Protein AF-0000000067285169 (afdb_homodimer)

pLDDT: mean 89.26, std 9.99, range [49.5, 98.75]

Radius of gyration: 39.2 Å; Cα contacts (8 Å, |Δi|>4): 1289; chains: 2; bounding box: 131×85×59 Å

Nearest PDB structures (foldseek):
  4qtt-assembly1_B  TM=6.756E-01  e=5.348E-06  Saccharomyces cerevisiae S288C
  3ua3-assembly1_A  TM=4.617E-01  e=7.403E-04  Caenorhabditis elegans
  1z7g-assembly1_B-2  TM=3.880E-01  e=8.342E-01  Homo sapiens
  3o8i-assembly1_A-2  TM=2.407E-01  e=2.902E+00  Homo sapiens
  1v4t-assembly1_A  TM=4.978E-01  e=6.416E+00  Homo sapiens

Organism: NCBI:txid741277

Sequence (870 aa):
MNKFIANWWRSQQFKLAISRGNTRQAMQLLQEIQKSGARLSWLEKLFRDKLQLEIYSQQYKQEVKSLKNKLNDALQELENINTQEQNSQVLVPEQEFIESVYKNFNLKYHDQTKLQCTGINQDIFNDLEENLIAYLQDELSKIPQKQLKLKLEDALEDINNLKIGRDPSYAFSLTPHVYFMKYFLENVYCLYLAWFLIYEAGLLPKNVNILDIAAGPGTVVYGLALFLQSSIGFLQIPQMHISYYSLEKQDAFQYRGLQFWRRYIESRKTLINAYFRFVTDDIFNFNSQLSNLPEDFFDFIIISHCFFLESQKKQRANSIYQKIINTSIRKNGYVILIIQDKKLFKSYDMPRTEDISQEQYIVNQFVSDLDLELVWYRYLTSRDSRRPCSAIEFAKFADEKLPKQLYMTSLIQKYFDQRHNSNYKLDDYTIIAKKMNKFIANWWRSQQFKLAISRGNTRQAMQLLQEIQKSGARLSWLEKLFRDKLQLEIYSQQYKQEVKSLKNKLNDALQELENINTQEQNSQVLVPEQEFIESVYKNFNLKYHDQTKLQCTGINQDIFNDLEENLIAYLQDELSKIPQKQLKLKLEDALEDINNLKIGRDPSYAFSLTPHVYFMKYFLENVYCLYLAWFLIYEAGLLPKNVNILDIAAGPGTVVYGLALFLQSSIGFLQIPQMHISYYSLEKQDAFQYRGLQFWRRYIESRKTLINAYFRFVTDDIFNFNSQLSNLPEDFFDFIIISHCFFLESQKKQRANSIYQKIINTSIRKNGYVILIIQDKKLFKSYDMPRTEDISQEQYIVNQFVSDLDLELVWYRYLTSRDSRRPCSAIEFAKFADEKLPKQLYMTSLIQKYFDQRHNSNYKLDDYTIIAKK

Solvent-accessible surface area (backbone atoms only — not comparable to full-atom values): 45648 Å² total; per-residue (Å²): 122,64,67,60,52,51,49,50,51,48,50,52,52,32,52,50,23,52,66,69,65,37,62,66,59,28,51,54,42,50,50,52,42,57,70,69,69,55,82,71,51,59,66,54,47,52,52,50,50,32,52,52,30,49,51,48,29,51,51,33,50,51,47,35,54,51,43,50,50,51,32,50,50,45,48,45,47,47,43,41,49,50,43,41,56,56,57,66,35,37,46,76,66,50,67,70,51,54,51,48,51,36,58,38,23,44,54,42,70,81,53,95,39,38,34,25,40,44,42,53,51,57,73,62,52,50,51,51,44,53,52,48,49,53,52,49,51,57,60,53,65,75,41,60,67,79,56,42,58,54,46,48,50,54,20,46,58,36,54,50,28,46,79,71,75,35,80,47,77,72,81,42,92,43,29,53,57,50,40,53,72,73,44,42,64,41,49,22,49,51,33,23,50,50,47,47,52,38,29,69,68,51,67,34,48,46,57,41,30,36,37,31,44,60,26,52,50,38,39,63,59,50,6,45,52,52,45,53,58,69,36,58,90,70,51,93,66,69,66,28,41,31,43,40,34,36,35,17,62,51,56,62,25,43,50,52,26,49,56,51,40,47,63,60,53,65,70,40,81,55,56,66,44,65,22,42,29,81,46,69,43,51,73,90,68,66,41,81,90,67,50,64,72,58,64,53,57,20,44,32,40,33,39,57,65,79,74,59,70,54,64,71,59,27,52,52,48,34,52,46,49,34,53,50,48,70,46,20,40,24,94,89,22,38,34,39,40,34,40,42,49,69,58,57,33,55,63,68,74,43,84,64,53,84,50,60,69,59,50,51,50,52,52,51,49,57,35,44,68,45,66,34,42,79,73,52,61,35,39,36,20,47,50,97,62,61,49,84,71,56,70,67,59,45,50,52,46,40,73,72,58,29,44,64,38,79,65,55,28,60,56,44,33,72,74,64,74,46,88,66,80,43,55,59,62,49,52,31,32,43,34,37,27,31,120,122,66,66,62,52,50,49,51,51,47,52,50,52,32,53,50,22,55,66,70,66,37,62,65,58,28,53,52,42,50,52,50,42,57,70,70,68,56,82,72,50,59,67,54,47,51,52,50,50,31,53,52,30,48,51,49,29,51,50,32,50,50,47,36,52,52,43,50,51,50,33,49,49,46,49,45,48,47,44,41,49,50,43,40,55,55,57,66,36,36,45,76,66,49,67,70,52,52,50,48,50,36,58,40,21,44,54,43,70,80,53,95,39,38,35,25,39,43,41,54,51,58,73,61,51,49,50,50,44,53,52,50,49,52,51,48,51,58,61,53,63,76,42,59,68,80,55,40,58,54,45,47,51,53,21,46,58,36,52,50,28,47,78,73,74,36,80,50,78,72,80,42,92,43,29,53,58,50,39,53,73,74,43,42,64,40,49,22,49,51,34,22,50,50,48,48,52,38,28,68,69,52,67,34,50,46,59,42,32,37,36,29,44,60,28,52,48,37,38,63,60,50,7,45,50,52,44,53,59,69,36,60,89,72,51,91,67,69,69,29,42,31,43,39,35,36,34,18,63,51,55,63,25,44,52,52,26,48,55,50,40,48,64,62,53,66,69,39,83,55,56,65,45,65,21,43,32,82,45,68,45,52,73,89,67,65,42,81,89,66,49,63,74,60,62,53,56,22,43,32,41,34,40,58,64,80,75,60,72,53,63,70,59,26,54,52,50,35,51,46,50,32,54,51,49,72,46,21,40,22,97,88,22,39,33,38,40,33,39,42,50,69,60,58,32,56,62,68,75,43,82,65,53,85,49,60,69,59,51,51,50,52,53,51,48,58,36,43,67,43,66,34,42,77,73,52,58,34,38,37,22,46,53,97,62,61,49,84,72,55,69,68,61,46,52,54,45,41,70,72,58,29,43,66,36,77,65,55,28,58,57,44,33,70,74,66,73,47,88,66,81,43,58,59,61,50,52,30,32,43,34,38,26,30,119

Secondary structure (DSSP, 8-state):
-HHHHHHHHHHHHHHHHHHTT-HHHHHHHHHHHHHHTPPPPHHHHHHHHHHHHHHHHHHHHHHHHHHHHHHHHHHHHHHHHHHHHHHTTBPPPPHHHHHHHHHHTTEEESSSSEEEE----HHHHHHHHHHHHHHHHHHHHTS-HHHHHHHHHHHHHHHGGGGGTPPP---STTHHHHHIIIIIHHHHHHHHHHHHHHHHTT--BSEEEEEEET-TTTHHHHHHHHHHHHHBTTB----EEEEEEEEES-HHHHHHHHHHHIIIIITS--SEEEEEEEEE--GGG--TTT--PPSS-EEEEEEES----SHHHHHHHHHHHHHHHHHHEEEEEEEEEEEEHHHHHHHTT----S-HHHHHHHHHHHHHHTT-EEEEEEEEESSS-SS---HHHHHHHHHHHSPB-TTHHHHHHHHH---S--B---EEEEEEEE-/-HHHHHHHHHHHHHHHHHHTT-HHHHHHHHHHHHHHTPPPPHHHHHHHHHHHHHHHHHHHHHHHHHHHHHHHHHHHHHHHHHHHHHHTTBPPPPHHHHHHHHHHHTEEESSSSEEEE----HHHHHHHHHHHHHHHHHHHHTS-HHHHHHHHHHHHHHHGGGGGTPPP---STTHHHHHIIIIIHHHHHHHHHHHHHHHHTT--BSEEEEEEET-TTTHHHHHHHHHHHHTBTTB----EEEEEEEEES-HHHHHHHHHHHIIIIITS--SEEEEEEEEE--GGG--TTT--PPSS-EEEEEEES----SHHHHHHHHHHHHHHHHHHEEEEEEEEEEEEHHHHHHHTT----S-HHHHHHHHHHHHHHTT-EEEEEEEEESSS-SS---HHHHHHHHHHHSPB-TTHHHHHHHHH---S--B---EEEEEEEE-

InterPro domains:
  IPR029063 S-adenosyl-L-methionine-dependent methyltransferase superfamily [G3DSA:3.40.50.150] (192-424)
  IPR029063 S-adenosyl-L-methionine-dependent methyltransferase superfamily [SSF53335] (177-370)

Foldseek 3Di:
DPLVVVLVVLVVVLVVCVVVVNLVSNVVSLVVNVVSVDDDDPVSVVSVVVVVVVVVVVVVVVVVVVVVVVVVVVVVVVVCCVCCVVLVFFFADDPVLLVVVCVQQVWDDPDPFEIAGFHHNCVLLVLVLVLLVVLLCVVLVVDDPVVSLVLLVVLVVQVCVVVVQDHGPNPGLCVLVNCSLPPLSQLLVVLLVLVSVCVVVGNGTLEFEEEEAQQFLNSNVSSVQSNQVSCPPPDPHAQRHYEYEYEHQDVSRPVSSVVSCCVRPVVDDGSYNYDYDYDHDDLLPDDPVPDPQAFQAGQEYEDAAPAHQDDVVRLSSLVSLLVSCNGRHHQNHKYKYKHFLVSLCSSVVHAFAPDVVVVVVSVQVVQVSSVWAFPGKHFYWNDPGRHDDDPVVVLVVQLPRHAFSVNSQVVCCVRPVDPGTHGNTGRMMITMIGD/DPLVVVLVVLVVVLVVCVVVVNLVSNVVSLVVNVVSVDDDDPVSVVSVVVVVVVVVVVVVVVVVVVVVVVVVVVVVVVVCCVCCVVLVFFFADDPVLLVVVCVQQVWDDPDDFEIAGFHHNCVLLVLVLVLLVVVLCVVLVVDDPVVSLVLLVVLVVQVCVVVVQDHGPNPGLCVLVNCSLPPLSLLLVVLLVLVSVCVVVGNGTLEFEEEEAQQFLNSNVSSVQSNQVSCPPPDPHAQREYEYEYEHQDVSRPVSSVVSCCVRPVVDDGSYNYDYDYDHDDLLPDDPVPDPQAFQAGQEYEDAAPAHQDDVVRLSSLVSLLVSCNGRHHQNHKYKYKHFLVSLCSSVVHAFAPDVVVVVVSVQVVQVSSVWAFPGKHFYWNDPGRHDDDPVVVLVVQVPRHAFSVNSQVVCCVRPVDPGTHGNTGRMMITMIGD

Structure (mmCIF, N/CA/C/O backbone):
data_AF-0000000067285169-model_v1
#
loop_
_entity.id
_entity.type
_entity.pdbx_description
1 polymer 'Photosystem II assembly protein'
#
loop_
_atom_site.group_PDB
_atom_site.id
_atom_site.type_symbol
_atom_site.label_atom_id
_atom_site.label_alt_id
_atom_site.label_comp_id
_atom_site.label_asym_id
_atom_site.label_entity_id
_atom_site.label_seq_id
_atom_site.pdbx_PDB_ins_code
_atom_site.Cartn_x
_atom_site.Cartn_y
_atom_site.Cartn_z
_atom_site.occupancy
_atom_site.B_iso_or_equiv
_atom_site.auth_seq_id
_atom_site.auth_comp_id
_atom_site.auth_asym_id
_atom_site.auth_atom_id
_atom_site.pdbx_PDB_model_num
ATOM 1 N N . MET A 1 1 ? -93 12.672 22.094 1 49.59 1 MET A N 1
ATOM 2 C CA . MET A 1 1 ? -93.562 11.367 21.891 1 49.59 1 MET A CA 1
ATOM 3 C C . MET A 1 1 ? -93.125 10.719 20.609 1 49.59 1 MET A C 1
ATOM 5 O O . MET A 1 1 ? -92.938 9.5 20.516 1 49.59 1 MET A O 1
ATOM 9 N N . ASN A 1 2 ? -92.688 11.617 19.578 1 62.16 2 ASN A N 1
ATOM 10 C CA . ASN A 1 2 ? -92.5 11.266 18.188 1 62.16 2 ASN A CA 1
ATOM 11 C C . ASN A 1 2 ? -91.062 10.727 17.969 1 62.16 2 ASN A C 1
ATOM 13 O O . ASN A 1 2 ? -90.812 9.93 17.062 1 62.16 2 ASN A O 1
ATOM 17 N N . LYS A 1 3 ? -90.25 11.195 18.781 1 70.94 3 LYS A N 1
ATOM 18 C CA . LYS A 1 3 ? -88.875 10.742 18.594 1 70.94 3 LYS A CA 1
ATOM 19 C C . LYS A 1 3 ? -88.688 9.289 19.016 1 70.94 3 LYS A C 1
ATOM 21 O O . LYS A 1 3 ? -87.938 8.531 18.359 1 70.94 3 LYS A O 1
ATOM 26 N N . PHE A 1 4 ? -89.375 8.844 19.969 1 73.44 4 PHE A N 1
ATOM 27 C CA . PHE A 1 4 ? -89.312 7.488 20.516 1 73.44 4 PHE A CA 1
ATOM 28 C C . PHE A 1 4 ? -89.875 6.488 19.531 1 73.44 4 PHE A C 1
ATOM 30 O O . PHE A 1 4 ? -89.375 5.395 19.344 1 73.44 4 PHE A O 1
ATOM 37 N N . ILE A 1 5 ? -91 6.824 18.875 1 74.75 5 ILE A N 1
ATOM 38 C CA . ILE A 1 5 ? -91.625 5.957 17.891 1 74.75 5 ILE A CA 1
ATOM 39 C C . ILE A 1 5 ? -90.75 5.852 16.641 1 74.75 5 ILE A C 1
ATOM 41 O O . ILE A 1 5 ? -90.625 4.773 16.062 1 74.75 5 ILE A O 1
ATOM 45 N N . ALA A 1 6 ? -90.25 6.957 16.328 1 75.62 6 ALA A N 1
ATOM 46 C CA . ALA A 1 6 ? -89.375 6.98 15.164 1 75.62 6 ALA A CA 1
ATOM 47 C C . ALA A 1 6 ? -88.125 6.09 15.391 1 75.62 6 ALA A C 1
ATOM 49 O O . ALA A 1 6 ? -87.75 5.359 14.484 1 75.62 6 ALA A O 1
ATOM 50 N N . ASN A 1 7 ? -87.625 6.152 16.594 1 76.69 7 ASN A N 1
ATOM 51 C CA . ASN A 1 7 ? -86.5 5.336 16.922 1 76.69 7 ASN A CA 1
ATOM 52 C C . ASN A 1 7 ? -86.875 3.854 16.984 1 76.69 7 ASN A C 1
ATOM 54 O O . ASN A 1 7 ? -86.062 3 16.578 1 76.69 7 ASN A O 1
ATOM 58 N N . TRP A 1 8 ? -88 3.627 17.469 1 81.06 8 TRP A N 1
ATOM 59 C CA . TRP A 1 8 ? -88.5 2.266 17.516 1 81.06 8 TRP A CA 1
ATOM 60 C C . TRP A 1 8 ? -88.688 1.714 16.094 1 81.06 8 TRP A C 1
ATOM 62 O O . TRP A 1 8 ? -88.312 0.574 15.82 1 81.06 8 TRP A O 1
ATOM 72 N N . TRP A 1 9 ? -89.25 2.574 15.203 1 83.12 9 TRP A N 1
ATOM 73 C CA . TRP A 1 9 ? -89.438 2.182 13.812 1 83.12 9 TRP A CA 1
ATOM 74 C C . TRP A 1 9 ? -88.125 1.959 13.117 1 83.12 9 TRP A C 1
ATOM 76 O O . TRP A 1 9 ? -87.938 0.989 12.375 1 83.12 9 TRP A O 1
ATOM 86 N N . ARG A 1 10 ? -87.125 2.719 13.406 1 80.88 10 ARG A N 1
ATOM 87 C CA . ARG A 1 10 ? -85.812 2.578 12.82 1 80.88 10 ARG A CA 1
ATOM 88 C C . ARG A 1 10 ? -85.125 1.296 13.297 1 80.88 10 ARG A C 1
ATOM 90 O O . ARG A 1 10 ? -84.5 0.603 12.508 1 80.88 10 ARG A O 1
ATOM 97 N N . SER A 1 11 ? -85.375 1.006 14.523 1 82.12 11 SER A N 1
ATOM 98 C CA . SER A 1 11 ? -84.812 -0.208 15.094 1 82.12 11 SER A CA 1
ATOM 99 C C . SER A 1 11 ? -85.438 -1.456 14.492 1 82.12 11 SER A C 1
ATOM 101 O O . SER A 1 11 ? -84.75 -2.453 14.25 1 82.12 11 SER A O 1
ATOM 103 N N . GLN A 1 12 ? -86.688 -1.379 14.18 1 85.12 12 GLN A N 1
ATOM 104 C CA . GLN A 1 12 ? -87.375 -2.494 13.531 1 85.12 12 GLN A CA 1
ATOM 105 C C . GLN A 1 12 ? -86.938 -2.652 12.086 1 85.12 12 GLN A C 1
ATOM 107 O O . GLN A 1 12 ? -86.688 -3.77 11.617 1 85.12 12 GLN A O 1
ATOM 112 N N . GLN A 1 13 ? -86.75 -1.559 11.414 1 85.44 13 GLN A N 1
ATOM 113 C CA . GLN A 1 13 ? -86.25 -1.582 10.047 1 85.44 13 GLN A CA 1
ATOM 114 C C . GLN A 1 13 ? -84.812 -2.115 10.016 1 85.44 13 GLN A C 1
ATOM 116 O O . GLN A 1 13 ? -84.438 -2.832 9.086 1 85.44 13 GLN A O 1
ATOM 121 N N . PHE A 1 14 ? -84.062 -1.813 11.086 1 87.06 14 PHE A N 1
ATOM 122 C CA . PHE A 1 14 ? -82.688 -2.277 11.234 1 87.06 14 PHE A CA 1
ATOM 123 C C . PHE A 1 14 ? -82.688 -3.793 11.375 1 87.06 14 PHE A C 1
ATOM 125 O O . PHE A 1 14 ? -81.875 -4.461 10.695 1 87.06 14 PHE A O 1
ATOM 132 N N . LYS A 1 15 ? -83.562 -4.281 12.156 1 83.31 15 LYS A N 1
ATOM 133 C CA . LYS A 1 15 ? -83.688 -5.723 12.367 1 83.31 15 LYS A CA 1
ATOM 134 C C . LYS A 1 15 ? -84.062 -6.441 11.078 1 83.31 15 LYS A C 1
ATOM 136 O O . LYS A 1 15 ? -83.5 -7.492 10.758 1 83.31 15 LYS A O 1
ATOM 141 N N . LEU A 1 16 ? -84.875 -5.809 10.312 1 85.62 16 LEU A N 1
ATOM 142 C CA . LEU A 1 16 ? -85.312 -6.391 9.047 1 85.62 16 LEU A CA 1
ATOM 143 C C . LEU A 1 16 ? -84.188 -6.34 8.008 1 85.62 16 LEU A C 1
ATOM 145 O O . LEU A 1 16 ? -84 -7.293 7.25 1 85.62 16 LEU A O 1
ATOM 149 N N . ALA A 1 17 ? -83.438 -5.309 8.117 1 83.94 17 ALA A N 1
ATOM 150 C CA . ALA A 1 17 ? -82.312 -5.145 7.172 1 83.94 17 ALA A CA 1
ATOM 151 C C . ALA A 1 17 ? -81.25 -6.18 7.414 1 83.94 17 ALA A C 1
ATOM 153 O O . ALA A 1 17 ? -80.688 -6.758 6.465 1 83.94 17 ALA A O 1
ATOM 154 N N . ILE A 1 18 ? -80.938 -6.535 8.672 1 82.25 18 ILE A N 1
ATOM 155 C CA . ILE A 1 18 ? -79.938 -7.488 9.039 1 82.25 18 ILE A CA 1
ATOM 156 C C . ILE A 1 18 ? -80.375 -8.906 8.703 1 82.25 18 ILE A C 1
ATOM 158 O O . ILE A 1 18 ? -79.625 -9.703 8.18 1 82.25 18 ILE A O 1
ATOM 162 N N . SER A 1 19 ? -81.688 -9.102 8.898 1 81.25 19 SER A N 1
ATOM 163 C CA . SER A 1 19 ? -82.25 -10.43 8.648 1 81.25 19 SER A CA 1
ATOM 164 C C . SER A 1 19 ? -82.312 -10.75 7.16 1 81.25 19 SER A C 1
ATOM 166 O O . SER A 1 19 ? -82.125 -11.906 6.766 1 81.25 19 SER A O 1
ATOM 168 N N . ARG A 1 20 ? -82.375 -9.68 6.309 1 81.25 20 ARG A N 1
ATOM 169 C CA . ARG A 1 20 ? -82.438 -9.859 4.863 1 81.25 20 ARG A CA 1
ATOM 170 C C . ARG A 1 20 ? -81 -9.805 4.238 1 81.25 20 ARG A C 1
ATOM 172 O O . ARG A 1 20 ? -80.875 -10 3.031 1 81.25 20 ARG A O 1
ATOM 179 N N . GLY A 1 21 ? -80 -9.547 5.078 1 79 21 GLY A N 1
ATOM 180 C CA . GLY A 1 21 ? -78.625 -9.547 4.605 1 79 21 GLY A CA 1
ATOM 181 C C . GLY A 1 21 ? -78.25 -8.273 3.881 1 79 21 GLY A C 1
ATOM 182 O O . GLY A 1 21 ? -77.25 -8.242 3.143 1 79 21 GLY A O 1
ATOM 183 N N . ASN A 1 22 ? -79.062 -7.316 4.004 1 80.81 22 ASN A N 1
ATOM 184 C CA . ASN A 1 22 ? -78.812 -6.035 3.355 1 80.81 22 ASN A CA 1
ATOM 185 C C . ASN A 1 22 ? -77.875 -5.164 4.203 1 80.81 22 ASN A C 1
ATOM 187 O O . ASN A 1 22 ? -78.375 -4.324 4.977 1 80.81 22 ASN A O 1
ATOM 191 N N . THR A 1 23 ? -76.688 -5.266 4.137 1 80.06 23 THR A N 1
ATOM 192 C CA . THR A 1 23 ? -75.688 -4.641 4.98 1 80.06 23 THR A CA 1
ATOM 193 C C . THR A 1 23 ? -75.625 -3.135 4.742 1 80.06 23 THR A C 1
ATOM 195 O O . THR A 1 23 ? -75.438 -2.359 5.676 1 80.06 23 THR A O 1
ATOM 198 N N . ARG A 1 24 ? -76.062 -2.713 3.619 1 82.5 24 ARG A N 1
ATOM 199 C CA . ARG A 1 24 ? -75.938 -1.298 3.27 1 82.5 24 ARG A CA 1
ATOM 200 C C . ARG A 1 24 ? -77.062 -0.51 3.951 1 82.5 24 ARG A C 1
ATOM 202 O O . ARG A 1 24 ? -76.812 0.555 4.52 1 82.5 24 ARG A O 1
ATOM 209 N N . GLN A 1 25 ? -78.062 -1.097 3.84 1 83.88 25 GLN A N 1
ATOM 210 C CA . GLN A 1 25 ? -79.188 -0.454 4.488 1 83.88 25 GLN A CA 1
ATOM 211 C C . GLN A 1 25 ? -79.062 -0.463 6.008 1 83.88 25 GLN A C 1
ATOM 213 O O . GLN A 1 25 ? -79.375 0.524 6.672 1 83.88 25 GLN A O 1
ATOM 218 N N . ALA A 1 26 ? -78.5 -1.555 6.488 1 84.69 26 ALA A N 1
ATOM 219 C CA . ALA A 1 26 ? -78.312 -1.657 7.93 1 84.69 26 ALA A CA 1
ATOM 220 C C . ALA A 1 26 ? -77.312 -0.61 8.414 1 84.69 26 ALA A C 1
ATOM 222 O O . ALA A 1 26 ? -77.5 0.001 9.469 1 84.69 26 ALA A O 1
ATOM 223 N N . MET A 1 27 ? -76.375 -0.32 7.629 1 84 27 MET A N 1
ATOM 224 C CA . MET A 1 27 ? -75.312 0.656 7.969 1 84 27 MET A CA 1
ATOM 225 C C . MET A 1 27 ? -75.875 2.07 7.98 1 84 27 MET A C 1
ATOM 227 O O . MET A 1 27 ? -75.625 2.855 8.883 1 84 27 MET A O 1
ATOM 231 N N . GLN A 1 28 ? -76.75 2.354 7.055 1 83.5 28 GLN A N 1
ATOM 232 C CA . GLN A 1 28 ? -77.438 3.662 6.965 1 83.5 28 GLN A CA 1
ATOM 233 C C . GLN A 1 28 ? -78.375 3.893 8.141 1 83.5 28 GLN A C 1
ATOM 235 O O . GLN A 1 28 ? -78.375 4.973 8.734 1 83.5 28 GLN A O 1
ATOM 240 N N . LEU A 1 29 ? -79 2.826 8.469 1 85.88 29 LEU A N 1
ATOM 241 C CA . LEU A 1 29 ? -79.938 2.916 9.586 1 85.88 29 LEU A CA 1
ATOM 242 C C . LEU A 1 29 ? -79.188 3.076 10.906 1 85.88 29 LEU A C 1
ATOM 244 O O . LEU A 1 29 ? -79.625 3.852 11.766 1 85.88 29 LEU A O 1
ATOM 248 N N . LEU A 1 30 ? -78.125 2.389 10.969 1 85.75 30 LEU A N 1
ATOM 249 C CA . LEU A 1 30 ? -77.312 2.51 12.164 1 85.75 30 LEU A CA 1
ATOM 250 C C . LEU A 1 30 ? -76.75 3.93 12.32 1 85.75 30 LEU A C 1
ATOM 252 O O . LEU A 1 30 ? -76.75 4.484 13.422 1 85.75 30 LEU A O 1
ATOM 256 N N . GLN A 1 31 ? -76.438 4.531 11.273 1 84.12 31 GLN A N 1
ATOM 257 C CA . GLN A 1 31 ? -75.938 5.895 11.281 1 84.12 31 GLN A CA 1
ATOM 258 C C . GLN A 1 31 ? -77 6.891 11.68 1 84.12 31 GLN A C 1
ATOM 260 O O . GLN A 1 31 ? -76.75 7.82 12.445 1 84.12 31 GLN A O 1
ATOM 265 N N . GLU A 1 32 ? -78.125 6.637 11.227 1 82.31 32 GLU A N 1
ATOM 266 C CA . GLU A 1 32 ? -79.25 7.492 11.555 1 82.31 32 GLU A CA 1
ATOM 267 C C . GLU A 1 32 ? -79.625 7.367 13.031 1 82.31 32 GLU A C 1
ATOM 269 O O . GLU A 1 32 ? -79.938 8.367 13.68 1 82.31 32 GLU A O 1
ATOM 274 N N . ILE A 1 33 ? -79.5 6.16 13.508 1 84.62 33 ILE A N 1
ATOM 275 C CA . ILE A 1 33 ? -79.812 5.922 14.914 1 84.62 33 ILE A CA 1
ATOM 276 C C . ILE A 1 33 ? -78.812 6.598 15.797 1 84.62 33 ILE A C 1
ATOM 278 O O . ILE A 1 33 ? -79.125 7.238 16.797 1 84.62 33 ILE A O 1
ATOM 282 N N . GLN A 1 34 ? -77.562 6.555 15.383 1 81.12 34 GLN A N 1
ATOM 283 C CA . GLN A 1 34 ? -76.5 7.168 16.141 1 81.12 34 GLN A CA 1
ATOM 284 C C . GLN A 1 34 ? -76.625 8.688 16.109 1 81.12 34 GLN A C 1
ATOM 286 O O . GLN A 1 34 ? -76.375 9.352 17.125 1 81.12 34 GLN A O 1
ATOM 291 N N . LYS A 1 35 ? -77.188 9.18 15.086 1 78.5 35 LYS A N 1
ATOM 292 C CA . LYS A 1 35 ? -77.312 10.625 14.922 1 78.5 35 LYS A CA 1
ATOM 293 C C . LYS A 1 35 ? -78.5 11.148 15.734 1 78.5 35 LYS A C 1
ATOM 295 O O . LYS A 1 35 ? -78.5 12.305 16.172 1 78.5 35 LYS A O 1
ATOM 300 N N . SER A 1 36 ? -79.438 10.266 15.953 1 80.31 36 SER A N 1
ATOM 301 C CA . SER A 1 36 ? -80.625 10.68 16.672 1 80.31 36 SER A CA 1
ATOM 302 C C . SER A 1 36 ? -80.375 10.742 18.172 1 80.31 36 SER A C 1
ATOM 304 O O . SER A 1 36 ? -81.188 11.273 18.922 1 80.31 36 SER A O 1
ATOM 306 N N . GLY A 1 37 ? -79.125 10.227 18.656 1 76.19 37 GLY A N 1
ATOM 307 C CA . GLY A 1 37 ? -78.75 10.297 20.062 1 76.19 37 GLY A CA 1
ATOM 308 C C . GLY A 1 37 ? -79.312 9.188 20.906 1 76.19 37 GLY A C 1
ATOM 309 O O . GLY A 1 37 ? -79.25 9.203 22.125 1 76.19 37 GLY A O 1
ATOM 310 N N . ALA A 1 38 ? -80.125 8.289 20.188 1 77.31 38 ALA A N 1
ATOM 311 C CA . ALA A 1 38 ? -80.812 7.207 20.906 1 77.31 38 ALA A CA 1
ATOM 312 C C . ALA A 1 38 ? -79.75 6.168 21.375 1 77.31 38 ALA A C 1
ATOM 314 O O . ALA A 1 38 ? -78.688 6.008 20.781 1 77.31 38 ALA A O 1
ATOM 315 N N . ARG A 1 39 ? -80.062 5.578 22.453 1 79.25 39 ARG A N 1
ATOM 316 C CA . ARG A 1 39 ? -79.25 4.492 22.953 1 79.25 39 ARG A CA 1
ATOM 317 C C . ARG A 1 39 ? -79.375 3.258 22.062 1 79.25 39 ARG A C 1
ATOM 319 O O . ARG A 1 39 ? -80.438 2.863 21.672 1 79.25 39 ARG A O 1
ATOM 326 N N . LEU A 1 40 ? -78.312 2.625 21.656 1 82.94 40 LEU A N 1
ATOM 327 C CA . LEU A 1 40 ? -78.312 1.49 20.734 1 82.94 40 LEU A CA 1
ATOM 328 C C . LEU A 1 40 ? -78.75 0.22 21.422 1 82.94 40 LEU A C 1
ATOM 330 O O . LEU A 1 40 ? -78.438 -0.02 22.594 1 82.94 40 LEU A O 1
ATOM 334 N N . SER A 1 41 ? -79.688 -0.41 20.766 1 82.25 41 SER A N 1
ATOM 335 C CA . SER A 1 41 ? -80.062 -1.734 21.234 1 82.25 41 SER A CA 1
ATOM 336 C C . SER A 1 41 ? -78.875 -2.705 21.188 1 82.25 41 SER A C 1
ATOM 338 O O . SER A 1 41 ? -77.875 -2.41 20.578 1 82.25 41 SER A O 1
ATOM 340 N N . TRP A 1 42 ? -79 -3.773 21.828 1 82.38 42 TRP A N 1
ATOM 341 C CA . TRP A 1 42 ? -77.938 -4.758 21.859 1 82.38 42 TRP A CA 1
ATOM 342 C C . TRP A 1 42 ? -77.562 -5.254 20.469 1 82.38 42 TRP A C 1
ATOM 344 O O . TRP A 1 42 ? -76.375 -5.469 20.141 1 82.38 42 TRP A O 1
ATOM 354 N N . LEU A 1 43 ? -78.562 -5.352 19.594 1 83.56 43 LEU A N 1
ATOM 355 C CA . LEU A 1 43 ? -78.312 -5.801 18.219 1 83.56 43 LEU A CA 1
ATOM 356 C C . LEU A 1 43 ? -77.625 -4.738 17.422 1 83.56 43 LEU A C 1
ATOM 358 O O . LEU A 1 43 ? -76.688 -5.066 16.641 1 83.56 43 LEU A O 1
ATOM 362 N N . GLU A 1 44 ? -77.938 -3.584 17.609 1 84.06 44 GLU A N 1
ATOM 363 C CA . GLU A 1 44 ? -77.312 -2.467 16.938 1 84.06 44 GLU A CA 1
ATOM 364 C C . GLU A 1 44 ? -75.875 -2.338 17.391 1 84.06 44 GLU A C 1
ATOM 366 O O . GLU A 1 44 ? -74.938 -2.076 16.562 1 84.06 44 GLU A O 1
ATOM 371 N N . LYS A 1 45 ? -75.625 -2.553 18.594 1 83.06 45 LYS A N 1
ATOM 372 C CA . LYS A 1 45 ? -74.25 -2.521 19.125 1 83.06 45 LYS A CA 1
ATOM 373 C C . LYS A 1 45 ? -73.375 -3.643 18.531 1 83.06 45 LYS A C 1
ATOM 375 O O . LYS A 1 45 ? -72.25 -3.426 18.156 1 83.06 45 LYS A O 1
ATOM 380 N N . LEU A 1 46 ? -74 -4.766 18.438 1 85.56 46 LEU A N 1
ATOM 381 C CA . LEU A 1 46 ? -73.312 -5.918 17.875 1 85.56 46 LEU A CA 1
ATOM 382 C C . LEU A 1 46 ? -72.938 -5.66 16.422 1 85.56 46 LEU A C 1
ATOM 384 O O . LEU A 1 46 ? -71.812 -5.973 16 1 85.56 46 LEU A O 1
ATOM 388 N N . PHE A 1 47 ? -73.812 -5.141 15.734 1 87.25 47 PHE A N 1
ATOM 389 C CA . PHE A 1 47 ? -73.562 -4.84 14.328 1 87.25 47 PHE A CA 1
ATOM 390 C C . PHE A 1 47 ? -72.5 -3.738 14.18 1 87.25 47 PHE A C 1
ATOM 392 O O . PHE A 1 47 ? -71.625 -3.828 13.328 1 87.25 47 PHE A O 1
ATOM 399 N N . ARG A 1 48 ? -72.625 -2.725 14.961 1 83.62 48 ARG A N 1
ATOM 400 C CA . ARG A 1 48 ? -71.625 -1.646 14.969 1 83.62 48 ARG A CA 1
ATOM 401 C C . ARG A 1 48 ? -70.25 -2.18 15.266 1 83.62 48 ARG A C 1
ATOM 403 O O . ARG A 1 48 ? -69.25 -1.831 14.57 1 83.62 48 ARG A O 1
ATOM 410 N N . ASP A 1 49 ? -70.062 -2.971 16.203 1 84.62 49 ASP A N 1
ATOM 411 C CA . ASP A 1 49 ? -68.812 -3.551 16.594 1 84.62 49 ASP A CA 1
ATOM 412 C C . ASP A 1 49 ? -68.25 -4.406 15.461 1 84.62 49 ASP A C 1
ATOM 414 O O . ASP A 1 49 ? -67 -4.375 15.203 1 84.62 49 ASP A O 1
ATOM 418 N N . LYS A 1 50 ? -69.125 -5.145 14.875 1 84.44 50 LYS A N 1
ATOM 419 C CA . LYS A 1 50 ? -68.688 -5.953 13.734 1 84.44 50 LYS A CA 1
ATOM 420 C C . LYS A 1 50 ? -68.125 -5.07 12.625 1 84.44 50 LYS A C 1
ATOM 422 O O . LYS A 1 50 ? -67.062 -5.375 12.055 1 84.44 50 LYS A O 1
ATOM 427 N N . LEU A 1 51 ? -68.812 -4.008 12.367 1 83.56 51 LEU A N 1
ATOM 428 C CA . LEU A 1 51 ? -68.375 -3.094 11.312 1 83.56 51 LEU A CA 1
ATOM 429 C C . LEU A 1 51 ? -67.062 -2.463 11.656 1 83.56 51 LEU A C 1
ATOM 431 O O . LEU A 1 51 ? -66.188 -2.354 10.789 1 83.56 51 LEU A O 1
ATOM 435 N N . GLN A 1 52 ? -66.875 -2.068 12.859 1 83.75 52 GLN A N 1
ATOM 436 C CA . GLN A 1 52 ? -65.625 -1.476 13.312 1 83.75 52 GLN A CA 1
ATOM 437 C C . GLN A 1 52 ? -64.438 -2.48 13.219 1 83.75 52 GLN A C 1
ATOM 439 O O . GLN A 1 52 ? -63.344 -2.135 12.789 1 83.75 52 GLN A O 1
ATOM 444 N N . LEU A 1 53 ? -64.688 -3.641 13.508 1 83.81 53 LEU A N 1
ATOM 445 C CA . LEU A 1 53 ? -63.688 -4.691 13.469 1 83.81 53 LEU A CA 1
ATOM 446 C C . LEU A 1 53 ? -63.312 -5.023 12.031 1 83.81 53 LEU A C 1
ATOM 448 O O . LEU A 1 53 ? -62.156 -5.316 11.75 1 83.81 53 LEU A O 1
ATOM 452 N N . GLU A 1 54 ? -64.375 -5.004 11.203 1 84.56 54 GLU A N 1
ATOM 453 C CA . GLU A 1 54 ? -64.125 -5.215 9.789 1 84.56 54 GLU A CA 1
ATOM 454 C C . GLU A 1 54 ? -63.188 -4.141 9.242 1 84.56 54 GLU A C 1
ATOM 456 O O . GLU A 1 54 ? -62.219 -4.445 8.516 1 84.56 54 GLU A O 1
ATOM 461 N N . ILE A 1 55 ? -63.375 -2.938 9.648 1 80.62 55 ILE A N 1
ATOM 462 C CA . ILE A 1 55 ? -62.531 -1.819 9.219 1 80.62 55 ILE A CA 1
ATOM 463 C C . ILE A 1 55 ? -61.125 -1.978 9.773 1 80.62 55 ILE A C 1
ATOM 465 O O . ILE A 1 55 ? -60.156 -1.847 9.039 1 80.62 55 ILE A O 1
ATOM 469 N N . TYR A 1 56 ? -61 -2.291 11 1 83.06 56 TYR A N 1
ATOM 470 C CA . TYR A 1 56 ? -59.719 -2.469 11.625 1 83.06 56 TYR A CA 1
ATOM 471 C C . TYR A 1 56 ? -58.938 -3.635 11 1 83.06 56 TYR A C 1
ATOM 473 O O . TYR A 1 56 ? -57.75 -3.535 10.734 1 83.06 56 TYR A O 1
ATOM 481 N N . SER A 1 57 ? -59.719 -4.719 10.766 1 84.12 57 SER A N 1
ATOM 482 C CA . SER A 1 57 ? -59.094 -5.898 10.172 1 84.12 57 SER A CA 1
ATOM 483 C C . SER A 1 57 ? -58.531 -5.586 8.789 1 84.12 57 SER A C 1
ATOM 485 O O . SER A 1 57 ? -57.406 -5.988 8.469 1 84.12 57 SER A O 1
ATOM 487 N N . GLN A 1 58 ? -59.281 -4.863 8.07 1 83.88 58 GLN A N 1
ATOM 488 C CA . GLN A 1 58 ? -58.844 -4.488 6.738 1 83.88 58 GLN A CA 1
ATOM 489 C C . GLN A 1 58 ? -57.625 -3.547 6.812 1 83.88 58 GLN A C 1
ATOM 491 O O . GLN A 1 58 ? -56.688 -3.689 6.051 1 83.88 58 GLN A O 1
ATOM 496 N N . GLN A 1 59 ? -57.656 -2.594 7.68 1 83.88 59 GLN A N 1
ATOM 497 C CA . GLN A 1 59 ? -56.562 -1.658 7.875 1 83.88 59 GLN A CA 1
ATOM 498 C C . GLN A 1 59 ? -55.281 -2.387 8.297 1 83.88 59 GLN A C 1
ATOM 500 O O . GLN A 1 59 ? -54.219 -2.139 7.754 1 83.88 59 GLN A O 1
ATOM 505 N N . TYR A 1 60 ? -55.438 -3.248 9.164 1 85.12 60 TYR A N 1
ATOM 506 C CA . TYR A 1 60 ? -54.25 -3.986 9.648 1 85.12 60 TYR A CA 1
ATOM 507 C C . TYR A 1 60 ? -53.719 -4.902 8.562 1 85.12 60 TYR A C 1
ATOM 509 O O . TYR A 1 60 ? -52.5 -5.062 8.438 1 85.12 60 TYR A O 1
ATOM 517 N N . LYS A 1 61 ? -54.688 -5.516 7.871 1 84.06 61 LYS A N 1
ATOM 518 C CA . LYS A 1 61 ? -54.25 -6.359 6.758 1 84.06 61 LYS A CA 1
ATOM 519 C C . LYS A 1 61 ? -53.438 -5.562 5.754 1 84.06 61 LYS A C 1
ATOM 521 O O . LYS A 1 61 ? -52.406 -6.031 5.289 1 84.06 61 LYS A O 1
ATOM 526 N N . GLN A 1 62 ? -53.844 -4.438 5.477 1 85.31 62 GLN A N 1
ATOM 527 C CA . GLN A 1 62 ? -53.125 -3.57 4.562 1 85.31 62 GLN A CA 1
ATOM 528 C C . GLN A 1 62 ? -51.781 -3.137 5.164 1 85.31 62 GLN A C 1
ATOM 530 O O . GLN A 1 62 ? -50.781 -3.1 4.473 1 85.31 62 GLN A O 1
ATOM 535 N N . GLU A 1 63 ? -51.75 -2.836 6.379 1 84.88 63 GLU A N 1
ATOM 536 C CA . GLU A 1 63 ? -50.531 -2.443 7.062 1 84.88 63 GLU A CA 1
ATOM 537 C C . GLU A 1 63 ? -49.531 -3.594 7.098 1 84.88 63 GLU A C 1
ATOM 539 O O . GLU A 1 63 ? -48.344 -3.385 6.898 1 84.88 63 GLU A O 1
ATOM 544 N N . VAL A 1 64 ? -50 -4.699 7.352 1 85.06 64 VAL A N 1
ATOM 545 C CA . VAL A 1 64 ? -49.156 -5.883 7.348 1 85.06 64 VAL A CA 1
ATOM 546 C C . VAL A 1 64 ? -48.531 -6.055 5.969 1 85.06 64 VAL A C 1
ATOM 548 O O . VAL A 1 64 ? -47.312 -6.293 5.859 1 85.06 64 VAL A O 1
ATOM 551 N N . LYS A 1 65 ? -49.344 -5.977 5.004 1 83.75 65 LYS A N 1
ATOM 552 C CA . LYS A 1 65 ? -48.812 -6.102 3.645 1 83.75 65 LYS A CA 1
ATOM 553 C C . LYS A 1 65 ? -47.75 -5.051 3.363 1 83.75 65 LYS A C 1
ATOM 555 O O . LYS A 1 65 ? -46.688 -5.363 2.818 1 83.75 65 LYS A O 1
ATOM 560 N N . SER A 1 66 ? -48 -3.877 3.703 1 84.12 66 SER A N 1
ATOM 561 C CA . SER A 1 66 ? -47.031 -2.785 3.504 1 84.12 66 SER A CA 1
ATOM 562 C C . SER A 1 66 ? -45.75 -3.023 4.285 1 84.12 66 SER A C 1
ATOM 564 O O . SER A 1 66 ? -44.656 -2.844 3.752 1 84.12 66 SER A O 1
ATOM 566 N N . LEU A 1 67 ? -45.844 -3.436 5.453 1 82.75 67 LEU A N 1
ATOM 567 C CA . LEU A 1 67 ? -44.688 -3.662 6.305 1 82.75 67 LEU A CA 1
ATOM 568 C C . LEU A 1 67 ? -43.875 -4.852 5.805 1 82.75 67 LEU A C 1
ATOM 570 O O . LEU A 1 67 ? -42.656 -4.824 5.84 1 82.75 67 LEU A O 1
ATOM 574 N N . LYS A 1 68 ? -44.594 -5.801 5.41 1 80.62 68 LYS A N 1
ATOM 575 C CA . LYS A 1 68 ? -43.906 -6.941 4.828 1 80.62 68 LYS A CA 1
ATOM 576 C C . LYS A 1 68 ? -43.094 -6.52 3.604 1 80.62 68 LYS A C 1
ATOM 578 O O . LYS A 1 68 ? -41.938 -6.949 3.428 1 80.62 68 LYS A O 1
ATOM 583 N N . ASN A 1 69 ? -43.656 -5.773 2.842 1 80.25 69 ASN A N 1
ATOM 584 C CA . ASN A 1 69 ? -42.938 -5.266 1.677 1 80.25 69 ASN A CA 1
ATOM 585 C C . ASN A 1 69 ? -41.719 -4.43 2.082 1 80.25 69 ASN A C 1
ATOM 587 O O . ASN A 1 69 ? -40.656 -4.594 1.53 1 80.25 69 ASN A O 1
ATOM 591 N N . LYS A 1 70 ? -41.938 -3.602 2.955 1 75.94 70 LYS A N 1
ATOM 592 C CA . LYS A 1 70 ? -40.844 -2.768 3.443 1 75.94 70 LYS A CA 1
ATOM 593 C C . LYS A 1 70 ? -39.75 -3.619 4.082 1 75.94 70 LYS A C 1
ATOM 595 O O . LYS A 1 70 ? -38.562 -3.348 3.902 1 75.94 70 LYS A O 1
ATOM 600 N N . LEU A 1 71 ? -40.125 -4.488 4.77 1 75.81 71 LEU A N 1
ATOM 601 C CA . LEU A 1 71 ? -39.156 -5.391 5.391 1 75.81 71 LEU A CA 1
ATOM 602 C C . LEU A 1 71 ? -38.406 -6.176 4.336 1 75.81 71 LEU A C 1
ATOM 604 O O . LEU A 1 71 ? -37.188 -6.316 4.43 1 75.81 71 LEU A O 1
ATOM 608 N N . ASN A 1 72 ? -39.125 -6.723 3.506 1 75.12 72 ASN A N 1
ATOM 609 C CA . ASN A 1 72 ? -38.469 -7.434 2.418 1 75.12 72 ASN A CA 1
ATOM 610 C C . ASN A 1 72 ? -37.469 -6.531 1.672 1 75.12 72 ASN A C 1
ATOM 612 O O . ASN A 1 72 ? -36.375 -6.957 1.333 1 75.12 72 ASN A O 1
ATOM 616 N N . ASP A 1 73 ? -37.875 -5.43 1.433 1 73.81 73 ASP A N 1
ATOM 617 C CA . ASP A 1 73 ? -36.969 -4.469 0.796 1 73.81 73 ASP A CA 1
ATOM 618 C C . ASP A 1 73 ? -35.75 -4.219 1.656 1 73.81 73 ASP A C 1
ATOM 620 O O . ASP A 1 73 ? -34.625 -4.18 1.144 1 73.81 73 ASP A O 1
ATOM 624 N N . ALA A 1 74 ? -35.969 -4.02 2.812 1 67.94 74 ALA A N 1
ATOM 625 C CA . ALA A 1 74 ? -34.875 -3.787 3.736 1 67.94 74 ALA A CA 1
ATOM 626 C C . ALA A 1 74 ? -33.938 -5 3.805 1 67.94 74 ALA A C 1
ATOM 628 O O . ALA A 1 74 ? -32.719 -4.855 3.801 1 67.94 74 ALA A O 1
ATOM 629 N N . LEU A 1 75 ? -34.531 -6.051 3.881 1 68 75 LEU A N 1
ATOM 630 C CA . LEU A 1 75 ? -33.75 -7.281 3.93 1 68 75 LEU A CA 1
ATOM 631 C C . LEU A 1 75 ? -33.031 -7.508 2.615 1 68 75 LEU A C 1
ATOM 633 O O . LEU A 1 75 ? -31.875 -7.953 2.613 1 68 75 LEU A O 1
ATOM 637 N N . GLN A 1 76 ? -33.656 -7.273 1.672 1 66.5 76 GLN A N 1
ATOM 638 C CA . GLN A 1 76 ? -33 -7.344 0.379 1 66.5 76 GLN A CA 1
ATOM 639 C C . GLN A 1 76 ? -31.844 -6.328 0.296 1 66.5 76 GLN A C 1
ATOM 641 O O . GLN A 1 76 ? -30.766 -6.637 -0.226 1 66.5 76 GLN A O 1
ATOM 646 N N . GLU A 1 77 ? -32.188 -5.246 0.695 1 65.06 77 GLU A N 1
ATOM 647 C CA . GLU A 1 77 ? -31.109 -4.246 0.75 1 65.06 77 GLU A CA 1
ATOM 648 C C . GLU A 1 77 ? -29.969 -4.707 1.646 1 65.06 77 GLU A C 1
ATOM 650 O O . GLU A 1 77 ? -28.797 -4.527 1.309 1 65.06 77 GLU A O 1
ATOM 655 N N . LEU A 1 78 ? -30.328 -5.18 2.658 1 62.53 78 LEU A N 1
ATOM 656 C CA . LEU A 1 78 ? -29.328 -5.746 3.557 1 62.53 78 LEU A CA 1
ATOM 657 C C . LEU A 1 78 ? -28.578 -6.879 2.877 1 62.53 78 LEU A C 1
ATOM 659 O O . LEU A 1 78 ? -27.344 -6.957 2.98 1 62.53 78 LEU A O 1
ATOM 663 N N . GLU A 1 79 ? -29.328 -7.684 2.334 1 59.78 79 GLU A N 1
ATOM 664 C CA . GLU A 1 79 ? -28.703 -8.766 1.576 1 59.78 79 GLU A CA 1
ATOM 665 C C . GLU A 1 79 ? -27.875 -8.227 0.416 1 59.78 79 GLU A C 1
ATOM 667 O O . GLU A 1 79 ? -26.781 -8.727 0.138 1 59.78 79 GLU A O 1
ATOM 672 N N . ASN A 1 80 ? -28.453 -7.391 -0.209 1 57.69 80 ASN A N 1
ATOM 673 C CA . ASN A 1 80 ? -27.703 -6.75 -1.29 1 57.69 80 ASN A CA 1
ATOM 674 C C . ASN A 1 80 ? -26.453 -6.055 -0.771 1 57.69 80 ASN A C 1
ATOM 676 O O . ASN A 1 80 ? -25.391 -6.129 -1.399 1 57.69 80 ASN A O 1
ATOM 680 N N . ILE A 1 81 ? -26.656 -5.383 0.218 1 55.72 81 ILE A N 1
ATOM 681 C CA . ILE A 1 81 ? -25.484 -4.75 0.822 1 55.72 81 ILE A CA 1
ATOM 682 C C . ILE A 1 81 ? -24.484 -5.816 1.23 1 55.72 81 ILE A C 1
ATOM 684 O O . ILE A 1 81 ? -23.281 -5.672 0.978 1 55.72 81 ILE A O 1
ATOM 688 N N . ASN A 1 82 ? -25 -6.773 1.807 1 52.12 82 ASN A N 1
ATOM 689 C CA . ASN A 1 82 ? -24.125 -7.871 2.197 1 52.12 82 ASN A CA 1
ATOM 690 C C . ASN A 1 82 ? -23.562 -8.594 0.979 1 52.12 82 ASN A C 1
ATOM 692 O O . ASN A 1 82 ? -22.375 -8.93 0.944 1 52.12 82 ASN A O 1
ATOM 696 N N . THR A 1 83 ? -24.406 -9.047 0.166 1 52.25 83 THR A N 1
ATOM 697 C CA . THR A 1 83 ? -23.984 -9.711 -1.063 1 52.25 83 THR A CA 1
ATOM 698 C C . THR A 1 83 ? -23.203 -8.75 -1.954 1 52.25 83 THR A C 1
ATOM 700 O O . THR A 1 83 ? -22.219 -9.133 -2.574 1 52.25 83 THR A O 1
ATOM 703 N N . GLN A 1 84 ? -23.797 -7.707 -2.242 1 51.03 84 GLN A N 1
ATOM 704 C CA . GLN A 1 84 ? -23.078 -6.699 -3.023 1 51.03 84 GLN A CA 1
ATOM 705 C C . GLN A 1 84 ? -21.75 -6.336 -2.371 1 51.03 84 GLN A C 1
ATOM 707 O O . GLN A 1 84 ? -20.75 -6.145 -3.059 1 51.03 84 GLN A O 1
ATOM 712 N N . GLU A 1 85 ? -21.844 -6.102 -1.138 1 51.91 85 GLU A N 1
ATOM 713 C CA . GLU A 1 85 ? -20.562 -5.867 -0.47 1 51.91 85 GLU A CA 1
ATOM 714 C C . GLU A 1 85 ? -19.594 -7.027 -0.702 1 51.91 85 GLU A C 1
ATOM 716 O O . GLU A 1 85 ? -18.406 -6.812 -0.945 1 51.91 85 GLU A O 1
ATOM 721 N N . GLN A 1 86 ? -20.125 -8.242 -0.468 1 49.88 86 GLN A N 1
ATOM 722 C CA . GLN A 1 86 ? -19.328 -9.438 -0.726 1 49.88 86 GLN A CA 1
ATOM 723 C C . GLN A 1 86 ? -19.016 -9.57 -2.213 1 49.88 86 GLN A C 1
ATOM 725 O O . GLN A 1 86 ? -17.875 -9.852 -2.588 1 49.88 86 GLN A O 1
ATOM 730 N N . ASN A 1 87 ? -20.031 -9.75 -3.039 1 52.44 87 ASN A N 1
ATOM 731 C CA . ASN A 1 87 ? -19.906 -9.906 -4.484 1 52.44 87 ASN A CA 1
ATOM 732 C C . ASN A 1 87 ? -19.172 -8.719 -5.113 1 52.44 87 ASN A C 1
ATOM 734 O O . ASN A 1 87 ? -18.484 -8.867 -6.113 1 52.44 87 ASN A O 1
ATOM 738 N N . SER A 1 88 ? -19.422 -7.582 -4.57 1 59.19 88 SER A N 1
ATOM 739 C CA . SER A 1 88 ? -18.875 -6.352 -5.133 1 59.19 88 SER A CA 1
ATOM 740 C C . SER A 1 88 ? -17.375 -6.23 -4.867 1 59.19 88 SER A C 1
ATOM 742 O O . SER A 1 88 ? -16.688 -5.438 -5.508 1 59.19 88 SER A O 1
ATOM 744 N N . GLN A 1 89 ? -16.938 -7.312 -4.223 1 73.19 89 GLN A N 1
ATOM 745 C CA . GLN A 1 89 ? -15.539 -7.113 -3.828 1 73.19 89 GLN A CA 1
ATOM 746 C C . GLN A 1 89 ? -14.609 -8.023 -4.617 1 73.19 89 GLN A C 1
ATOM 748 O O . GLN A 1 89 ? -13.391 -7.855 -4.582 1 73.19 89 GLN A O 1
ATOM 753 N N . VAL A 1 90 ? -15.312 -8.984 -5.461 1 82.69 90 VAL A N 1
ATOM 754 C CA . VAL A 1 90 ? -14.453 -9.898 -6.207 1 82.69 90 VAL A CA 1
ATOM 755 C C . VAL A 1 90 ? -14.633 -9.664 -7.707 1 82.69 90 VAL A C 1
ATOM 757 O O . VAL A 1 90 ? -15.695 -9.227 -8.148 1 82.69 90 VAL A O 1
ATOM 760 N N . LEU A 1 91 ? -13.688 -10.047 -8.492 1 88.5 91 LEU A N 1
ATOM 761 C CA . LEU A 1 91 ? -13.758 -9.977 -9.945 1 88.5 91 LEU A CA 1
ATOM 762 C C . LEU A 1 91 ? -14.586 -11.125 -10.508 1 88.5 91 LEU A C 1
ATOM 764 O O . LEU A 1 91 ? -14.344 -12.289 -10.172 1 88.5 91 LEU A O 1
ATOM 768 N N . VAL A 1 92 ? -15.523 -10.805 -11.305 1 86.5 92 VAL A N 1
ATOM 769 C CA . VAL A 1 92 ? -16.375 -11.828 -11.906 1 86.5 92 VAL A CA 1
ATOM 770 C C . VAL A 1 92 ? -15.688 -12.414 -13.133 1 86.5 92 VAL A C 1
ATOM 772 O O . VAL A 1 92 ? -15.281 -11.688 -14.039 1 86.5 92 VAL A O 1
ATOM 775 N N . PRO A 1 93 ? -15.641 -13.703 -13.156 1 90.38 93 PRO A N 1
ATOM 776 C CA . PRO A 1 93 ? -14.984 -14.344 -14.305 1 90.38 93 PRO A CA 1
ATOM 777 C C . PRO A 1 93 ? -15.742 -14.125 -15.609 1 90.38 93 PRO A C 1
ATOM 779 O O . PRO A 1 93 ? -16.969 -14.297 -15.656 1 90.38 93 PRO A O 1
ATOM 782 N N . GLU A 1 94 ? -15.078 -13.719 -16.594 1 92.56 94 GLU A N 1
ATOM 783 C CA . GLU A 1 94 ? -15.617 -13.531 -17.938 1 92.56 94 GLU A CA 1
ATOM 784 C C . GLU A 1 94 ? -15.258 -14.703 -18.844 1 92.56 94 GLU A C 1
ATOM 786 O O . GLU A 1 94 ? -14.078 -14.961 -19.094 1 92.56 94 GLU A O 1
ATOM 791 N N . GLN A 1 95 ? -16.203 -15.32 -19.453 1 92.88 95 GLN A N 1
ATOM 792 C CA . GLN A 1 95 ? -16.016 -16.562 -20.188 1 92.88 95 GLN A CA 1
ATOM 793 C C . GLN A 1 95 ? -15.117 -16.328 -21.406 1 92.88 95 GLN A C 1
ATOM 795 O O . GLN A 1 95 ? -14.258 -17.156 -21.719 1 92.88 95 GLN A O 1
ATOM 800 N N . GLU A 1 96 ? -15.289 -15.273 -22.062 1 94.5 96 GLU A N 1
ATOM 801 C CA . GLU A 1 96 ? -14.477 -14.992 -23.234 1 94.5 96 GLU A CA 1
ATOM 802 C C . GLU A 1 96 ? -13 -14.875 -22.875 1 94.5 96 GLU A C 1
ATOM 804 O O . GLU A 1 96 ? -12.125 -15.344 -23.609 1 94.5 96 GLU A O 1
ATOM 809 N N . PHE A 1 97 ? -12.797 -14.219 -21.812 1 96.31 97 PHE A N 1
ATOM 810 C CA . PHE A 1 97 ? -11.422 -14.07 -21.344 1 96.31 97 PHE A CA 1
ATOM 811 C C . PHE A 1 97 ? -10.836 -15.422 -20.953 1 96.31 97 PHE A C 1
ATOM 813 O O . PHE A 1 97 ? -9.703 -15.742 -21.312 1 96.31 97 PHE A O 1
ATOM 820 N N . ILE A 1 98 ? -11.57 -16.172 -20.25 1 95.81 98 ILE A N 1
ATOM 821 C CA . ILE A 1 98 ? -11.125 -17.484 -19.812 1 95.81 98 ILE A CA 1
ATOM 822 C C . ILE A 1 98 ? -10.766 -18.328 -21.016 1 95.81 98 ILE A C 1
ATOM 824 O O . ILE A 1 98 ? -9.695 -18.953 -21.062 1 95.81 98 ILE A O 1
ATOM 828 N N . GLU A 1 99 ? -11.578 -18.281 -21.984 1 95.62 99 GLU A N 1
ATOM 829 C CA . GLU A 1 99 ? -11.32 -19.047 -23.203 1 95.62 99 GLU A CA 1
ATOM 830 C C . GLU A 1 99 ? -10.055 -18.562 -23.906 1 95.62 99 GLU A C 1
ATOM 832 O O . GLU A 1 99 ? -9.289 -19.375 -24.438 1 95.62 99 GLU A O 1
ATOM 837 N N . SER A 1 100 ? -9.914 -17.328 -23.875 1 96.75 100 SER A N 1
ATOM 838 C CA . SER A 1 100 ? -8.719 -16.781 -24.516 1 96.75 100 SER A CA 1
ATOM 839 C C . SER A 1 100 ? -7.449 -17.25 -23.828 1 96.75 100 SER A C 1
ATOM 841 O O . SER A 1 100 ? -6.449 -17.547 -24.484 1 96.75 100 SER A O 1
ATOM 843 N N . VAL A 1 101 ? -7.453 -17.328 -22.547 1 97.69 101 VAL A N 1
ATOM 844 C CA . VAL A 1 101 ? -6.285 -17.781 -21.797 1 97.69 101 VAL A CA 1
ATOM 845 C C . VAL A 1 101 ? -6.035 -19.266 -22.078 1 97.69 101 VAL A C 1
ATOM 847 O O . VAL A 1 101 ? -4.895 -19.672 -22.312 1 97.69 101 VAL A O 1
ATOM 850 N N . TYR A 1 102 ? -7.043 -20.031 -22.109 1 97.12 102 TYR A N 1
ATOM 851 C CA . TYR A 1 102 ? -6.902 -21.453 -22.422 1 97.12 102 TYR A CA 1
ATOM 852 C C . TYR A 1 102 ? -6.281 -21.641 -23.797 1 97.12 102 TYR A C 1
ATOM 854 O O . TYR A 1 102 ? -5.426 -22.516 -23.984 1 97.12 102 TYR A O 1
ATOM 862 N N . LYS A 1 103 ? -6.676 -20.812 -24.656 1 97.06 103 LYS A N 1
ATOM 863 C CA . LYS A 1 103 ? -6.172 -20.922 -26.016 1 97.06 103 LYS A CA 1
ATOM 864 C C . LYS A 1 103 ? -4.719 -20.469 -26.094 1 97.06 103 LYS A C 1
ATOM 866 O O . LYS A 1 103 ? -3.871 -21.172 -26.656 1 97.06 103 LYS A O 1
ATOM 871 N N . ASN A 1 104 ? -4.441 -19.328 -25.562 1 97.31 104 ASN A N 1
ATOM 872 C CA . ASN A 1 104 ? -3.1 -18.766 -25.656 1 97.31 104 ASN A CA 1
ATOM 873 C C . ASN A 1 104 ? -2.062 -19.656 -24.984 1 97.31 104 ASN A C 1
ATOM 875 O O . ASN A 1 104 ? -0.946 -19.797 -25.484 1 97.31 104 ASN A O 1
ATOM 879 N N . PHE A 1 105 ? -2.455 -20.266 -23.906 1 98.25 105 PHE A N 1
ATOM 880 C CA . PHE A 1 105 ? -1.499 -21.062 -23.156 1 98.25 105 PHE A CA 1
ATOM 881 C C . PHE A 1 105 ? -1.649 -22.547 -23.484 1 98.25 105 PHE A C 1
ATOM 883 O O . PHE A 1 105 ? -0.928 -23.375 -22.938 1 98.25 105 PHE A O 1
ATOM 890 N N . ASN A 1 106 ? -2.527 -22.844 -24.359 1 97.88 106 ASN A N 1
ATOM 891 C CA . ASN A 1 106 ? -2.799 -24.219 -24.75 1 97.88 106 ASN A CA 1
ATOM 892 C C . ASN A 1 106 ? -3.004 -25.125 -23.531 1 97.88 106 ASN A C 1
ATOM 894 O O . ASN A 1 106 ? -2.309 -26.125 -23.375 1 97.88 106 ASN A O 1
ATOM 898 N N . LEU A 1 107 ? -3.916 -24.719 -22.75 1 97.5 107 LEU A N 1
ATOM 899 C CA . LEU A 1 107 ? -4.215 -25.438 -21.516 1 97.5 107 LEU A CA 1
ATOM 900 C C . LEU A 1 107 ? -5.109 -26.641 -21.797 1 97.5 107 LEU A C 1
ATOM 902 O O . LEU A 1 107 ? -6.121 -26.516 -22.5 1 97.5 107 LEU A O 1
ATOM 906 N N . LYS A 1 108 ? -4.715 -27.797 -21.266 1 96.25 108 LYS A N 1
ATOM 907 C CA . LYS A 1 108 ? -5.496 -29.031 -21.438 1 96.25 108 LYS A CA 1
ATOM 908 C C . LYS A 1 108 ? -5.535 -29.844 -20.156 1 96.25 108 LYS A C 1
ATOM 910 O O . LYS A 1 108 ? -4.492 -30.25 -19.641 1 96.25 108 LYS A O 1
ATOM 915 N N . TYR A 1 109 ? -6.715 -30.109 -19.719 1 94.19 109 TYR A N 1
ATOM 916 C CA . TYR A 1 109 ? -6.871 -31.016 -18.594 1 94.19 109 TYR A CA 1
ATOM 917 C C . TYR A 1 109 ? -6.75 -32.469 -19.031 1 94.19 109 TYR A C 1
ATOM 919 O O . TYR A 1 109 ? -7.395 -32.875 -19.984 1 94.19 109 TYR A O 1
ATOM 927 N N . HIS A 1 110 ? -5.875 -33.188 -18.328 1 93.38 110 HIS A N 1
ATOM 928 C CA . HIS A 1 110 ? -5.777 -34.625 -18.562 1 93.38 110 HIS A CA 1
ATOM 929 C C . HIS A 1 110 ? -6.602 -35.406 -17.562 1 93.38 110 HIS A C 1
ATOM 931 O O . HIS A 1 110 ? -6.984 -36.531 -17.812 1 93.38 110 HIS A O 1
ATOM 937 N N . ASP A 1 111 ? -6.773 -34.844 -16.438 1 90.31 111 ASP A N 1
ATOM 938 C CA . ASP A 1 111 ? -7.672 -35.312 -15.391 1 90.31 111 ASP A CA 1
ATOM 939 C C . ASP A 1 111 ? -8.188 -34.156 -14.531 1 90.31 111 ASP A C 1
ATOM 941 O O . ASP A 1 111 ? -8.188 -33 -14.977 1 90.31 111 ASP A O 1
ATOM 945 N N . GLN A 1 112 ? -8.695 -34.469 -13.398 1 86.75 112 GLN A N 1
ATOM 946 C CA . GLN A 1 112 ? -9.359 -33.438 -12.594 1 86.75 112 GLN A CA 1
ATOM 947 C C . GLN A 1 112 ? -8.352 -32.438 -12.039 1 86.75 112 GLN A C 1
ATOM 949 O O . GLN A 1 112 ? -8.711 -31.312 -11.703 1 86.75 112 GLN A O 1
ATOM 954 N N . THR A 1 113 ? -7.113 -32.875 -11.977 1 92.38 113 THR A N 1
ATOM 955 C CA . THR A 1 113 ? -6.168 -32.031 -11.273 1 92.38 113 THR A CA 1
ATOM 956 C C . THR A 1 113 ? -4.996 -31.656 -12.172 1 92.38 113 THR A C 1
ATOM 958 O O . THR A 1 113 ? -4.344 -30.625 -11.961 1 92.38 113 THR A O 1
ATOM 961 N N . LYS A 1 114 ? -4.703 -32.406 -13.18 1 96.31 114 LYS A N 1
ATOM 962 C CA . LYS A 1 114 ? -3.527 -32.219 -14.016 1 96.31 114 LYS A CA 1
ATOM 963 C C . LYS A 1 114 ? -3.854 -31.297 -15.203 1 96.31 114 LYS A C 1
ATOM 965 O O . LYS A 1 114 ? -4.664 -31.656 -16.062 1 96.31 114 LYS A O 1
ATOM 970 N N . LEU A 1 115 ? -3.246 -30.172 -15.211 1 97.06 115 LEU A N 1
ATOM 971 C CA . LEU A 1 115 ? -3.404 -29.188 -16.266 1 97.06 115 LEU A CA 1
ATOM 972 C C . LEU A 1 115 ? -2.107 -29.016 -17.047 1 97.06 115 LEU A C 1
ATOM 974 O O . LEU A 1 115 ? -1.123 -28.484 -16.531 1 97.06 115 LEU A O 1
ATOM 978 N N . GLN A 1 116 ? -2.105 -29.469 -18.266 1 98 116 GLN A N 1
ATOM 979 C CA . GLN A 1 116 ? -0.939 -29.344 -19.141 1 98 116 GLN A CA 1
ATOM 980 C C . GLN A 1 116 ? -0.909 -27.969 -19.812 1 98 116 GLN A C 1
ATOM 982 O O . GLN A 1 116 ? -1.925 -27.5 -20.344 1 98 116 GLN A O 1
ATOM 987 N N . CYS A 1 117 ? 0.21 -27.344 -19.75 1 97.69 117 CYS A N 1
ATOM 988 C CA . CYS A 1 117 ? 0.432 -26.031 -20.359 1 97.69 117 CYS A CA 1
ATOM 989 C C . CYS A 1 117 ? 1.593 -26.078 -21.344 1 97.69 117 CYS A C 1
ATOM 991 O O . CYS A 1 117 ? 2.744 -26.266 -20.953 1 97.69 117 CYS A O 1
ATOM 993 N N . THR A 1 118 ? 1.329 -25.859 -22.594 1 97.69 118 THR A N 1
ATOM 994 C CA . THR A 1 118 ? 2.389 -25.953 -23.594 1 97.69 118 THR A CA 1
ATOM 995 C C . THR A 1 118 ? 2.445 -24.672 -24.453 1 97.69 118 THR A C 1
ATOM 997 O O . THR A 1 118 ? 3.117 -24.641 -25.484 1 97.69 118 THR A O 1
ATOM 1000 N N . GLY A 1 119 ? 1.693 -23.719 -24.062 1 97 119 GLY A N 1
ATOM 1001 C CA . GLY A 1 119 ? 1.689 -22.453 -24.766 1 97 119 GLY A CA 1
ATOM 1002 C C . GLY A 1 119 ? 2.018 -21.266 -23.875 1 97 119 GLY A C 1
ATOM 1003 O O . GLY A 1 119 ? 2.318 -21.438 -22.688 1 97 119 GLY A O 1
ATOM 1004 N N . ILE A 1 120 ? 1.995 -20.156 -24.531 1 96.06 120 ILE A N 1
ATOM 1005 C CA . ILE A 1 120 ? 2.273 -18.922 -23.812 1 96.06 120 ILE A CA 1
ATOM 1006 C C . ILE A 1 120 ? 1.562 -17.75 -24.484 1 96.06 120 ILE A C 1
ATOM 1008 O O . ILE A 1 120 ? 1.26 -17.812 -25.688 1 96.06 120 ILE A O 1
ATOM 1012 N N . ASN A 1 121 ? 1.16 -16.812 -23.75 1 96.38 121 ASN A N 1
ATOM 1013 C CA . ASN A 1 121 ? 0.723 -15.555 -24.344 1 96.38 121 ASN A CA 1
ATOM 1014 C C . ASN A 1 121 ? 1.902 -14.75 -24.875 1 96.38 121 ASN A C 1
ATOM 1016 O O . ASN A 1 121 ? 2.527 -13.992 -24.141 1 96.38 121 ASN A O 1
ATOM 1020 N N . GLN A 1 122 ? 2.07 -14.797 -26.062 1 93.62 122 GLN A N 1
ATOM 1021 C CA . GLN A 1 122 ? 3.277 -14.258 -26.688 1 93.62 122 GLN A CA 1
ATOM 1022 C C . GLN A 1 122 ? 3.35 -12.742 -26.516 1 93.62 122 GLN A C 1
ATOM 1024 O O . GLN A 1 122 ? 4.422 -12.195 -26.266 1 93.62 122 GLN A O 1
ATOM 1029 N N . ASP A 1 123 ? 2.305 -12.125 -26.656 1 93.38 123 ASP A N 1
ATOM 1030 C CA . ASP A 1 123 ? 2.303 -10.664 -26.562 1 93.38 123 ASP A CA 1
ATOM 1031 C C . ASP A 1 123 ? 2.736 -10.211 -25.156 1 93.38 123 ASP A C 1
ATOM 1033 O O . ASP A 1 123 ? 3.559 -9.305 -25.031 1 93.38 123 ASP A O 1
ATOM 1037 N N . ILE A 1 124 ? 2.229 -10.922 -24.219 1 95.25 124 ILE A N 1
ATOM 1038 C CA . ILE A 1 124 ? 2.482 -10.539 -22.828 1 95.25 124 ILE A CA 1
ATOM 1039 C C . ILE A 1 124 ? 3.9 -10.945 -22.438 1 95.25 124 ILE A C 1
ATOM 1041 O O . ILE A 1 124 ? 4.652 -10.141 -21.891 1 95.25 124 ILE A O 1
ATOM 1045 N N . PHE A 1 125 ? 4.324 -12.062 -22.734 1 97.12 125 PHE A N 1
ATOM 1046 C CA . PHE A 1 125 ? 5.578 -12.578 -22.203 1 97.12 125 PHE A CA 1
ATOM 1047 C C . PHE A 1 125 ? 6.75 -12.156 -23.078 1 97.12 125 PHE A C 1
ATOM 1049 O O . PHE A 1 125 ? 7.875 -12.016 -22.594 1 97.12 125 PHE A O 1
ATOM 1056 N N . ASN A 1 126 ? 6.52 -11.953 -24.375 1 95.69 126 ASN A N 1
ATOM 1057 C CA . ASN A 1 126 ? 7.574 -11.367 -25.188 1 95.69 126 ASN A CA 1
ATOM 1058 C C . ASN A 1 126 ? 7.91 -9.945 -24.734 1 95.69 126 ASN A C 1
ATOM 1060 O O . ASN A 1 126 ? 9.078 -9.57 -24.688 1 95.69 126 ASN A O 1
ATOM 1064 N N . ASP A 1 127 ? 6.836 -9.281 -24.484 1 96.38 127 ASP A N 1
ATOM 1065 C CA . ASP A 1 127 ? 7.023 -7.922 -23.984 1 96.38 127 ASP A CA 1
ATOM 1066 C C . ASP A 1 127 ? 7.785 -7.922 -22.672 1 96.38 127 ASP A C 1
ATOM 1068 O O . ASP A 1 127 ? 8.695 -7.113 -22.469 1 96.38 127 ASP A O 1
ATOM 1072 N N . LEU A 1 128 ? 7.469 -8.789 -21.781 1 97.44 128 LEU A N 1
ATOM 1073 C CA . LEU A 1 128 ? 8.172 -8.93 -20.5 1 97.44 128 LEU A CA 1
ATOM 1074 C C . LEU A 1 128 ? 9.641 -9.273 -20.734 1 97.44 128 LEU A C 1
ATOM 1076 O O . LEU A 1 128 ? 10.523 -8.656 -20.125 1 97.44 128 LEU A O 1
ATOM 1080 N N . GLU A 1 129 ? 9.883 -10.188 -21.578 1 97.12 129 GLU A N 1
ATOM 1081 C CA . GLU A 1 129 ? 11.242 -10.656 -21.844 1 97.12 129 GLU A CA 1
ATOM 1082 C C . GLU A 1 129 ? 12.102 -9.547 -22.422 1 97.12 129 GLU A C 1
ATOM 1084 O O . GLU A 1 129 ? 13.242 -9.344 -22 1 97.12 129 GLU A O 1
ATOM 1089 N N . GLU A 1 130 ? 11.555 -8.867 -23.344 1 96.19 130 GLU A N 1
ATOM 1090 C CA . GLU A 1 130 ? 12.281 -7.785 -24 1 96.19 130 GLU A CA 1
ATOM 1091 C C . GLU A 1 130 ? 12.688 -6.707 -23 1 96.19 130 GLU A C 1
ATOM 1093 O O . GLU A 1 130 ? 13.828 -6.227 -23.016 1 96.19 130 GLU A O 1
ATOM 1098 N N . ASN A 1 131 ? 11.781 -6.379 -22.188 1 97.38 131 ASN A N 1
ATOM 1099 C CA . ASN A 1 131 ? 12.07 -5.34 -21.203 1 97.38 131 ASN A CA 1
ATOM 1100 C C . ASN A 1 131 ? 13.023 -5.832 -20.125 1 97.38 131 ASN A C 1
ATOM 1102 O O . ASN A 1 131 ? 13.844 -5.062 -19.625 1 97.38 131 ASN A O 1
ATOM 1106 N N . LEU A 1 132 ? 12.875 -7.055 -19.781 1 98.06 132 LEU A N 1
ATOM 1107 C CA . LEU A 1 132 ? 13.781 -7.621 -18.781 1 98.06 132 LEU A CA 1
ATOM 1108 C C . LEU A 1 132 ? 15.211 -7.641 -19.297 1 98.06 132 LEU A C 1
ATOM 1110 O O . LEU A 1 132 ? 16.141 -7.305 -18.578 1 98.06 132 LEU A O 1
ATOM 1114 N N . ILE A 1 133 ? 15.383 -7.965 -20.516 1 97.19 133 ILE A N 1
ATOM 1115 C CA . ILE A 1 133 ? 16.703 -8.031 -21.109 1 97.19 133 ILE A CA 1
ATOM 1116 C C . ILE A 1 133 ? 17.312 -6.633 -21.172 1 97.19 133 ILE A C 1
ATOM 1118 O O . ILE A 1 133 ? 18.5 -6.449 -20.875 1 97.19 133 ILE A O 1
ATOM 1122 N N . ALA A 1 134 ? 16.516 -5.734 -21.625 1 96.75 134 ALA A N 1
ATOM 1123 C CA . ALA A 1 134 ? 16.984 -4.355 -21.656 1 96.75 134 ALA A CA 1
ATOM 1124 C C . ALA A 1 134 ? 17.453 -3.896 -20.281 1 96.75 134 ALA A C 1
ATOM 1126 O O . ALA A 1 134 ? 18.5 -3.252 -20.156 1 96.75 134 ALA A O 1
ATOM 1127 N N . TYR A 1 135 ? 16.734 -4.215 -19.328 1 97.06 135 TYR A N 1
ATOM 1128 C CA . TYR A 1 135 ? 17.078 -3.871 -17.953 1 97.06 135 TYR A CA 1
ATOM 1129 C C . TYR A 1 135 ? 18.391 -4.535 -17.531 1 97.06 135 TYR A C 1
ATOM 1131 O O . TYR A 1 135 ? 19.266 -3.883 -16.969 1 97.06 135 TYR A O 1
ATOM 1139 N N . LEU A 1 136 ? 18.469 -5.793 -17.781 1 96.94 136 LEU A N 1
ATOM 1140 C CA . LEU A 1 136 ? 19.656 -6.551 -17.406 1 96.94 136 LEU A CA 1
ATOM 1141 C C . LEU A 1 136 ? 20.891 -6.035 -18.125 1 96.94 136 LEU A C 1
ATOM 1143 O O . LEU A 1 136 ? 21.953 -5.895 -17.531 1 96.94 136 LEU A O 1
ATOM 1147 N N . GLN A 1 137 ? 20.703 -5.754 -19.391 1 95.31 137 GLN A N 1
ATOM 1148 C CA . GLN A 1 137 ? 21.828 -5.238 -20.172 1 95.31 137 GLN A CA 1
ATOM 1149 C C . GLN A 1 137 ? 22.312 -3.9 -19.625 1 95.31 137 GLN A C 1
ATOM 1151 O O . GLN A 1 137 ? 23.516 -3.658 -19.531 1 95.31 137 GLN A O 1
ATOM 1156 N N . ASP A 1 138 ? 21.406 -3.086 -19.25 1 95.62 138 ASP A N 1
ATOM 1157 C CA . ASP A 1 138 ? 21.75 -1.799 -18.656 1 95.62 138 ASP A CA 1
ATOM 1158 C C . ASP A 1 138 ? 22.516 -1.986 -17.344 1 95.62 138 ASP A C 1
ATOM 1160 O O . ASP A 1 138 ? 23.516 -1.306 -17.094 1 95.62 138 ASP A O 1
ATOM 1164 N N . GLU A 1 139 ? 22.094 -2.855 -16.547 1 94.75 139 GLU A N 1
ATOM 1165 C CA . GLU A 1 139 ? 22.719 -3.102 -15.25 1 94.75 139 GLU A CA 1
ATOM 1166 C C . GLU A 1 139 ? 24.094 -3.725 -15.414 1 94.75 139 GLU A C 1
ATOM 1168 O O . GLU A 1 139 ? 25.031 -3.363 -14.695 1 94.75 139 GLU A O 1
ATOM 1173 N N . LEU A 1 140 ? 24.234 -4.637 -16.297 1 94.19 140 LEU A N 1
ATOM 1174 C CA . LEU A 1 140 ? 25.484 -5.367 -16.469 1 94.19 140 LEU A CA 1
ATOM 1175 C C . LEU A 1 140 ? 26.531 -4.496 -17.156 1 94.19 140 LEU A C 1
ATOM 1177 O O . LEU A 1 140 ? 27.734 -4.699 -16.969 1 94.19 140 LEU A O 1
ATOM 1181 N N . SER A 1 141 ? 26.031 -3.568 -17.922 1 93.62 141 SER A N 1
ATOM 1182 C CA . SER A 1 141 ? 26.938 -2.682 -18.625 1 93.62 141 SER A CA 1
ATOM 1183 C C . SER A 1 141 ? 27.703 -1.784 -17.656 1 93.62 141 SER A C 1
ATOM 1185 O O . SER A 1 141 ? 28.766 -1.252 -18 1 93.62 141 SER A O 1
ATOM 1187 N N . LYS A 1 142 ? 27.203 -1.61 -16.5 1 91.44 142 LYS A N 1
ATOM 1188 C CA . LYS A 1 142 ? 27.828 -0.761 -15.5 1 91.44 142 LYS A CA 1
ATOM 1189 C C . LYS A 1 142 ? 29.031 -1.46 -14.859 1 91.44 142 LYS A C 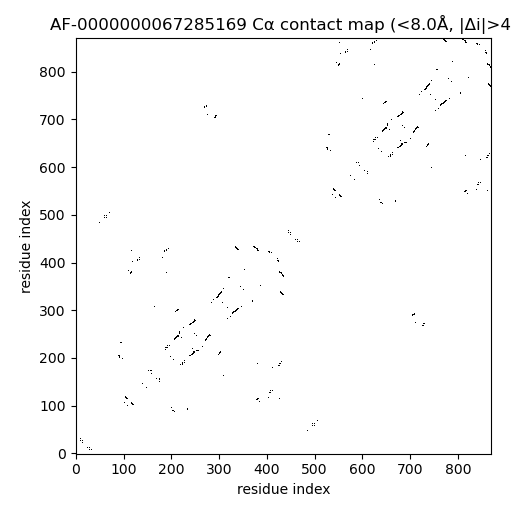1
ATOM 1191 O O . LYS A 1 142 ? 29.844 -0.823 -14.188 1 91.44 142 LYS A O 1
ATOM 1196 N N . ILE A 1 143 ? 29.172 -2.752 -15.086 1 92.62 143 ILE A N 1
ATOM 1197 C CA . ILE A 1 143 ? 30.25 -3.549 -14.516 1 92.62 143 ILE A CA 1
ATOM 1198 C C . ILE A 1 143 ? 31.297 -3.838 -15.586 1 92.62 143 ILE A C 1
ATOM 1200 O O . ILE A 1 143 ? 30.969 -4.281 -16.688 1 92.62 143 ILE A O 1
ATOM 1204 N N . PRO A 1 144 ? 32.594 -3.582 -15.234 1 92.06 144 PRO A N 1
ATOM 1205 C CA . PRO A 1 144 ? 33.656 -3.91 -16.203 1 92.06 144 PRO A CA 1
ATOM 1206 C C . PRO A 1 144 ? 33.625 -5.375 -16.641 1 92.06 144 PRO A C 1
ATOM 1208 O O . PRO A 1 144 ? 33.375 -6.262 -15.812 1 92.06 144 PRO A O 1
ATOM 1211 N N . GLN A 1 145 ? 33.906 -5.609 -17.891 1 87.25 145 GLN A N 1
ATOM 1212 C CA . GLN A 1 145 ? 33.719 -6.898 -18.547 1 87.25 145 GLN A CA 1
ATOM 1213 C C . GLN A 1 145 ? 34.5 -8 -17.859 1 87.25 145 GLN A C 1
ATOM 1215 O O . GLN A 1 145 ? 34 -9.117 -17.672 1 87.25 145 GLN A O 1
ATOM 1220 N N . LYS A 1 146 ? 35.719 -7.762 -17.562 1 86.62 146 LYS A N 1
ATOM 1221 C CA . LYS A 1 146 ? 36.531 -8.781 -16.938 1 86.62 146 LYS A CA 1
ATOM 1222 C C . LYS A 1 146 ? 35.969 -9.203 -15.586 1 86.62 146 LYS A C 1
ATOM 1224 O O . LYS A 1 146 ? 36 -10.383 -15.242 1 86.62 146 LYS A O 1
ATOM 1229 N N . GLN A 1 147 ? 35.438 -8.328 -14.93 1 92.12 147 GLN A N 1
ATOM 1230 C CA . GLN A 1 147 ? 34.844 -8.609 -13.617 1 92.12 147 GLN A CA 1
ATOM 1231 C C . GLN A 1 147 ? 33.469 -9.227 -13.734 1 92.12 147 GLN A C 1
ATOM 1233 O O . GLN A 1 147 ? 33.031 -10 -12.875 1 92.12 147 GLN A O 1
ATOM 1238 N N . LEU A 1 148 ? 32.844 -8.875 -14.758 1 93.19 148 LEU A N 1
ATOM 1239 C CA . LEU A 1 148 ? 31.453 -9.289 -14.961 1 93.19 148 LEU A CA 1
ATOM 1240 C C . LEU A 1 148 ? 31.359 -10.812 -15.07 1 93.19 148 LEU A C 1
ATOM 1242 O O . LEU A 1 148 ? 30.531 -11.438 -14.398 1 93.19 148 LEU A O 1
ATOM 1246 N N . LYS A 1 149 ? 32.188 -11.375 -15.875 1 88.19 149 LYS A N 1
ATOM 1247 C CA . LYS A 1 149 ? 32.156 -12.82 -16.094 1 88.19 149 LYS A CA 1
ATOM 1248 C C . LYS A 1 149 ? 32.406 -13.578 -14.789 1 88.19 149 LYS A C 1
ATOM 1250 O O . LYS A 1 149 ? 31.719 -14.547 -14.477 1 88.19 149 LYS A O 1
ATOM 1255 N N . LEU A 1 150 ? 33.312 -13.164 -14.062 1 90.12 150 LEU A N 1
ATOM 1256 C CA . LEU A 1 150 ? 33.656 -13.812 -12.805 1 90.12 150 LEU A CA 1
ATOM 1257 C C . LEU A 1 150 ? 32.531 -13.695 -11.797 1 90.12 150 LEU A C 1
ATOM 1259 O O . LEU A 1 150 ? 32.188 -14.664 -11.109 1 90.12 150 LEU A O 1
ATOM 1263 N N . LYS A 1 151 ? 32 -12.555 -11.727 1 92.19 151 LYS A N 1
ATOM 1264 C CA . LYS A 1 151 ? 30.922 -12.297 -10.773 1 92.19 151 LYS A CA 1
ATOM 1265 C C . LYS A 1 151 ? 29.672 -13.117 -11.117 1 92.19 151 LYS A C 1
ATOM 1267 O O . LYS A 1 151 ? 28.984 -13.617 -10.227 1 92.19 151 LYS A O 1
ATOM 1272 N N . LEU A 1 152 ? 29.438 -13.234 -12.352 1 92.56 152 LEU A N 1
ATOM 1273 C CA . LEU A 1 152 ? 28.281 -14.016 -12.805 1 92.56 152 LEU A CA 1
ATOM 1274 C C . LEU A 1 152 ? 28.5 -15.5 -12.523 1 92.56 152 LEU A C 1
ATOM 1276 O O . LEU A 1 152 ? 27.562 -16.203 -12.109 1 92.56 152 LEU A O 1
ATOM 1280 N N . GLU A 1 153 ? 29.672 -15.945 -12.727 1 88.31 153 GLU A N 1
ATOM 1281 C CA . GLU A 1 153 ? 29.969 -17.344 -12.469 1 88.31 153 GLU A CA 1
ATOM 1282 C C . GLU A 1 153 ? 29.859 -17.672 -10.984 1 88.31 153 GLU A C 1
ATOM 1284 O O . GLU A 1 153 ? 29.328 -18.734 -10.617 1 88.31 153 GLU A O 1
ATOM 1289 N N . ASP A 1 154 ? 30.297 -16.828 -10.203 1 88 154 ASP A N 1
ATOM 1290 C CA . ASP A 1 154 ? 30.203 -17.016 -8.758 1 88 154 ASP A CA 1
ATOM 1291 C C . ASP A 1 154 ? 28.734 -17.078 -8.312 1 88 154 ASP A C 1
ATOM 1293 O O . ASP A 1 154 ? 28.359 -17.938 -7.516 1 88 154 ASP A O 1
ATOM 1297 N N . ALA A 1 155 ? 28 -16.141 -8.805 1 90.38 155 ALA A N 1
ATOM 1298 C CA . ALA A 1 155 ? 26.594 -16.094 -8.469 1 90.38 155 ALA A CA 1
ATOM 1299 C C . ALA A 1 155 ? 25.859 -17.344 -8.953 1 90.38 155 ALA A C 1
ATOM 1301 O O . ALA A 1 155 ? 24.984 -17.875 -8.266 1 90.38 155 ALA A O 1
ATOM 1302 N N . LEU A 1 156 ? 26.25 -17.797 -10.062 1 88.31 156 LEU A N 1
ATOM 1303 C CA . LEU A 1 156 ? 25.625 -18.969 -10.648 1 88.31 156 LEU A CA 1
ATOM 1304 C C . LEU A 1 156 ? 25.922 -20.219 -9.812 1 88.31 156 LEU A C 1
ATOM 1306 O O . LEU A 1 156 ? 25.031 -21.047 -9.586 1 88.31 156 LEU A O 1
ATOM 1310 N N . GLU A 1 157 ? 27.078 -20.328 -9.398 1 84.19 157 GLU A N 1
ATOM 1311 C CA . GLU A 1 157 ? 27.469 -21.469 -8.578 1 84.19 157 GLU A CA 1
ATOM 1312 C C . GLU A 1 157 ? 26.688 -21.5 -7.266 1 84.19 157 GLU A C 1
ATOM 1314 O O . GLU A 1 157 ? 26.281 -22.562 -6.805 1 84.19 157 GLU A O 1
ATOM 1319 N N . ASP A 1 158 ? 26.469 -20.391 -6.828 1 84.19 158 ASP A N 1
ATOM 1320 C CA . ASP A 1 158 ? 25.75 -20.297 -5.566 1 84.19 158 ASP A CA 1
ATOM 1321 C C . ASP A 1 158 ? 24.281 -20.703 -5.746 1 84.19 158 ASP A C 1
ATOM 1323 O O . ASP A 1 158 ? 23.75 -21.484 -4.961 1 84.19 158 ASP A O 1
ATOM 1327 N N . ILE A 1 159 ? 23.703 -20.203 -6.742 1 81.12 159 ILE A N 1
ATOM 1328 C CA . ILE A 1 159 ? 22.266 -20.422 -6.941 1 81.12 159 ILE A CA 1
ATOM 1329 C C . ILE A 1 159 ? 22.016 -21.875 -7.332 1 81.12 159 ILE A C 1
ATOM 1331 O O . ILE A 1 159 ? 20.953 -22.438 -7.039 1 81.12 159 ILE A O 1
ATO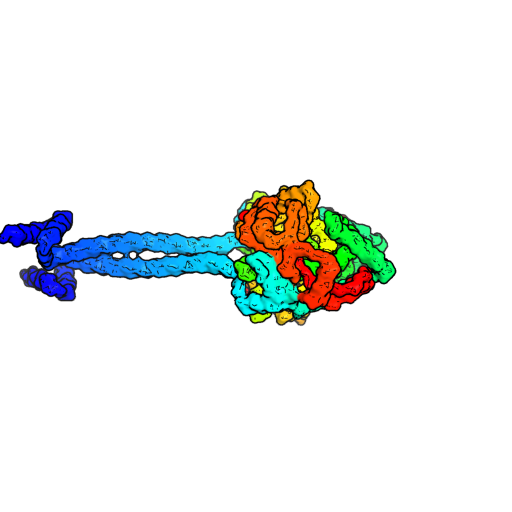M 1335 N N . ASN A 1 160 ? 23 -22.469 -7.945 1 78.19 160 ASN A N 1
ATOM 1336 C CA . ASN A 1 160 ? 22.859 -23.859 -8.359 1 78.19 160 ASN A CA 1
ATOM 1337 C C . ASN A 1 160 ? 22.812 -24.797 -7.156 1 78.19 160 ASN A C 1
ATOM 1339 O O . ASN A 1 160 ? 22.406 -25.953 -7.285 1 78.19 160 ASN A O 1
ATOM 1343 N N . ASN A 1 161 ? 23.172 -24.172 -6.062 1 68.75 161 ASN A N 1
ATOM 1344 C CA . ASN A 1 161 ? 23 -24.969 -4.852 1 68.75 161 ASN A CA 1
ATOM 1345 C C . ASN A 1 161 ? 21.531 -25.297 -4.598 1 68.75 161 ASN A C 1
ATOM 1347 O O . ASN A 1 161 ? 21.219 -26.328 -3.979 1 68.75 161 ASN A O 1
ATOM 1351 N N . LEU A 1 162 ? 20.719 -24.484 -5.082 1 62.53 162 LEU A N 1
ATOM 1352 C CA . LEU A 1 162 ? 19.281 -24.734 -4.973 1 62.53 162 LEU A CA 1
ATOM 1353 C C . LEU A 1 162 ? 18.922 -26.062 -5.625 1 62.53 162 LEU A C 1
ATOM 1355 O O . LEU A 1 162 ? 18.078 -26.797 -5.102 1 62.53 162 LEU A O 1
ATOM 1359 N N . LYS A 1 163 ? 19.578 -26.359 -6.707 1 57.12 163 LYS A N 1
ATOM 1360 C CA . LYS A 1 163 ? 19.281 -27.562 -7.48 1 57.12 163 LYS A CA 1
ATOM 1361 C C . LYS A 1 163 ? 19.672 -28.828 -6.715 1 57.12 163 LYS A C 1
ATOM 1363 O O . LYS A 1 163 ? 19.094 -29.891 -6.941 1 57.12 163 LYS A O 1
ATOM 1368 N N . ILE A 1 164 ? 20.594 -28.547 -5.867 1 58 164 ILE A N 1
ATOM 1369 C CA . ILE A 1 164 ? 21.047 -29.734 -5.145 1 58 164 ILE A CA 1
ATOM 1370 C C . ILE A 1 164 ? 20.422 -29.75 -3.748 1 58 164 ILE A C 1
ATOM 1372 O O . ILE A 1 164 ? 20.922 -30.438 -2.85 1 58 164 ILE A O 1
ATOM 1376 N N . GLY A 1 165 ? 19.469 -29.016 -3.627 1 56.59 165 GLY A N 1
ATOM 1377 C CA . GLY A 1 165 ? 18.688 -29.047 -2.4 1 56.59 165 GLY A CA 1
ATOM 1378 C C . GLY A 1 165 ? 19.281 -28.188 -1.293 1 56.59 165 GLY A C 1
ATOM 1379 O O . GLY A 1 165 ? 18.938 -28.359 -0.121 1 56.59 165 GLY A O 1
ATOM 1380 N N . ARG A 1 166 ? 20.297 -27.406 -1.654 1 58.38 166 ARG A N 1
ATOM 1381 C CA . ARG A 1 166 ? 20.922 -26.547 -0.657 1 58.38 166 ARG A CA 1
ATOM 1382 C C . ARG A 1 166 ? 20.484 -25.094 -0.825 1 58.38 166 ARG A C 1
ATOM 1384 O O . ARG A 1 166 ? 20.188 -24.656 -1.938 1 58.38 166 ARG A O 1
ATOM 1391 N N . ASP A 1 167 ? 20.312 -24.484 0.282 1 64.5 167 ASP A N 1
ATOM 1392 C CA . ASP A 1 167 ? 19.953 -23.078 0.235 1 64.5 167 ASP A CA 1
ATOM 1393 C C . ASP A 1 167 ? 21.141 -22.219 -0.189 1 64.5 167 ASP A C 1
ATOM 1395 O O . ASP A 1 167 ? 22.234 -22.312 0.392 1 64.5 167 ASP A O 1
ATOM 1399 N N . PRO A 1 168 ? 20.891 -21.516 -1.196 1 69.06 168 PRO A N 1
ATOM 1400 C CA . PRO A 1 168 ? 21.969 -20.609 -1.588 1 69.06 168 PRO A CA 1
ATOM 1401 C C . PRO A 1 168 ? 22.297 -19.594 -0.501 1 69.06 168 PRO A C 1
ATOM 1403 O O . PRO A 1 168 ? 21.469 -19.312 0.364 1 69.06 168 PRO A O 1
ATOM 1406 N N . SER A 1 169 ? 23.578 -19.172 -0.449 1 70.12 169 SER A N 1
ATOM 1407 C CA . SER A 1 169 ? 23.984 -18.125 0.482 1 70.12 169 SER A CA 1
ATOM 1408 C C . SER A 1 169 ? 23.484 -16.766 0.028 1 70.12 169 SER A C 1
ATOM 1410 O O . SER A 1 169 ? 23.25 -15.875 0.851 1 70.12 169 SER A O 1
ATOM 1412 N N . TYR A 1 170 ? 23.25 -16.688 -1.15 1 67.06 170 TYR A N 1
ATOM 1413 C CA . TYR A 1 170 ? 22.812 -15.461 -1.805 1 67.06 170 TYR A CA 1
ATOM 1414 C C . TYR A 1 170 ? 23.75 -14.305 -1.472 1 67.06 170 TYR A C 1
ATOM 1416 O O . TYR A 1 170 ? 23.312 -13.156 -1.331 1 67.06 170 TYR A O 1
ATOM 1424 N N . ALA A 1 171 ? 24.953 -14.461 -1.378 1 72.56 171 ALA A N 1
ATOM 1425 C CA . ALA A 1 171 ? 25.906 -13.484 -0.86 1 72.56 171 ALA A CA 1
ATOM 1426 C C . ALA A 1 171 ? 26.547 -12.688 -1.994 1 72.56 171 ALA A C 1
ATOM 1428 O O . ALA A 1 171 ? 27.234 -11.703 -1.752 1 72.56 171 ALA A O 1
ATOM 1429 N N . PHE A 1 172 ? 26.094 -13.047 -3.174 1 83.94 172 PHE A N 1
ATOM 1430 C CA . PHE A 1 172 ? 26.812 -12.398 -4.273 1 83.94 172 PHE A CA 1
ATOM 1431 C C . PHE A 1 172 ? 25.984 -11.25 -4.848 1 83.94 172 PHE A C 1
ATOM 1433 O O . PHE A 1 172 ? 24.75 -11.336 -4.918 1 83.94 172 PHE A O 1
ATOM 1440 N N . SER A 1 173 ? 26.703 -10.242 -5.305 1 86.25 173 SER A N 1
ATOM 1441 C CA . SER A 1 173 ? 26.078 -8.992 -5.734 1 86.25 173 SER A CA 1
ATOM 1442 C C . SER A 1 173 ? 25.219 -9.211 -6.973 1 86.25 173 SER A C 1
ATOM 1444 O O . SER A 1 173 ? 24.25 -8.484 -7.188 1 86.25 173 SER A O 1
ATOM 1446 N N . LEU A 1 174 ? 25.562 -10.281 -7.773 1 92.81 174 LEU A N 1
ATOM 1447 C CA . LEU A 1 174 ? 24.844 -10.445 -9.023 1 92.81 174 LEU A CA 1
ATOM 1448 C C . LEU A 1 174 ? 23.859 -11.609 -8.93 1 92.81 174 LEU A C 1
ATOM 1450 O O . LEU A 1 174 ? 23.266 -12.016 -9.938 1 92.81 174 LEU A O 1
ATOM 1454 N N . THR A 1 175 ? 23.594 -12.086 -7.789 1 91.88 175 THR A N 1
ATOM 1455 C CA . THR A 1 175 ? 22.688 -13.203 -7.582 1 91.88 175 THR A CA 1
ATOM 1456 C C . THR A 1 175 ? 21.297 -12.859 -8.102 1 91.88 175 THR A C 1
ATOM 1458 O O . THR A 1 175 ? 20.672 -13.664 -8.805 1 91.88 175 THR A O 1
ATOM 1461 N N . PRO A 1 176 ? 20.812 -11.641 -7.793 1 93.19 176 PRO A N 1
ATOM 1462 C CA . PRO A 1 176 ? 19.484 -11.312 -8.328 1 93.19 176 PRO A CA 1
ATOM 1463 C C . PRO A 1 176 ? 19.453 -11.289 -9.852 1 93.19 176 PRO A C 1
ATOM 1465 O O . PRO A 1 176 ? 18.453 -11.672 -10.461 1 93.19 176 PRO A O 1
ATOM 1468 N N . HIS A 1 177 ? 20.547 -10.906 -10.438 1 95.06 177 HIS A N 1
ATOM 1469 C CA . HIS A 1 177 ? 20.625 -10.852 -11.891 1 95.06 177 HIS A CA 1
ATOM 1470 C C . HIS A 1 177 ? 20.594 -12.25 -12.5 1 95.06 177 HIS A C 1
ATOM 1472 O O . HIS A 1 177 ? 19.922 -12.492 -13.492 1 95.06 177 HIS A O 1
ATOM 1478 N N . VAL A 1 178 ? 21.297 -13.07 -11.883 1 93.75 178 VAL A N 1
ATOM 1479 C CA . VAL A 1 178 ? 21.312 -14.461 -12.336 1 93.75 178 VAL A CA 1
ATOM 1480 C C . VAL A 1 178 ? 19.922 -15.062 -12.164 1 93.75 178 VAL A C 1
ATOM 1482 O O . VAL A 1 178 ? 19.438 -15.805 -13.023 1 93.75 178 VAL A O 1
ATOM 1485 N N . TYR A 1 179 ? 19.297 -14.758 -11.094 1 93.69 179 TYR A N 1
ATOM 1486 C CA . TYR A 1 179 ? 17.938 -15.219 -10.875 1 93.69 179 TYR A CA 1
ATOM 1487 C C . TYR A 1 179 ? 17 -14.727 -11.969 1 93.69 179 TYR A C 1
ATOM 1489 O O . TYR A 1 179 ? 16.156 -15.484 -12.469 1 93.69 179 TYR A O 1
ATOM 1497 N N . PHE A 1 180 ? 17.156 -13.477 -12.359 1 96.38 180 PHE A N 1
ATOM 1498 C CA . PHE A 1 180 ? 16.344 -12.898 -13.43 1 96.38 180 PHE A CA 1
ATOM 1499 C C . PHE A 1 180 ? 16.531 -13.68 -14.727 1 96.38 180 PHE A C 1
ATOM 1501 O O . PHE A 1 180 ? 15.578 -13.906 -15.469 1 96.38 180 PHE A O 1
ATOM 1508 N N . MET A 1 181 ? 17.703 -14.141 -14.914 1 94.56 181 MET A N 1
ATOM 1509 C CA . MET A 1 181 ? 18.031 -14.797 -16.172 1 94.56 181 MET A CA 1
ATOM 1510 C C . MET A 1 181 ? 17.531 -16.234 -16.188 1 94.56 181 MET A C 1
ATOM 1512 O O . MET A 1 181 ? 17.047 -16.734 -17.203 1 94.56 181 MET A O 1
ATOM 1516 N N . LYS A 1 182 ? 17.516 -16.828 -15.047 1 92 182 LYS A N 1
ATOM 1517 C CA . LYS A 1 182 ? 17.375 -18.266 -15.055 1 92 182 LYS A CA 1
ATOM 1518 C C . LYS A 1 182 ? 15.984 -18.688 -14.555 1 92 182 LYS A C 1
ATOM 1520 O O . LYS A 1 182 ? 15.445 -19.703 -14.992 1 92 182 LYS A O 1
ATOM 1525 N N . TYR A 1 183 ? 15.383 -17.922 -13.656 1 92.44 183 TYR A N 1
ATOM 1526 C CA . TYR A 1 183 ? 14.227 -18.469 -12.961 1 92.44 183 TYR A CA 1
ATOM 1527 C C . TYR A 1 183 ? 13.039 -17.516 -13.023 1 92.44 183 TYR A C 1
ATOM 1529 O O . TYR A 1 183 ? 11.891 -17.922 -12.922 1 92.44 183 TYR A O 1
ATOM 1537 N N . PHE A 1 184 ? 13.305 -16.266 -13.211 1 96.94 184 PHE A N 1
ATOM 1538 C CA . PHE A 1 184 ? 12.289 -15.227 -13.055 1 96.94 184 PHE A CA 1
ATOM 1539 C C . PHE A 1 184 ? 11.133 -15.445 -14.023 1 96.94 184 PHE A C 1
ATOM 1541 O O . PHE A 1 184 ? 9.969 -15.453 -13.625 1 96.94 184 PHE A O 1
ATOM 1548 N N . LEU A 1 185 ? 11.414 -15.703 -15.227 1 97.69 185 LEU A N 1
ATOM 1549 C CA . LEU A 1 185 ? 10.391 -15.797 -16.266 1 97.69 185 LEU A CA 1
ATOM 1550 C C . LEU A 1 185 ? 9.492 -17.016 -16.031 1 97.69 185 LEU A C 1
ATOM 1552 O O . LEU A 1 185 ? 8.266 -16.906 -16.109 1 97.69 185 LEU A O 1
ATOM 1556 N N . GLU A 1 186 ? 10.039 -18.062 -15.68 1 96.12 186 GLU A N 1
ATOM 1557 C CA . GLU A 1 186 ? 9.258 -19.281 -15.438 1 96.12 186 GLU A CA 1
ATOM 1558 C C . GLU A 1 186 ? 8.391 -19.141 -14.188 1 96.12 186 GLU A C 1
ATOM 1560 O O . GLU A 1 186 ? 7.254 -19.609 -14.164 1 96.12 186 GLU A O 1
ATOM 1565 N N . ASN A 1 187 ? 8.992 -18.562 -13.211 1 96.88 187 ASN A N 1
ATOM 1566 C CA . ASN A 1 187 ? 8.227 -18.375 -11.977 1 96.88 187 ASN A CA 1
ATOM 1567 C C . ASN A 1 187 ? 7.062 -17.406 -12.188 1 96.88 187 ASN A C 1
ATOM 1569 O O . ASN A 1 187 ? 5.977 -17.609 -11.641 1 96.88 187 ASN A O 1
ATOM 1573 N N . VAL A 1 188 ? 7.336 -16.375 -12.938 1 98.38 188 VAL A N 1
ATOM 1574 C CA . VAL A 1 188 ? 6.262 -15.438 -13.258 1 98.38 188 VAL A CA 1
ATOM 1575 C C . VAL A 1 188 ? 5.191 -16.141 -14.086 1 98.38 188 VAL A C 1
ATOM 1577 O O . VAL A 1 188 ? 3.992 -15.93 -13.875 1 98.38 188 VAL A O 1
ATOM 1580 N N . TYR A 1 189 ? 5.641 -17.031 -14.977 1 98.19 189 TYR A N 1
ATOM 1581 C CA . TYR A 1 189 ? 4.746 -17.844 -15.805 1 98.19 189 TYR A CA 1
ATOM 1582 C C . TYR A 1 189 ? 3.836 -18.703 -14.938 1 98.19 189 TYR A C 1
ATOM 1584 O O . TYR A 1 189 ? 2.613 -18.688 -15.102 1 98.19 189 TYR A O 1
ATOM 1592 N N . CYS A 1 190 ? 4.395 -19.297 -14.055 1 98.31 190 CYS A N 1
ATOM 1593 C CA . CYS A 1 190 ? 3.643 -20.156 -13.133 1 98.31 190 CYS A CA 1
ATOM 1594 C C . CYS A 1 190 ? 2.645 -19.328 -12.328 1 98.31 190 CYS A C 1
ATOM 1596 O O . CYS A 1 190 ? 1.477 -19.703 -12.203 1 98.31 190 CYS A O 1
ATOM 1598 N N . LEU A 1 191 ? 3.09 -18.25 -11.844 1 98.69 191 LEU A N 1
ATOM 1599 C CA . LEU A 1 191 ? 2.248 -17.422 -10.977 1 98.69 191 LEU A CA 1
ATOM 1600 C C . LEU A 1 191 ? 1.149 -16.734 -11.789 1 98.69 191 LEU A C 1
ATOM 1602 O O . LEU A 1 191 ? 0.046 -16.516 -11.281 1 98.69 191 LEU A O 1
ATOM 1606 N N . TYR A 1 192 ? 1.437 -16.391 -13.023 1 98.56 192 TYR A N 1
ATOM 1607 C CA . TYR A 1 192 ? 0.379 -15.914 -13.914 1 98.56 192 TYR A CA 1
ATOM 1608 C C . TYR A 1 192 ? -0.768 -16.922 -13.977 1 98.56 192 TYR A C 1
ATOM 1610 O O . TYR A 1 192 ? -1.931 -16.547 -13.797 1 98.56 192 TYR A O 1
ATOM 1618 N N . LEU A 1 193 ? -0.42 -18.094 -14.195 1 98.69 193 LEU A N 1
ATOM 1619 C CA . LEU A 1 193 ? -1.438 -19.125 -14.336 1 98.69 193 LEU A CA 1
ATOM 1620 C C . LEU A 1 193 ? -2.143 -19.391 -13.008 1 98.69 193 LEU A C 1
ATOM 1622 O O . LEU A 1 193 ? -3.342 -19.672 -12.984 1 98.69 193 LEU A O 1
ATOM 1626 N N . ALA A 1 194 ? -1.409 -19.328 -11.953 1 98.56 194 ALA A N 1
ATOM 1627 C CA . ALA A 1 194 ? -2.031 -19.469 -10.641 1 98.56 194 ALA A CA 1
ATOM 1628 C C . ALA A 1 194 ? -3.102 -18.406 -10.422 1 98.56 194 ALA A C 1
ATOM 1630 O O . ALA A 1 194 ? -4.219 -18.719 -9.992 1 98.56 194 ALA A O 1
ATOM 1631 N N . TRP A 1 195 ? -2.756 -17.172 -10.734 1 98.38 195 TRP A N 1
ATOM 1632 C CA . TRP A 1 195 ? -3.717 -16.078 -10.586 1 98.38 195 TRP A CA 1
ATOM 1633 C C . TRP A 1 195 ? -4.918 -16.281 -11.508 1 98.38 195 TRP A C 1
ATOM 1635 O O . TRP A 1 195 ? -6.055 -16 -11.125 1 98.38 195 TRP A O 1
ATOM 1645 N N . PHE A 1 196 ? -4.691 -16.797 -12.688 1 98.06 196 PHE A N 1
ATOM 1646 C CA . PHE A 1 196 ? -5.77 -17.094 -13.633 1 98.06 196 PHE A CA 1
ATOM 1647 C C . PHE A 1 196 ? -6.738 -18.109 -13.047 1 98.06 196 PHE A C 1
ATOM 1649 O O . PHE A 1 196 ? -7.957 -17.922 -13.102 1 98.06 196 PHE A O 1
ATOM 1656 N N . LEU A 1 197 ? -6.148 -19.109 -12.5 1 97.62 197 LEU A N 1
ATOM 1657 C CA . LEU A 1 197 ? -6.988 -20.156 -11.93 1 97.62 197 LEU A CA 1
ATOM 1658 C C . LEU A 1 197 ? -7.801 -19.625 -10.75 1 97.62 197 LEU A C 1
ATOM 1660 O O . LEU A 1 197 ? -8.961 -20 -10.562 1 97.62 197 LEU A O 1
ATOM 1664 N N . ILE A 1 198 ? -7.211 -18.797 -9.961 1 96.94 198 ILE A N 1
ATOM 1665 C CA . ILE A 1 198 ? -7.898 -18.172 -8.836 1 96.94 198 ILE A CA 1
ATOM 1666 C C . ILE A 1 198 ? -9.047 -17.312 -9.352 1 96.94 198 ILE A C 1
ATOM 1668 O O . ILE A 1 198 ? -10.156 -17.359 -8.812 1 96.94 198 ILE A O 1
ATOM 1672 N N . TYR A 1 199 ? -8.742 -16.547 -10.375 1 95.56 199 TYR A N 1
ATOM 1673 C CA . TYR A 1 199 ? -9.758 -15.734 -11.023 1 95.56 199 TYR A CA 1
ATOM 1674 C C . TYR A 1 199 ? -10.875 -16.609 -11.586 1 95.56 199 TYR A C 1
ATOM 1676 O O . TYR A 1 199 ? -12.055 -16.312 -11.391 1 95.56 199 TYR A O 1
ATOM 1684 N N . GLU A 1 200 ? -10.5 -17.609 -12.289 1 94.75 200 GLU A N 1
ATOM 1685 C CA . GLU A 1 200 ? -11.477 -18.516 -12.891 1 94.75 200 GLU A CA 1
ATOM 1686 C C . GLU A 1 200 ? -12.398 -19.125 -11.836 1 94.75 200 GLU A C 1
ATOM 1688 O O . GLU A 1 200 ? -13.586 -19.344 -12.094 1 94.75 200 GLU A O 1
ATOM 1693 N N . ALA A 1 201 ? -11.852 -19.297 -10.672 1 91.75 201 ALA A N 1
ATOM 1694 C CA . ALA A 1 201 ? -12.617 -19.859 -9.562 1 91.75 201 ALA A CA 1
ATOM 1695 C C . ALA A 1 201 ? -13.469 -18.797 -8.883 1 91.75 201 ALA A C 1
ATOM 1697 O O . ALA A 1 201 ? -14.234 -19.109 -7.965 1 91.75 201 ALA A O 1
ATOM 1698 N N . GLY A 1 202 ? -13.305 -17.625 -9.281 1 90.31 202 GLY A N 1
ATOM 1699 C CA . GLY A 1 202 ? -14.078 -16.547 -8.688 1 90.31 202 GLY A CA 1
ATOM 1700 C C . GLY A 1 202 ? -13.602 -16.156 -7.305 1 90.31 202 GLY A C 1
ATOM 1701 O O . GLY A 1 202 ? -14.406 -15.766 -6.449 1 90.31 202 GLY A O 1
ATOM 1702 N N . LEU A 1 203 ? -12.344 -16.188 -7.086 1 91.25 203 LEU A N 1
ATOM 1703 C CA . LEU A 1 203 ? -11.82 -15.969 -5.742 1 91.25 203 LEU A CA 1
ATOM 1704 C C . LEU A 1 203 ? -10.992 -14.695 -5.684 1 91.25 203 LEU A C 1
ATOM 1706 O O . LEU A 1 203 ? -10.562 -14.273 -4.605 1 91.25 203 LEU A O 1
ATOM 1710 N N . LEU A 1 204 ? -10.727 -14.031 -6.754 1 93.75 204 LEU A N 1
ATOM 1711 C CA . LEU A 1 204 ? -9.852 -12.867 -6.793 1 93.75 204 LEU A CA 1
ATOM 1712 C C . LEU A 1 204 ? -10.625 -11.594 -6.461 1 93.75 204 LEU A C 1
ATOM 1714 O O . LEU A 1 204 ? -11.516 -11.195 -7.211 1 93.75 204 LEU A O 1
ATOM 1718 N N . PRO A 1 205 ? -10.234 -10.953 -5.402 1 91.88 205 PRO A N 1
ATOM 1719 C CA . PRO A 1 205 ? -10.93 -9.711 -5.047 1 91.88 205 PRO A CA 1
ATOM 1720 C C . PRO A 1 205 ? -10.5 -8.531 -5.91 1 91.88 205 PRO A C 1
ATOM 1722 O O . PRO A 1 205 ? -9.445 -8.578 -6.551 1 91.88 205 PRO A O 1
ATOM 1725 N N . LYS A 1 206 ? -11.25 -7.457 -5.871 1 87.25 206 LYS A N 1
ATOM 1726 C CA . LYS A 1 206 ? -10.945 -6.23 -6.605 1 87.25 206 LYS A CA 1
ATOM 1727 C C . LYS A 1 206 ? -9.82 -5.453 -5.934 1 87.25 206 LYS A C 1
ATOM 1729 O O . LYS A 1 206 ? -9.078 -4.727 -6.598 1 87.25 206 LYS A O 1
ATOM 1734 N N . ASN A 1 207 ? -9.758 -5.504 -4.672 1 89.88 207 ASN A N 1
ATOM 1735 C CA . ASN A 1 207 ? -8.648 -5.012 -3.867 1 89.88 207 ASN A CA 1
ATOM 1736 C C . ASN A 1 207 ? -8 -6.137 -3.064 1 89.88 207 ASN A C 1
ATOM 1738 O O . ASN A 1 207 ? -8.695 -6.957 -2.463 1 89.88 207 ASN A O 1
ATOM 1742 N N . VAL A 1 208 ? -6.715 -6.156 -3.145 1 94.81 208 VAL A N 1
ATOM 1743 C CA . VAL A 1 208 ? -6.117 -7.375 -2.611 1 94.81 208 VAL A CA 1
ATOM 1744 C C . VAL A 1 208 ? -4.934 -7.023 -1.715 1 94.81 208 VAL A C 1
ATOM 1746 O O . VAL A 1 208 ? -4.109 -6.176 -2.068 1 94.81 208 VAL A O 1
ATOM 1749 N N . ASN A 1 209 ? -4.879 -7.547 -0.506 1 97.31 209 ASN A N 1
ATOM 1750 C CA . ASN A 1 209 ? -3.73 -7.527 0.395 1 97.31 209 ASN A CA 1
ATOM 1751 C C . ASN A 1 209 ? -2.965 -8.844 0.355 1 97.31 209 ASN A C 1
ATOM 1753 O O . ASN A 1 209 ? -3.508 -9.898 0.7 1 97.31 209 ASN A O 1
ATOM 1757 N N . ILE A 1 210 ? -1.691 -8.773 -0.044 1 98.56 210 ILE A N 1
ATOM 1758 C CA . ILE A 1 210 ? -0.929 -9.984 -0.298 1 98.56 210 ILE A CA 1
ATOM 1759 C C . ILE A 1 210 ? 0.296 -10.031 0.613 1 98.56 210 ILE A C 1
ATOM 1761 O O . ILE A 1 210 ? 1.04 -9.055 0.709 1 98.56 210 ILE A O 1
ATOM 1765 N N . LEU A 1 211 ? 0.467 -11.094 1.291 1 98.62 211 LEU A N 1
ATOM 1766 C CA . LEU A 1 211 ? 1.735 -11.414 1.938 1 98.62 211 LEU A CA 1
ATOM 1767 C C . LEU A 1 211 ? 2.521 -12.438 1.124 1 98.62 211 LEU A C 1
ATOM 1769 O O . LEU A 1 211 ? 2.064 -13.562 0.933 1 98.62 211 LEU A O 1
ATOM 1773 N N . ASP A 1 212 ? 3.598 -12.039 0.617 1 98.62 212 ASP A N 1
ATOM 1774 C CA . ASP A 1 212 ? 4.5 -12.891 -0.153 1 98.62 212 ASP A CA 1
ATOM 1775 C C . ASP A 1 212 ? 5.695 -13.336 0.692 1 98.62 212 ASP A C 1
ATOM 1777 O O . ASP A 1 212 ? 6.617 -12.547 0.928 1 98.62 212 ASP A O 1
ATOM 1781 N N . ILE A 1 213 ? 5.695 -14.578 1.117 1 97.75 213 ILE A N 1
ATOM 1782 C CA . ILE A 1 213 ? 6.766 -15.102 1.956 1 97.75 213 ILE A CA 1
ATOM 1783 C C . ILE A 1 213 ? 7.883 -15.664 1.078 1 97.75 213 ILE A C 1
ATOM 1785 O O . ILE A 1 213 ? 7.629 -16.469 0.175 1 97.75 213 ILE A O 1
ATOM 1789 N N . ALA A 1 214 ? 9.062 -15.289 1.394 1 94.88 214 ALA A N 1
ATOM 1790 C CA . ALA A 1 214 ? 10.195 -15.609 0.523 1 94.88 214 ALA A CA 1
ATOM 1791 C C . ALA A 1 214 ? 9.961 -15.086 -0.893 1 94.88 214 ALA A C 1
ATOM 1793 O O . ALA A 1 214 ? 10.055 -15.844 -1.861 1 94.88 214 ALA A O 1
ATOM 1794 N N . ALA A 1 215 ? 9.781 -13.859 -0.972 1 95.62 215 ALA A N 1
ATOM 1795 C CA . ALA A 1 215 ? 9.18 -13.195 -2.127 1 95.62 215 ALA A CA 1
ATOM 1796 C C . ALA A 1 215 ? 10.156 -13.141 -3.299 1 95.62 215 ALA A C 1
ATOM 1798 O O . ALA A 1 215 ? 9.742 -13 -4.453 1 95.62 215 ALA A O 1
ATOM 1799 N N . GLY A 1 216 ? 11.422 -13.227 -2.998 1 94.75 216 GLY A N 1
ATOM 1800 C CA . GLY A 1 216 ? 12.383 -12.969 -4.059 1 94.75 216 GLY A CA 1
ATOM 1801 C C . GLY A 1 216 ? 12.195 -11.609 -4.707 1 94.75 216 GLY A C 1
ATOM 1802 O O . GLY A 1 216 ? 12.031 -10.602 -4.012 1 94.75 216 GLY A O 1
ATOM 1803 N N . PRO A 1 217 ? 12.344 -11.523 -5.973 1 96.88 217 PRO A N 1
ATOM 1804 C CA . PRO A 1 217 ? 12.156 -10.242 -6.645 1 96.88 217 PRO A CA 1
ATOM 1805 C C . PRO A 1 217 ? 10.68 -9.883 -6.836 1 96.88 217 PRO A C 1
ATOM 1807 O O . PRO A 1 217 ? 10.359 -8.922 -7.535 1 96.88 217 PRO A O 1
ATOM 1810 N N . GLY A 1 218 ? 9.789 -10.672 -6.273 1 98.19 218 GLY A N 1
ATOM 1811 C CA . GLY A 1 218 ? 8.383 -10.328 -6.324 1 98.19 218 GLY A CA 1
ATOM 1812 C C . GLY A 1 218 ? 7.652 -10.961 -7.496 1 98.19 218 GLY A C 1
ATOM 1813 O O . GLY A 1 218 ? 6.859 -10.297 -8.172 1 98.19 218 GLY A O 1
ATOM 1814 N N . THR A 1 219 ? 7.922 -12.227 -7.789 1 98.44 219 THR A N 1
ATOM 1815 C CA . THR A 1 219 ? 7.305 -12.906 -8.922 1 98.44 219 THR A CA 1
ATOM 1816 C C . THR A 1 219 ? 5.793 -12.984 -8.75 1 98.44 219 THR A C 1
ATOM 1818 O O . THR A 1 219 ? 5.047 -12.969 -9.734 1 98.44 219 THR A O 1
ATOM 1821 N N . VAL A 1 220 ? 5.371 -12.984 -7.543 1 98.69 220 VAL A N 1
ATOM 1822 C CA . VAL A 1 220 ? 3.945 -13.07 -7.238 1 98.69 220 VAL A CA 1
ATOM 1823 C C . VAL A 1 220 ? 3.217 -11.859 -7.805 1 98.69 220 VAL A C 1
ATOM 1825 O O . VAL A 1 220 ? 2.205 -12 -8.492 1 98.69 220 VAL A O 1
ATOM 1828 N N . VAL A 1 221 ? 3.744 -10.719 -7.496 1 98.38 221 VAL A N 1
ATOM 1829 C CA . VAL A 1 221 ? 3.064 -9.5 -7.914 1 98.38 221 VAL A CA 1
ATOM 1830 C C . VAL A 1 221 ? 3.238 -9.305 -9.422 1 98.38 221 VAL A C 1
ATOM 1832 O O . VAL A 1 221 ? 2.34 -8.789 -10.094 1 98.38 221 VAL A O 1
ATOM 1835 N N . TYR A 1 222 ? 4.352 -9.711 -10.039 1 98.31 222 TYR A N 1
ATOM 1836 C CA . TYR A 1 222 ? 4.523 -9.656 -11.492 1 98.31 222 TYR A CA 1
ATOM 1837 C C . TYR A 1 222 ? 3.506 -10.547 -12.195 1 98.31 222 TYR A C 1
ATOM 1839 O O . TYR A 1 222 ? 2.916 -10.148 -13.203 1 98.31 222 TYR A O 1
ATOM 1847 N N . GLY A 1 223 ? 3.352 -11.766 -11.641 1 98.19 223 GLY A N 1
ATOM 1848 C CA . GLY A 1 223 ? 2.338 -12.641 -12.211 1 98.19 223 GLY A CA 1
ATOM 1849 C C . GLY A 1 223 ? 0.953 -12.016 -12.219 1 98.19 223 GLY A C 1
ATOM 1850 O O . GLY A 1 223 ? 0.237 -12.102 -13.219 1 98.19 223 GLY A O 1
ATOM 1851 N N . LEU A 1 224 ? 0.639 -11.414 -11.141 1 97.5 224 LEU A N 1
ATOM 1852 C CA . LEU A 1 224 ? -0.663 -10.766 -11.039 1 97.5 224 LEU A CA 1
ATOM 1853 C C . LEU A 1 224 ? -0.775 -9.617 -12.031 1 97.5 224 LEU A C 1
ATOM 1855 O O . LEU A 1 224 ? -1.808 -9.445 -12.688 1 97.5 224 LEU A O 1
ATOM 1859 N N . ALA A 1 225 ? 0.253 -8.82 -12.125 1 96.5 225 ALA A N 1
ATOM 1860 C CA . ALA A 1 225 ? 0.251 -7.668 -13.023 1 96.5 225 ALA A CA 1
ATOM 1861 C C . ALA A 1 225 ? 0.052 -8.102 -14.469 1 96.5 225 ALA A C 1
ATOM 1863 O O . ALA A 1 225 ? -0.742 -7.508 -15.203 1 96.5 225 ALA A O 1
ATOM 1864 N N . LEU A 1 226 ? 0.757 -9.102 -14.844 1 96.88 226 LEU A N 1
ATOM 1865 C CA . LEU A 1 226 ? 0.663 -9.578 -16.219 1 96.88 226 LEU A CA 1
ATOM 1866 C C . LEU A 1 226 ? -0.707 -10.195 -16.484 1 96.88 226 LEU A C 1
ATOM 1868 O O . LEU A 1 226 ? -1.259 -10.039 -17.578 1 96.88 226 LEU A O 1
ATOM 1872 N N . PHE A 1 227 ? -1.208 -10.875 -15.523 1 96.44 227 PHE A N 1
ATOM 1873 C CA . PHE A 1 227 ? -2.549 -11.43 -15.648 1 96.44 227 PHE A CA 1
ATOM 1874 C C . PHE A 1 227 ? -3.576 -10.328 -15.883 1 96.44 227 PHE A C 1
ATOM 1876 O O . PHE A 1 227 ? -4.379 -10.414 -16.812 1 96.44 227 PHE A O 1
ATOM 1883 N N . LEU A 1 228 ? -3.449 -9.32 -15.078 1 94.12 228 LEU A N 1
ATOM 1884 C CA . LEU A 1 228 ? -4.395 -8.219 -15.195 1 94.12 228 LEU A CA 1
ATOM 1885 C C . LEU A 1 228 ? -4.219 -7.492 -16.531 1 94.12 228 LEU A C 1
ATOM 1887 O O . LEU A 1 228 ? -5.199 -7.066 -17.141 1 94.12 228 LEU A O 1
ATOM 1891 N N . GLN A 1 229 ? -3.045 -7.371 -16.906 1 92.69 229 GLN A N 1
ATOM 1892 C CA . GLN A 1 229 ? -2.773 -6.75 -18.188 1 92.69 229 GLN A CA 1
ATOM 1893 C C . GLN A 1 229 ? -3.43 -7.531 -19.328 1 92.69 229 GLN A C 1
ATOM 1895 O O . GLN A 1 229 ? -3.951 -6.941 -20.281 1 92.69 229 GLN A O 1
ATOM 1900 N N . SER A 1 230 ? -3.385 -8.805 -19.203 1 93.56 230 SER A N 1
ATOM 1901 C CA . SER A 1 230 ? -3.953 -9.664 -20.25 1 93.56 230 SER A CA 1
ATOM 1902 C C . SER A 1 230 ? -5.477 -9.578 -20.25 1 93.56 230 SER A C 1
ATOM 1904 O O . SER A 1 230 ? -6.117 -9.977 -21.234 1 93.56 230 SER A O 1
ATOM 1906 N N . SER A 1 231 ? -5.988 -9.07 -19.219 1 91.88 231 SER A N 1
ATOM 1907 C CA . SER A 1 231 ? -7.445 -9.031 -19.109 1 91.88 231 SER A CA 1
ATOM 1908 C C . SER A 1 231 ? -8 -7.738 -19.703 1 91.88 231 SER A C 1
ATOM 1910 O O . SER A 1 231 ? -9.219 -7.594 -19.859 1 91.88 231 SER A O 1
ATOM 1912 N N . ILE A 1 232 ? -7.086 -6.848 -19.984 1 87.94 232 ILE A N 1
ATOM 1913 C CA . ILE A 1 232 ? -7.523 -5.566 -20.531 1 87.94 232 ILE A CA 1
ATOM 1914 C C . ILE A 1 232 ? -8.32 -5.797 -21.812 1 87.94 232 ILE A C 1
ATOM 1916 O O . ILE A 1 232 ? -7.895 -6.562 -22.688 1 87.94 232 ILE A O 1
ATOM 1920 N N . GLY A 1 233 ? -9.406 -5.164 -22 1 83.94 233 GLY A N 1
ATOM 1921 C CA . GLY A 1 233 ? -10.266 -5.352 -23.156 1 83.94 233 GLY A CA 1
ATOM 1922 C C . GLY A 1 233 ? -11.398 -6.332 -22.906 1 83.94 233 GLY A C 1
ATOM 1923 O O . GLY A 1 233 ? -12.406 -6.312 -23.625 1 83.94 233 GLY A O 1
ATOM 1924 N N . PHE A 1 234 ? -11.125 -7.234 -21.938 1 85.81 234 PHE A N 1
ATOM 1925 C CA . PHE A 1 234 ? -12.148 -8.219 -21.609 1 85.81 234 PHE A CA 1
ATOM 1926 C C . PHE A 1 234 ? -12.953 -7.777 -20.391 1 85.81 234 PHE A C 1
ATOM 1928 O O . PHE A 1 234 ? -14.172 -7.973 -20.344 1 85.81 234 PHE A O 1
ATOM 1935 N N . LEU A 1 235 ? -12.125 -7.25 -19.484 1 80 235 LEU A N 1
ATOM 1936 C CA . LEU A 1 235 ? -12.719 -6.895 -18.203 1 80 235 LEU A CA 1
ATOM 1937 C C . LEU A 1 235 ? -12.75 -5.379 -18.016 1 80 235 LEU A C 1
ATOM 1939 O O . LEU A 1 235 ? -11.812 -4.684 -18.406 1 80 235 LEU A O 1
ATOM 1943 N N . GLN A 1 236 ? -13.859 -4.949 -17.656 1 74.75 236 GLN A N 1
ATOM 1944 C CA . GLN A 1 236 ? -13.914 -3.564 -17.188 1 74.75 236 GLN A CA 1
ATOM 1945 C C . GLN A 1 236 ? -13.516 -3.457 -15.719 1 74.75 236 GLN A C 1
ATOM 1947 O O . GLN A 1 236 ? -14.359 -3.555 -14.828 1 74.75 236 GLN A O 1
ATOM 1952 N N . ILE A 1 237 ? -12.289 -3.488 -15.602 1 66.81 237 ILE A N 1
ATOM 1953 C CA . ILE A 1 237 ? -11.82 -3.504 -14.219 1 66.81 237 ILE A CA 1
ATOM 1954 C C . ILE A 1 237 ? -11.328 -2.113 -13.828 1 66.81 237 ILE A C 1
ATOM 1956 O O . ILE A 1 237 ? -10.633 -1.453 -14.602 1 66.81 237 ILE A O 1
ATOM 1960 N N . PRO A 1 238 ? -11.836 -1.746 -12.656 1 71.25 238 PRO A N 1
ATOM 1961 C CA . PRO A 1 238 ? -11.211 -0.552 -12.086 1 71.25 238 PRO A CA 1
ATOM 1962 C C . PRO A 1 238 ? -9.75 -0.782 -11.703 1 71.25 238 PRO A C 1
ATOM 1964 O O . PRO A 1 238 ? -9.266 -1.915 -11.758 1 71.25 238 PRO A O 1
ATOM 1967 N N . GLN A 1 239 ? -9 0.275 -11.492 1 81.44 239 GLN A N 1
ATOM 1968 C CA . GLN A 1 239 ? -7.645 0.131 -10.969 1 81.44 239 GLN A CA 1
ATOM 1969 C C . GLN A 1 239 ? -7.641 -0.646 -9.656 1 81.44 239 GLN A C 1
ATOM 1971 O O . GLN A 1 239 ? -8.234 -0.212 -8.672 1 81.44 239 GLN A O 1
ATOM 1976 N N . MET A 1 240 ? -7.07 -1.866 -9.766 1 86.94 240 MET A N 1
ATOM 1977 C CA . MET A 1 240 ? -7.008 -2.764 -8.617 1 86.94 240 MET A CA 1
ATOM 1978 C C . MET A 1 240 ? -6.027 -2.244 -7.574 1 86.94 240 MET A C 1
ATOM 1980 O O . MET A 1 240 ? -4.852 -2.027 -7.875 1 86.94 240 MET A O 1
ATOM 1984 N N . HIS A 1 241 ? -6.535 -2.029 -6.398 1 93.38 241 HIS A N 1
ATOM 1985 C CA . HIS A 1 241 ? -5.656 -1.664 -5.293 1 93.38 241 HIS A CA 1
ATOM 1986 C C . HIS A 1 241 ? -4.961 -2.891 -4.711 1 93.38 241 HIS A C 1
ATOM 1988 O O . HIS A 1 241 ? -5.621 -3.846 -4.297 1 93.38 241 HIS A O 1
ATOM 1994 N N . ILE A 1 242 ? -3.627 -2.826 -4.727 1 96.31 242 ILE A N 1
ATOM 1995 C CA . ILE A 1 242 ? -2.844 -3.953 -4.23 1 96.31 242 ILE A CA 1
ATOM 1996 C C . ILE A 1 242 ? -1.904 -3.482 -3.123 1 96.31 242 ILE A C 1
ATOM 1998 O O . ILE A 1 242 ? -1.092 -2.578 -3.33 1 96.31 242 ILE A O 1
ATOM 2002 N N . SER A 1 243 ? -2.059 -4.004 -1.949 1 97.88 243 SER A N 1
ATOM 2003 C CA . SER A 1 243 ? -1.06 -3.881 -0.892 1 97.88 243 SER A CA 1
ATOM 2004 C C . SER A 1 243 ? -0.171 -5.117 -0.825 1 97.88 243 SER A C 1
ATOM 2006 O O . SER A 1 243 ? -0.614 -6.188 -0.396 1 97.88 243 SER A O 1
ATOM 2008 N N . TYR A 1 244 ? 1.024 -4.953 -1.223 1 98.44 244 TYR A N 1
ATOM 2009 C CA . TYR A 1 244 ? 1.935 -6.086 -1.375 1 98.44 244 TYR A CA 1
ATOM 2010 C C . TYR A 1 244 ? 3.01 -6.066 -0.294 1 98.44 244 TYR A C 1
ATOM 2012 O O . TYR A 1 244 ? 3.854 -5.168 -0.264 1 98.44 244 TYR A O 1
ATOM 2020 N N . TYR A 1 245 ? 2.939 -7.035 0.562 1 98.12 245 TYR A N 1
ATOM 2021 C CA . TYR A 1 245 ? 3.926 -7.242 1.616 1 98.12 245 TYR A CA 1
ATOM 2022 C C . TYR A 1 245 ? 4.961 -8.281 1.197 1 98.12 245 TYR A C 1
ATOM 2024 O O . TYR A 1 245 ? 4.645 -9.469 1.069 1 98.12 245 TYR A O 1
ATOM 2032 N N . SER A 1 246 ? 6.148 -7.812 0.995 1 97.94 246 SER A N 1
ATOM 2033 C CA . SER A 1 246 ? 7.242 -8.695 0.599 1 97.94 246 SER A CA 1
ATOM 2034 C C . SER A 1 246 ? 8.109 -9.07 1.794 1 97.94 246 SER A C 1
ATOM 2036 O O . SER A 1 246 ? 8.789 -8.211 2.369 1 97.94 246 SER A O 1
ATOM 2038 N N . LEU A 1 247 ? 8.086 -10.266 2.178 1 96.44 247 LEU A N 1
ATOM 2039 C CA . LEU A 1 247 ? 8.977 -10.797 3.205 1 96.44 247 LEU A CA 1
ATOM 2040 C C . LEU A 1 247 ? 10.086 -11.633 2.582 1 96.44 247 LEU A C 1
ATOM 2042 O O . LEU A 1 247 ? 9.82 -12.688 1.999 1 96.44 247 LEU A O 1
ATOM 2046 N N . GLU A 1 248 ? 11.242 -11.141 2.686 1 95 248 GLU A N 1
ATOM 2047 C CA . GLU A 1 248 ? 12.367 -11.766 2.002 1 95 248 GLU A CA 1
ATOM 2048 C C . GLU A 1 248 ? 13.664 -11.586 2.793 1 95 248 GLU A C 1
ATOM 2050 O O . GLU A 1 248 ? 13.867 -10.547 3.43 1 95 248 GLU A O 1
ATOM 2055 N N . LYS A 1 249 ? 14.438 -12.617 2.754 1 91.69 249 LYS A N 1
ATOM 2056 C CA . LYS A 1 249 ? 15.688 -12.617 3.514 1 91.69 249 LYS A CA 1
ATOM 2057 C C . LYS A 1 249 ? 16.719 -11.695 2.875 1 91.69 249 LYS A C 1
ATOM 2059 O O . LYS A 1 249 ? 17.547 -11.102 3.572 1 91.69 249 LYS A O 1
ATOM 2064 N N . GLN A 1 250 ? 16.656 -11.617 1.583 1 91.06 250 GLN A N 1
ATOM 2065 C CA . GLN A 1 250 ? 17.672 -10.859 0.857 1 91.06 250 GLN A CA 1
ATOM 2066 C C . GLN A 1 250 ? 17.094 -9.547 0.322 1 91.06 250 GLN A C 1
ATOM 2068 O O . GLN A 1 250 ? 16.25 -9.555 -0.575 1 91.06 250 GLN A O 1
ATOM 2073 N N . ASP A 1 251 ? 17.672 -8.484 0.75 1 92.31 251 ASP A N 1
ATOM 2074 C CA . ASP A 1 251 ? 17.188 -7.172 0.333 1 92.31 251 ASP A CA 1
ATOM 2075 C C . ASP A 1 251 ? 17.531 -6.906 -1.134 1 92.31 251 ASP A C 1
ATOM 2077 O O . ASP A 1 251 ? 16.812 -6.172 -1.816 1 92.31 251 ASP A O 1
ATOM 2081 N N . ALA A 1 252 ? 18.578 -7.535 -1.646 1 93.25 252 ALA A N 1
ATOM 2082 C CA . ALA A 1 252 ? 18.984 -7.32 -3.031 1 93.25 252 ALA A CA 1
ATOM 2083 C C . ALA A 1 252 ? 17.906 -7.785 -4.004 1 93.25 252 ALA A C 1
ATOM 2085 O O . ALA A 1 252 ? 17.688 -7.168 -5.047 1 93.25 252 ALA A O 1
ATOM 2086 N N . PHE A 1 253 ? 17.234 -8.852 -3.672 1 95.12 253 PHE A N 1
ATOM 2087 C CA . PHE A 1 253 ? 16.125 -9.344 -4.5 1 95.12 253 PHE A CA 1
ATOM 2088 C C . PHE A 1 253 ? 14.984 -8.336 -4.531 1 95.12 253 PHE A C 1
ATOM 2090 O O . PHE A 1 253 ? 14.453 -8.023 -5.598 1 95.12 253 PHE A O 1
ATOM 2097 N N . GLN A 1 254 ? 14.688 -7.867 -3.373 1 96.25 254 GLN A N 1
ATOM 2098 C CA . GLN A 1 254 ? 13.594 -6.91 -3.256 1 96.25 254 GLN A CA 1
ATOM 2099 C C . GLN A 1 254 ? 13.906 -5.625 -4.016 1 96.25 254 GLN A C 1
ATOM 2101 O O . GLN A 1 254 ? 13.055 -5.105 -4.742 1 96.25 254 GLN A O 1
ATOM 2106 N N . TYR A 1 255 ? 15.125 -5.207 -3.861 1 94.75 255 TYR A N 1
ATOM 2107 C CA . TYR A 1 255 ? 15.555 -3.965 -4.5 1 94.75 255 TYR A CA 1
ATOM 2108 C C . TYR A 1 255 ? 15.516 -4.094 -6.016 1 94.75 255 TYR A C 1
ATOM 2110 O O . TYR A 1 255 ? 14.961 -3.236 -6.707 1 94.75 255 TYR A O 1
ATOM 2118 N N . ARG A 1 256 ? 16.078 -5.117 -6.555 1 96.19 256 ARG A N 1
ATOM 2119 C CA . ARG A 1 256 ? 16.141 -5.301 -8 1 96.19 256 ARG A CA 1
ATOM 2120 C C . ARG A 1 256 ? 14.75 -5.555 -8.578 1 96.19 256 ARG A C 1
ATOM 2122 O O . ARG A 1 256 ? 14.43 -5.086 -9.672 1 96.19 256 ARG A O 1
ATOM 2129 N N . GLY A 1 257 ? 14.008 -6.34 -7.848 1 97.81 257 GLY A N 1
ATOM 2130 C CA . GLY A 1 257 ? 12.633 -6.539 -8.273 1 97.81 257 GLY A CA 1
ATOM 2131 C C . GLY A 1 257 ? 11.852 -5.246 -8.398 1 97.81 257 GLY A C 1
ATOM 2132 O O . GLY A 1 257 ? 11.141 -5.035 -9.383 1 97.81 257 GLY A O 1
ATOM 2133 N N . LEU A 1 258 ? 12.031 -4.398 -7.445 1 96.94 258 LEU A N 1
ATOM 2134 C CA . LEU A 1 258 ? 11.32 -3.123 -7.445 1 96.94 258 LEU A CA 1
ATOM 2135 C C . LEU A 1 258 ? 11.82 -2.221 -8.562 1 96.94 258 LEU A C 1
ATOM 2137 O O . LEU A 1 258 ? 11.031 -1.532 -9.211 1 96.94 258 LEU A O 1
ATOM 2141 N N . GLN A 1 259 ? 13.117 -2.189 -8.766 1 95.75 259 GLN A N 1
ATOM 2142 C CA . GLN A 1 259 ? 13.672 -1.364 -9.836 1 95.75 259 GLN A CA 1
ATOM 2143 C C . GLN A 1 259 ? 13.133 -1.792 -11.195 1 95.75 259 GLN A C 1
ATOM 2145 O O . GLN A 1 259 ? 12.789 -0.948 -12.031 1 95.75 259 GLN A O 1
ATOM 2150 N N . PHE A 1 260 ? 13.07 -3.088 -11.453 1 97.75 260 PHE A N 1
ATOM 2151 C CA . PHE A 1 260 ? 12.516 -3.564 -12.719 1 97.75 260 PHE A CA 1
ATOM 2152 C C . PHE A 1 260 ? 11.031 -3.262 -12.805 1 97.75 260 PHE A C 1
ATOM 2154 O O . PHE A 1 260 ? 10.516 -2.93 -13.875 1 97.75 260 PHE A O 1
ATOM 2161 N N . TRP A 1 261 ? 10.336 -3.385 -11.688 1 97.44 261 TRP A N 1
ATOM 2162 C CA . TRP A 1 261 ? 8.922 -3.053 -11.633 1 97.44 261 TRP A CA 1
ATOM 2163 C C . TRP A 1 261 ? 8.68 -1.614 -12.078 1 97.44 261 TRP A C 1
ATOM 2165 O O . TRP A 1 261 ? 7.809 -1.351 -12.906 1 97.44 261 TRP A O 1
ATOM 2175 N N . ARG A 1 262 ? 9.422 -0.707 -11.531 1 93.62 262 ARG A N 1
ATOM 2176 C CA . ARG A 1 262 ? 9.281 0.712 -11.844 1 93.62 262 ARG A CA 1
ATOM 2177 C C . ARG A 1 262 ? 9.531 0.972 -13.328 1 93.62 262 ARG A C 1
ATOM 2179 O O . ARG A 1 262 ? 8.805 1.747 -13.953 1 93.62 262 ARG A O 1
ATOM 2186 N N . ARG A 1 263 ? 10.453 0.291 -13.852 1 94 263 ARG A N 1
ATOM 2187 C CA . ARG A 1 263 ? 10.836 0.495 -15.242 1 94 263 ARG A CA 1
ATOM 2188 C C . ARG A 1 263 ? 9.805 -0.128 -16.188 1 94 263 ARG A C 1
ATOM 2190 O O . ARG A 1 263 ? 9.531 0.415 -17.25 1 94 263 ARG A O 1
ATOM 2197 N N . TYR A 1 264 ? 9.273 -1.233 -15.789 1 95.75 264 TYR A N 1
ATOM 2198 C CA . TYR A 1 264 ? 8.469 -2.033 -16.703 1 95.75 264 TYR A CA 1
ATOM 2199 C C . TYR A 1 264 ? 6.984 -1.77 -16.5 1 95.75 264 TYR A C 1
ATOM 2201 O O . TYR A 1 264 ? 6.273 -1.412 -17.453 1 95.75 264 TYR A O 1
ATOM 2209 N N . ILE A 1 265 ? 6.562 -1.871 -15.273 1 93.81 265 ILE A N 1
ATOM 2210 C CA . ILE A 1 265 ? 5.129 -1.807 -15.008 1 93.81 265 ILE A CA 1
ATOM 2211 C C . ILE A 1 265 ? 4.711 -0.355 -14.789 1 93.81 265 ILE A C 1
ATOM 2213 O O . ILE A 1 265 ? 3.787 0.137 -15.445 1 93.81 265 ILE A O 1
ATOM 2217 N N . GLU A 1 266 ? 5.391 0.35 -13.961 1 89.5 266 GLU A N 1
ATOM 2218 C CA . GLU A 1 266 ? 4.98 1.683 -13.531 1 89.5 266 GLU A CA 1
ATOM 2219 C C . GLU A 1 266 ? 5.16 2.705 -14.648 1 89.5 266 GLU A C 1
ATOM 2221 O O . GLU A 1 266 ? 4.508 3.752 -14.656 1 89.5 266 GLU A O 1
ATOM 2226 N N . SER A 1 267 ? 5.984 2.424 -15.523 1 85.12 267 SER A N 1
ATOM 2227 C CA . SER A 1 267 ? 6.301 3.381 -16.578 1 85.12 267 SER A CA 1
ATOM 2228 C C . SER A 1 267 ? 5.234 3.369 -17.672 1 85.12 267 SER A C 1
ATOM 2230 O O . SER A 1 267 ? 5.211 4.254 -18.531 1 85.12 267 SER A O 1
ATOM 2232 N N . ARG A 1 268 ? 4.324 2.449 -17.531 1 83.81 268 ARG A N 1
ATOM 2233 C CA . ARG A 1 268 ? 3.27 2.33 -18.531 1 83.81 268 ARG A CA 1
ATOM 2234 C C . ARG A 1 268 ? 1.893 2.494 -17.891 1 83.81 268 ARG A C 1
ATOM 2236 O O . ARG A 1 268 ? 1.765 2.496 -16.672 1 83.81 268 ARG A O 1
ATOM 2243 N N . LYS A 1 269 ? 0.998 2.805 -18.797 1 80.88 269 LYS A N 1
ATOM 2244 C CA . LYS A 1 269 ? -0.373 2.838 -18.297 1 80.88 269 LYS A CA 1
ATOM 2245 C C . LYS A 1 269 ? -0.823 1.453 -17.828 1 80.88 269 LYS A C 1
ATOM 2247 O O . LYS A 1 269 ? -0.66 0.469 -18.562 1 80.88 269 LYS A O 1
ATOM 2252 N N . THR A 1 270 ? -1.247 1.444 -16.609 1 80.94 270 THR A N 1
ATOM 2253 C CA . THR A 1 270 ? -1.572 0.144 -16.031 1 80.94 270 THR A CA 1
ATOM 2254 C C . THR A 1 270 ? -2.846 0.226 -15.195 1 80.94 270 THR A C 1
ATOM 2256 O O . THR A 1 270 ? -3.236 1.309 -14.75 1 80.94 270 THR A O 1
ATOM 2259 N N . LEU A 1 271 ? -3.459 -0.88 -15.039 1 78.94 271 LEU A N 1
ATOM 2260 C CA . LEU A 1 271 ? -4.641 -1.032 -14.195 1 78.94 271 LEU A CA 1
ATOM 2261 C C . LEU A 1 271 ? -4.246 -1.386 -12.766 1 78.94 271 LEU A C 1
ATOM 2263 O O . LEU A 1 271 ? -5.109 -1.649 -11.93 1 78.94 271 LEU A O 1
ATOM 2267 N N . ILE A 1 272 ? -3.025 -1.261 -12.562 1 87.44 272 ILE A N 1
ATOM 2268 C CA . ILE A 1 272 ? -2.545 -1.732 -11.266 1 87.44 272 ILE A CA 1
ATOM 2269 C C . ILE A 1 272 ? -2.215 -0.539 -10.375 1 87.44 272 ILE A C 1
ATOM 2271 O O . ILE A 1 272 ? -1.476 0.362 -10.781 1 87.44 272 ILE A O 1
ATOM 2275 N N . ASN A 1 273 ? -2.84 -0.504 -9.281 1 93.69 273 ASN A N 1
ATOM 2276 C CA . ASN A 1 273 ? -2.529 0.433 -8.211 1 93.69 273 ASN A CA 1
ATOM 2277 C C . ASN A 1 273 ? -1.878 -0.272 -7.02 1 93.69 273 ASN A C 1
ATOM 2279 O O . ASN A 1 273 ? -2.529 -0.517 -6.004 1 93.69 273 ASN A O 1
ATOM 2283 N N . ALA A 1 274 ? -0.547 -0.509 -7.234 1 96.12 274 ALA A N 1
ATOM 2284 C CA . ALA A 1 274 ? 0.157 -1.363 -6.277 1 96.12 274 ALA A CA 1
ATOM 2285 C C . ALA A 1 274 ? 0.978 -0.53 -5.297 1 96.12 274 ALA A C 1
ATOM 2287 O O . ALA A 1 274 ? 1.634 0.437 -5.695 1 96.12 274 ALA A O 1
ATOM 2288 N N . TYR A 1 275 ? 0.882 -0.853 -4.059 1 97.75 275 TYR A N 1
ATOM 2289 C CA . TYR A 1 275 ? 1.68 -0.302 -2.967 1 97.75 275 TYR A CA 1
ATOM 2290 C C . TYR A 1 275 ? 2.529 -1.386 -2.312 1 97.75 275 TYR A C 1
ATOM 2292 O O . TYR A 1 275 ? 2.074 -2.518 -2.135 1 97.75 275 TYR A O 1
ATOM 2300 N N . PHE A 1 276 ? 3.752 -1.007 -1.936 1 98 276 PHE A N 1
ATOM 2301 C CA . PHE A 1 276 ? 4.695 -2.033 -1.512 1 98 276 PHE A CA 1
ATOM 2302 C C . PHE A 1 276 ? 5.16 -1.785 -0.081 1 98 276 PHE A C 1
ATOM 2304 O O . PHE A 1 276 ? 5.371 -0.638 0.319 1 98 276 PHE A O 1
ATOM 2311 N N . ARG A 1 277 ? 5.273 -2.781 0.668 1 97.06 277 ARG A N 1
ATOM 2312 C CA . ARG A 1 277 ? 5.988 -2.84 1.938 1 97.06 277 ARG A CA 1
ATOM 2313 C C . ARG A 1 277 ? 7.023 -3.959 1.933 1 97.06 277 ARG A C 1
ATOM 2315 O O . ARG A 1 277 ? 6.676 -5.137 1.813 1 97.06 277 ARG A O 1
ATOM 2322 N N . PHE A 1 278 ? 8.273 -3.539 1.986 1 96 278 PHE A N 1
ATOM 2323 C CA . PHE A 1 278 ? 9.367 -4.504 1.947 1 96 278 PHE A CA 1
ATOM 2324 C C . PHE A 1 278 ? 9.945 -4.727 3.342 1 96 278 PHE A C 1
ATOM 2326 O O . PHE A 1 278 ? 10.406 -3.785 3.986 1 96 278 PHE A O 1
ATOM 2333 N N . VAL A 1 279 ? 9.93 -5.93 3.799 1 93.69 279 VAL A N 1
ATOM 2334 C CA . VAL A 1 279 ? 10.539 -6.324 5.066 1 93.69 279 VAL A CA 1
ATOM 2335 C C . VAL A 1 279 ? 11.609 -7.379 4.82 1 93.69 279 VAL A C 1
ATOM 2337 O O . VAL A 1 279 ? 11.32 -8.477 4.34 1 93.69 279 VAL A O 1
ATOM 2340 N N . THR A 1 280 ? 12.836 -7.023 5.105 1 92.38 280 THR A N 1
ATOM 2341 C CA . THR A 1 280 ? 13.961 -7.934 4.949 1 92.38 280 THR A CA 1
ATOM 2342 C C . THR A 1 280 ? 14.258 -8.664 6.258 1 92.38 280 THR A C 1
ATOM 2344 O O . THR A 1 280 ? 14.797 -8.07 7.195 1 92.38 280 THR A O 1
ATOM 2347 N N . ASP A 1 281 ? 13.93 -9.898 6.234 1 90.94 281 ASP A N 1
ATOM 2348 C CA . ASP A 1 281 ? 14.133 -10.695 7.441 1 90.94 281 ASP A CA 1
ATOM 2349 C C . ASP A 1 281 ? 14.164 -12.188 7.113 1 90.94 281 ASP A C 1
ATOM 2351 O O . ASP A 1 281 ? 13.562 -12.625 6.133 1 90.94 281 ASP A O 1
ATOM 2355 N N . ASP A 1 282 ? 14.859 -12.859 7.922 1 90.75 282 ASP A N 1
ATOM 2356 C CA . ASP A 1 282 ? 14.883 -14.312 7.832 1 90.75 282 ASP A CA 1
ATOM 2357 C C . ASP A 1 282 ? 13.672 -14.93 8.523 1 90.75 282 ASP A C 1
ATOM 2359 O O . ASP A 1 282 ? 13.383 -14.609 9.68 1 90.75 282 ASP A O 1
ATOM 2363 N N . ILE A 1 283 ? 13.023 -15.805 7.84 1 90.25 283 ILE A N 1
ATOM 2364 C CA . ILE A 1 283 ? 11.812 -16.391 8.406 1 90.25 283 ILE A CA 1
ATOM 2365 C C . ILE A 1 283 ? 12.156 -17.172 9.672 1 90.25 283 ILE A C 1
ATOM 2367 O O . ILE A 1 283 ? 11.336 -17.297 10.578 1 90.25 283 ILE A O 1
ATOM 2371 N N . PHE A 1 284 ? 13.305 -17.688 9.781 1 90.81 284 PHE A N 1
ATOM 2372 C CA . PHE A 1 284 ? 13.695 -18.5 10.93 1 90.81 284 PHE A CA 1
ATOM 2373 C C . PHE A 1 284 ? 13.938 -17.641 12.156 1 90.81 284 PHE A C 1
ATOM 2375 O O . PHE A 1 284 ? 14.016 -18.141 13.273 1 90.81 284 PHE A O 1
ATOM 2382 N N . ASN A 1 285 ? 14.008 -16.344 11.914 1 87.19 285 ASN A N 1
ATOM 2383 C CA . ASN A 1 285 ? 14.133 -15.406 13.023 1 87.19 285 ASN A CA 1
ATOM 2384 C C . ASN A 1 285 ? 12.773 -14.859 13.453 1 87.19 285 ASN A C 1
ATOM 2386 O O . ASN A 1 285 ? 12.695 -13.953 14.273 1 87.19 285 ASN A O 1
ATOM 2390 N N . PHE A 1 286 ? 11.875 -15.445 12.914 1 85.5 286 PHE A N 1
ATOM 2391 C CA . PHE A 1 286 ? 10.539 -14.906 13.156 1 85.5 286 PHE A CA 1
ATOM 2392 C C . PHE A 1 286 ? 10.172 -15.031 14.625 1 85.5 286 PHE A C 1
ATOM 2394 O O . PHE A 1 286 ? 10.32 -16.094 15.227 1 85.5 286 PHE A O 1
ATOM 2401 N N . ASN A 1 287 ? 9.828 -13.898 15.148 1 80.5 287 ASN A N 1
ATOM 2402 C CA . ASN A 1 287 ? 9.289 -13.773 16.5 1 80.5 287 ASN A CA 1
ATOM 2403 C C . ASN A 1 287 ? 7.949 -13.047 16.5 1 80.5 287 ASN A C 1
ATOM 2405 O O . ASN A 1 287 ? 7.887 -11.852 16.219 1 80.5 287 ASN A O 1
ATOM 2409 N N . SER A 1 288 ? 7.004 -13.797 16.891 1 75.62 288 SER A N 1
ATOM 2410 C CA . SER A 1 288 ? 5.641 -13.281 16.812 1 75.62 288 SER A CA 1
ATOM 2411 C C . SER A 1 288 ? 5.473 -12.031 17.688 1 75.62 288 SER A C 1
ATOM 2413 O O . SER A 1 288 ? 4.727 -11.125 17.328 1 75.62 288 SER A O 1
ATOM 2415 N N . GLN A 1 289 ? 6.117 -11.953 18.719 1 73.06 289 GLN A N 1
ATOM 2416 C CA . GLN A 1 289 ? 5.977 -10.836 19.656 1 73.06 289 GLN A CA 1
ATOM 2417 C C . GLN A 1 289 ? 6.637 -9.578 19.094 1 73.06 289 GLN A C 1
ATOM 2419 O O . GLN A 1 289 ? 6.211 -8.461 19.406 1 73.06 289 GLN A O 1
ATOM 2424 N N . LEU A 1 290 ? 7.516 -9.805 18.281 1 75.25 290 LEU A N 1
ATOM 2425 C CA . LEU A 1 290 ? 8.297 -8.672 17.812 1 75.25 290 LEU A CA 1
ATOM 2426 C C . LEU A 1 290 ? 7.926 -8.328 16.375 1 75.25 290 LEU A C 1
ATOM 2428 O O . LEU A 1 290 ? 8.305 -7.27 15.859 1 75.25 290 LEU A O 1
ATOM 2432 N N . SER A 1 291 ? 7.129 -9.141 15.852 1 83.12 291 SER A N 1
ATOM 2433 C CA . SER A 1 291 ? 6.816 -8.953 14.438 1 83.12 291 SER A CA 1
ATOM 2434 C C . SER A 1 291 ? 5.785 -7.848 14.242 1 83.12 291 SER A C 1
ATOM 2436 O O . SER A 1 291 ? 4.875 -7.688 15.062 1 83.12 291 SER A O 1
ATOM 2438 N N . ASN A 1 292 ? 5.945 -7.09 13.211 1 86.94 292 ASN A N 1
ATOM 2439 C CA . ASN A 1 292 ? 4.992 -6.055 12.828 1 86.94 292 ASN A CA 1
ATOM 2440 C C . ASN A 1 292 ? 4.023 -6.547 11.758 1 86.94 292 ASN A C 1
ATOM 2442 O O . ASN A 1 292 ? 3.334 -5.75 11.117 1 86.94 292 ASN A O 1
ATOM 2446 N N . LEU A 1 293 ? 4.055 -7.855 11.562 1 91.19 293 LEU A N 1
ATOM 2447 C CA . LEU A 1 293 ? 3.105 -8.398 10.594 1 91.19 293 LEU A CA 1
ATOM 2448 C C . LEU A 1 293 ? 1.672 -8.086 11.008 1 91.19 293 LEU A C 1
ATOM 2450 O O . LEU A 1 293 ? 1.271 -8.352 12.141 1 91.19 293 LEU A O 1
ATOM 2454 N N . PRO A 1 294 ? 0.978 -7.504 10.141 1 92.25 294 PRO A N 1
ATOM 2455 C CA . PRO A 1 294 ? -0.4 -7.16 10.5 1 92.25 294 PRO A CA 1
ATOM 2456 C C . PRO A 1 294 ? -1.26 -8.391 10.797 1 92.25 294 PRO A C 1
ATOM 2458 O O . PRO A 1 294 ? -1.118 -9.414 10.133 1 92.25 294 PRO A O 1
ATOM 2461 N N . GLU A 1 295 ? -2.213 -8.203 11.672 1 90.75 295 GLU A N 1
ATOM 2462 C CA . GLU A 1 295 ? -3.107 -9.289 12.055 1 90.75 295 GLU A CA 1
ATOM 2463 C C . GLU A 1 295 ? -4.398 -9.258 11.242 1 90.75 295 GLU A C 1
ATOM 2465 O O . GLU A 1 295 ? -4.93 -8.18 10.953 1 90.75 295 GLU A O 1
ATOM 2470 N N . ASP A 1 296 ? -4.855 -10.438 10.852 1 91.62 296 ASP A N 1
ATOM 2471 C CA . ASP A 1 296 ? -6.129 -10.602 10.164 1 91.62 296 ASP A CA 1
ATOM 2472 C C . ASP A 1 296 ? -6.27 -9.594 9.023 1 91.62 296 ASP A C 1
ATOM 2474 O O . ASP A 1 296 ? -7.27 -8.883 8.938 1 91.62 296 ASP A O 1
ATOM 2478 N N . PHE A 1 297 ? -5.289 -9.578 8.211 1 94.88 297 PHE A N 1
ATOM 2479 C CA . PHE A 1 297 ? -5.23 -8.484 7.254 1 94.88 297 PHE A CA 1
ATOM 2480 C C . PHE A 1 297 ? -5.18 -9.016 5.828 1 94.88 297 PHE A C 1
ATOM 2482 O O . PHE A 1 297 ? -5.828 -8.477 4.93 1 94.88 297 PHE A O 1
ATOM 2489 N N . PHE A 1 298 ? -4.465 -10.07 5.578 1 97.38 298 PHE A N 1
ATOM 2490 C CA . PHE A 1 298 ? -4.125 -10.469 4.219 1 97.38 298 PHE A CA 1
ATOM 2491 C C . PHE A 1 298 ? -5.234 -11.328 3.613 1 97.38 298 PHE A C 1
ATOM 2493 O O . PHE A 1 298 ? -5.734 -12.25 4.258 1 97.38 298 PHE A O 1
ATOM 2500 N N . ASP A 1 299 ? -5.555 -10.977 2.354 1 97 299 ASP A N 1
ATOM 2501 C CA . ASP A 1 299 ? -6.465 -11.812 1.573 1 97 299 ASP A CA 1
ATOM 2502 C C . ASP A 1 299 ? -5.773 -13.094 1.112 1 97 299 ASP A C 1
ATOM 2504 O O . ASP A 1 299 ? -6.41 -14.148 1.018 1 97 299 ASP A O 1
ATOM 2508 N N . PHE A 1 300 ? -4.496 -12.945 0.786 1 98.44 300 PHE A N 1
ATOM 2509 C CA . PHE A 1 300 ? -3.699 -14.078 0.32 1 98.44 300 PHE A CA 1
ATOM 2510 C C . PHE A 1 300 ? -2.344 -14.109 1.016 1 98.44 300 PHE A C 1
ATOM 2512 O O . PHE A 1 300 ? -1.672 -13.078 1.122 1 98.44 300 PHE A O 1
ATOM 2519 N N . ILE A 1 301 ? -1.988 -15.211 1.463 1 98.75 301 ILE A N 1
ATOM 2520 C CA . ILE A 1 301 ? -0.618 -15.508 1.866 1 98.75 301 ILE A CA 1
ATOM 2521 C C . ILE A 1 301 ? -0.011 -16.531 0.917 1 98.75 301 ILE A C 1
ATOM 2523 O O . ILE A 1 301 ? -0.574 -17.609 0.72 1 98.75 301 ILE A O 1
ATOM 2527 N N . ILE A 1 302 ? 1.098 -16.188 0.351 1 98.75 302 ILE A N 1
ATOM 2528 C CA . ILE A 1 302 ? 1.645 -17.016 -0.709 1 98.75 302 ILE A CA 1
ATOM 2529 C C . ILE A 1 302 ? 3.039 -17.5 -0.317 1 98.75 302 ILE A C 1
ATOM 2531 O O . ILE A 1 302 ? 3.879 -16.703 0.114 1 98.75 302 ILE A O 1
ATOM 2535 N N . ILE A 1 303 ? 3.25 -18.734 -0.428 1 98.25 303 ILE A N 1
ATOM 2536 C CA . ILE A 1 303 ? 4.562 -19.359 -0.311 1 98.25 303 ILE A CA 1
ATOM 2537 C C . ILE A 1 303 ? 4.91 -20.078 -1.609 1 98.25 303 ILE A C 1
ATOM 2539 O O . ILE A 1 303 ? 4.371 -21.156 -1.891 1 98.25 303 ILE A O 1
ATOM 2543 N N . SER A 1 304 ? 5.781 -19.469 -2.297 1 96.5 304 SER A N 1
ATOM 2544 C CA . SER A 1 304 ? 6.145 -20.016 -3.598 1 96.5 304 SER A CA 1
ATOM 2545 C C . SER A 1 304 ? 7.559 -20.594 -3.58 1 96.5 304 SER A C 1
ATOM 2547 O O . SER A 1 304 ? 8.539 -19.844 -3.494 1 96.5 304 SER A O 1
ATOM 2549 N N . HIS A 1 305 ? 7.699 -21.922 -3.559 1 92.38 305 HIS A N 1
ATOM 2550 C CA . HIS A 1 305 ? 8.93 -22.672 -3.777 1 92.38 305 HIS A CA 1
ATOM 2551 C C . HIS A 1 305 ? 9.836 -22.609 -2.551 1 92.38 305 HIS A C 1
ATOM 2553 O O . HIS A 1 305 ? 10.977 -23.078 -2.6 1 92.38 305 HIS A O 1
ATOM 2559 N N . CYS A 1 306 ? 9.383 -22.062 -1.497 1 92.94 306 CYS A N 1
ATOM 2560 C CA . CYS A 1 306 ? 10.211 -22 -0.301 1 92.94 306 CYS A CA 1
ATOM 2561 C C . CYS A 1 306 ? 9.82 -23.078 0.702 1 92.94 306 CYS A C 1
ATOM 2563 O O . CYS A 1 306 ? 9.328 -22.766 1.789 1 92.94 306 CYS A O 1
ATOM 2565 N N . PHE A 1 307 ? 10.125 -24.266 0.336 1 93.56 307 PHE A N 1
ATOM 2566 C CA . PHE A 1 307 ? 9.891 -25.438 1.185 1 93.56 307 PHE A CA 1
ATOM 2567 C C . PHE A 1 307 ? 11.172 -26.25 1.345 1 93.56 307 PHE A C 1
ATOM 2569 O O . PHE A 1 307 ? 11.984 -26.328 0.424 1 93.56 307 PHE A O 1
ATOM 2576 N N . PHE A 1 308 ? 11.305 -26.891 2.436 1 90.38 308 PHE A N 1
ATOM 2577 C CA . PHE A 1 308 ? 12.57 -27.531 2.764 1 90.38 308 PHE A CA 1
ATOM 2578 C C . PHE A 1 308 ? 12.406 -29.047 2.832 1 90.38 308 PHE A C 1
ATOM 2580 O O . PHE A 1 308 ? 11.352 -29.547 3.23 1 90.38 308 PHE A O 1
ATOM 2587 N N . LEU A 1 309 ? 13.508 -29.719 2.49 1 88.19 309 LEU A N 1
ATOM 2588 C CA . LEU A 1 309 ? 13.477 -31.188 2.479 1 88.19 309 LEU A CA 1
ATOM 2589 C C . LEU A 1 309 ? 14.016 -31.75 3.787 1 88.19 309 LEU A C 1
ATOM 2591 O O . LEU A 1 309 ? 13.547 -32.781 4.262 1 88.19 309 LEU A O 1
ATOM 2595 N N . GLU A 1 310 ? 15.031 -31.047 4.309 1 87.38 310 GLU A N 1
ATOM 2596 C CA . GLU A 1 310 ? 15.609 -31.516 5.566 1 87.38 310 GLU A CA 1
ATOM 2597 C C . GLU A 1 310 ? 14.586 -31.469 6.695 1 87.38 310 GLU A C 1
ATOM 2599 O O . GLU A 1 310 ? 13.953 -30.438 6.93 1 87.38 310 GLU A O 1
ATOM 2604 N N . SER A 1 311 ? 14.5 -32.5 7.387 1 88.19 311 SER A N 1
ATOM 2605 C CA . SER A 1 311 ? 13.398 -32.719 8.32 1 88.19 311 SER A CA 1
ATOM 2606 C C . SER A 1 311 ? 13.336 -31.625 9.383 1 88.19 311 SER A C 1
ATOM 2608 O O . SER A 1 311 ? 12.273 -31.062 9.633 1 88.19 311 SER A O 1
ATOM 2610 N N . GLN A 1 312 ? 14.43 -31.297 9.984 1 90.62 312 GLN A N 1
ATOM 2611 C CA . GLN A 1 312 ? 14.422 -30.312 11.055 1 90.62 312 GLN A CA 1
ATOM 2612 C C . GLN A 1 312 ? 14.031 -28.938 10.523 1 90.62 312 GLN A C 1
ATOM 2614 O O . GLN A 1 312 ? 13.227 -28.234 11.133 1 90.62 312 GLN A O 1
ATOM 2619 N N . LYS A 1 313 ? 14.594 -28.609 9.414 1 90.56 313 LYS A N 1
ATOM 2620 C CA . LYS A 1 313 ? 14.289 -27.312 8.805 1 90.56 313 LYS A CA 1
ATOM 2621 C C . LYS A 1 313 ? 12.844 -27.25 8.328 1 90.56 313 LYS A C 1
ATOM 2623 O O . LYS A 1 313 ? 12.188 -26.219 8.43 1 90.56 313 LYS A O 1
ATOM 2628 N N . LYS A 1 314 ? 12.453 -28.344 7.789 1 92.94 314 LYS A N 1
ATOM 2629 C CA . LYS A 1 314 ? 11.078 -28.438 7.32 1 92.94 314 LYS A CA 1
ATOM 2630 C C . LYS A 1 314 ? 10.094 -28.234 8.461 1 92.94 314 LYS A C 1
ATOM 2632 O O . LYS A 1 314 ? 9.148 -27.438 8.336 1 92.94 314 LYS A O 1
ATOM 2637 N N . GLN A 1 315 ? 10.312 -28.859 9.508 1 93.56 315 GLN A N 1
ATOM 2638 C CA . GLN A 1 315 ? 9.422 -28.75 10.656 1 93.56 315 GLN A CA 1
ATOM 2639 C C . GLN A 1 315 ? 9.43 -27.328 11.227 1 93.56 315 GLN A C 1
ATOM 2641 O O . GLN A 1 315 ? 8.375 -26.797 11.57 1 93.56 315 GLN A O 1
ATOM 2646 N N . ARG A 1 316 ? 10.594 -26.828 11.328 1 93.75 316 ARG A N 1
ATOM 2647 C CA . ARG A 1 316 ? 10.711 -25.469 11.852 1 93.75 316 ARG A CA 1
ATOM 2648 C C . ARG A 1 316 ? 10.008 -24.469 10.945 1 93.75 316 ARG A C 1
ATOM 2650 O O . ARG A 1 316 ? 9.273 -23.594 11.422 1 93.75 316 ARG A O 1
ATOM 2657 N N . ALA A 1 317 ? 10.289 -24.594 9.695 1 94.81 317 ALA A N 1
ATOM 2658 C CA . ALA A 1 317 ? 9.641 -23.703 8.734 1 94.81 317 ALA A CA 1
ATOM 2659 C C . ALA A 1 317 ? 8.125 -23.828 8.797 1 94.81 317 ALA A C 1
ATOM 2661 O O . ALA A 1 317 ? 7.406 -22.828 8.82 1 94.81 317 ALA A O 1
ATOM 2662 N N . ASN A 1 318 ? 7.688 -25.016 8.812 1 96.19 318 ASN A N 1
ATOM 2663 C CA . ASN A 1 318 ? 6.25 -25.25 8.859 1 96.19 318 ASN A CA 1
ATOM 2664 C C . ASN A 1 318 ? 5.613 -24.625 10.086 1 96.19 318 ASN A C 1
ATOM 2666 O O . ASN A 1 318 ? 4.535 -24.031 10 1 96.19 318 ASN A O 1
ATOM 2670 N N . SER A 1 319 ? 6.289 -24.734 11.156 1 95.62 319 SER A N 1
ATOM 2671 C CA . SER A 1 319 ? 5.789 -24.125 12.391 1 95.62 319 SER A CA 1
ATOM 2672 C C . SER A 1 319 ? 5.684 -22.609 12.266 1 95.62 319 SER A C 1
ATOM 2674 O O . SER A 1 319 ? 4.715 -22.016 12.734 1 95.62 319 SER A O 1
ATOM 2676 N N . ILE A 1 320 ? 6.645 -22.078 11.664 1 96.19 320 ILE A N 1
ATOM 2677 C CA . ILE A 1 320 ? 6.668 -20.641 11.484 1 96.19 320 ILE A CA 1
ATOM 2678 C C . ILE A 1 320 ? 5.555 -20.219 10.523 1 96.19 320 ILE A C 1
ATOM 2680 O O . ILE A 1 320 ? 4.824 -19.266 10.789 1 96.19 320 ILE A O 1
ATOM 2684 N N . TYR A 1 321 ? 5.457 -20.953 9.438 1 97.38 321 TYR A N 1
ATOM 2685 C CA . TYR A 1 321 ? 4.387 -20.672 8.492 1 97.38 321 TYR A CA 1
ATOM 2686 C C . TYR A 1 321 ? 3.023 -20.734 9.164 1 97.38 321 TYR A C 1
ATOM 2688 O O . TYR A 1 321 ? 2.178 -19.859 8.961 1 97.38 321 TYR A O 1
ATOM 2696 N N . GLN A 1 322 ? 2.844 -21.734 9.953 1 96.44 322 GLN A N 1
ATOM 2697 C CA . GLN A 1 322 ? 1.589 -21.891 10.68 1 96.44 322 GLN A CA 1
ATOM 2698 C C . GLN A 1 322 ? 1.294 -20.672 11.547 1 96.44 322 GLN A C 1
ATOM 2700 O O . GLN A 1 322 ? 0.172 -20.156 11.547 1 96.44 322 GLN A O 1
ATOM 2705 N N . LYS A 1 323 ? 2.256 -20.25 12.219 1 94.94 323 LYS A N 1
ATOM 2706 C CA . LYS A 1 323 ? 2.09 -19.094 13.102 1 94.94 323 LYS A CA 1
ATOM 2707 C C . LYS A 1 323 ? 1.739 -17.844 12.312 1 94.94 323 LYS A C 1
ATOM 2709 O O . LYS A 1 323 ? 0.82 -17.109 12.672 1 94.94 323 LYS A O 1
ATOM 2714 N N . ILE A 1 324 ? 2.498 -17.609 11.242 1 96.44 324 ILE A N 1
ATOM 2715 C CA . ILE A 1 324 ? 2.271 -16.438 10.422 1 96.44 324 ILE A CA 1
ATOM 2716 C C . ILE A 1 324 ? 0.863 -16.469 9.836 1 96.44 324 ILE A C 1
ATOM 2718 O O . ILE A 1 324 ? 0.119 -15.492 9.914 1 96.44 324 ILE A O 1
ATOM 2722 N N . ILE A 1 325 ? 0.5 -17.609 9.289 1 96.75 325 ILE A N 1
ATOM 2723 C CA . ILE A 1 325 ? -0.789 -17.766 8.617 1 96.75 325 ILE A CA 1
ATOM 2724 C C . ILE A 1 325 ? -1.918 -17.594 9.633 1 96.75 325 ILE A C 1
ATOM 2726 O O . ILE A 1 325 ? -2.869 -16.844 9.398 1 96.75 325 ILE A O 1
ATOM 2730 N N . ASN A 1 326 ? -1.836 -18.188 10.703 1 93.31 326 ASN A N 1
ATOM 2731 C CA . ASN A 1 326 ? -2.885 -18.141 11.719 1 93.31 326 ASN A CA 1
ATOM 2732 C C . ASN A 1 326 ? -3.113 -16.734 12.242 1 93.31 326 ASN A C 1
ATOM 2734 O O . ASN A 1 326 ? -4.238 -16.375 12.586 1 93.31 326 ASN A O 1
ATOM 2738 N N . THR A 1 327 ? -2.092 -15.992 12.227 1 91.94 327 THR A N 1
ATOM 2739 C CA . THR A 1 327 ? -2.184 -14.664 12.828 1 91.94 327 THR A CA 1
ATOM 2740 C C . THR A 1 327 ? -2.551 -13.625 11.781 1 91.94 327 THR A C 1
ATOM 2742 O O . THR A 1 327 ? -3.281 -12.672 12.07 1 91.94 327 THR A O 1
ATOM 2745 N N . SER A 1 328 ? -2.107 -13.82 10.586 1 95.31 328 SER A N 1
ATOM 2746 C CA . SER A 1 328 ? -2.088 -12.68 9.664 1 95.31 328 SER A CA 1
ATOM 2747 C C . SER A 1 328 ? -3.15 -12.836 8.586 1 95.31 328 SER A C 1
ATOM 2749 O O . SER A 1 328 ? -3.504 -11.859 7.914 1 95.31 328 SER A O 1
ATOM 2751 N N . ILE A 1 329 ? -3.605 -14.031 8.344 1 96.19 329 ILE A N 1
ATOM 2752 C CA . ILE A 1 329 ? -4.582 -14.234 7.277 1 96.19 329 ILE A CA 1
ATOM 2753 C C . ILE A 1 329 ? -5.957 -13.75 7.738 1 96.19 329 ILE A C 1
ATOM 2755 O O . ILE A 1 329 ? -6.324 -13.93 8.906 1 96.19 329 ILE A O 1
ATOM 2759 N N . ARG A 1 330 ? -6.656 -13.164 6.867 1 93.25 330 ARG A N 1
ATOM 2760 C CA . ARG A 1 330 ? -8.016 -12.742 7.18 1 93.25 330 ARG A CA 1
ATOM 2761 C C . ARG A 1 330 ? -8.969 -13.93 7.199 1 93.25 330 ARG A C 1
ATOM 2763 O O . ARG A 1 330 ? -8.664 -14.984 6.641 1 93.25 330 ARG A O 1
ATOM 2770 N N . LYS A 1 331 ? -10.156 -13.859 7.848 1 86.56 331 LYS A N 1
ATOM 2771 C CA . LYS A 1 331 ? -11.109 -14.945 8.016 1 86.56 331 LYS A CA 1
ATOM 2772 C C . LYS A 1 331 ? -11.5 -15.555 6.672 1 86.56 331 LYS A C 1
ATOM 2774 O O . LYS A 1 331 ? -11.586 -16.781 6.535 1 86.56 331 LYS A O 1
ATOM 2779 N N . ASN A 1 332 ? -11.625 -14.789 5.605 1 86.94 332 ASN A N 1
ATOM 2780 C CA . ASN A 1 332 ? -11.992 -15.297 4.285 1 86.94 332 ASN A CA 1
ATOM 2781 C C . ASN A 1 332 ? -10.812 -15.234 3.314 1 86.94 332 ASN A C 1
ATOM 2783 O O . ASN A 1 332 ? -11.008 -15.25 2.098 1 86.94 332 ASN A O 1
ATOM 2787 N N . GLY A 1 333 ? -9.648 -15.328 3.963 1 95.56 333 GLY A N 1
ATOM 2788 C CA . GLY A 1 333 ? -8.469 -15.289 3.113 1 95.56 333 GLY A CA 1
ATOM 2789 C C . GLY A 1 333 ? -8 -16.672 2.691 1 95.56 333 GLY A C 1
ATOM 2790 O O . GLY A 1 333 ? -8.5 -17.688 3.191 1 95.56 333 GLY A O 1
ATOM 2791 N N . TYR A 1 334 ? -7.09 -16.719 1.725 1 97.31 334 TYR A N 1
ATOM 2792 C CA . TYR A 1 334 ? -6.574 -17.984 1.191 1 97.31 334 TYR A CA 1
ATOM 2793 C C . TYR A 1 334 ? -5.055 -18.031 1.28 1 97.31 334 TYR A C 1
ATOM 2795 O O . TYR A 1 334 ? -4.395 -16.984 1.262 1 97.31 334 TYR A O 1
ATOM 2803 N N . VAL A 1 335 ? -4.637 -19.25 1.374 1 98.5 335 VAL A N 1
ATOM 2804 C CA . VAL A 1 335 ? -3.203 -19.516 1.283 1 98.5 335 VAL A CA 1
ATOM 2805 C C . VAL A 1 335 ? -2.885 -20.188 -0.047 1 98.5 335 VAL A C 1
ATOM 2807 O O . VAL A 1 335 ? -3.547 -21.156 -0.432 1 98.5 335 VAL A O 1
ATOM 2810 N N . ILE A 1 336 ? -1.936 -19.625 -0.737 1 98.75 336 ILE A N 1
ATOM 2811 C CA . ILE A 1 336 ? -1.5 -20.203 -2.006 1 98.75 336 ILE A CA 1
ATOM 2812 C C . ILE A 1 336 ? -0.123 -20.844 -1.84 1 98.75 336 ILE A C 1
ATOM 2814 O O . ILE A 1 336 ? 0.844 -20.172 -1.482 1 98.75 336 ILE A O 1
ATOM 2818 N N . LEU A 1 337 ? -0.068 -22.094 -2.104 1 98.69 337 LEU A N 1
ATOM 2819 C CA . LEU A 1 337 ? 1.186 -22.828 -2.021 1 98.69 337 LEU A CA 1
ATOM 2820 C C . LEU A 1 337 ? 1.619 -23.312 -3.4 1 98.69 337 LEU A C 1
ATOM 2822 O O . LEU A 1 337 ? 0.845 -23.969 -4.105 1 98.69 337 LEU A O 1
ATOM 2826 N N . ILE A 1 338 ? 2.787 -22.938 -3.758 1 98.44 338 ILE A N 1
ATOM 2827 C CA . ILE A 1 338 ? 3.363 -23.406 -5.012 1 98.44 338 ILE A CA 1
ATOM 2828 C C . ILE A 1 338 ? 4.613 -24.234 -4.723 1 98.44 338 ILE A C 1
ATOM 2830 O O . ILE A 1 338 ? 5.562 -23.75 -4.105 1 98.44 338 ILE A O 1
ATOM 2834 N N . ILE A 1 339 ? 4.617 -25.438 -5.18 1 97.25 339 ILE A N 1
ATOM 2835 C CA . ILE A 1 339 ? 5.73 -26.344 -4.91 1 97.25 339 ILE A CA 1
ATOM 2836 C C . ILE A 1 339 ? 5.992 -27.219 -6.137 1 97.25 339 ILE A C 1
ATOM 2838 O O . ILE A 1 339 ? 5.055 -27.656 -6.805 1 97.25 339 ILE A O 1
ATOM 2842 N N . GLN A 1 340 ? 7.188 -27.438 -6.402 1 95.56 340 GLN A N 1
ATOM 2843 C CA . GLN A 1 340 ? 7.582 -28.281 -7.516 1 95.56 340 GLN A CA 1
ATOM 2844 C C . GLN A 1 340 ? 7.207 -29.734 -7.25 1 95.56 340 GLN A C 1
ATOM 2846 O O . GLN A 1 340 ? 7.289 -30.219 -6.117 1 95.56 340 GLN A O 1
ATOM 2851 N N . ASP A 1 341 ? 6.871 -30.469 -8.258 1 95.44 341 ASP A N 1
ATOM 2852 C CA . ASP A 1 341 ? 6.387 -31.828 -8.133 1 95.44 341 ASP A CA 1
ATOM 2853 C C . ASP A 1 341 ? 7.438 -32.719 -7.469 1 95.44 341 ASP A C 1
ATOM 2855 O O . ASP A 1 341 ? 7.137 -33.438 -6.504 1 95.44 341 ASP A O 1
ATOM 2859 N N . LYS A 1 342 ? 8.703 -32.594 -7.949 1 92.12 342 LYS A N 1
ATOM 2860 C CA . LYS A 1 342 ? 9.773 -33.438 -7.402 1 92.12 342 LYS A CA 1
ATOM 2861 C C . LYS A 1 342 ? 9.945 -33.188 -5.906 1 92.12 342 LYS A C 1
ATOM 2863 O O . LYS A 1 342 ? 10.078 -34.125 -5.129 1 92.12 342 LYS A O 1
ATOM 2868 N N . LYS A 1 343 ? 9.969 -31.984 -5.574 1 92.94 343 LYS A N 1
ATOM 2869 C CA . LYS A 1 343 ? 10.172 -31.625 -4.176 1 92.94 343 LYS A CA 1
ATOM 2870 C C . LYS A 1 343 ? 9.016 -32.125 -3.309 1 92.94 343 LYS A C 1
ATOM 2872 O O . LYS A 1 343 ? 9.227 -32.625 -2.201 1 92.94 343 LYS A O 1
ATOM 2877 N N . LEU A 1 344 ? 7.812 -31.938 -3.75 1 96 344 LEU A N 1
ATOM 2878 C CA . LEU A 1 344 ? 6.633 -32.375 -3.004 1 96 344 LEU A CA 1
ATOM 2879 C C . LEU A 1 344 ? 6.688 -33.875 -2.723 1 96 344 LEU A C 1
ATOM 2881 O O . LEU A 1 344 ? 6.547 -34.281 -1.575 1 96 344 LEU A O 1
ATOM 2885 N N . PHE A 1 345 ? 6.934 -34.656 -3.689 1 95.69 345 PHE A N 1
ATOM 2886 C CA . PHE A 1 345 ? 6.906 -36.094 -3.541 1 95.69 345 PHE A CA 1
ATOM 2887 C C . PHE A 1 345 ? 8.117 -36.594 -2.758 1 95.69 345 PHE A C 1
ATOM 2889 O O . PHE A 1 345 ? 8.016 -37.531 -1.965 1 95.69 345 PHE A O 1
ATOM 2896 N N . LYS A 1 346 ? 9.211 -35.938 -2.959 1 92.25 346 LYS A N 1
ATOM 2897 C CA . LYS A 1 346 ? 10.406 -36.312 -2.205 1 92.25 346 LYS A CA 1
ATOM 2898 C C . LYS A 1 346 ? 10.219 -36.031 -0.715 1 92.25 346 LYS A C 1
ATOM 2900 O O . LYS A 1 346 ? 10.734 -36.781 0.127 1 92.25 346 LYS A O 1
ATOM 2905 N N . SER A 1 347 ? 9.562 -35.031 -0.419 1 91.88 347 SER A N 1
ATOM 2906 C CA . SER A 1 347 ? 9.344 -34.656 0.972 1 91.88 347 SER A CA 1
ATOM 2907 C C . SER A 1 347 ? 8.578 -35.719 1.731 1 91.88 347 SER A C 1
ATOM 2909 O O . SER A 1 347 ? 8.664 -35.812 2.959 1 91.88 347 SER A O 1
ATOM 2911 N N . TYR A 1 348 ? 7.871 -36.562 1.073 1 92.75 348 TYR A N 1
ATOM 2912 C CA . TYR A 1 348 ? 7.07 -37.594 1.719 1 92.75 348 TYR A CA 1
ATOM 2913 C C . TYR A 1 348 ? 7.535 -38.969 1.303 1 92.75 348 TYR A C 1
ATOM 2915 O O . TYR A 1 348 ? 6.836 -39.969 1.532 1 92.75 348 TYR A O 1
ATOM 2923 N N . ASP A 1 349 ? 8.602 -39.062 0.647 1 92.25 349 ASP A N 1
ATOM 2924 C CA . ASP A 1 349 ? 9.242 -40.312 0.22 1 92.25 349 ASP A CA 1
ATOM 2925 C C . ASP A 1 349 ? 8.281 -41.156 -0.609 1 92.25 349 ASP A C 1
ATOM 2927 O O . ASP A 1 349 ? 8.109 -42.344 -0.34 1 92.25 349 ASP A O 1
ATOM 2931 N N . MET A 1 350 ? 7.652 -40.531 -1.508 1 92.81 350 MET A N 1
ATOM 2932 C CA . MET A 1 350 ? 6.727 -41.219 -2.408 1 92.81 350 MET A CA 1
ATOM 2933 C C . MET A 1 350 ? 7.16 -41.062 -3.861 1 92.81 350 MET A C 1
ATOM 2935 O O . MET A 1 350 ? 7.672 -40 -4.242 1 92.81 350 MET A O 1
ATOM 2939 N N . PRO A 1 351 ? 6.984 -42.031 -4.633 1 92.75 351 PRO A N 1
ATOM 2940 C CA . PRO A 1 351 ? 7.312 -41.875 -6.055 1 92.75 351 PRO A CA 1
ATOM 2941 C C . PRO A 1 351 ? 6.254 -41.094 -6.832 1 92.75 351 PRO A C 1
ATOM 2943 O O . PRO A 1 351 ? 5.086 -41.062 -6.43 1 92.75 351 PRO A O 1
ATOM 2946 N N . ARG A 1 352 ? 6.652 -40.531 -7.867 1 93.31 352 ARG A N 1
ATOM 2947 C CA . ARG A 1 352 ? 5.734 -39.844 -8.781 1 93.31 352 ARG A CA 1
ATOM 2948 C C . ARG A 1 352 ? 5.109 -40.844 -9.758 1 93.31 352 ARG A C 1
ATOM 2950 O O . ARG A 1 352 ? 5.801 -41.406 -10.602 1 93.31 352 ARG A O 1
ATOM 2957 N N . THR A 1 353 ? 3.881 -41 -9.625 1 92.44 353 THR A N 1
ATOM 2958 C CA . THR A 1 353 ? 3.129 -41.906 -10.477 1 92.44 353 THR A CA 1
ATOM 2959 C C . THR A 1 353 ? 1.858 -41.25 -10.992 1 92.44 353 THR A C 1
ATOM 2961 O O . THR A 1 353 ? 1.565 -40.125 -10.656 1 92.44 353 THR A O 1
ATOM 2964 N N . GLU A 1 354 ? 1.149 -42.031 -11.867 1 94.12 354 GLU A N 1
ATOM 2965 C CA . GLU A 1 354 ? -0.091 -41.5 -12.422 1 94.12 354 GLU A CA 1
ATOM 2966 C C . GLU A 1 354 ? -1.27 -41.75 -11.484 1 94.12 354 GLU A C 1
ATOM 2968 O O . GLU A 1 354 ? -2.406 -41.406 -11.797 1 94.12 354 GLU A O 1
ATOM 2973 N N . ASP A 1 355 ? -0.968 -42.219 -10.289 1 91.56 355 ASP A N 1
ATOM 2974 C CA . ASP A 1 355 ? -2.021 -42.562 -9.336 1 91.56 355 ASP A CA 1
ATOM 2975 C C . ASP A 1 355 ? -2.57 -41.281 -8.664 1 91.56 355 ASP A C 1
ATOM 2977 O O . ASP A 1 355 ? -1.941 -40.75 -7.762 1 91.56 355 ASP A O 1
ATOM 2981 N N . ILE A 1 356 ? -3.73 -40.969 -8.961 1 90.38 356 ILE A N 1
ATOM 2982 C CA . ILE A 1 356 ? -4.363 -39.75 -8.508 1 90.38 356 ILE A CA 1
ATOM 2983 C C . ILE A 1 356 ? -4.637 -39.844 -7.008 1 90.38 356 ILE A C 1
ATOM 2985 O O . ILE A 1 356 ? -4.543 -38.844 -6.293 1 90.38 356 ILE A O 1
ATOM 2989 N N . SER A 1 357 ? -5.004 -41 -6.555 1 90.12 357 SER A N 1
ATOM 2990 C CA . SER A 1 357 ? -5.289 -41.188 -5.133 1 90.12 357 SER A CA 1
ATOM 2991 C C . SER A 1 357 ? -4.055 -40.906 -4.281 1 90.12 357 SER A C 1
ATOM 2993 O O . SER A 1 357 ? -4.152 -40.281 -3.227 1 90.12 357 SER A O 1
ATOM 2995 N N . GLN A 1 358 ? -2.986 -41.406 -4.758 1 93.44 358 GLN A N 1
ATOM 2996 C CA . GLN A 1 358 ? -1.729 -41.125 -4.062 1 93.44 358 GLN A CA 1
ATOM 2997 C C . GLN A 1 358 ? -1.393 -39.656 -4.066 1 93.44 358 GLN A C 1
ATOM 2999 O O . GLN A 1 358 ? -0.947 -39.094 -3.055 1 93.44 358 GLN A O 1
ATOM 3004 N N . GLU A 1 359 ? -1.557 -39.062 -5.211 1 95.75 359 GLU A N 1
ATOM 3005 C CA . GLU A 1 359 ? -1.321 -37.625 -5.34 1 95.75 359 GLU A CA 1
ATOM 3006 C C . GLU A 1 359 ? -2.186 -36.844 -4.359 1 95.75 359 GLU A C 1
ATOM 3008 O O . GLU A 1 359 ? -1.688 -35.969 -3.654 1 95.75 359 GLU A O 1
ATOM 3013 N N . GLN A 1 360 ? -3.418 -37.219 -4.309 1 92.44 360 GLN A N 1
ATOM 3014 C CA . GLN A 1 360 ? -4.348 -36.531 -3.418 1 92.44 360 GLN A CA 1
ATOM 3015 C C . GLN A 1 360 ? -3.945 -36.688 -1.956 1 92.44 360 GLN A C 1
ATOM 3017 O O . GLN A 1 360 ? -4.062 -35.781 -1.156 1 92.44 360 GLN A O 1
ATOM 3022 N N . TYR A 1 361 ? -3.529 -37.844 -1.674 1 93.25 361 TYR A N 1
ATOM 3023 C CA . TYR A 1 361 ? -3.09 -38.125 -0.313 1 93.25 361 TYR A CA 1
ATOM 3024 C C . TYR A 1 361 ? -1.909 -37.25 0.075 1 93.25 361 TYR A C 1
ATOM 3026 O O . TYR A 1 361 ? -1.898 -36.656 1.156 1 93.25 361 TYR A O 1
ATOM 3034 N N . ILE A 1 362 ? -0.962 -37.125 -0.81 1 96.88 362 ILE A N 1
ATOM 3035 C CA . ILE A 1 362 ? 0.254 -36.375 -0.533 1 96.88 362 ILE A CA 1
ATOM 3036 C C . ILE A 1 362 ? -0.08 -34.875 -0.406 1 96.88 362 ILE A C 1
ATOM 3038 O O . ILE A 1 362 ? 0.431 -34.188 0.484 1 96.88 362 ILE A O 1
ATOM 3042 N N . VAL A 1 363 ? -0.89 -34.375 -1.262 1 96.88 363 VAL A N 1
ATOM 3043 C CA . VAL A 1 363 ? -1.271 -32.969 -1.23 1 96.88 363 VAL A CA 1
ATOM 3044 C C . VAL A 1 363 ? -2.021 -32.656 0.064 1 96.88 363 VAL A C 1
ATOM 3046 O O . VAL A 1 363 ? -1.77 -31.625 0.711 1 96.88 363 VAL A O 1
ATOM 3049 N N . ASN A 1 364 ? -2.902 -33.531 0.429 1 95.25 364 ASN A N 1
ATOM 3050 C CA . ASN A 1 364 ? -3.645 -33.344 1.672 1 95.25 364 ASN A CA 1
ATOM 3051 C C . ASN A 1 364 ? -2.719 -33.375 2.885 1 95.25 364 ASN A C 1
ATOM 3053 O O . ASN A 1 364 ? -2.908 -32.594 3.82 1 95.25 364 ASN A O 1
ATOM 3057 N N . GLN A 1 365 ? -1.794 -34.25 2.846 1 94.88 365 GLN A N 1
ATOM 3058 C CA . GLN A 1 365 ? -0.832 -34.312 3.941 1 94.88 365 GLN A CA 1
ATOM 3059 C C . GLN A 1 365 ? 0 -33.031 4.012 1 94.88 365 GLN A C 1
ATOM 3061 O O . GLN A 1 365 ? 0.256 -32.531 5.098 1 94.88 365 GLN A O 1
ATOM 3066 N N . PHE A 1 366 ? 0.42 -32.656 2.855 1 97.75 366 PHE A N 1
ATOM 3067 C CA . PHE A 1 366 ? 1.207 -31.422 2.744 1 97.75 366 PHE A CA 1
ATOM 3068 C C . PHE A 1 366 ? 0.456 -30.25 3.338 1 97.75 366 PHE A C 1
ATOM 3070 O O . PHE A 1 366 ? 1.023 -29.469 4.105 1 97.75 366 PHE A O 1
ATOM 3077 N N . VAL A 1 367 ? -0.769 -30.078 3.053 1 97.44 367 VAL A N 1
ATOM 3078 C CA . VAL A 1 367 ? -1.622 -29 3.525 1 97.44 367 VAL A CA 1
ATOM 3079 C C . VAL A 1 367 ? -1.882 -29.156 5.023 1 97.44 367 VAL A C 1
ATOM 3081 O O . VAL A 1 367 ? -1.846 -28.172 5.773 1 97.44 367 VAL A O 1
ATOM 3084 N N . SER A 1 368 ? -2.096 -30.344 5.445 1 94.56 368 SER A N 1
ATOM 3085 C CA . SER A 1 368 ? -2.357 -30.641 6.852 1 94.56 368 SER A CA 1
ATOM 3086 C C . SER A 1 368 ? -1.142 -30.328 7.715 1 94.56 368 SER A C 1
ATOM 3088 O O . SER A 1 368 ? -1.282 -29.906 8.867 1 94.56 368 SER A O 1
ATOM 3090 N N . ASP A 1 369 ? 0.01 -30.562 7.152 1 96.06 369 ASP A N 1
ATOM 3091 C CA . ASP A 1 369 ? 1.245 -30.266 7.871 1 96.06 369 ASP A CA 1
ATOM 3092 C C . ASP A 1 369 ? 1.335 -28.781 8.211 1 96.06 369 ASP A C 1
ATOM 3094 O O . ASP A 1 369 ? 2.055 -28.391 9.133 1 96.06 369 ASP A O 1
ATOM 3098 N N . LEU A 1 370 ? 0.655 -28.016 7.449 1 97.38 370 LEU A N 1
ATOM 3099 C CA . LEU A 1 370 ? 0.628 -26.578 7.691 1 97.38 370 LEU A CA 1
ATOM 3100 C C . LEU A 1 370 ? -0.625 -26.188 8.461 1 97.38 370 LEU A C 1
ATOM 3102 O O . LEU A 1 370 ? -0.905 -24.984 8.633 1 97.38 370 LEU A O 1
ATOM 3106 N N . ASP A 1 371 ? -1.398 -27.141 8.891 1 95.88 371 ASP A N 1
ATOM 3107 C CA . ASP A 1 371 ? -2.639 -26.953 9.641 1 95.88 371 ASP A CA 1
ATOM 3108 C C . ASP A 1 371 ? -3.664 -26.188 8.812 1 95.88 371 ASP A C 1
ATOM 3110 O O . ASP A 1 371 ? -4.289 -25.25 9.305 1 95.88 371 ASP A O 1
ATOM 3114 N N . LEU A 1 372 ? -3.684 -26.516 7.57 1 96.75 372 LEU A N 1
ATOM 3115 C CA . LEU A 1 372 ? -4.621 -25.891 6.652 1 96.75 372 LEU A CA 1
ATOM 3116 C C . LEU A 1 372 ? -5.613 -26.906 6.102 1 96.75 372 LEU A C 1
ATOM 3118 O O . LEU A 1 372 ? -5.441 -28.109 6.293 1 96.75 372 LEU A O 1
ATOM 3122 N N . GLU A 1 373 ? -6.668 -26.359 5.5 1 93.25 373 GLU A N 1
ATOM 3123 C CA . GLU A 1 373 ? -7.648 -27.172 4.797 1 93.25 373 GLU A CA 1
ATOM 3124 C C . GLU A 1 373 ? -7.578 -26.953 3.291 1 93.25 373 GLU A C 1
ATOM 3126 O O . GLU A 1 373 ? -7.555 -25.812 2.826 1 93.25 373 GLU A O 1
ATOM 3131 N N . LEU A 1 374 ? -7.551 -28.016 2.627 1 94.88 374 LEU A N 1
ATOM 3132 C CA . LEU A 1 374 ? -7.438 -27.938 1.175 1 94.88 374 LEU A CA 1
ATOM 3133 C C . LEU A 1 374 ? -8.734 -27.438 0.554 1 94.88 374 LEU A C 1
ATOM 3135 O O . LEU A 1 374 ? -9.812 -27.953 0.87 1 94.88 374 LEU A O 1
ATOM 3139 N N . VAL A 1 375 ? -8.656 -26.438 -0.253 1 93.12 375 VAL A N 1
ATOM 3140 C CA . VAL A 1 375 ? -9.781 -26 -1.068 1 93.12 375 VAL A CA 1
ATOM 3141 C C . VAL A 1 375 ? -9.75 -26.703 -2.422 1 93.12 375 VAL A C 1
ATOM 3143 O O . VAL A 1 375 ? -10.648 -27.484 -2.742 1 93.12 375 VAL A O 1
ATOM 3146 N N . TRP A 1 376 ? -8.656 -26.484 -3.203 1 92.56 376 TRP A N 1
ATOM 3147 C CA . TRP A 1 376 ? -8.383 -27.219 -4.434 1 92.56 376 TRP A CA 1
ATOM 3148 C C . TRP A 1 376 ? -6.906 -27.156 -4.797 1 92.56 376 TRP A C 1
ATOM 3150 O O . TRP A 1 376 ? -6.145 -26.406 -4.176 1 92.56 376 TRP A O 1
ATOM 3160 N N . TYR A 1 377 ? -6.516 -28 -5.676 1 96.94 377 TYR A N 1
ATOM 3161 C CA . TYR A 1 377 ? -5.164 -27.906 -6.219 1 96.94 377 TYR A CA 1
ATOM 3162 C C . TYR A 1 377 ? -5.145 -28.266 -7.699 1 96.94 377 TYR A C 1
ATOM 3164 O O . TYR A 1 377 ? -6.07 -28.922 -8.195 1 96.94 377 TYR A O 1
ATOM 3172 N N . ARG A 1 378 ? -4.133 -27.75 -8.352 1 96.88 378 ARG A N 1
ATOM 3173 C CA . ARG A 1 378 ? -3.842 -28.094 -9.742 1 96.88 378 ARG A CA 1
ATOM 3174 C C . ARG A 1 378 ? -2.359 -28.391 -9.93 1 96.88 378 ARG A C 1
ATOM 3176 O O . ARG A 1 378 ? -1.504 -27.719 -9.359 1 96.88 378 ARG A O 1
ATOM 3183 N N . TYR A 1 379 ? -2.154 -29.469 -10.633 1 98 379 TYR A N 1
ATOM 3184 C CA . TYR A 1 379 ? -0.799 -29.766 -11.086 1 98 379 TYR A CA 1
ATOM 3185 C C . TYR A 1 379 ? -0.544 -29.141 -12.461 1 98 379 TYR A C 1
ATOM 3187 O O . TYR A 1 379 ? -1.041 -29.641 -13.469 1 98 379 TYR A O 1
ATOM 3195 N N . LEU A 1 380 ? 0.194 -28.047 -12.453 1 98 380 LEU A N 1
ATOM 3196 C CA . LEU A 1 380 ? 0.588 -27.391 -13.695 1 98 380 LEU A CA 1
ATOM 3197 C C . LEU A 1 380 ? 1.863 -28 -14.258 1 98 380 LEU A C 1
ATOM 3199 O O . LEU A 1 380 ? 2.924 -27.922 -13.633 1 98 380 LEU A O 1
ATOM 3203 N N . THR A 1 381 ? 1.781 -28.531 -15.453 1 97.25 381 THR A N 1
ATOM 3204 C CA . THR A 1 381 ? 2.938 -29.219 -16.016 1 97.25 381 THR A CA 1
ATOM 3205 C C . THR A 1 381 ? 3.01 -28.984 -17.531 1 97.25 381 THR A C 1
ATOM 3207 O O . THR A 1 381 ? 1.986 -28.766 -18.172 1 97.25 381 THR A O 1
ATOM 3210 N N . SER A 1 382 ? 4.188 -29.078 -18 1 97.19 382 SER A N 1
ATOM 3211 C CA . SER A 1 382 ? 4.402 -28.969 -19.438 1 97.19 382 SER A CA 1
ATOM 3212 C C . SER A 1 382 ? 4.164 -30.312 -20.125 1 97.19 382 SER A C 1
ATOM 3214 O O . SER A 1 382 ? 3.859 -30.359 -21.328 1 97.19 382 SER A O 1
ATOM 3216 N N . ARG A 1 383 ? 4.254 -31.344 -19.359 1 95.69 383 ARG A N 1
ATOM 3217 C CA . ARG A 1 383 ? 4.141 -32.688 -19.938 1 95.69 383 ARG A CA 1
ATOM 3218 C C . ARG A 1 383 ? 2.744 -33.25 -19.719 1 95.69 383 ARG A C 1
ATOM 3220 O O . ARG A 1 383 ? 1.977 -32.75 -18.906 1 95.69 383 ARG A O 1
ATOM 3227 N N . ASP A 1 384 ? 2.529 -34.375 -20.438 1 93.75 384 ASP A N 1
ATOM 3228 C CA . ASP A 1 384 ? 1.227 -35.031 -20.312 1 93.75 384 ASP A CA 1
ATOM 3229 C C . ASP A 1 384 ? 1.271 -36.156 -19.297 1 93.75 384 ASP A C 1
ATOM 3231 O O . ASP A 1 384 ? 0.253 -36.812 -19.031 1 93.75 384 ASP A O 1
ATOM 3235 N N . SER A 1 385 ? 2.461 -36.344 -18.703 1 93.69 385 SER A N 1
ATOM 3236 C CA . SER A 1 385 ? 2.639 -37.406 -17.75 1 93.69 385 SER A CA 1
ATOM 3237 C C . SER A 1 385 ? 3.223 -36.906 -16.438 1 93.69 385 SER A C 1
ATOM 3239 O O . SER A 1 385 ? 4.008 -35.969 -16.422 1 93.69 385 SER A O 1
ATOM 3241 N N . ARG A 1 386 ? 2.826 -37.625 -15.367 1 94.5 386 ARG A N 1
ATOM 3242 C CA . ARG A 1 386 ? 3.381 -37.344 -14.047 1 94.5 386 ARG A CA 1
ATOM 3243 C C . ARG A 1 386 ? 4.695 -38.094 -13.828 1 94.5 386 ARG A C 1
ATOM 3245 O O . ARG A 1 386 ? 5.445 -37.781 -12.906 1 94.5 386 ARG A O 1
ATOM 3252 N N . ARG A 1 387 ? 4.918 -39.031 -14.602 1 92.88 387 ARG A N 1
ATOM 3253 C CA . ARG A 1 387 ? 6.086 -39.875 -14.422 1 92.88 387 ARG A CA 1
ATOM 3254 C C . ARG A 1 387 ? 7.371 -39.125 -14.75 1 92.88 387 ARG A C 1
ATOM 3256 O O . ARG A 1 387 ? 7.387 -38.281 -15.648 1 92.88 387 ARG A O 1
ATOM 3263 N N . PRO A 1 388 ? 8.359 -39.5 -14.023 1 91.38 388 PRO A N 1
ATOM 3264 C CA . PRO A 1 388 ? 9.641 -38.875 -14.336 1 91.38 388 PRO A CA 1
ATOM 3265 C C . PRO A 1 388 ? 10.094 -39.125 -15.766 1 91.38 388 PRO A C 1
ATOM 3267 O O . PRO A 1 388 ? 9.781 -40.156 -16.344 1 91.38 388 PRO A O 1
ATOM 3270 N N . CYS A 1 389 ? 10.68 -38.156 -16.266 1 89.75 389 CYS A N 1
ATOM 3271 C CA . CYS A 1 389 ? 11.242 -38.219 -17.609 1 89.75 389 CYS A CA 1
ATOM 3272 C C . CYS A 1 389 ? 12.727 -37.906 -17.609 1 89.75 389 CYS A C 1
ATOM 3274 O O . CYS A 1 389 ? 13.188 -37.125 -16.781 1 89.75 389 CYS A O 1
ATOM 3276 N N . SER A 1 390 ? 13.508 -38.594 -18.531 1 91 390 SER A N 1
ATOM 3277 C CA . SER A 1 390 ? 14.938 -38.312 -18.594 1 91 390 SER A CA 1
ATOM 3278 C C . SER A 1 390 ? 15.211 -36.875 -19.094 1 91 390 SER A C 1
ATOM 3280 O O . SER A 1 390 ? 14.375 -36.312 -19.781 1 91 390 SER A O 1
ATOM 3282 N N . ALA A 1 391 ? 16.312 -36.406 -18.719 1 88.31 391 ALA A N 1
ATOM 3283 C CA . ALA A 1 391 ? 16.703 -35.062 -19.094 1 88.31 391 ALA A CA 1
ATOM 3284 C C . ALA A 1 391 ? 16.766 -34.938 -20.625 1 88.31 391 ALA A C 1
ATOM 3286 O O . ALA A 1 391 ? 16.391 -33.906 -21.172 1 88.31 391 ALA A O 1
ATOM 3287 N N . ILE A 1 392 ? 17.234 -35.938 -21.266 1 90.06 392 ILE A N 1
ATOM 3288 C CA . ILE A 1 392 ? 17.406 -35.906 -22.719 1 90.06 392 ILE A CA 1
ATOM 3289 C C . ILE A 1 392 ? 16.047 -35.906 -23.391 1 90.06 392 ILE A C 1
ATOM 3291 O O . ILE A 1 392 ? 15.812 -35.125 -24.344 1 90.06 392 ILE A O 1
ATOM 3295 N N . GLU A 1 393 ? 15.234 -36.719 -22.938 1 91.88 393 GLU A N 1
ATOM 3296 C CA . GLU A 1 393 ? 13.891 -36.781 -23.5 1 91.88 393 GLU A CA 1
ATOM 3297 C C . GLU A 1 393 ? 13.141 -35.469 -23.297 1 91.88 393 GLU A C 1
ATOM 3299 O O . GLU A 1 393 ? 12.43 -35 -24.203 1 91.88 393 GLU A O 1
ATOM 3304 N N . PHE A 1 394 ? 13.305 -34.969 -22.203 1 92.81 394 PHE A N 1
ATOM 3305 C CA . PHE A 1 394 ? 12.609 -33.719 -21.922 1 92.81 394 PHE A CA 1
ATOM 3306 C C . PHE A 1 394 ? 13.156 -32.562 -22.781 1 92.81 394 PHE A C 1
ATOM 3308 O O . PHE A 1 394 ? 12.406 -31.719 -23.234 1 92.81 394 PHE A O 1
ATOM 3315 N N . ALA A 1 395 ? 14.453 -32.531 -22.906 1 91.62 395 ALA A N 1
ATOM 3316 C CA . ALA A 1 395 ? 15.062 -31.5 -23.734 1 91.62 395 ALA A CA 1
ATOM 3317 C C . ALA A 1 395 ? 14.516 -31.547 -25.156 1 91.62 395 ALA A C 1
ATOM 3319 O O . ALA A 1 395 ? 14.25 -30.5 -25.75 1 91.62 395 ALA A O 1
ATOM 3320 N N . LYS A 1 396 ? 14.398 -32.688 -25.656 1 92.56 396 LYS A N 1
ATOM 3321 C CA . LYS A 1 396 ? 13.836 -32.844 -26.984 1 92.56 396 LYS A CA 1
ATOM 3322 C C . LYS A 1 396 ? 12.383 -32.375 -27.031 1 92.56 396 LYS A C 1
ATOM 3324 O O . LYS A 1 396 ? 11.977 -31.672 -27.953 1 92.56 396 LYS A O 1
ATOM 3329 N N . PHE A 1 397 ? 11.688 -32.781 -26.078 1 94.5 397 PHE A N 1
ATOM 3330 C CA . PHE A 1 397 ? 10.289 -32.375 -25.969 1 94.5 397 PHE A CA 1
ATOM 3331 C C . PHE A 1 397 ? 10.164 -30.875 -25.891 1 94.5 397 PHE A C 1
ATOM 3333 O O . PHE A 1 397 ? 9.344 -30.266 -26.578 1 94.5 397 PHE A O 1
ATOM 3340 N N . ALA A 1 398 ? 10.906 -30.312 -25.031 1 95.12 398 ALA A N 1
ATOM 3341 C CA . ALA A 1 398 ? 10.859 -28.859 -24.828 1 95.12 398 ALA A CA 1
ATOM 3342 C C . ALA A 1 398 ? 11.195 -28.109 -26.109 1 95.12 398 ALA A C 1
ATOM 3344 O O . ALA A 1 398 ? 10.539 -27.125 -26.453 1 95.12 398 ALA A O 1
ATOM 3345 N N . ASP A 1 399 ? 12.18 -28.531 -26.75 1 93.5 399 ASP A N 1
ATOM 3346 C CA . ASP A 1 399 ? 12.625 -27.875 -27.969 1 93.5 399 ASP A CA 1
ATOM 3347 C C . ASP A 1 399 ? 11.555 -27.953 -29.062 1 93.5 399 ASP A C 1
ATOM 3349 O O . ASP A 1 399 ? 11.391 -27.016 -29.844 1 93.5 399 ASP A O 1
ATOM 3353 N N . GLU A 1 400 ? 10.812 -28.969 -29.016 1 94.12 400 GLU A N 1
ATOM 3354 C CA . GLU A 1 400 ? 9.852 -29.219 -30.094 1 94.12 400 GLU A CA 1
ATOM 3355 C C . GLU A 1 400 ? 8.484 -28.625 -29.75 1 94.12 400 GLU A C 1
ATOM 3357 O O . GLU A 1 400 ? 7.766 -28.141 -30.625 1 94.12 400 GLU A O 1
ATOM 3362 N N . LYS A 1 401 ? 8.156 -28.641 -28.484 1 94.94 401 LYS A N 1
ATOM 3363 C CA . LYS A 1 401 ? 6.738 -28.453 -28.188 1 94.94 401 LYS A CA 1
ATOM 3364 C C . LYS A 1 401 ? 6.52 -27.219 -27.328 1 94.94 401 LYS A C 1
ATOM 3366 O O . LYS A 1 401 ? 5.41 -26.688 -27.266 1 94.94 401 LYS A O 1
ATOM 3371 N N . LEU A 1 402 ? 7.508 -26.781 -26.672 1 97.12 402 LEU A N 1
ATOM 3372 C CA . LEU A 1 402 ? 7.297 -25.703 -25.719 1 97.12 402 LEU A CA 1
ATOM 3373 C C . LEU A 1 402 ? 7.746 -24.375 -26.281 1 97.12 402 LEU A C 1
ATOM 3375 O O . LEU A 1 402 ? 8.648 -24.312 -27.125 1 97.12 402 LEU A O 1
ATOM 3379 N N . PRO A 1 403 ? 7.066 -23.297 -25.828 1 96.25 403 PRO A N 1
ATOM 3380 C CA . PRO A 1 403 ? 7.5 -21.969 -26.266 1 96.25 403 PRO A CA 1
ATOM 3381 C C . PRO A 1 403 ? 8.914 -21.625 -25.812 1 96.25 403 PRO A C 1
ATOM 3383 O O . PRO A 1 403 ? 9.305 -21.953 -24.688 1 96.25 403 PRO A O 1
ATOM 3386 N N . LYS A 1 404 ? 9.57 -21.016 -26.672 1 95.12 404 LYS A N 1
ATOM 3387 C CA . LYS A 1 404 ? 10.945 -20.625 -26.391 1 95.12 404 LYS A CA 1
ATOM 3388 C C . LYS A 1 404 ? 11.008 -19.234 -25.766 1 95.12 404 LYS A C 1
ATOM 3390 O O . LYS A 1 404 ? 10.117 -18.422 -25.984 1 95.12 404 LYS A O 1
ATOM 3395 N N . GLN A 1 405 ? 12.008 -19.047 -24.875 1 95.94 405 GLN A N 1
ATOM 3396 C CA . GLN A 1 405 ? 12.359 -17.703 -24.422 1 95.94 405 GLN A CA 1
ATOM 3397 C C . GLN A 1 405 ? 13.242 -16.984 -25.453 1 95.94 405 GLN A C 1
ATOM 3399 O O . GLN A 1 405 ? 14.469 -16.969 -25.312 1 95.94 405 GLN A O 1
ATOM 3404 N N . LEU A 1 406 ? 12.672 -16.359 -26.328 1 92.19 406 LEU A N 1
ATOM 3405 C CA . LEU A 1 406 ? 13.273 -15.883 -27.562 1 92.19 406 LEU A CA 1
ATOM 3406 C C . LEU A 1 406 ? 14.453 -14.961 -27.297 1 92.19 406 LEU A C 1
ATOM 3408 O O . LEU A 1 406 ? 15.508 -15.086 -27.922 1 92.19 406 LEU A O 1
ATOM 3412 N N . TYR A 1 407 ? 14.297 -14.086 -26.406 1 91.69 407 TYR A N 1
ATOM 3413 C CA . TYR A 1 407 ? 15.297 -13.047 -26.188 1 91.69 407 TYR A CA 1
ATOM 3414 C C . TYR A 1 407 ? 16.266 -13.453 -25.078 1 91.69 407 TYR A C 1
ATOM 3416 O O . TYR A 1 407 ? 17.469 -13.18 -25.156 1 91.69 407 TYR A O 1
ATOM 3424 N N . MET A 1 408 ? 15.75 -14.156 -24.125 1 94.62 408 MET A N 1
ATOM 3425 C CA . MET A 1 408 ? 16.562 -14.523 -22.969 1 94.62 408 MET A CA 1
ATOM 3426 C C . MET A 1 408 ? 17.578 -15.586 -23.344 1 94.62 408 MET A C 1
ATOM 3428 O O . MET A 1 408 ? 18.688 -15.617 -22.781 1 94.62 408 MET A O 1
ATOM 3432 N N . THR A 1 409 ? 17.266 -16.375 -24.312 1 93.69 409 THR A N 1
ATOM 3433 C CA . THR A 1 409 ? 18.156 -17.469 -24.734 1 93.69 409 THR A CA 1
ATOM 3434 C C . THR A 1 409 ? 19.531 -16.922 -25.109 1 93.69 409 THR A C 1
ATOM 3436 O O . THR A 1 409 ? 20.547 -17.453 -24.656 1 93.69 409 THR A O 1
ATOM 3439 N N . SER A 1 410 ? 19.531 -15.891 -25.797 1 91.94 410 SER A N 1
ATOM 3440 C CA . SER A 1 410 ? 20.797 -15.32 -26.266 1 91.94 410 SER A CA 1
ATOM 3441 C C . SER A 1 410 ? 21.641 -14.828 -25.094 1 91.94 410 SER A C 1
ATOM 3443 O O . SER A 1 410 ? 22.859 -15.008 -25.078 1 91.94 410 SER A O 1
ATOM 3445 N N . LEU A 1 411 ? 21 -14.234 -24.156 1 91.5 411 LEU A N 1
ATOM 3446 C CA . LEU A 1 411 ? 21.719 -13.711 -23 1 91.5 411 LEU A CA 1
ATOM 3447 C C . LEU A 1 411 ? 22.297 -14.844 -22.172 1 91.5 411 LEU A C 1
ATOM 3449 O O . LEU A 1 411 ? 23.438 -14.758 -21.703 1 91.5 411 LEU A O 1
ATOM 3453 N N . ILE A 1 412 ? 21.547 -15.875 -22.016 1 92.62 412 ILE A N 1
ATOM 3454 C CA . ILE A 1 412 ? 21.969 -17.016 -21.219 1 92.62 412 ILE A CA 1
ATOM 3455 C C . ILE A 1 412 ? 23.125 -17.734 -21.922 1 92.62 412 ILE A C 1
ATOM 3457 O O . ILE A 1 412 ? 24.094 -18.141 -21.266 1 92.62 412 ILE A O 1
ATOM 3461 N N . GLN A 1 413 ? 23.031 -17.844 -23.156 1 91.88 413 GLN A N 1
ATOM 3462 C CA . GLN A 1 413 ? 24.094 -18.5 -23.922 1 91.88 413 GLN A CA 1
ATOM 3463 C C . GLN A 1 413 ? 25.375 -17.688 -23.875 1 91.88 413 GLN A C 1
ATOM 3465 O O . GLN A 1 413 ? 26.469 -18.25 -23.828 1 91.88 413 GLN A O 1
ATOM 3470 N N . LYS A 1 414 ? 25.266 -16.453 -23.844 1 88.94 414 LYS A N 1
ATOM 3471 C CA . LYS A 1 414 ? 26.422 -15.555 -23.828 1 88.94 414 LYS A CA 1
ATOM 3472 C C . LYS A 1 414 ? 27.172 -15.664 -22.5 1 88.94 414 LYS A C 1
ATOM 3474 O O . LYS A 1 414 ? 28.406 -15.703 -22.484 1 88.94 414 LYS A O 1
ATOM 3479 N N . TYR A 1 415 ? 26.453 -15.812 -21.453 1 89.25 415 TYR A N 1
ATOM 3480 C CA . TYR A 1 415 ? 27.125 -15.664 -20.156 1 89.25 415 TYR A CA 1
ATOM 3481 C C . TYR A 1 415 ? 27.266 -17.016 -19.469 1 89.25 415 TYR A C 1
ATOM 3483 O O . TYR A 1 415 ? 28.141 -17.188 -18.609 1 89.25 415 TYR A O 1
ATOM 3491 N N . PHE A 1 416 ? 26.484 -18.062 -19.734 1 88.75 416 PHE A N 1
ATOM 3492 C CA . PHE A 1 416 ? 26.5 -19.297 -18.953 1 88.75 416 PHE A CA 1
ATOM 3493 C C . PHE A 1 416 ? 26.812 -20.484 -19.844 1 88.75 416 PHE A C 1
ATOM 3495 O O . PHE A 1 416 ? 26.688 -21.641 -19.422 1 88.75 416 PHE A O 1
ATOM 3502 N N . ASP A 1 417 ? 27.266 -20.422 -20.906 1 82.62 417 ASP A N 1
ATOM 3503 C CA . ASP A 1 417 ? 27.703 -21.453 -21.844 1 82.62 417 ASP A CA 1
ATOM 3504 C C . ASP A 1 417 ? 26.594 -22.484 -22.078 1 82.62 417 ASP A C 1
ATOM 3506 O O . ASP A 1 417 ? 26.859 -23.688 -22.125 1 82.62 417 ASP A O 1
ATOM 3510 N N . GLN A 1 418 ? 25.359 -22.062 -22.016 1 85.31 418 GLN A N 1
ATOM 3511 C CA . GLN A 1 418 ? 24.234 -22.938 -22.344 1 85.31 418 GLN A CA 1
ATOM 3512 C C . GLN A 1 418 ? 24.109 -23.109 -23.859 1 85.31 418 GLN A C 1
ATOM 3514 O O . GLN A 1 418 ? 24.156 -22.141 -24.609 1 85.31 418 GLN A O 1
ATOM 3519 N N . ARG A 1 419 ? 24.016 -24.328 -24.281 1 84 419 ARG A N 1
ATOM 3520 C CA . ARG A 1 419 ? 24.047 -24.594 -25.719 1 84 419 ARG A CA 1
ATOM 3521 C C . ARG A 1 419 ? 22.641 -24.797 -26.281 1 84 419 ARG A C 1
ATOM 3523 O O . ARG A 1 419 ? 22.453 -24.781 -27.484 1 84 419 ARG A O 1
ATOM 3530 N N . HIS A 1 420 ? 21.672 -24.969 -25.406 1 86.06 420 HIS A N 1
ATOM 3531 C CA . HIS A 1 420 ? 20.312 -25.188 -25.859 1 86.06 420 HIS A CA 1
ATOM 3532 C C . HIS A 1 420 ? 19.438 -23.953 -25.594 1 86.06 420 HIS A C 1
ATOM 3534 O O . HIS A 1 420 ? 19.859 -23.031 -24.891 1 86.06 420 HIS A O 1
ATOM 3540 N N . ASN A 1 421 ? 18.328 -23.984 -26.25 1 90.44 421 ASN A N 1
ATOM 3541 C CA . ASN A 1 421 ? 17.375 -22.891 -26.047 1 90.44 421 ASN A CA 1
ATOM 3542 C C . ASN A 1 421 ? 16.672 -23 -24.703 1 90.44 421 ASN A C 1
ATOM 3544 O O . ASN A 1 421 ? 16.391 -24.109 -24.234 1 90.44 421 ASN A O 1
ATOM 3548 N N . SER A 1 422 ? 16.438 -21.828 -24.141 1 93.25 422 SER A N 1
ATOM 3549 C CA . SER A 1 422 ? 15.594 -21.797 -22.953 1 93.25 422 SER A CA 1
ATOM 3550 C C . SER A 1 422 ? 14.109 -21.797 -23.328 1 93.25 422 SER A C 1
ATOM 3552 O O . SER A 1 422 ? 13.711 -21.172 -24.312 1 93.25 422 SER A O 1
ATOM 3554 N N . ASN A 1 423 ? 13.32 -22.547 -22.578 1 95.56 423 ASN A N 1
ATOM 3555 C CA . ASN A 1 423 ? 11.891 -22.656 -22.828 1 95.56 423 ASN A CA 1
ATOM 3556 C C . ASN A 1 423 ? 11.078 -22.312 -21.578 1 95.56 423 ASN A C 1
ATOM 3558 O O . ASN A 1 423 ? 11.609 -22.312 -20.469 1 95.56 423 ASN A O 1
ATOM 3562 N N . TYR A 1 424 ? 9.898 -21.875 -21.797 1 96.69 424 TYR A N 1
ATOM 3563 C CA . TYR A 1 424 ? 8.938 -21.797 -20.703 1 96.69 424 TYR A CA 1
ATOM 3564 C C . TYR A 1 424 ? 8.43 -23.172 -20.312 1 96.69 424 TYR A C 1
ATOM 3566 O O . TYR A 1 424 ? 7.805 -23.859 -21.125 1 96.69 424 TYR A O 1
ATOM 3574 N N . LYS A 1 425 ? 8.727 -23.578 -19.125 1 95.5 425 LYS A N 1
ATOM 3575 C CA . LYS A 1 425 ? 8.32 -24.891 -18.672 1 95.5 425 LYS A CA 1
ATOM 3576 C C . LYS A 1 425 ? 7.691 -24.828 -17.281 1 95.5 425 LYS A C 1
ATOM 3578 O O . LYS A 1 425 ? 7.973 -23.906 -16.516 1 95.5 425 LYS A O 1
ATOM 3583 N N . LEU A 1 426 ? 6.875 -25.781 -16.953 1 96.5 426 LEU A N 1
ATOM 3584 C CA . LEU A 1 426 ? 6.184 -25.844 -15.664 1 96.5 426 LEU A CA 1
ATOM 3585 C C . LEU A 1 426 ? 6.211 -27.266 -15.109 1 96.5 426 LEU A C 1
ATOM 3587 O O . LEU A 1 426 ? 6.152 -28.234 -15.867 1 96.5 426 LEU A O 1
ATOM 3591 N N . ASP A 1 427 ? 6.289 -27.422 -13.844 1 96.62 427 ASP A N 1
ATOM 3592 C CA . ASP A 1 427 ? 6.164 -28.672 -13.102 1 96.62 427 ASP A CA 1
ATOM 3593 C C . ASP A 1 427 ? 5.793 -28.406 -11.641 1 96.62 427 ASP A C 1
ATOM 3595 O O . ASP A 1 427 ? 6.387 -28.969 -10.727 1 96.62 427 ASP A O 1
ATOM 3599 N N . ASP A 1 428 ? 4.836 -27.562 -11.453 1 97.69 428 ASP A N 1
ATOM 3600 C CA . ASP A 1 428 ? 4.52 -27.047 -10.117 1 97.69 428 ASP A CA 1
ATOM 3601 C C . ASP A 1 428 ? 3.088 -27.406 -9.727 1 97.69 428 ASP A C 1
ATOM 3603 O O . ASP A 1 428 ? 2.186 -27.391 -10.57 1 97.69 428 ASP A O 1
ATOM 3607 N N . TYR A 1 429 ? 2.928 -27.719 -8.523 1 98.25 429 TYR A N 1
ATOM 3608 C CA . TYR A 1 429 ? 1.598 -27.766 -7.926 1 98.25 429 TYR A CA 1
ATOM 3609 C C . TYR A 1 429 ? 1.184 -26.391 -7.418 1 98.25 429 TYR A C 1
ATOM 3611 O O . TYR A 1 429 ? 1.955 -25.719 -6.73 1 98.25 429 TYR A O 1
ATOM 3619 N N . THR A 1 430 ? 0.018 -25.938 -7.824 1 98.31 430 THR A N 1
ATOM 3620 C CA . THR A 1 430 ? -0.644 -24.781 -7.23 1 98.31 430 THR A CA 1
ATOM 3621 C C . THR A 1 430 ? -1.762 -25.219 -6.289 1 98.31 430 THR A C 1
ATOM 3623 O O . THR A 1 430 ? -2.748 -25.812 -6.727 1 98.31 430 THR A O 1
ATOM 3626 N N . ILE A 1 431 ? -1.585 -24.891 -5.047 1 98.38 431 ILE A N 1
ATOM 3627 C CA . ILE A 1 431 ? -2.498 -25.375 -4.016 1 98.38 431 ILE A CA 1
ATOM 3628 C C . ILE A 1 431 ? -3.158 -24.188 -3.314 1 98.38 431 ILE A C 1
ATOM 3630 O O . ILE A 1 431 ? -2.473 -23.266 -2.871 1 98.38 431 ILE A O 1
ATOM 3634 N N . ILE A 1 432 ? -4.434 -24.172 -3.254 1 97.62 432 ILE A N 1
ATOM 3635 C CA . ILE A 1 432 ? -5.207 -23.172 -2.527 1 97.62 432 ILE A CA 1
ATOM 3636 C C . ILE A 1 432 ? -5.785 -23.797 -1.255 1 97.62 432 ILE A C 1
ATOM 3638 O O . ILE A 1 432 ? -6.445 -24.828 -1.306 1 97.62 432 ILE A O 1
ATOM 3642 N N . ALA A 1 433 ? -5.461 -23.156 -0.192 1 97.44 433 ALA A N 1
ATOM 3643 C CA . ALA A 1 433 ? -5.902 -23.672 1.103 1 97.44 433 ALA A CA 1
ATOM 3644 C C . ALA A 1 433 ? -6.48 -22.547 1.966 1 97.44 433 ALA A C 1
ATOM 3646 O O . ALA A 1 433 ? -6.402 -21.375 1.604 1 97.44 433 ALA A O 1
ATOM 3647 N N . LYS A 1 434 ? -7.105 -22.969 3.066 1 94 434 LYS A N 1
ATOM 3648 C CA . LYS A 1 434 ? -7.688 -22.047 4.043 1 94 434 LYS A CA 1
ATOM 3649 C C . LYS A 1 434 ? -7.336 -22.469 5.469 1 94 434 LYS A C 1
ATOM 3651 O O . LYS A 1 434 ? -6.961 -23.625 5.707 1 94 434 LYS A O 1
ATOM 3656 N N . LYS A 1 435 ? -7.52 -21.469 6.316 1 92.06 435 LYS A N 1
ATOM 3657 C CA . LYS A 1 435 ? -7.332 -21.75 7.734 1 92.06 435 LYS A CA 1
ATOM 3658 C C . LYS A 1 435 ? -8.523 -22.516 8.305 1 92.06 435 LYS A C 1
ATOM 3660 O O . LYS A 1 435 ? -9.664 -22.281 7.906 1 92.06 435 LYS A O 1
ATOM 3665 N N . MET B 1 1 ? -88.125 -35.062 16.188 1 49.5 1 MET B N 1
ATOM 3666 C CA . MET B 1 1 ? -88.938 -33.969 16.703 1 49.5 1 MET B CA 1
ATOM 3667 C C . MET B 1 1 ? -88.125 -33.125 17.688 1 49.5 1 MET B C 1
ATOM 3669 O O . MET B 1 1 ? -88.312 -31.906 17.766 1 49.5 1 MET B O 1
ATOM 3673 N N . ASN B 1 2 ? -87.188 -33.812 18.469 1 62.03 2 ASN B N 1
ATOM 3674 C CA . ASN B 1 2 ? -86.5 -33.344 19.656 1 62.03 2 ASN B CA 1
ATOM 3675 C C . ASN B 1 2 ? -85.312 -32.438 19.297 1 62.03 2 ASN B C 1
ATOM 3677 O O . ASN B 1 2 ? -84.875 -31.594 20.094 1 62.03 2 ASN B O 1
ATOM 3681 N N . LYS B 1 3 ? -84.75 -32.719 18.172 1 71 3 LYS B N 1
ATOM 3682 C CA . LYS B 1 3 ? -83.625 -31.922 17.797 1 71 3 LYS B CA 1
ATOM 3683 C C . LYS B 1 3 ? -84 -30.484 17.438 1 71 3 LYS B C 1
ATOM 3685 O O . LYS B 1 3 ? -83.25 -29.547 17.766 1 71 3 LYS B O 1
ATOM 3690 N N . PHE B 1 4 ? -85.125 -30.25 16.828 1 73.31 4 PHE B N 1
ATOM 3691 C CA . PHE B 1 4 ? -85.625 -28.953 16.391 1 73.31 4 PHE B CA 1
ATOM 3692 C C . P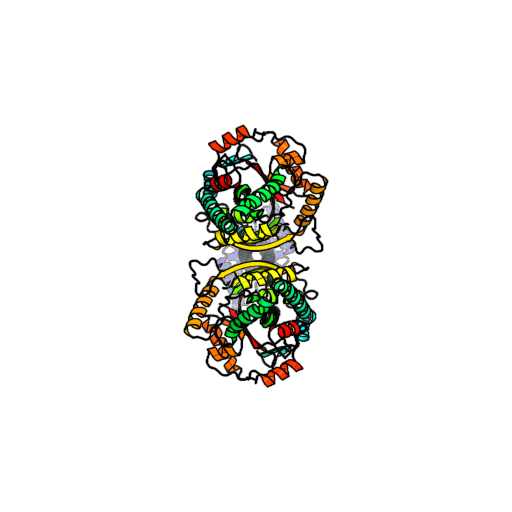HE B 1 4 ? -85.938 -28.078 17.594 1 73.31 4 PHE B C 1
ATOM 3694 O O . PHE B 1 4 ? -85.688 -26.875 17.609 1 73.31 4 PHE B O 1
ATOM 3701 N N . ILE B 1 5 ? -86.562 -28.641 18.641 1 74.06 5 ILE B N 1
ATOM 3702 C CA . ILE B 1 5 ? -86.938 -27.906 19.844 1 74.06 5 ILE B CA 1
ATOM 3703 C C . ILE B 1 5 ? -85.688 -27.531 20.609 1 74.06 5 ILE B C 1
ATOM 3705 O O . ILE B 1 5 ? -85.562 -26.422 21.141 1 74.06 5 ILE B O 1
ATOM 3709 N N . ALA B 1 6 ? -84.812 -28.438 20.594 1 75 6 ALA B N 1
ATOM 3710 C CA . ALA B 1 6 ? -83.562 -28.188 21.281 1 75 6 ALA B CA 1
ATOM 3711 C C . ALA B 1 6 ? -82.75 -27.047 20.625 1 75 6 ALA B C 1
ATOM 3713 O O . ALA B 1 6 ? -82.188 -26.188 21.312 1 75 6 ALA B O 1
ATOM 3714 N N . ASN B 1 7 ? -82.812 -27.047 19.344 1 76.5 7 ASN B N 1
ATOM 3715 C CA . ASN B 1 7 ? -82.188 -26 18.609 1 76.5 7 ASN B CA 1
ATOM 3716 C C . ASN B 1 7 ? -82.875 -24.641 18.781 1 76.5 7 ASN B C 1
ATOM 3718 O O . ASN B 1 7 ? -82.188 -23.609 18.875 1 76.5 7 ASN B O 1
ATOM 3722 N N . TRP B 1 8 ? -84.125 -24.719 18.812 1 80.62 8 TRP B N 1
ATOM 3723 C CA . TRP B 1 8 ? -84.938 -23.531 19.062 1 80.62 8 TRP B CA 1
ATOM 3724 C C . TRP B 1 8 ? -84.625 -22.953 20.453 1 80.62 8 TRP B C 1
ATOM 3726 O O . TRP B 1 8 ? -84.438 -21.75 20.609 1 80.62 8 TRP B O 1
ATOM 3736 N N . TRP B 1 9 ? -84.5 -23.875 21.453 1 81.88 9 TRP B N 1
ATOM 3737 C CA . TRP B 1 9 ? -84.188 -23.469 22.812 1 81.88 9 TRP B CA 1
ATOM 3738 C C . TRP B 1 9 ? -82.812 -22.891 22.906 1 81.88 9 TRP B C 1
ATOM 3740 O O . TRP B 1 9 ? -82.562 -21.875 23.562 1 81.88 9 TRP B O 1
ATOM 3750 N N . ARG B 1 10 ? -81.875 -23.406 22.188 1 80.44 10 ARG B N 1
ATOM 3751 C CA . ARG B 1 10 ? -80.5 -22.922 22.172 1 80.44 10 ARG B CA 1
ATOM 3752 C C . ARG B 1 10 ? -80.438 -21.531 21.531 1 80.44 10 ARG B C 1
ATOM 3754 O O . ARG B 1 10 ? -79.688 -20.672 22.016 1 80.44 10 ARG B O 1
ATOM 3761 N N . SER B 1 11 ? -81.188 -21.375 20.531 1 81.88 11 SER B N 1
ATOM 3762 C CA . SER B 1 11 ? -81.25 -20.094 19.828 1 81.88 11 SER B CA 1
ATOM 3763 C C . SER B 1 11 ? -81.875 -19 20.703 1 81.88 11 SER B C 1
ATOM 3765 O O . SER B 1 11 ? -81.375 -17.859 20.703 1 81.88 11 SER B O 1
ATOM 3767 N N . GLN B 1 12 ? -82.812 -19.359 21.516 1 84.69 12 GLN B N 1
ATOM 3768 C CA . GLN B 1 12 ? -83.438 -18.406 22.453 1 84.69 12 GLN B CA 1
ATOM 3769 C C . GLN B 1 12 ? -82.438 -18.062 23.578 1 84.69 12 GLN B C 1
ATOM 3771 O O . GLN B 1 12 ? -82.312 -16.906 23.984 1 84.69 12 GLN B O 1
ATOM 3776 N N . GLN B 1 13 ? -81.75 -19.062 24.047 1 84.75 13 GLN B N 1
ATOM 3777 C CA . GLN B 1 13 ? -80.75 -18.844 25.078 1 84.75 13 GLN B CA 1
ATOM 3778 C C . GLN B 1 13 ? -79.625 -17.969 24.547 1 84.75 13 GLN B C 1
ATOM 3780 O O . GLN B 1 13 ? -79.062 -17.141 25.281 1 84.75 13 GLN B O 1
ATOM 3785 N N . PHE B 1 14 ? -79.375 -18.141 23.266 1 87.31 14 PHE B N 1
ATOM 3786 C CA . PHE B 1 14 ? -78.312 -17.375 22.594 1 87.31 14 PHE B CA 1
ATOM 3787 C C . PHE B 1 14 ? -78.688 -15.891 22.516 1 87.31 14 PHE B C 1
ATOM 3789 O O . PHE B 1 14 ? -77.938 -15.023 22.844 1 87.31 14 PHE B O 1
ATOM 3796 N N . LYS B 1 15 ? -79.938 -15.688 22.203 1 83.31 15 LYS B N 1
ATOM 3797 C CA . LYS B 1 15 ? -80.5 -14.32 22.125 1 83.31 15 LYS B CA 1
ATOM 3798 C C . LYS B 1 15 ? -80.438 -13.648 23.5 1 83.31 15 LYS B C 1
ATOM 3800 O O . LYS B 1 15 ? -80.062 -12.484 23.609 1 83.31 15 LYS B O 1
ATOM 3805 N N . LEU B 1 16 ? -80.688 -14.414 24.516 1 85.31 16 LEU B N 1
ATOM 3806 C CA . LEU B 1 16 ? -80.688 -13.891 25.875 1 85.31 16 LEU B CA 1
ATOM 3807 C C . LEU B 1 16 ? -79.25 -13.609 26.344 1 85.31 16 LEU B C 1
ATOM 3809 O O . LEU B 1 16 ? -79 -12.602 27.016 1 85.31 16 LEU B O 1
ATOM 3813 N N . ALA B 1 17 ? -78.375 -14.43 25.891 1 83.44 17 ALA B N 1
ATOM 3814 C CA . ALA B 1 17 ? -77 -14.273 26.281 1 83.44 17 ALA B CA 1
ATOM 3815 C C . ALA B 1 17 ? -76.375 -13.023 25.672 1 83.44 17 ALA B C 1
ATOM 3817 O O . ALA B 1 17 ? -75.688 -12.281 26.344 1 83.44 17 ALA B O 1
ATOM 3818 N N . ILE B 1 18 ? -76.75 -12.68 24.422 1 82.12 18 ILE B N 1
ATOM 3819 C CA . ILE B 1 18 ? -76.188 -11.531 23.703 1 82.12 18 ILE B CA 1
ATOM 3820 C C . ILE B 1 18 ? -76.812 -10.242 24.266 1 82.12 18 ILE B C 1
ATOM 3822 O O . ILE B 1 18 ? -76.125 -9.25 24.469 1 82.12 18 ILE B O 1
ATOM 3826 N N . SER B 1 19 ? -78.125 -10.375 24.672 1 81.19 19 SER B N 1
ATOM 3827 C CA . SER B 1 19 ? -78.812 -9.203 25.203 1 81.19 19 SER B CA 1
ATOM 3828 C C . SER B 1 19 ? -78.312 -8.82 26.578 1 81.19 19 SER B C 1
ATOM 3830 O O . SER B 1 19 ? -78.312 -7.645 26.938 1 81.19 19 SER B O 1
ATOM 3832 N N . ARG B 1 20 ? -77.75 -9.844 27.312 1 80.81 20 ARG B N 1
ATOM 3833 C CA . ARG B 1 20 ? -77.25 -9.602 28.672 1 80.81 20 ARG B CA 1
ATOM 3834 C C . ARG B 1 20 ? -75.75 -9.281 28.656 1 80.81 20 ARG B C 1
ATOM 3836 O O . ARG B 1 20 ? -75.188 -9 29.703 1 80.81 20 ARG B O 1
ATOM 3843 N N . GLY B 1 21 ? -75.125 -9.336 27.453 1 78.38 21 GLY B N 1
ATOM 3844 C CA . GLY B 1 21 ? -73.75 -8.984 27.312 1 78.38 21 GLY B CA 1
ATOM 3845 C C . GLY B 1 21 ? -72.812 -10.094 27.75 1 78.38 21 GLY B C 1
ATOM 3846 O O . GLY B 1 21 ? -71.625 -9.852 28.016 1 78.38 21 GLY B O 1
ATOM 3847 N N . ASN B 1 22 ? -73.375 -11.219 27.938 1 80.25 22 ASN B N 1
ATOM 3848 C CA . ASN B 1 22 ? -72.562 -12.359 28.344 1 80.25 22 ASN B CA 1
ATOM 3849 C C . ASN B 1 22 ? -71.875 -13.023 27.156 1 80.25 22 ASN B C 1
ATOM 3851 O O . ASN B 1 22 ? -72.375 -13.992 26.594 1 80.25 22 ASN B O 1
ATOM 3855 N N . THR B 1 23 ? -70.812 -12.648 26.75 1 79.56 23 THR B N 1
ATOM 3856 C CA . THR B 1 23 ? -70.125 -13.055 25.531 1 79.56 23 THR B CA 1
ATOM 3857 C C . THR B 1 23 ? -69.625 -14.492 25.641 1 79.56 23 THR B C 1
ATOM 3859 O O . THR B 1 23 ? -69.625 -15.242 24.672 1 79.56 23 THR B O 1
ATOM 3862 N N . ARG B 1 24 ? -69.438 -14.938 26.797 1 81.38 24 ARG B N 1
ATOM 3863 C CA . ARG B 1 24 ? -68.875 -16.266 27.016 1 81.38 24 ARG B CA 1
ATOM 3864 C C . ARG B 1 24 ? -69.938 -17.344 26.797 1 81.38 24 ARG B C 1
ATOM 3866 O O . ARG B 1 24 ? -69.75 -18.344 26.125 1 81.38 24 ARG B O 1
ATOM 3873 N N . GLN B 1 25 ? -70.938 -17 27.328 1 83.19 25 GLN B N 1
ATOM 3874 C CA . GLN B 1 25 ? -72.062 -17.938 27.172 1 83.19 25 GLN B CA 1
ATOM 3875 C C . GLN B 1 25 ? -72.5 -17.969 25.734 1 83.19 25 GLN B C 1
ATOM 3877 O O . GLN B 1 25 ? -72.812 -19.031 25.203 1 83.19 25 GLN B O 1
ATOM 3882 N N . ALA B 1 26 ? -72.5 -16.812 25.141 1 84.5 26 ALA B N 1
ATOM 3883 C CA . ALA B 1 26 ? -72.938 -16.734 23.75 1 84.5 26 ALA B CA 1
ATOM 3884 C C . ALA B 1 26 ? -72 -17.531 22.844 1 84.5 26 ALA B C 1
ATOM 3886 O O . ALA B 1 26 ? -72.438 -18.234 21.922 1 84.5 26 ALA B O 1
ATOM 3887 N N . MET B 1 27 ? -70.75 -17.547 23.156 1 83.19 27 MET B N 1
ATOM 3888 C CA . MET B 1 27 ? -69.75 -18.266 22.375 1 83.19 27 MET B CA 1
ATOM 3889 C C . MET B 1 27 ? -69.938 -19.766 22.516 1 83.19 27 MET B C 1
ATOM 3891 O O . MET B 1 27 ? -69.875 -20.5 21.531 1 83.19 27 MET B O 1
ATOM 3895 N N . GLN B 1 28 ? -70.25 -20.203 23.688 1 83.12 28 GLN B N 1
ATOM 3896 C CA . GLN B 1 28 ? -70.5 -21.609 23.969 1 83.12 28 GLN B CA 1
ATOM 3897 C C . GLN B 1 28 ? -71.75 -22.125 23.266 1 83.12 28 GLN B C 1
ATOM 3899 O O . GLN B 1 28 ? -71.75 -23.203 22.672 1 83.12 28 GLN B O 1
ATOM 3904 N N . LEU B 1 29 ? -72.688 -21.266 23.297 1 86.44 29 LEU B N 1
ATOM 3905 C CA . LEU B 1 29 ? -73.938 -21.641 22.656 1 86.44 29 LEU B CA 1
ATOM 3906 C C . LEU B 1 29 ? -73.812 -21.688 21.141 1 86.44 29 LEU B C 1
ATOM 3908 O O . LEU B 1 29 ? -74.312 -22.578 20.484 1 86.44 29 LEU B O 1
ATOM 3912 N N . LEU B 1 30 ? -73.062 -20.781 20.703 1 85.69 30 LEU B N 1
ATOM 3913 C CA . LEU B 1 30 ? -72.812 -20.766 19.266 1 85.69 30 LEU B CA 1
ATOM 3914 C C . L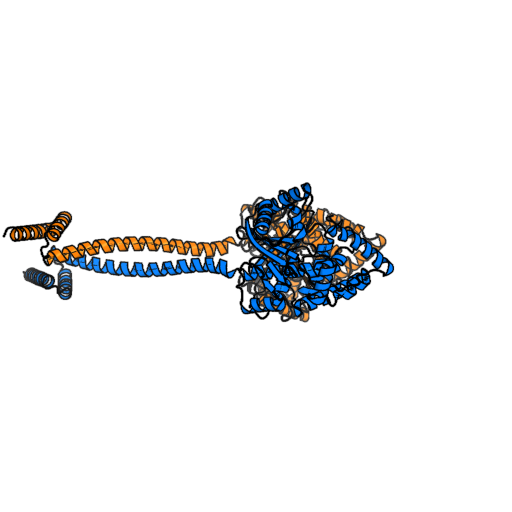EU B 1 30 ? -72.062 -22.016 18.828 1 85.69 30 LEU B C 1
ATOM 3916 O O . LEU B 1 30 ? -72.375 -22.609 17.797 1 85.69 30 LEU B O 1
ATOM 3920 N N . GLN B 1 31 ? -71.188 -22.453 19.625 1 83.81 31 GLN B N 1
ATOM 3921 C CA . GLN B 1 31 ? -70.375 -23.656 19.344 1 83.81 31 GLN B CA 1
ATOM 3922 C C . GLN B 1 31 ? -71.25 -24.906 19.359 1 83.81 31 GLN B C 1
ATOM 3924 O O . GLN B 1 31 ? -71.125 -25.781 18.516 1 83.81 31 GLN B O 1
ATOM 3929 N N . GLU B 1 32 ? -72.125 -24.891 20.25 1 82.38 32 GLU B N 1
ATOM 3930 C CA . GLU B 1 32 ? -73.062 -26.016 20.359 1 82.38 32 GLU B CA 1
ATOM 3931 C C . GLU B 1 32 ? -74 -26.062 19.188 1 82.38 32 GLU B C 1
ATOM 3933 O O . GLU B 1 32 ? -74.312 -27.141 18.672 1 82.38 32 GLU B O 1
ATOM 3938 N N . ILE B 1 33 ? -74.375 -24.906 18.781 1 84.88 33 ILE B N 1
ATOM 3939 C CA . ILE B 1 33 ? -75.312 -24.828 17.641 1 84.88 33 ILE B CA 1
ATOM 3940 C C . ILE B 1 33 ? -74.562 -25.281 16.375 1 84.88 33 ILE B C 1
ATOM 3942 O O . ILE B 1 33 ? -75.125 -26.031 15.57 1 84.88 33 ILE B O 1
ATOM 3946 N N . GLN B 1 34 ? -73.375 -24.922 16.266 1 81.06 34 GLN B N 1
ATOM 3947 C CA . GLN B 1 34 ? -72.562 -25.281 15.086 1 81.06 34 GLN B CA 1
ATOM 3948 C C . GLN B 1 34 ? -72.312 -26.781 15.07 1 81.06 34 GLN B C 1
ATOM 3950 O O . GLN B 1 34 ? -72.375 -27.422 14.016 1 81.06 34 GLN B O 1
ATOM 3955 N N . LYS B 1 35 ? -72.25 -27.328 16.203 1 78.38 35 LYS B N 1
ATOM 3956 C CA . LYS B 1 35 ? -71.938 -28.766 16.344 1 78.38 35 LYS B CA 1
ATOM 3957 C C . LYS B 1 35 ? -73.188 -29.594 16.062 1 78.38 35 LYS B C 1
ATOM 3959 O O . LYS B 1 35 ? -73.125 -30.734 15.609 1 78.38 35 LYS B O 1
ATOM 3964 N N . SER B 1 36 ? -74.312 -28.984 16.281 1 80.75 36 SER B N 1
ATOM 3965 C CA . SER B 1 36 ? -75.562 -29.719 16.094 1 80.75 36 SER B CA 1
ATOM 3966 C C . SER B 1 36 ? -75.938 -29.812 14.625 1 80.75 36 SER B C 1
ATOM 3968 O O . SER B 1 36 ? -76.812 -30.578 14.25 1 80.75 36 SER B O 1
ATOM 3970 N N . GLY B 1 37 ? -75.125 -29.016 13.703 1 76.62 37 GLY B N 1
ATOM 3971 C CA . GLY B 1 37 ? -75.375 -29.078 12.266 1 76.62 37 GLY B CA 1
ATOM 3972 C C . GLY B 1 37 ? -76.5 -28.203 11.805 1 76.62 37 GLY B C 1
ATOM 3973 O O . GLY B 1 37 ? -76.938 -28.234 10.641 1 76.62 37 GLY B O 1
ATOM 3974 N N . ALA B 1 38 ? -77.125 -27.453 12.828 1 77.44 38 ALA B N 1
ATOM 3975 C CA . ALA B 1 38 ? -78.25 -26.609 12.484 1 77.44 38 ALA B CA 1
ATOM 3976 C C . ALA B 1 38 ? -77.812 -25.375 11.695 1 77.44 38 ALA B C 1
ATOM 3978 O O . ALA B 1 38 ? -76.688 -24.938 11.812 1 77.44 38 ALA B O 1
ATOM 3979 N N . ARG B 1 39 ? -78.688 -24.984 10.883 1 79.44 39 ARG B N 1
ATOM 3980 C CA . ARG B 1 39 ? -78.438 -23.766 10.133 1 79.44 39 ARG B CA 1
ATOM 3981 C C . ARG B 1 39 ? -78.438 -22.547 11.055 1 79.44 39 ARG B C 1
ATOM 3983 O O . ARG B 1 39 ? -79.375 -22.406 11.875 1 79.44 39 ARG B O 1
ATOM 3990 N N . LEU B 1 40 ? -77.562 -21.609 11.023 1 83.38 40 LEU B N 1
ATOM 3991 C CA . LEU B 1 40 ? -77.438 -20.453 11.906 1 83.38 40 LEU B CA 1
ATOM 3992 C C . LEU B 1 40 ? -78.438 -19.375 11.539 1 83.38 40 LEU B C 1
ATOM 3994 O O . LEU B 1 40 ? -78.688 -19.141 10.359 1 83.38 40 LEU B O 1
ATOM 3998 N N . SER B 1 41 ? -79.125 -18.938 12.531 1 82.06 41 SER B N 1
ATOM 3999 C CA . SER B 1 41 ? -79.938 -17.781 12.328 1 82.06 41 SER B CA 1
ATOM 4000 C C . SER B 1 41 ? -79.125 -16.547 11.945 1 82.06 41 SER B C 1
ATOM 4002 O O . SER B 1 41 ? -77.938 -16.562 12.062 1 82.06 41 SER B O 1
ATOM 4004 N N . TRP B 1 42 ? -79.75 -15.57 11.477 1 82.25 42 TRP B N 1
ATOM 4005 C CA . TRP B 1 42 ? -79.062 -14.359 11.047 1 82.25 42 TRP B CA 1
ATOM 4006 C C . TRP B 1 42 ? -78.312 -13.719 12.211 1 82.25 42 TRP B C 1
ATOM 4008 O O . TRP B 1 42 ? -77.188 -13.219 12.039 1 82.25 42 TRP B O 1
ATOM 4018 N N . LEU B 1 43 ? -78.875 -13.828 13.414 1 83.44 43 LEU B N 1
ATOM 4019 C CA . LEU B 1 43 ? -78.188 -13.273 14.602 1 83.44 43 LEU B CA 1
ATOM 4020 C C . LEU B 1 43 ? -76.938 -14.086 14.969 1 83.44 43 LEU B C 1
ATOM 4022 O O . LEU B 1 43 ? -75.938 -13.516 15.336 1 83.44 43 LEU B O 1
ATOM 4026 N N . GLU B 1 44 ? -77.062 -15.297 14.875 1 83.69 44 GLU B N 1
ATOM 4027 C CA . GLU B 1 44 ? -75.938 -16.188 15.164 1 83.69 44 GLU B CA 1
ATOM 4028 C C . GLU B 1 44 ? -74.812 -15.984 14.156 1 83.69 44 GLU B C 1
ATOM 4030 O O . GLU B 1 44 ? -73.625 -15.984 14.531 1 83.69 44 GLU B O 1
ATOM 4035 N N . LYS B 1 45 ? -75.125 -15.773 12.953 1 83.25 45 LYS B N 1
ATOM 4036 C CA . LYS B 1 45 ? -74.188 -15.508 11.914 1 83.25 45 LYS B CA 1
ATOM 4037 C C . LYS B 1 45 ? -73.438 -14.188 12.164 1 83.25 45 LYS B C 1
ATOM 4039 O O . LYS B 1 45 ? -72.188 -14.102 12.016 1 83.25 45 LYS B O 1
ATOM 4044 N N . LEU B 1 46 ? -74.188 -13.234 12.562 1 85.44 46 LEU B N 1
ATOM 4045 C CA . LEU B 1 46 ? -73.625 -11.922 12.859 1 85.44 46 LEU B CA 1
ATOM 4046 C C . LEU B 1 46 ? -72.625 -12.008 14.008 1 85.44 46 LEU B C 1
ATOM 4048 O O . LEU B 1 46 ? -71.562 -11.414 13.945 1 85.44 46 LEU B O 1
ATOM 4052 N N . PHE B 1 47 ? -73 -12.688 14.977 1 87.38 47 PHE B N 1
ATOM 4053 C CA . PHE B 1 47 ? -72.188 -12.852 16.141 1 87.38 47 PHE B CA 1
ATOM 4054 C C . PHE B 1 47 ? -70.938 -13.664 15.797 1 87.38 47 PHE B C 1
ATOM 4056 O O . PHE B 1 47 ? -69.812 -13.32 16.203 1 87.38 47 PHE B O 1
ATOM 4063 N N . ARG B 1 48 ? -71.062 -14.688 15.047 1 84.19 48 ARG B N 1
ATOM 4064 C CA . ARG B 1 48 ? -69.938 -15.5 14.578 1 84.19 48 ARG B CA 1
ATOM 4065 C C . ARG B 1 48 ? -68.938 -14.664 13.766 1 84.19 48 ARG B C 1
ATOM 4067 O O . ARG B 1 48 ? -67.75 -14.734 13.977 1 84.19 48 ARG B O 1
ATOM 4074 N N . ASP B 1 49 ? -69.438 -13.922 12.891 1 84.81 49 ASP B N 1
ATOM 4075 C CA . ASP B 1 49 ? -68.562 -13.07 12.047 1 84.81 49 ASP B CA 1
ATOM 4076 C C . ASP B 1 49 ? -67.812 -12.047 12.883 1 84.81 49 ASP B C 1
ATOM 4078 O O . ASP B 1 49 ? -66.625 -11.781 12.625 1 84.81 49 ASP B O 1
ATOM 4082 N N . LYS B 1 50 ? -68.562 -11.508 13.82 1 84.06 50 LYS B N 1
ATOM 4083 C CA . LYS B 1 50 ? -67.875 -10.562 14.719 1 84.06 50 LYS B CA 1
ATOM 4084 C C . LYS B 1 50 ? -66.75 -11.227 15.453 1 84.06 50 LYS B C 1
ATOM 4086 O O . LYS B 1 50 ? -65.625 -10.656 15.562 1 84.06 50 LYS B O 1
ATOM 4091 N N . LEU B 1 51 ? -67 -12.406 15.914 1 83.19 51 LEU B N 1
ATOM 4092 C CA . LEU B 1 51 ? -65.938 -13.141 16.656 1 83.19 51 LEU B CA 1
ATOM 4093 C C . LEU B 1 51 ? -64.75 -13.445 15.758 1 83.19 51 LEU B C 1
ATOM 4095 O O . LEU B 1 51 ? -63.625 -13.305 16.188 1 83.19 51 LEU B O 1
ATOM 4099 N N . GLN B 1 52 ? -65 -13.844 14.555 1 84.19 52 GLN B N 1
ATOM 4100 C CA . GLN B 1 52 ? -63.938 -14.141 13.602 1 84.19 52 GLN B CA 1
ATOM 4101 C C . GLN B 1 52 ? -63.125 -12.891 13.273 1 84.19 52 GLN B C 1
ATOM 4103 O O . GLN B 1 52 ? -61.906 -12.938 13.195 1 84.19 52 GLN B O 1
ATOM 4108 N N . LEU B 1 53 ? -63.781 -11.844 13.164 1 83.25 53 LEU B N 1
ATOM 4109 C CA . LEU B 1 53 ? -63.125 -10.586 12.844 1 83.25 53 LEU B CA 1
ATOM 4110 C C . LEU B 1 53 ? -62.281 -10.094 14.016 1 83.25 53 LEU B C 1
ATOM 4112 O O . LEU B 1 53 ? -61.219 -9.523 13.812 1 83.25 53 LEU B O 1
ATOM 4116 N N . GLU B 1 54 ? -62.875 -10.312 15.203 1 83.69 54 GLU B N 1
ATOM 4117 C CA . GLU B 1 54 ? -62.094 -9.969 16.391 1 83.69 54 GLU B CA 1
ATOM 4118 C C . GLU B 1 54 ? -60.812 -10.758 16.453 1 83.69 54 GLU B C 1
ATOM 4120 O O . GLU B 1 54 ? -59.75 -10.203 16.75 1 83.69 54 GLU B O 1
ATOM 4125 N N . ILE B 1 55 ? -60.844 -11.992 16.094 1 80.62 55 ILE B N 1
ATOM 4126 C CA . ILE B 1 55 ? -59.656 -12.859 16.094 1 80.62 55 ILE B CA 1
ATOM 4127 C C . ILE B 1 55 ? -58.688 -12.398 15.023 1 80.62 55 ILE B C 1
ATOM 4129 O O . ILE B 1 55 ? -57.5 -12.25 15.289 1 80.62 55 ILE B O 1
ATOM 4133 N N . TYR B 1 56 ? -59.156 -12.125 13.883 1 83 56 TYR B N 1
ATOM 4134 C CA . TYR B 1 56 ? -58.312 -11.672 12.789 1 83 56 TYR B CA 1
ATOM 4135 C C . TYR B 1 56 ? -57.656 -10.336 13.117 1 83 56 TYR B C 1
ATOM 4137 O O . TYR B 1 56 ? -56.469 -10.133 12.867 1 83 56 TYR B O 1
ATOM 4145 N N . SER B 1 57 ? -58.531 -9.461 13.695 1 84.19 57 SER B N 1
ATOM 4146 C CA . SER B 1 57 ? -58 -8.141 14.047 1 84.19 57 SER B CA 1
ATOM 4147 C C . SER B 1 57 ? -56.875 -8.242 15.055 1 84.19 57 SER B C 1
ATOM 4149 O O . SER B 1 57 ? -55.844 -7.566 14.922 1 84.19 57 SER B O 1
ATOM 4151 N N . GLN B 1 58 ? -57.062 -9.078 15.992 1 83.56 58 GLN B N 1
ATOM 4152 C CA . GLN B 1 58 ? -56.031 -9.266 17 1 83.56 58 GLN B CA 1
ATOM 4153 C C . GLN B 1 58 ? -54.781 -9.891 16.391 1 83.56 58 GLN B C 1
ATOM 4155 O O . GLN B 1 58 ? -53.656 -9.484 16.719 1 83.56 58 GLN B O 1
ATOM 4160 N N . GLN B 1 59 ? -54.906 -10.852 15.547 1 84 59 GLN B N 1
ATOM 4161 C CA . GLN B 1 59 ? -53.812 -11.516 14.883 1 84 59 GLN B CA 1
ATOM 4162 C C . GLN B 1 59 ? -53.031 -10.523 14.008 1 84 59 GLN B C 1
ATOM 4164 O O . GLN B 1 59 ? -51.781 -10.484 14.062 1 84 59 GLN B O 1
ATOM 4169 N N . TYR B 1 60 ? -53.719 -9.781 13.328 1 85.56 60 TYR B N 1
ATOM 4170 C CA . TYR B 1 60 ? -53.062 -8.82 12.445 1 85.56 60 TYR B CA 1
ATOM 4171 C C . TYR B 1 60 ? -52.344 -7.738 13.258 1 85.56 60 TYR B C 1
ATOM 4173 O O . TYR B 1 60 ? -51.281 -7.285 12.883 1 85.56 60 TYR B O 1
ATOM 4181 N N . LYS B 1 61 ? -53.094 -7.328 14.312 1 83.94 61 LYS B N 1
ATOM 4182 C CA . LYS B 1 61 ? -52.469 -6.352 15.195 1 83.94 61 LYS B CA 1
ATOM 4183 C C . LYS B 1 61 ? -51.156 -6.875 15.734 1 83.94 61 LYS B C 1
ATOM 4185 O O . LYS B 1 61 ? -50.156 -6.148 15.758 1 83.94 61 LYS B O 1
ATOM 4190 N N . GLN B 1 62 ? -51.125 -8.055 16.094 1 85.38 62 GLN B N 1
ATOM 4191 C CA . GLN B 1 62 ? -49.906 -8.68 16.594 1 85.38 62 GLN B CA 1
ATOM 4192 C C . GLN B 1 62 ? -48.875 -8.812 15.477 1 85.38 62 GLN B C 1
ATOM 4194 O O . GLN B 1 62 ? -47.688 -8.57 15.695 1 85.38 62 GLN B O 1
ATOM 4199 N N . GLU B 1 63 ? -49.281 -9.148 14.344 1 85.56 63 GLU B N 1
ATOM 4200 C CA . GLU B 1 63 ? -48.375 -9.273 13.203 1 85.56 63 GLU B CA 1
ATOM 4201 C C . GLU B 1 63 ? -47.781 -7.926 12.82 1 85.56 63 GLU B C 1
ATOM 4203 O O . GLU B 1 63 ? -46.594 -7.836 12.508 1 85.56 63 GLU B O 1
ATOM 4208 N N . VAL B 1 64 ? -48.562 -7 12.836 1 84.88 64 VAL B N 1
ATOM 4209 C CA . VAL B 1 64 ? -48.094 -5.652 12.555 1 84.88 64 VAL B CA 1
ATOM 4210 C C . VAL B 1 64 ? -47 -5.262 13.555 1 84.88 64 VAL B C 1
ATOM 4212 O O . VAL B 1 64 ? -45.938 -4.742 13.18 1 84.88 64 VAL B O 1
ATOM 4215 N N . LYS B 1 65 ? -47.312 -5.473 14.766 1 83.44 65 LYS B N 1
ATOM 4216 C CA . LYS B 1 65 ? -46.344 -5.16 15.805 1 83.44 65 LYS B CA 1
ATOM 4217 C C . LYS B 1 65 ? -45.031 -5.918 15.578 1 83.44 65 LYS B C 1
ATOM 4219 O O . LYS B 1 65 ? -43.969 -5.34 15.656 1 83.44 65 LYS B O 1
ATOM 4224 N N . SER B 1 66 ? -45.125 -7.125 15.305 1 84.69 66 SER B N 1
ATOM 4225 C CA . SER B 1 66 ? -43.938 -7.953 15.047 1 84.69 66 SER B CA 1
ATOM 4226 C C . SER B 1 66 ? -43.156 -7.461 13.828 1 84.69 66 SER B C 1
ATOM 4228 O O . SER B 1 66 ? -41.938 -7.355 13.859 1 84.69 66 SER B O 1
ATOM 4230 N N . LEU B 1 67 ? -43.844 -7.145 12.82 1 83.19 67 LEU B N 1
ATOM 4231 C CA . LEU B 1 67 ? -43.188 -6.699 11.586 1 83.19 67 LEU B CA 1
ATOM 4232 C C . LEU B 1 67 ? -42.562 -5.328 11.766 1 83.19 67 LEU B C 1
ATOM 4234 O O . LEU B 1 67 ? -41.469 -5.07 11.234 1 83.19 67 LEU B O 1
ATOM 4238 N N . LYS B 1 68 ? -43.281 -4.551 12.461 1 79.94 68 LYS B N 1
ATOM 4239 C CA . LYS B 1 68 ? -42.688 -3.252 12.766 1 79.94 68 LYS B CA 1
ATOM 4240 C C . LYS B 1 68 ? -41.375 -3.412 13.531 1 79.94 68 LYS B C 1
ATOM 4242 O O . LYS B 1 68 ? -40.375 -2.725 13.25 1 79.94 68 LYS B O 1
ATOM 4247 N N . ASN B 1 69 ? -41.375 -4.238 14.414 1 80.25 69 ASN B N 1
ATOM 4248 C CA . ASN B 1 69 ? -40.156 -4.508 15.164 1 80.25 69 ASN B CA 1
ATOM 4249 C C . ASN B 1 69 ? -39.062 -5.062 14.258 1 80.25 69 ASN B C 1
ATOM 4251 O O . ASN B 1 69 ? -37.906 -4.621 14.336 1 80.25 69 ASN B O 1
ATOM 4255 N N . LYS B 1 70 ? -39.375 -5.941 13.508 1 76.44 70 LYS B N 1
ATOM 4256 C CA . LYS B 1 70 ? -38.406 -6.52 12.578 1 76.44 70 LYS B CA 1
ATOM 4257 C C . LYS B 1 70 ? -37.906 -5.473 11.594 1 76.44 70 LYS B C 1
ATOM 4259 O O . LYS B 1 70 ? -36.719 -5.453 11.266 1 76.44 70 LYS B O 1
ATOM 4264 N N . LEU B 1 71 ? -38.75 -4.773 11.156 1 75.25 71 LEU B N 1
ATOM 4265 C CA . LEU B 1 71 ? -38.344 -3.707 10.242 1 75.25 71 LEU B CA 1
ATOM 4266 C C . LEU B 1 71 ? -37.406 -2.709 10.93 1 75.25 71 LEU B C 1
ATOM 4268 O O . LEU B 1 71 ? -36.406 -2.293 10.359 1 75.25 71 LEU B O 1
ATOM 4272 N N . ASN B 1 72 ? -37.844 -2.307 12.016 1 74.81 72 ASN B N 1
ATOM 4273 C CA . ASN B 1 72 ? -37 -1.411 12.773 1 74.81 72 ASN B CA 1
ATOM 4274 C C . ASN B 1 72 ? -35.625 -2.025 13.016 1 74.81 72 ASN B C 1
ATOM 4276 O O . ASN B 1 72 ? -34.594 -1.341 12.898 1 74.81 72 ASN B O 1
ATOM 4280 N N . ASP B 1 73 ? -35.625 -3.189 13.336 1 74.19 73 ASP B N 1
ATOM 4281 C CA . ASP B 1 73 ? -34.344 -3.885 13.508 1 74.19 73 ASP B CA 1
ATOM 4282 C C . ASP B 1 73 ? -33.531 -3.883 12.211 1 74.19 73 ASP B C 1
ATOM 4284 O O . ASP B 1 73 ? -32.312 -3.635 12.227 1 74.19 73 ASP B O 1
ATOM 4288 N N . ALA B 1 74 ? -34.156 -4.172 11.242 1 67.88 74 ALA B N 1
ATOM 4289 C CA . ALA B 1 74 ? -33.5 -4.195 9.938 1 67.88 74 ALA B CA 1
ATOM 4290 C C . ALA B 1 74 ? -33 -2.809 9.562 1 67.88 74 ALA B C 1
ATOM 4292 O O . ALA B 1 74 ? -31.875 -2.666 9.062 1 67.88 74 ALA B O 1
ATOM 4293 N N . LEU B 1 75 ? -33.812 -1.933 9.773 1 67.56 75 LEU B N 1
ATOM 4294 C CA . LEU B 1 75 ? -33.406 -0.559 9.469 1 67.56 75 LEU B CA 1
ATOM 4295 C C . LEU B 1 75 ? -32.281 -0.099 10.391 1 67.56 75 LEU B C 1
ATOM 4297 O O . LEU B 1 75 ? -31.375 0.603 9.953 1 67.56 75 LEU B O 1
ATOM 4301 N N . GLN B 1 76 ? -32.438 -0.434 11.508 1 66.56 76 GLN B N 1
ATOM 4302 C CA . GLN B 1 76 ? -31.328 -0.147 12.422 1 66.56 76 GLN B CA 1
ATOM 4303 C C . GLN B 1 76 ? -30.047 -0.866 11.992 1 66.56 76 GLN B C 1
ATOM 4305 O O . GLN B 1 76 ? -28.953 -0.295 12.047 1 66.56 76 GLN B O 1
ATOM 4310 N N . GLU B 1 77 ? -30.25 -2.002 11.703 1 65.44 77 GLU B N 1
ATOM 4311 C CA . GLU B 1 77 ? -29.109 -2.734 11.18 1 65.44 77 GLU B CA 1
ATOM 4312 C C . GLU B 1 77 ? -28.562 -2.07 9.922 1 65.44 77 GLU B C 1
ATOM 4314 O O . GLU B 1 77 ? -27.344 -1.962 9.75 1 65.44 77 GLU B O 1
ATOM 4319 N N . LEU B 1 78 ? -29.391 -1.751 9.156 1 62.5 78 LEU B N 1
ATOM 4320 C CA . LEU B 1 78 ? -29 -1.019 7.957 1 62.5 78 LEU B CA 1
ATOM 4321 C C . LEU B 1 78 ? -28.312 0.292 8.32 1 62.5 78 LEU B C 1
ATOM 4323 O O . LEU B 1 78 ? -27.281 0.643 7.738 1 62.5 78 LEU B O 1
ATOM 4327 N N . GLU B 1 79 ? -28.953 0.93 9.164 1 59.38 79 GLU B N 1
ATOM 4328 C CA . GLU B 1 79 ? -28.344 2.162 9.656 1 59.38 79 GLU B CA 1
ATOM 4329 C C . GLU B 1 79 ? -27.031 1.883 10.367 1 59.38 79 GLU B C 1
ATOM 4331 O O . GLU B 1 79 ? -26.062 2.633 10.203 1 59.38 79 GLU B O 1
ATOM 4336 N N . ASN B 1 80 ? -27.078 0.966 11.117 1 58.25 80 ASN B N 1
ATOM 4337 C CA . ASN B 1 80 ? -25.844 0.567 11.781 1 58.25 80 ASN B CA 1
ATOM 4338 C C . ASN B 1 80 ? -24.781 0.152 10.766 1 58.25 80 ASN B C 1
ATOM 4340 O O . ASN B 1 80 ? -23.609 0.49 10.922 1 58.25 80 ASN B O 1
ATOM 4344 N N . ILE B 1 81 ? -25.219 -0.603 9.914 1 55.72 81 ILE B N 1
ATOM 4345 C CA . ILE B 1 81 ? -24.281 -0.988 8.867 1 55.72 81 ILE B CA 1
ATOM 4346 C C . ILE B 1 81 ? -23.781 0.257 8.133 1 55.72 81 ILE B C 1
ATOM 4348 O O . ILE B 1 81 ? -22.578 0.397 7.875 1 55.72 81 ILE B O 1
ATOM 4352 N N . ASN B 1 82 ? -24.703 1.04 7.855 1 51.94 82 ASN B N 1
ATOM 4353 C CA . ASN B 1 82 ? -24.328 2.285 7.195 1 51.94 82 ASN B CA 1
ATOM 4354 C C . ASN B 1 82 ? -23.5 3.184 8.117 1 51.94 82 ASN B C 1
ATOM 4356 O O . ASN B 1 82 ? -22.516 3.771 7.695 1 51.94 82 ASN B O 1
ATOM 4360 N N . THR B 1 83 ? -24.047 3.477 9.219 1 52.12 83 THR B N 1
ATOM 4361 C CA . THR B 1 83 ? -23.344 4.273 10.211 1 52.12 83 THR B CA 1
ATOM 4362 C C . THR B 1 83 ? -22.078 3.553 10.688 1 52.12 83 THR B C 1
ATOM 4364 O O . THR B 1 83 ? -21.031 4.176 10.891 1 52.12 83 THR B O 1
ATOM 4367 N N . GLN B 1 84 ? -22.281 2.424 11.133 1 50.81 84 GLN B N 1
ATOM 4368 C CA . GLN B 1 84 ? -21.109 1.639 11.539 1 50.81 84 GLN B CA 1
ATOM 4369 C C . GLN B 1 84 ? -20.094 1.537 10.406 1 50.81 84 GLN B C 1
ATOM 4371 O O . GLN B 1 84 ? -18.891 1.595 10.641 1 50.81 84 GLN B O 1
ATOM 4376 N N . GLU B 1 85 ? -20.594 1.228 9.289 1 51.84 85 GLU B N 1
ATOM 4377 C CA . GLU B 1 85 ? -19.656 1.248 8.18 1 51.84 85 GLU B CA 1
ATOM 4378 C C . GLU B 1 85 ? -18.953 2.598 8.078 1 51.84 85 GLU B C 1
ATOM 4380 O O . GLU B 1 85 ? -17.734 2.654 7.848 1 51.84 85 GLU B O 1
ATOM 4385 N N . GLN B 1 86 ? -19.781 3.67 8.109 1 49.66 86 GLN B N 1
ATOM 4386 C CA . GLN B 1 86 ? -19.203 5.012 8.102 1 49.66 86 GLN B CA 1
ATOM 4387 C C . GLN B 1 86 ? -18.406 5.277 9.367 1 49.66 86 GLN B C 1
ATOM 4389 O O . GLN B 1 86 ? -17.281 5.797 9.305 1 49.66 86 GLN B O 1
ATOM 4394 N N . ASN B 1 87 ? -19.062 5.266 10.523 1 52.34 87 ASN B N 1
ATOM 4395 C CA . ASN B 1 87 ? -18.453 5.508 11.82 1 52.34 87 ASN B CA 1
ATOM 4396 C C . ASN B 1 87 ? -17.312 4.527 12.094 1 52.34 87 ASN B C 1
ATOM 4398 O O . ASN B 1 87 ? -16.344 4.867 12.766 1 52.34 87 ASN B O 1
ATOM 4402 N N . SER B 1 88 ? -17.5 3.354 11.617 1 59.62 88 SER B N 1
ATOM 4403 C CA . SER B 1 88 ? -16.547 2.283 11.891 1 59.62 88 SER B CA 1
ATOM 4404 C C . SER B 1 88 ? -15.258 2.471 11.086 1 59.62 88 SER B C 1
ATOM 4406 O O . SER B 1 88 ? -14.227 1.87 11.398 1 59.62 88 SER B O 1
ATOM 4408 N N . GLN B 1 89 ? -15.336 3.576 10.352 1 73.56 89 GLN B N 1
ATOM 4409 C CA . GLN B 1 89 ? -14.18 3.658 9.469 1 73.56 89 GLN B CA 1
ATOM 4410 C C . GLN B 1 89 ? -13.234 4.781 9.898 1 73.56 89 GLN B C 1
ATOM 4412 O O . GLN B 1 89 ? -12.102 4.871 9.414 1 73.56 89 GLN B O 1
ATOM 4417 N N . VAL B 1 90 ? -13.766 5.613 10.961 1 82.62 90 VAL B N 1
ATOM 4418 C CA . VAL B 1 90 ? -12.914 6.719 11.375 1 82.62 90 VAL B CA 1
ATOM 4419 C C . VAL B 1 90 ? -12.477 6.52 12.828 1 82.62 90 VAL B C 1
ATOM 4421 O O . VAL B 1 90 ? -13.188 5.895 13.617 1 82.62 90 VAL B O 1
ATOM 4424 N N . LEU B 1 91 ? -11.414 7.117 13.227 1 88.5 91 LEU B N 1
ATOM 4425 C CA . LEU B 1 91 ? -10.938 7.098 14.602 1 88.5 91 LEU B CA 1
ATOM 4426 C C . LEU B 1 91 ? -11.727 8.07 15.469 1 88.5 91 LEU B C 1
ATOM 4428 O O . LEU B 1 91 ? -11.883 9.242 15.102 1 88.5 91 LEU B O 1
ATOM 4432 N N . VAL B 1 92 ? -12.227 7.609 16.531 1 86.75 92 VAL B N 1
ATOM 4433 C CA . VAL B 1 92 ? -13 8.453 17.438 1 86.75 92 VAL B CA 1
ATOM 4434 C C . VAL B 1 92 ? -12.055 9.227 18.359 1 86.75 92 VAL B C 1
ATOM 4436 O O . VAL B 1 92 ? -11.211 8.625 19.031 1 86.75 92 VAL B O 1
ATOM 4439 N N . PRO B 1 93 ? -12.258 10.492 18.422 1 90.62 93 PRO B N 1
ATOM 4440 C CA . PRO B 1 93 ? -11.391 11.289 19.281 1 90.62 93 PRO B CA 1
ATOM 4441 C C . PRO B 1 93 ? -11.562 10.977 20.766 1 90.62 93 PRO B C 1
ATOM 4443 O O . PRO B 1 93 ? -12.695 10.898 21.25 1 90.62 93 PRO B O 1
ATOM 4446 N N . GLU B 1 94 ? -10.547 10.758 21.422 1 92.88 94 GLU B N 1
ATOM 4447 C CA . GLU B 1 94 ? -10.508 10.516 22.859 1 92.88 94 GLU B CA 1
ATOM 4448 C C . GLU B 1 94 ? -10.094 11.773 23.625 1 92.88 94 GLU B C 1
ATOM 4450 O O . GLU B 1 94 ? -8.984 12.281 23.438 1 92.88 94 GLU B O 1
ATOM 4455 N N . GLN B 1 95 ? -10.867 12.188 24.562 1 93.31 95 GLN B N 1
ATOM 4456 C CA . GLN B 1 95 ? -10.672 13.469 25.234 1 93.31 95 GLN B CA 1
ATOM 4457 C C . GLN B 1 95 ? -9.367 13.484 26.016 1 93.31 95 GLN B C 1
ATOM 4459 O O . GLN B 1 95 ? -8.656 14.492 26.031 1 93.31 95 GLN B O 1
ATOM 4464 N N . GLU B 1 96 ? -9.07 12.445 26.672 1 94.69 96 GLU B N 1
ATOM 4465 C CA . GLU B 1 96 ? -7.84 12.391 27.453 1 94.69 96 GLU B CA 1
ATOM 4466 C C . GLU B 1 96 ? -6.613 12.57 26.562 1 94.69 96 GLU B C 1
ATOM 4468 O O . GLU B 1 96 ? -5.652 13.234 26.953 1 94.69 96 GLU B O 1
ATOM 4473 N N . PHE B 1 97 ? -6.664 11.945 25.469 1 96.31 97 PHE B N 1
ATOM 4474 C CA . PHE B 1 97 ? -5.559 12.07 24.531 1 96.31 97 PHE B CA 1
ATOM 4475 C C . PHE B 1 97 ? -5.457 13.5 24.016 1 96.31 97 PHE B C 1
ATOM 4477 O O . PHE B 1 97 ? -4.363 14.055 23.922 1 96.31 97 PHE B O 1
ATOM 4484 N N . ILE B 1 98 ? -6.547 14.031 23.656 1 96.06 98 ILE B N 1
ATOM 4485 C CA . ILE B 1 98 ? -6.582 15.391 23.125 1 96.06 98 ILE B CA 1
ATOM 4486 C C . ILE B 1 98 ? -5.988 16.359 24.156 1 96.06 98 ILE B C 1
ATOM 4488 O O . ILE B 1 98 ? -5.141 17.188 23.828 1 96.06 98 ILE B O 1
ATOM 4492 N N . GLU B 1 99 ? -6.355 16.172 25.344 1 95.94 99 GLU B N 1
ATOM 4493 C CA . GLU B 1 99 ? -5.84 17.031 26.406 1 95.94 99 GLU B CA 1
ATOM 4494 C C . GLU B 1 99 ? -4.336 16.859 26.578 1 95.94 99 GLU B C 1
ATOM 4496 O O . GLU B 1 99 ? -3.617 17.828 26.828 1 95.94 99 GLU B O 1
ATOM 4501 N N . SER B 1 100 ? -3.955 15.672 26.469 1 96.81 100 SER B N 1
ATOM 4502 C CA . SER B 1 100 ? -2.525 15.406 26.609 1 96.81 100 SER B CA 1
ATOM 4503 C C . SER B 1 100 ? -1.727 16.109 25.516 1 96.81 100 SER B C 1
ATOM 4505 O O . SER B 1 100 ? -0.64 16.641 25.781 1 96.81 100 SER B O 1
ATOM 4507 N N . VAL B 1 101 ? -2.205 16.125 24.328 1 97.75 101 VAL B N 1
ATOM 4508 C CA . VAL B 1 101 ? -1.514 16.797 23.234 1 97.75 101 VAL B CA 1
ATOM 4509 C C . VAL B 1 101 ? -1.493 18.297 23.469 1 97.75 101 VAL B C 1
ATOM 4511 O O . VAL B 1 101 ? -0.46 18.953 23.281 1 97.75 101 VAL B O 1
ATOM 4514 N N . TYR B 1 102 ? -2.566 18.859 23.891 1 97.31 102 TYR B N 1
ATOM 4515 C CA . TYR B 1 102 ? -2.623 20.281 24.188 1 97.31 102 TYR B CA 1
ATOM 4516 C C . TYR B 1 102 ? -1.6 20.656 25.25 1 97.31 102 TYR B C 1
ATOM 4518 O O . TYR B 1 102 ? -0.937 21.688 25.156 1 97.31 102 TYR B O 1
ATOM 4526 N N . LYS B 1 103 ? -1.482 19.797 26.156 1 97.12 103 LYS B N 1
ATOM 4527 C CA . LYS B 1 103 ? -0.551 20.047 27.25 1 97.12 103 LYS B CA 1
ATOM 4528 C C . LYS B 1 103 ? 0.896 19.922 26.781 1 97.12 103 LYS B C 1
ATOM 4530 O O . LYS B 1 103 ? 1.716 20.812 27.016 1 97.12 103 LYS B O 1
ATOM 4535 N N . ASN B 1 104 ? 1.202 18.844 26.125 1 97.31 104 ASN B N 1
ATOM 4536 C CA . ASN B 1 104 ? 2.57 18.562 25.719 1 97.31 104 ASN B CA 1
ATOM 4537 C C . ASN B 1 104 ? 3.088 19.625 24.75 1 97.31 104 ASN B C 1
ATOM 4539 O O . ASN B 1 104 ? 4.254 20.031 24.828 1 97.31 104 ASN B O 1
ATOM 4543 N N . PHE B 1 105 ? 2.225 20.094 23.906 1 98.25 105 PHE B N 1
ATOM 4544 C CA . PHE B 1 105 ? 2.654 21.031 22.875 1 98.25 105 PHE B CA 1
ATOM 4545 C C . PHE B 1 105 ? 2.33 22.469 23.297 1 98.25 105 PHE B C 1
ATOM 4547 O O . PHE B 1 105 ? 2.625 23.406 22.562 1 98.25 105 PHE B O 1
ATOM 4554 N N . ASN B 1 106 ? 1.78 22.625 24.453 1 97.88 106 ASN B N 1
ATOM 4555 C CA . ASN B 1 106 ? 1.392 23.938 24.969 1 97.88 106 ASN B CA 1
ATOM 4556 C C . ASN B 1 106 ? 0.574 24.719 23.938 1 97.88 106 ASN B C 1
ATOM 4558 O O . ASN B 1 106 ? 0.937 25.844 23.578 1 97.88 106 ASN B O 1
ATOM 4562 N N . LEU B 1 107 ? -0.447 24.094 23.531 1 97.56 107 LEU B N 1
ATOM 4563 C CA . LEU B 1 107 ? -1.314 24.688 22.516 1 97.56 107 LEU B CA 1
ATOM 4564 C C . LEU B 1 107 ? -2.277 25.688 23.156 1 97.56 107 LEU B C 1
ATOM 4566 O O . LEU B 1 107 ? -2.918 25.391 24.156 1 97.56 107 LEU B O 1
ATOM 4570 N N . LYS B 1 108 ? -2.359 26.875 22.547 1 96.44 108 LYS B N 1
ATOM 4571 C CA . LYS B 1 108 ? -3.254 27.922 23.047 1 96.44 108 LYS B CA 1
ATOM 4572 C C . LYS B 1 108 ? -3.932 28.672 21.891 1 96.44 108 LYS B C 1
ATOM 4574 O O . LYS B 1 108 ? -3.258 29.25 21.047 1 96.44 108 LYS B O 1
ATOM 4579 N N . TYR B 1 109 ? -5.227 28.656 21.938 1 94.5 109 TYR B N 1
ATOM 4580 C CA . TYR B 1 109 ? -5.969 29.469 20.969 1 94.5 109 TYR B CA 1
ATOM 4581 C C . TYR B 1 109 ? -6 30.922 21.391 1 94.5 109 TYR B C 1
ATOM 4583 O O . TYR B 1 109 ? -6.32 31.25 22.531 1 94.5 109 TYR B O 1
ATOM 4591 N N . HIS B 1 110 ? -5.609 31.781 20.438 1 93.5 110 HIS B N 1
ATOM 4592 C CA . HIS B 1 110 ? -5.73 33.219 20.688 1 93.5 110 HIS B CA 1
ATOM 4593 C C . HIS B 1 110 ? -7.008 33.781 20.062 1 93.5 110 HIS B C 1
ATOM 4595 O O . HIS B 1 110 ? -7.5 34.812 20.5 1 93.5 110 HIS B O 1
ATOM 4601 N N . ASP B 1 111 ? -7.465 33.125 19.062 1 90.5 111 ASP B N 1
ATOM 4602 C CA . ASP B 1 111 ? -8.758 33.344 18.422 1 90.5 111 ASP B CA 1
ATOM 4603 C C . ASP B 1 111 ? -9.297 32.094 17.781 1 90.5 111 ASP B C 1
ATOM 4605 O O . ASP B 1 111 ? -8.891 30.969 18.141 1 90.5 111 ASP B O 1
ATOM 4609 N N . GLN B 1 112 ? -10.234 32.25 16.906 1 86.81 112 GLN B N 1
ATOM 4610 C CA . GLN B 1 112 ? -10.914 31.078 16.359 1 86.81 112 GLN B CA 1
ATOM 4611 C C . GLN B 1 112 ? -9.984 30.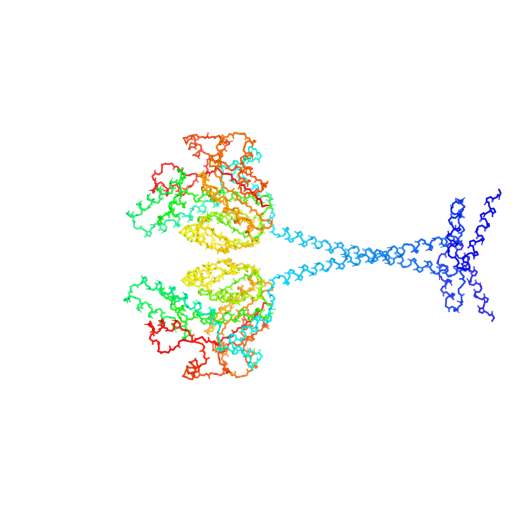281 15.445 1 86.81 112 GLN B C 1
ATOM 4613 O O . GLN B 1 112 ? -10.195 29.078 15.227 1 86.81 112 GLN B O 1
ATOM 4618 N N . THR B 1 113 ? -8.977 30.969 14.945 1 92.62 113 THR B N 1
ATOM 4619 C CA . THR B 1 113 ? -8.195 30.297 13.914 1 92.62 113 THR B CA 1
ATOM 4620 C C . THR B 1 113 ? -6.723 30.219 14.312 1 92.62 113 THR B C 1
ATOM 4622 O O . THR B 1 113 ? -5.988 29.359 13.828 1 92.62 113 THR B O 1
ATOM 4625 N N . LYS B 1 114 ? -6.25 31.078 15.188 1 96.38 114 LYS B N 1
ATOM 4626 C CA . LYS B 1 114 ? -4.836 31.141 15.531 1 96.38 114 LYS B CA 1
ATOM 4627 C C . LYS B 1 114 ? -4.516 30.25 16.719 1 96.38 114 LYS B C 1
ATOM 4629 O O . LYS B 1 114 ? -5.02 30.453 17.828 1 96.38 114 LYS B O 1
ATOM 4634 N N . LEU B 1 115 ? -3.729 29.281 16.453 1 97.19 115 LEU B N 1
ATOM 4635 C CA . LEU B 1 115 ? -3.281 28.312 17.469 1 97.19 115 LEU B CA 1
ATOM 4636 C C . LEU B 1 115 ? -1.784 28.453 17.719 1 97.19 115 LEU B C 1
ATOM 4638 O O . LEU B 1 115 ? -0.97 28.125 16.859 1 97.19 115 LEU B O 1
ATOM 4642 N N . GLN B 1 116 ? -1.437 28.938 18.875 1 98 116 GLN B N 1
ATOM 4643 C CA . GLN B 1 116 ? -0.035 29.094 19.25 1 98 116 GLN B CA 1
ATOM 4644 C C . GLN B 1 116 ? 0.524 27.781 19.812 1 98 116 GLN B C 1
ATOM 4646 O O . GLN B 1 116 ? -0.112 27.141 20.656 1 98 116 GLN B O 1
ATOM 4651 N N . CYS B 1 117 ? 1.649 27.391 19.312 1 97.69 117 CYS B N 1
ATOM 4652 C CA . CYS B 1 117 ? 2.346 26.188 19.75 1 97.69 117 CYS B CA 1
ATOM 4653 C C . CYS B 1 117 ? 3.746 26.516 20.25 1 97.69 117 CYS B C 1
ATOM 4655 O O . CYS B 1 117 ? 4.613 26.922 19.469 1 97.69 117 CYS B O 1
ATOM 4657 N N . THR B 1 118 ? 4.02 26.297 21.516 1 97.75 118 THR B N 1
ATOM 4658 C CA . THR B 1 118 ? 5.324 26.656 22.062 1 97.75 118 THR B CA 1
ATOM 4659 C C . THR B 1 118 ? 5.945 25.453 22.781 1 97.75 118 THR B C 1
ATOM 4661 O O . THR B 1 118 ? 6.945 25.609 23.484 1 97.75 118 THR B O 1
ATOM 4664 N N . GLY B 1 119 ? 5.32 24.344 22.672 1 97.06 119 GLY B N 1
ATOM 4665 C CA . GLY B 1 119 ? 5.84 23.141 23.281 1 97.06 119 GLY B CA 1
ATOM 4666 C C . GLY B 1 119 ? 6.059 22.016 22.281 1 97.06 119 GLY B C 1
ATOM 4667 O O . GLY B 1 119 ? 5.867 22.203 21.078 1 97.06 119 GLY B O 1
ATOM 4668 N N . ILE B 1 120 ? 6.496 20.938 22.875 1 95.94 120 ILE B N 1
ATOM 4669 C CA . ILE B 1 120 ? 6.742 19.766 22.047 1 95.94 120 ILE B CA 1
ATOM 4670 C C . ILE B 1 120 ? 6.582 18.5 22.891 1 95.94 120 ILE B C 1
ATOM 4672 O O . ILE B 1 120 ? 6.73 18.547 24.125 1 95.94 120 ILE B O 1
ATOM 4676 N N . ASN B 1 121 ? 6.141 17.484 22.312 1 96.31 121 ASN B N 1
ATOM 4677 C CA . ASN B 1 121 ? 6.223 16.188 22.984 1 96.31 121 ASN B CA 1
ATOM 4678 C C . ASN B 1 121 ? 7.66 15.664 23.016 1 96.31 121 ASN B C 1
ATOM 4680 O O . ASN B 1 121 ? 8.117 15.023 22.062 1 96.31 121 ASN B O 1
ATOM 4684 N N . GLN B 1 122 ? 8.234 15.797 24.078 1 93.56 122 GLN B N 1
ATOM 4685 C CA . GLN B 1 122 ? 9.672 15.547 24.188 1 93.56 122 GLN B CA 1
ATOM 4686 C C . GLN B 1 122 ? 9.992 14.078 23.953 1 93.56 122 GLN B C 1
ATOM 4688 O O . GLN B 1 122 ? 10.984 13.758 23.297 1 93.56 122 GLN B O 1
ATOM 4693 N N . ASP B 1 123 ? 9.227 13.266 24.438 1 93.38 123 ASP B N 1
ATOM 4694 C CA . ASP B 1 123 ? 9.5 11.836 24.281 1 93.38 123 ASP B CA 1
ATOM 4695 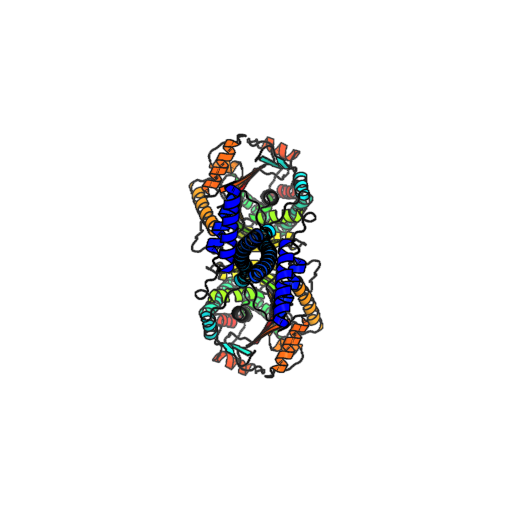C C . ASP B 1 123 ? 9.484 11.43 22.812 1 93.38 123 ASP B C 1
ATOM 4697 O O . ASP B 1 123 ? 10.375 10.711 22.359 1 93.38 123 ASP B O 1
ATOM 4701 N N . ILE B 1 124 ? 8.539 11.969 22.141 1 95.25 124 ILE B N 1
ATOM 4702 C CA . ILE B 1 124 ? 8.352 11.586 20.75 1 95.25 124 ILE B CA 1
ATOM 4703 C C . ILE B 1 124 ? 9.406 12.266 19.875 1 95.25 124 ILE B C 1
ATOM 4705 O O . ILE B 1 124 ? 10.062 11.609 19.062 1 95.25 124 ILE B O 1
ATOM 4709 N N . PHE B 1 125 ? 9.664 13.453 20.047 1 97.06 125 PHE B N 1
ATOM 4710 C CA . PHE B 1 125 ? 10.508 14.195 19.125 1 97.06 125 PHE B CA 1
ATOM 4711 C C . PHE B 1 125 ? 11.977 14.07 19.5 1 97.06 125 PHE B C 1
ATOM 4713 O O . PHE B 1 125 ? 12.852 14.156 18.641 1 97.06 125 PHE B O 1
ATOM 4720 N N . ASN B 1 126 ? 12.266 13.867 20.781 1 95.69 126 ASN B N 1
ATOM 4721 C CA . ASN B 1 126 ? 13.641 13.539 21.125 1 95.69 126 ASN B CA 1
ATOM 4722 C C . ASN B 1 126 ? 14.07 12.211 20.531 1 95.69 126 ASN B C 1
ATOM 4724 O O . ASN B 1 126 ? 15.195 12.078 20.047 1 95.69 126 ASN B O 1
ATOM 4728 N N . ASP B 1 127 ? 13.148 11.328 20.656 1 96.25 127 ASP B N 1
ATOM 4729 C CA . ASP B 1 127 ? 13.422 10.023 20.078 1 96.25 127 ASP B CA 1
ATOM 4730 C C . ASP B 1 127 ? 13.641 10.133 18.562 1 96.25 127 ASP B C 1
ATOM 4732 O O . ASP B 1 127 ? 14.562 9.523 18.031 1 96.25 127 ASP B O 1
ATOM 4736 N N . LEU B 1 128 ? 12.836 10.867 17.875 1 97.38 128 LEU B N 1
ATOM 4737 C CA . LEU B 1 128 ? 12.984 11.102 16.453 1 97.38 128 LEU B CA 1
ATOM 4738 C C . LEU B 1 128 ? 14.328 11.758 16.141 1 97.38 128 LEU B C 1
ATOM 4740 O O . LEU B 1 128 ? 15.039 11.312 15.242 1 97.38 128 LEU B O 1
ATOM 4744 N N . GLU B 1 129 ? 14.656 12.742 16.875 1 97.12 129 GLU B N 1
ATOM 4745 C CA . GLU B 1 129 ? 15.883 13.5 16.656 1 97.12 129 GLU B CA 1
ATOM 4746 C C . GLU B 1 129 ? 17.109 12.617 16.844 1 97.12 129 GLU B C 1
ATOM 4748 O O . GLU B 1 129 ? 18.031 12.648 16.016 1 97.12 129 GLU B O 1
ATOM 4753 N N . GLU B 1 130 ? 17.094 11.867 17.859 1 96 130 GLU B N 1
ATOM 4754 C CA . GLU B 1 130 ? 18.234 10.992 18.172 1 96 130 GLU B CA 1
ATOM 4755 C C . GLU B 1 130 ? 18.469 9.984 17.047 1 96 130 GLU B C 1
ATOM 4757 O O . GLU B 1 130 ? 19.609 9.75 16.641 1 96 130 GLU B O 1
ATOM 4762 N N . ASN B 1 131 ? 17.422 9.445 16.625 1 97.31 131 ASN B N 1
ATOM 4763 C CA . ASN B 1 131 ? 17.547 8.445 15.562 1 97.31 131 ASN B CA 1
ATOM 4764 C C . ASN B 1 131 ? 17.922 9.078 14.227 1 97.31 131 ASN B C 1
ATOM 4766 O O . ASN B 1 131 ? 18.641 8.477 13.43 1 97.31 131 ASN B O 1
ATOM 4770 N N . LEU B 1 132 ? 17.406 10.227 14.008 1 98.06 132 LEU B N 1
ATOM 4771 C CA . LEU B 1 132 ? 17.75 10.93 12.773 1 98.06 132 LEU B CA 1
ATOM 4772 C C . LEU B 1 132 ? 19.234 11.266 12.734 1 98.06 132 LEU B C 1
ATOM 4774 O O . LEU B 1 132 ? 19.891 11.102 11.703 1 98.06 132 LEU B O 1
ATOM 4778 N N . ILE B 1 133 ? 19.75 11.68 13.82 1 97.19 133 ILE B N 1
ATOM 4779 C CA . ILE B 1 133 ? 21.156 12.047 13.906 1 97.19 133 ILE B CA 1
ATOM 4780 C C . ILE B 1 133 ? 22.031 10.805 13.688 1 97.19 133 ILE B C 1
ATOM 4782 O O . ILE B 1 133 ? 23.031 10.859 12.977 1 97.19 133 ILE B O 1
ATOM 4786 N N . ALA B 1 134 ? 21.641 9.773 14.352 1 96.69 134 ALA B N 1
ATOM 4787 C CA . ALA B 1 134 ? 22.391 8.531 14.164 1 96.69 134 ALA B CA 1
ATOM 4788 C C . ALA B 1 134 ? 22.406 8.117 12.695 1 96.69 134 ALA B C 1
ATOM 4790 O O . ALA B 1 134 ? 23.453 7.703 12.18 1 96.69 134 ALA B O 1
ATOM 4791 N N . TYR B 1 135 ? 21.344 8.242 12.07 1 97.06 135 TYR B N 1
ATOM 4792 C CA . TYR B 1 135 ? 21.234 7.922 10.656 1 97.06 135 TYR B CA 1
ATOM 4793 C C . TYR B 1 135 ? 22.125 8.828 9.812 1 97.06 135 TYR B C 1
ATOM 4795 O O . TYR B 1 135 ? 22.859 8.352 8.945 1 97.06 135 TYR B O 1
ATOM 4803 N N . LEU B 1 136 ? 22.016 10.086 10.078 1 96.94 136 LEU B N 1
ATOM 4804 C CA . LEU B 1 136 ? 22.797 11.055 9.32 1 96.94 136 LEU B CA 1
ATOM 4805 C C . LEU B 1 136 ? 24.297 10.836 9.531 1 96.94 136 LEU B C 1
ATOM 4807 O O . LEU B 1 136 ? 25.078 10.898 8.578 1 96.94 136 LEU B O 1
ATOM 4811 N N . GLN B 1 137 ? 24.656 10.578 10.758 1 95.31 137 GLN B N 1
ATOM 4812 C CA . GLN B 1 137 ? 26.062 10.336 11.055 1 95.31 137 GLN B CA 1
ATOM 4813 C C . GLN B 1 137 ? 26.578 9.109 10.32 1 95.31 137 GLN B C 1
ATOM 4815 O O . GLN B 1 137 ? 27.688 9.117 9.781 1 95.31 137 GLN B O 1
ATOM 4820 N N . ASP B 1 138 ? 25.797 8.117 10.266 1 95.62 138 ASP B N 1
ATOM 4821 C CA . ASP B 1 138 ? 26.172 6.906 9.539 1 95.62 138 ASP B CA 1
ATOM 4822 C C . ASP B 1 138 ? 26.344 7.191 8.047 1 95.62 138 ASP B C 1
ATOM 4824 O O . ASP B 1 138 ? 27.297 6.723 7.426 1 95.62 138 ASP B O 1
ATOM 4828 N N . GLU B 1 139 ? 25.484 7.914 7.504 1 94.75 139 GLU B N 1
ATOM 4829 C CA . GLU B 1 139 ? 25.516 8.227 6.078 1 94.75 139 GLU B CA 1
ATOM 4830 C C . GLU B 1 139 ? 26.703 9.133 5.746 1 94.75 139 GLU B C 1
ATOM 4832 O O . GLU B 1 139 ? 27.359 8.945 4.727 1 94.75 139 GLU B O 1
ATOM 4837 N N . LEU B 1 140 ? 26.953 10.086 6.547 1 94.25 140 LEU B N 1
ATOM 4838 C CA . LEU B 1 140 ? 28 11.07 6.285 1 94.25 140 LEU B CA 1
ATOM 4839 C C . LEU B 1 140 ? 29.375 10.461 6.512 1 94.25 140 LEU B C 1
ATOM 4841 O O . LEU B 1 140 ? 30.359 10.906 5.91 1 94.25 140 LEU B O 1
ATOM 4845 N N . SER B 1 141 ? 29.391 9.484 7.363 1 93.62 141 SER B N 1
ATOM 4846 C CA . SER B 1 141 ? 30.672 8.844 7.66 1 93.62 141 SER B CA 1
ATOM 4847 C C . SER B 1 141 ? 31.203 8.086 6.453 1 93.62 141 SER B C 1
ATOM 4849 O O . SER B 1 141 ? 32.406 7.801 6.367 1 93.62 141 SER B O 1
ATOM 4851 N N . LYS B 1 142 ? 30.359 7.754 5.562 1 91.38 142 LYS B N 1
ATOM 4852 C CA . LYS B 1 142 ? 30.75 7.008 4.367 1 91.38 142 LYS B CA 1
ATOM 4853 C C . LYS B 1 142 ? 31.469 7.914 3.365 1 91.38 142 LYS B C 1
ATOM 4855 O O . LYS B 1 142 ? 32.094 7.426 2.422 1 91.38 142 LYS B O 1
ATOM 4860 N N . ILE B 1 143 ? 31.406 9.211 3.559 1 92.69 143 ILE B N 1
ATOM 4861 C CA . ILE B 1 143 ? 32.031 10.188 2.664 1 92.69 143 ILE B CA 1
ATOM 4862 C C . ILE B 1 143 ? 33.312 10.734 3.293 1 92.69 143 ILE B C 1
ATOM 4864 O O . ILE B 1 143 ? 33.312 11.156 4.453 1 92.69 143 ILE B O 1
ATOM 4868 N N . PRO B 1 144 ? 34.406 10.742 2.475 1 92.06 144 PRO B N 1
ATOM 4869 C CA . PRO B 1 144 ? 35.625 11.32 3.012 1 92.06 144 PRO B CA 1
ATOM 4870 C C . PRO B 1 144 ? 35.469 12.766 3.484 1 92.06 144 PRO B C 1
ATOM 4872 O O . PRO B 1 144 ? 34.781 13.547 2.826 1 92.06 144 PRO B O 1
ATOM 4875 N N . GLN B 1 145 ? 36.156 13.109 4.555 1 87.25 145 GLN B N 1
ATOM 4876 C CA . GLN B 1 145 ? 35.906 14.352 5.289 1 87.25 145 GLN B CA 1
ATOM 4877 C C . GLN B 1 145 ? 36.156 15.57 4.398 1 87.25 145 GLN B C 1
ATOM 4879 O O . GLN B 1 145 ? 35.406 16.547 4.453 1 87.25 145 GLN B O 1
ATOM 4884 N N . LYS B 1 146 ? 37.219 15.562 3.682 1 86.56 146 LYS B N 1
ATOM 4885 C CA . LYS B 1 146 ? 37.531 16.703 2.83 1 86.56 146 LYS B CA 1
ATOM 4886 C C . LYS B 1 146 ? 36.438 16.953 1.796 1 86.56 146 LYS B C 1
ATOM 4888 O O . LYS B 1 146 ? 36.062 18.094 1.512 1 86.56 146 LYS B O 1
ATOM 4893 N N . GLN B 1 147 ? 35.875 15.961 1.345 1 92.31 147 GLN B N 1
ATOM 4894 C CA . GLN B 1 147 ? 34.812 16.062 0.336 1 92.31 147 GLN B CA 1
ATOM 4895 C C . GLN B 1 147 ? 33.469 16.375 0.975 1 92.31 147 GLN B C 1
ATOM 4897 O O . GLN B 1 147 ? 32.625 17.016 0.351 1 92.31 147 GLN B O 1
ATOM 4902 N N . LEU B 1 148 ? 33.344 15.953 2.139 1 93.25 148 LEU B N 1
ATOM 4903 C CA . LEU B 1 148 ? 32.062 16.078 2.838 1 93.25 148 LEU B CA 1
ATOM 4904 C C . LEU B 1 148 ? 31.688 17.547 3.037 1 93.25 148 LEU B C 1
ATOM 4906 O O . LEU B 1 148 ? 30.578 17.953 2.73 1 93.25 148 LEU B O 1
ATOM 4910 N N . LYS B 1 149 ? 32.625 18.312 3.506 1 88.31 149 LYS B N 1
ATOM 4911 C CA . LYS B 1 149 ? 32.375 19.719 3.775 1 88.31 149 LYS B CA 1
ATOM 4912 C C . LYS B 1 149 ? 31.984 20.453 2.5 1 88.31 149 LYS B C 1
ATOM 4914 O O . LYS B 1 149 ? 31.031 21.25 2.498 1 88.31 149 LYS B O 1
ATOM 4919 N N . LEU B 1 150 ? 32.625 20.219 1.474 1 90.31 150 LEU B N 1
ATOM 4920 C CA . LEU B 1 150 ? 32.344 20.875 0.202 1 90.31 150 LEU B CA 1
ATOM 4921 C C . LEU B 1 150 ? 30.969 20.484 -0.331 1 90.31 150 LEU B C 1
ATOM 4923 O O . LEU B 1 150 ? 30.219 21.328 -0.807 1 90.31 150 LEU B O 1
ATOM 4927 N N . LYS B 1 151 ? 30.703 19.25 -0.249 1 92.31 151 LYS B N 1
ATOM 4928 C CA . LYS B 1 151 ? 29.438 18.75 -0.755 1 92.31 151 LYS B CA 1
ATOM 4929 C C . LYS B 1 151 ? 28.266 19.297 0.047 1 92.31 151 LYS B C 1
ATOM 4931 O O . LYS B 1 151 ? 27.203 19.609 -0.515 1 92.31 151 LYS B O 1
ATOM 4936 N N . LEU B 1 152 ? 28.469 19.422 1.297 1 92.69 152 LEU B N 1
ATOM 4937 C CA . LEU B 1 152 ? 27.422 19.953 2.158 1 92.69 152 LEU B CA 1
ATOM 4938 C C . LEU B 1 152 ? 27.203 21.438 1.876 1 92.69 152 LEU B C 1
ATOM 4940 O O . LEU B 1 152 ? 26.062 21.906 1.852 1 92.69 152 LEU B O 1
ATOM 4944 N N . GLU B 1 153 ? 28.234 22.109 1.66 1 88.5 153 GLU B N 1
ATOM 4945 C CA . GLU B 1 153 ? 28.141 23.547 1.363 1 88.5 153 GLU B CA 1
ATOM 4946 C C . GLU B 1 153 ? 27.422 23.781 0.034 1 88.5 153 GLU B C 1
ATOM 4948 O O . GLU B 1 153 ? 26.594 24.688 -0.079 1 88.5 153 GLU B O 1
ATOM 4953 N N . ASP B 1 154 ? 27.719 23 -0.884 1 88.19 154 ASP B N 1
ATOM 4954 C CA . ASP B 1 154 ? 27.062 23.109 -2.186 1 88.19 154 ASP B CA 1
ATOM 4955 C C . ASP B 1 154 ? 25.562 22.844 -2.072 1 88.19 154 ASP B C 1
ATOM 4957 O O . ASP B 1 154 ? 24.766 23.578 -2.646 1 88.19 154 ASP B O 1
ATOM 4961 N N . ALA B 1 155 ? 25.266 21.812 -1.379 1 90.5 155 ALA B N 1
ATOM 4962 C CA . ALA B 1 155 ? 23.875 21.453 -1.186 1 90.5 155 ALA B CA 1
ATOM 4963 C C . ALA B 1 155 ? 23.125 22.547 -0.415 1 90.5 155 ALA B C 1
ATOM 4965 O O . ALA B 1 155 ? 21.969 22.844 -0.719 1 90.5 155 ALA B O 1
ATOM 4966 N N . LEU B 1 156 ? 23.781 23.109 0.499 1 88.5 156 LEU B N 1
ATOM 4967 C CA . LEU B 1 156 ? 23.172 24.156 1.316 1 88.5 156 LEU B CA 1
ATOM 4968 C C . LEU B 1 156 ? 22.891 25.406 0.482 1 88.5 156 LEU B C 1
ATOM 4970 O O . LEU B 1 156 ? 21.844 26.016 0.622 1 88.5 156 LEU B O 1
ATOM 4974 N N . GLU B 1 157 ? 23.766 25.734 -0.32 1 84.31 157 GLU B N 1
ATOM 4975 C CA . GLU B 1 157 ? 23.594 26.906 -1.184 1 84.31 157 GLU B CA 1
ATOM 4976 C C . GLU B 1 157 ? 22.406 26.719 -2.125 1 84.31 157 GLU B C 1
ATOM 4978 O O . GLU B 1 157 ? 21.641 27.656 -2.361 1 84.31 157 GLU B O 1
ATOM 4983 N N . ASP B 1 158 ? 22.281 25.578 -2.498 1 84.5 158 ASP B N 1
ATOM 4984 C CA . ASP B 1 158 ? 21.172 25.281 -3.406 1 84.5 158 ASP B CA 1
ATOM 4985 C C . ASP B 1 158 ? 19.828 25.375 -2.689 1 84.5 158 ASP B C 1
ATOM 4987 O O . ASP B 1 158 ? 18.891 26.016 -3.195 1 84.5 158 ASP B O 1
ATOM 4991 N N . ILE B 1 159 ? 19.766 24.828 -1.564 1 81.56 159 ILE B N 1
ATOM 4992 C CA . ILE B 1 159 ? 18.5 24.766 -0.845 1 81.56 159 ILE B CA 1
ATOM 4993 C C . ILE B 1 159 ? 18.109 26.156 -0.341 1 81.56 159 ILE B C 1
ATOM 4995 O O . ILE B 1 159 ? 16.938 26.453 -0.192 1 81.56 159 ILE B O 1
ATOM 4999 N N . ASN B 1 160 ? 19.109 26.938 -0.122 1 78.69 160 ASN B N 1
ATOM 5000 C CA . ASN B 1 160 ? 18.859 28.297 0.369 1 78.69 160 ASN B CA 1
ATOM 5001 C C . ASN B 1 160 ? 18.172 29.156 -0.691 1 78.69 160 ASN B C 1
ATOM 5003 O O . ASN B 1 160 ? 17.625 30.219 -0.379 1 78.69 160 ASN B O 1
ATOM 5007 N N . ASN B 1 161 ? 18.203 28.578 -1.855 1 69.5 161 ASN B N 1
ATOM 5008 C CA . ASN B 1 161 ? 17.453 29.266 -2.887 1 69.5 161 ASN B CA 1
ATOM 5009 C C . ASN B 1 161 ? 15.953 29.297 -2.557 1 69.5 161 ASN B C 1
ATOM 5011 O O . ASN B 1 161 ? 15.242 30.219 -2.971 1 69.5 161 ASN B O 1
ATOM 5015 N N . LEU B 1 162 ? 15.57 28.375 -1.829 1 63.19 162 LEU B N 1
ATOM 5016 C CA . LEU B 1 162 ? 14.18 28.344 -1.39 1 63.19 162 LEU B CA 1
ATOM 5017 C C . LEU B 1 162 ? 13.836 29.594 -0.598 1 63.19 162 LEU B C 1
ATOM 5019 O O . LEU B 1 162 ? 12.734 30.141 -0.739 1 63.19 162 LEU B O 1
ATOM 5023 N N . LYS B 1 163 ? 14.773 30.062 0.142 1 58.19 163 LYS B N 1
ATOM 5024 C CA . LYS B 1 163 ? 14.562 31.219 1.012 1 58.19 163 LYS B CA 1
ATOM 5025 C C . LYS B 1 163 ? 14.383 32.5 0.198 1 58.19 163 LYS B C 1
ATOM 5027 O O . LYS B 1 163 ? 13.75 33.438 0.659 1 58.19 163 LYS B O 1
ATOM 5032 N N . ILE B 1 164 ? 14.953 32.375 -0.937 1 59.28 164 ILE B N 1
ATOM 5033 C CA . ILE B 1 164 ? 14.859 33.594 -1.735 1 59.28 164 ILE B CA 1
ATOM 5034 C C . ILE B 1 164 ? 13.781 33.406 -2.805 1 59.28 164 ILE B C 1
ATOM 5036 O O . ILE B 1 164 ? 13.766 34.156 -3.803 1 59.28 164 ILE B O 1
ATOM 5040 N N . GLY B 1 165 ? 13.016 32.5 -2.586 1 57.47 165 GLY B N 1
ATOM 5041 C CA . GLY B 1 165 ? 11.852 32.344 -3.441 1 57.47 165 GLY B CA 1
ATOM 5042 C C . GLY B 1 165 ? 12.156 31.578 -4.723 1 57.47 165 GLY B C 1
ATOM 5043 O O . GLY B 1 165 ? 11.383 31.641 -5.68 1 57.47 165 GLY B O 1
ATOM 5044 N N . ARG B 1 166 ? 13.375 31.031 -4.789 1 59.59 166 ARG B N 1
ATOM 5045 C CA . ARG B 1 166 ? 13.758 30.266 -5.977 1 59.59 166 ARG B CA 1
ATOM 5046 C C . ARG B 1 166 ? 13.703 28.766 -5.707 1 59.59 166 ARG B C 1
ATOM 5048 O O . ARG B 1 166 ? 13.93 28.328 -4.578 1 59.59 166 ARG B O 1
ATOM 5055 N N . ASP B 1 167 ? 13.281 28.094 -6.699 1 65.56 167 ASP B N 1
ATOM 5056 C CA . ASP B 1 167 ? 13.25 26.641 -6.57 1 65.56 167 ASP B CA 1
ATOM 5057 C C . ASP B 1 167 ? 14.656 26.047 -6.648 1 65.56 167 ASP B C 1
ATOM 5059 O O . ASP B 1 167 ? 15.406 26.344 -7.582 1 65.56 167 ASP B O 1
ATOM 5063 N N . PRO B 1 168 ? 14.922 25.344 -5.652 1 70.69 168 PRO B N 1
ATOM 5064 C CA . PRO B 1 168 ? 16.234 24.688 -5.719 1 70.69 168 PRO B CA 1
ATOM 5065 C C . PRO B 1 168 ? 16.344 23.703 -6.891 1 70.69 168 PRO B C 1
ATOM 5067 O O . PRO B 1 168 ? 15.32 23.234 -7.402 1 70.69 168 PRO B O 1
ATOM 5070 N N . SER B 1 169 ? 17.562 23.547 -7.414 1 70.69 169 SER B N 1
ATOM 5071 C CA . SER B 1 169 ? 17.797 22.547 -8.461 1 70.69 169 SER B CA 1
ATOM 5072 C C . SER B 1 169 ? 17.781 21.141 -7.898 1 70.69 169 SER B C 1
ATOM 5074 O O . SER B 1 169 ? 17.422 20.188 -8.602 1 70.69 169 SER B O 1
ATOM 5076 N N . TYR B 1 170 ? 18.047 21.062 -6.715 1 67.88 170 TYR B N 1
ATOM 5077 C CA . TYR B 1 170 ? 18.141 19.797 -5.988 1 67.88 170 TYR B CA 1
ATOM 5078 C C . TYR B 1 170 ? 19.094 18.828 -6.688 1 67.88 170 TYR B C 1
ATOM 5080 O O . TYR B 1 170 ? 18.859 17.625 -6.688 1 67.88 170 TYR B O 1
ATOM 5088 N N . ALA B 1 171 ? 20.109 19.219 -7.234 1 73.5 171 ALA B N 1
ATOM 5089 C CA . ALA B 1 171 ? 20.969 18.422 -8.102 1 73.5 171 ALA B CA 1
ATOM 5090 C C . ALA B 1 171 ? 22.125 17.828 -7.324 1 73.5 171 ALA B C 1
ATOM 5092 O O . ALA B 1 171 ? 22.859 16.969 -7.836 1 73.5 171 ALA B O 1
ATOM 5093 N N . PHE B 1 172 ? 22.109 18.141 -6.051 1 84.19 172 PHE B N 1
ATOM 5094 C CA . PHE B 1 172 ? 23.297 17.703 -5.32 1 84.19 172 PHE B CA 1
ATOM 5095 C C . PHE B 1 172 ? 23 16.422 -4.531 1 84.19 172 PHE B C 1
ATOM 5097 O O . PHE B 1 172 ? 21.906 16.266 -4.008 1 84.19 172 PHE B O 1
ATOM 5104 N N . SER B 1 173 ? 24.047 15.609 -4.41 1 86.56 173 SER B N 1
ATOM 5105 C CA . SER B 1 173 ? 23.891 14.281 -3.828 1 86.56 173 SER B CA 1
ATOM 5106 C C . SER B 1 173 ? 23.516 14.367 -2.354 1 86.56 173 SER B C 1
ATOM 5108 O O . SER B 1 173 ? 22.859 13.461 -1.826 1 86.56 173 SER B O 1
ATOM 5110 N N . LEU B 1 174 ? 23.906 15.516 -1.695 1 92.94 174 LEU B N 1
ATOM 5111 C CA . LEU B 1 174 ? 23.672 15.578 -0.258 1 92.94 174 LEU B CA 1
ATOM 5112 C C . LEU B 1 174 ? 22.5 16.5 0.055 1 92.94 174 LEU B C 1
ATOM 5114 O O . LEU B 1 174 ? 22.25 16.828 1.219 1 92.94 174 LEU B O 1
ATOM 5118 N N . THR B 1 175 ? 21.75 16.859 -0.896 1 92 175 THR B N 1
ATOM 5119 C CA . THR B 1 175 ? 20.609 17.75 -0.713 1 92 175 THR B CA 1
ATOM 5120 C C . THR B 1 175 ? 19.609 17.156 0.272 1 92 175 THR B C 1
ATOM 5122 O O . THR B 1 175 ? 19.141 17.844 1.178 1 92 175 THR B O 1
ATOM 5125 N N . PRO B 1 176 ? 19.328 15.852 0.111 1 93.62 176 PRO B N 1
ATOM 5126 C CA . PRO B 1 176 ? 18.391 15.289 1.081 1 93.62 176 PRO B CA 1
ATOM 5127 C C . PRO B 1 176 ? 18.922 15.328 2.512 1 93.62 176 PRO B C 1
ATOM 5129 O O . PRO B 1 176 ? 18.141 15.523 3.455 1 93.62 176 PRO B O 1
ATOM 5132 N N . HIS B 1 177 ? 20.203 15.195 2.646 1 95.12 177 HIS B N 1
ATOM 5133 C CA . HIS B 1 177 ? 20.797 15.219 3.975 1 95.12 177 HIS B CA 1
ATOM 5134 C C . HIS B 1 177 ? 20.719 16.609 4.598 1 95.12 177 HIS B C 1
ATOM 5136 O O . HIS B 1 177 ? 20.406 16.75 5.781 1 95.12 177 HIS B O 1
ATOM 5142 N N . VAL B 1 178 ? 20.969 17.531 3.807 1 93.81 178 VAL B N 1
ATOM 5143 C CA . VAL B 1 178 ? 20.844 18.906 4.277 1 93.81 178 VAL B CA 1
ATOM 5144 C C . VAL B 1 178 ? 19.391 19.203 4.652 1 93.81 178 VAL B C 1
ATOM 5146 O O . VAL B 1 178 ? 19.125 19.875 5.656 1 93.81 178 VAL B O 1
ATOM 5149 N N . TYR B 1 179 ? 18.5 18.734 3.871 1 93.75 179 TYR B N 1
ATOM 5150 C CA . TYR B 1 179 ? 17.078 18.891 4.18 1 93.75 179 TYR B CA 1
ATOM 5151 C C . TYR B 1 179 ? 16.734 18.25 5.52 1 93.75 179 TYR B C 1
ATOM 5153 O O . TYR B 1 179 ? 16 18.844 6.32 1 93.75 179 TYR B O 1
ATOM 5161 N N . PHE B 1 180 ? 17.281 17.078 5.773 1 96.38 180 PHE B N 1
ATOM 5162 C CA . PHE B 1 180 ? 17.062 16.391 7.039 1 96.38 180 PHE B CA 1
ATOM 5163 C C . PHE B 1 180 ? 17.531 17.25 8.211 1 96.38 180 PHE B C 1
ATOM 5165 O O . PHE B 1 180 ? 16.891 17.281 9.258 1 96.38 180 PHE B O 1
ATOM 5172 N N . MET B 1 181 ? 18.562 17.938 7.988 1 94.69 181 MET B N 1
ATOM 5173 C CA . MET B 1 181 ? 19.188 18.703 9.07 1 94.69 181 MET B CA 1
ATOM 5174 C C . MET B 1 181 ? 18.438 20 9.312 1 94.69 181 MET B C 1
ATOM 5176 O O . MET B 1 181 ? 18.25 20.422 10.461 1 94.69 181 MET B O 1
ATOM 5180 N N . LYS B 1 182 ? 17.891 20.531 8.273 1 92.06 182 LYS B N 1
ATOM 5181 C CA . LYS B 1 182 ? 17.453 21.922 8.391 1 92.06 182 LYS B CA 1
ATOM 5182 C C . LYS B 1 182 ? 15.93 22.016 8.445 1 92.06 182 LYS B C 1
ATOM 5184 O O . LYS B 1 182 ? 15.383 22.922 9.086 1 92.06 182 LYS B O 1
ATOM 5189 N N . TYR B 1 183 ? 15.211 21.109 7.801 1 92.44 183 TYR B N 1
ATOM 5190 C CA . TYR B 1 183 ? 13.797 21.375 7.594 1 92.44 183 TYR B CA 1
ATOM 5191 C C . TYR B 1 183 ? 12.945 20.188 8.055 1 92.44 183 TYR B C 1
ATOM 5193 O O . TYR B 1 183 ? 11.766 20.359 8.383 1 92.44 183 TYR B O 1
ATOM 5201 N N . PHE B 1 184 ? 13.508 19.031 8.086 1 96.94 184 PHE B N 1
ATOM 5202 C CA . PHE B 1 184 ? 12.742 17.812 8.266 1 96.94 184 PHE B CA 1
ATOM 5203 C C . PHE B 1 184 ? 12 17.828 9.594 1 96.94 184 PHE B C 1
ATOM 5205 O O . PHE B 1 184 ? 10.789 17.578 9.641 1 96.94 184 PHE B O 1
ATOM 5212 N N . LEU B 1 185 ? 12.633 18.172 10.641 1 97.69 185 LEU B N 1
ATOM 5213 C CA . LEU B 1 185 ? 12.047 18.094 11.977 1 97.69 185 LEU B CA 1
ATOM 5214 C C . LEU B 1 185 ? 10.898 19.078 12.125 1 97.69 185 LEU B C 1
ATOM 5216 O O . LEU B 1 185 ? 9.828 18.719 12.641 1 97.69 185 LEU B O 1
ATOM 5220 N N . GLU B 1 186 ? 11.047 20.234 11.641 1 96.19 186 GLU B N 1
ATOM 5221 C CA . GLU B 1 186 ? 10 21.25 11.742 1 96.19 186 GLU B CA 1
ATOM 5222 C C . GLU B 1 186 ? 8.797 20.875 10.891 1 96.19 186 GLU B C 1
ATOM 5224 O O . GLU B 1 186 ? 7.648 21.078 11.297 1 96.19 186 GLU B O 1
ATOM 5229 N N . ASN B 1 187 ? 9.094 20.391 9.734 1 96.88 187 ASN B N 1
ATOM 5230 C CA . ASN B 1 187 ? 7.996 20 8.859 1 96.88 187 ASN B CA 1
ATOM 5231 C C . ASN B 1 187 ? 7.219 18.812 9.438 1 96.88 187 ASN B C 1
ATOM 5233 O O . ASN B 1 187 ? 5.992 18.766 9.328 1 96.88 187 ASN B O 1
ATOM 5237 N N . VAL B 1 188 ? 7.953 17.891 9.992 1 98.38 188 VAL B N 1
ATOM 5238 C CA . VAL B 1 188 ? 7.285 16.766 10.641 1 98.38 188 VAL B CA 1
ATOM 5239 C C . VAL B 1 188 ? 6.461 17.266 11.828 1 98.38 188 VAL B C 1
ATOM 5241 O O . VAL B 1 188 ? 5.344 16.797 12.055 1 98.38 188 VAL B O 1
ATOM 5244 N N . TYR B 1 189 ? 7.016 18.266 12.539 1 98.19 189 TYR B N 1
ATOM 5245 C CA . TYR B 1 189 ? 6.328 18.891 13.664 1 98.19 189 TYR B CA 1
ATOM 5246 C C . TYR B 1 189 ? 5.008 19.516 13.219 1 98.19 189 TYR B C 1
ATOM 5248 O O . TYR B 1 189 ? 3.961 19.25 13.812 1 98.19 189 TYR B O 1
ATOM 5256 N N . CYS B 1 190 ? 5.066 20.188 12.203 1 98.25 190 CYS B N 1
ATOM 5257 C CA . CYS B 1 190 ? 3.875 20.812 11.656 1 98.25 190 CYS B CA 1
ATOM 5258 C C . CYS B 1 190 ? 2.846 19.781 11.234 1 98.25 190 CYS B C 1
ATOM 5260 O O . CYS B 1 190 ? 1.664 19.891 11.555 1 98.25 190 CYS B O 1
ATOM 5262 N N . LEU B 1 191 ? 3.307 18.797 10.578 1 98.69 191 LEU B N 1
ATOM 5263 C CA . LEU B 1 191 ? 2.402 17.781 10.047 1 98.69 191 LEU B CA 1
ATOM 5264 C C . LEU B 1 191 ? 1.836 16.922 11.164 1 98.69 191 LEU B C 1
ATOM 5266 O O . LEU B 1 191 ? 0.696 16.453 11.086 1 98.69 191 LEU B O 1
ATOM 5270 N N . TYR B 1 192 ? 2.615 16.688 12.211 1 98.5 192 TYR B N 1
ATOM 5271 C CA . TYR B 1 192 ? 2.07 16.031 13.398 1 98.5 192 TYR B CA 1
ATOM 5272 C C . TYR B 1 192 ? 0.844 16.781 13.914 1 98.5 192 TYR B C 1
ATOM 5274 O O . TYR B 1 192 ? -0.201 16.172 14.156 1 98.5 192 TYR B O 1
ATOM 5282 N N . LEU B 1 193 ? 0.997 18.016 14.039 1 98.69 193 LEU B N 1
ATOM 5283 C CA . LEU B 1 193 ? -0.093 18.828 14.578 1 98.69 193 LEU B CA 1
ATOM 5284 C C . LEU B 1 193 ? -1.268 18.859 13.602 1 98.69 193 LEU B C 1
ATOM 5286 O O . LEU B 1 193 ? -2.426 18.891 14.023 1 98.69 193 LEU B O 1
ATOM 5290 N N . ALA B 1 194 ? -0.976 18.922 12.352 1 98.56 194 ALA B N 1
ATOM 5291 C CA . ALA B 1 194 ? -2.047 18.875 11.352 1 98.56 194 ALA B CA 1
ATOM 5292 C C . ALA B 1 194 ? -2.875 17.594 11.5 1 98.56 194 ALA B C 1
ATOM 5294 O O . ALA B 1 194 ? -4.105 17.656 11.523 1 98.56 194 ALA B O 1
ATOM 5295 N N . TRP B 1 195 ? -2.184 16.484 11.625 1 98.31 195 TRP B N 1
ATOM 5296 C CA . TRP B 1 195 ? -2.881 15.203 11.797 1 98.31 195 TRP B CA 1
ATOM 5297 C C . TRP B 1 195 ? -3.684 15.195 13.094 1 98.31 195 TRP B C 1
ATOM 5299 O O . TRP B 1 195 ? -4.793 14.664 13.133 1 98.31 195 TRP B O 1
ATOM 5309 N N . PHE B 1 196 ? -3.156 15.789 14.133 1 98.06 196 PHE B N 1
ATOM 5310 C CA . PHE B 1 196 ? -3.857 15.891 15.414 1 98.06 196 PHE B CA 1
ATOM 5311 C C . PHE B 1 196 ? -5.164 16.656 15.25 1 98.06 196 PHE B C 1
ATOM 5313 O O . PHE B 1 196 ? -6.207 16.219 15.742 1 98.06 196 PHE B O 1
ATOM 5320 N N . LEU B 1 197 ? -5.035 17.734 14.57 1 97.69 197 LEU B N 1
ATOM 5321 C CA . LEU B 1 197 ? -6.223 18.562 14.383 1 97.69 197 LEU B CA 1
ATOM 5322 C C . LEU B 1 197 ? -7.273 17.812 13.562 1 97.69 197 LEU B C 1
ATOM 5324 O O . LEU B 1 197 ? -8.477 17.953 13.82 1 97.69 197 LEU B O 1
ATOM 5328 N N . ILE B 1 198 ? -6.852 17.109 12.586 1 97.06 198 ILE B N 1
ATOM 5329 C CA . ILE B 1 198 ? -7.754 16.297 11.766 1 97.06 198 ILE B CA 1
ATOM 5330 C C . ILE B 1 198 ? -8.43 15.234 12.633 1 97.06 198 ILE B C 1
ATOM 5332 O O . ILE B 1 198 ? -9.641 15.023 12.539 1 97.06 198 ILE B O 1
ATOM 5336 N N . TYR B 1 199 ? -7.613 14.602 13.438 1 95.62 199 TYR B N 1
ATOM 5337 C CA . TYR B 1 199 ? -8.133 13.617 14.383 1 95.62 199 TYR B CA 1
ATOM 5338 C C . TYR B 1 199 ? -9.125 14.258 15.352 1 95.62 199 TYR B C 1
ATOM 5340 O O . TYR B 1 199 ? -10.203 13.719 15.586 1 95.62 199 TYR B O 1
ATOM 5348 N N . GLU B 1 200 ? -8.75 15.352 15.898 1 94.94 200 GLU B N 1
ATOM 5349 C CA . GLU B 1 200 ? -9.602 16.062 16.844 1 94.94 200 GLU B CA 1
ATOM 5350 C C . GLU B 1 200 ? -10.953 16.406 16.234 1 94.94 200 GLU B C 1
ATOM 5352 O O . GLU B 1 200 ? -11.977 16.391 16.906 1 94.94 200 GLU B O 1
ATOM 5357 N N . ALA B 1 201 ? -10.922 16.656 14.953 1 91.94 201 ALA B N 1
ATOM 5358 C CA . ALA B 1 201 ? -12.141 17 14.219 1 91.94 201 ALA B CA 1
ATOM 5359 C C . ALA B 1 201 ? -12.93 15.75 13.852 1 91.94 201 ALA B C 1
ATOM 5361 O O . ALA B 1 201 ? -14.023 15.844 13.289 1 91.94 201 ALA B O 1
ATOM 5362 N N . GLY B 1 202 ? -12.391 14.648 14.125 1 90.56 202 GLY B N 1
ATOM 5363 C CA . GLY B 1 202 ? -13.078 13.406 13.812 1 90.56 202 GLY B CA 1
ATOM 5364 C C . GLY B 1 202 ? -13.07 13.07 12.336 1 90.56 202 GLY B C 1
ATOM 5365 O O . GLY B 1 202 ? -14.031 12.5 11.812 1 90.56 202 GLY B O 1
ATOM 5366 N N . LEU B 1 203 ? -12.016 13.367 11.656 1 91.56 203 LEU B N 1
ATOM 5367 C CA . LEU B 1 203 ? -11.977 13.211 10.211 1 91.56 203 LEU B CA 1
ATOM 5368 C C . LEU B 1 203 ? -10.977 12.133 9.805 1 91.56 203 LEU B C 1
ATOM 5370 O O . LEU B 1 203 ? -10.898 11.766 8.625 1 91.56 203 LEU B O 1
ATOM 5374 N N . LEU B 1 204 ? -10.203 11.578 10.688 1 93.81 204 LEU B N 1
ATOM 5375 C CA . LEU B 1 204 ? -9.148 10.617 10.359 1 93.81 204 LEU B CA 1
ATOM 5376 C C . LEU B 1 204 ? -9.711 9.203 10.281 1 93.81 204 LEU B C 1
ATOM 5378 O O . LEU B 1 204 ? -10.156 8.648 11.289 1 93.81 204 LEU B O 1
ATOM 5382 N N . PRO B 1 205 ? -9.602 8.617 9.141 1 91.81 205 PRO B N 1
ATOM 5383 C CA . PRO B 1 205 ? -10.102 7.246 9.016 1 91.81 205 PRO B CA 1
ATOM 5384 C C . PRO B 1 205 ? -9.148 6.215 9.609 1 91.81 205 PRO B C 1
ATOM 5386 O O . PRO B 1 205 ? -7.965 6.512 9.812 1 91.81 205 PRO B O 1
ATOM 5389 N N . LYS B 1 206 ? -9.617 5 9.82 1 87.12 206 LYS B N 1
ATOM 5390 C CA . LYS B 1 206 ? -8.812 3.898 10.344 1 87.12 206 LYS B CA 1
ATOM 5391 C C . LYS B 1 206 ? -7.867 3.355 9.273 1 87.12 206 LYS B C 1
ATOM 5393 O O . LYS B 1 206 ? -6.793 2.838 9.586 1 87.12 206 LYS B O 1
ATOM 5398 N N . ASN B 1 207 ? -8.297 3.348 8.086 1 89.81 207 ASN B N 1
ATOM 5399 C CA . ASN B 1 207 ? -7.48 3.068 6.906 1 89.81 207 ASN B CA 1
ATOM 5400 C C . ASN B 1 207 ? -7.418 4.27 5.969 1 89.81 207 ASN B C 1
ATOM 5402 O O . ASN B 1 207 ? -8.438 4.898 5.688 1 89.81 207 ASN B O 1
ATOM 5406 N N . VAL B 1 208 ? -6.223 4.578 5.578 1 94.81 208 VAL B N 1
ATOM 5407 C CA . VAL B 1 208 ? -6.129 5.875 4.914 1 94.81 208 VAL B CA 1
ATOM 5408 C C . VAL B 1 208 ? -5.309 5.742 3.637 1 94.81 208 VAL B C 1
ATOM 5410 O O . VAL B 1 208 ? -4.25 5.105 3.633 1 94.81 208 VAL B O 1
ATOM 5413 N N . ASN B 1 209 ? -5.805 6.207 2.514 1 97.31 209 ASN B N 1
ATOM 5414 C CA . ASN B 1 209 ? -5.09 6.391 1.256 1 97.31 209 ASN B CA 1
ATOM 5415 C C . ASN B 1 209 ? -4.652 7.84 1.064 1 97.31 209 ASN B C 1
ATOM 5417 O O . ASN B 1 209 ? -5.492 8.742 0.991 1 97.31 209 ASN B O 1
ATOM 5421 N N . ILE B 1 210 ? -3.336 8.055 0.963 1 98.56 210 ILE B N 1
ATOM 5422 C CA . ILE B 1 210 ? -2.807 9.414 0.968 1 98.56 210 ILE B CA 1
ATOM 5423 C C . ILE B 1 210 ? -2.037 9.672 -0.325 1 98.56 210 ILE B C 1
ATOM 5425 O O . ILE B 1 210 ? -1.194 8.859 -0.725 1 98.56 210 ILE B O 1
ATOM 5429 N N . LEU B 1 211 ? -2.346 10.719 -0.971 1 98.62 211 LEU B N 1
ATOM 5430 C CA . LEU B 1 211 ? -1.494 11.266 -2.021 1 98.62 211 LEU B CA 1
ATOM 5431 C C . LEU B 1 211 ? -0.699 12.461 -1.507 1 98.62 211 LEU B C 1
ATOM 5433 O O . LEU B 1 211 ? -1.28 13.477 -1.116 1 98.62 211 LEU B O 1
ATOM 5437 N N . ASP B 1 212 ? 0.542 12.32 -1.448 1 98.62 212 ASP B N 1
ATOM 5438 C CA . ASP B 1 212 ? 1.465 13.375 -1.026 1 98.62 212 ASP B CA 1
ATOM 5439 C C . ASP B 1 212 ? 2.152 14.016 -2.229 1 98.62 212 ASP B C 1
ATOM 5441 O O . ASP B 1 212 ? 3.07 13.438 -2.809 1 98.62 212 ASP B O 1
ATOM 5445 N N . ILE B 1 213 ? 1.742 15.219 -2.574 1 97.75 213 ILE B N 1
ATOM 5446 C CA . ILE B 1 213 ? 2.303 15.914 -3.727 1 97.75 213 ILE B CA 1
ATOM 5447 C C . ILE B 1 213 ? 3.52 16.734 -3.293 1 97.75 213 ILE B C 1
ATOM 5449 O O . ILE B 1 213 ? 3.451 17.5 -2.328 1 97.75 213 ILE B O 1
ATOM 5453 N N . ALA B 1 214 ? 4.551 16.609 -4.039 1 95 214 ALA B N 1
ATOM 5454 C CA . ALA B 1 214 ? 5.824 17.188 -3.625 1 95 214 ALA B CA 1
ATOM 5455 C C . ALA B 1 214 ? 6.23 16.688 -2.238 1 95 214 ALA B C 1
ATOM 5457 O O . ALA B 1 214 ? 6.504 17.5 -1.345 1 95 214 ALA B O 1
ATOM 5458 N N . ALA B 1 215 ? 6.359 15.445 -2.158 1 95.56 215 ALA B N 1
ATOM 5459 C CA . ALA B 1 215 ? 6.371 14.734 -0.886 1 95.56 215 ALA B CA 1
ATOM 5460 C C . ALA B 1 215 ? 7.695 14.93 -0.155 1 95.56 215 ALA B C 1
ATOM 5462 O O . ALA B 1 215 ? 7.773 14.766 1.064 1 95.56 215 ALA B O 1
ATOM 5463 N N . GLY B 1 216 ? 8.703 15.258 -0.89 1 94.88 216 GLY B N 1
ATOM 5464 C CA . GLY B 1 216 ? 10.016 15.25 -0.261 1 94.88 216 GLY B CA 1
ATOM 5465 C C . GLY B 1 216 ? 10.367 13.906 0.357 1 94.88 216 GLY B C 1
ATOM 5466 O O . GLY B 1 216 ? 10.18 12.859 -0.264 1 94.88 216 GLY B O 1
ATOM 5467 N N . PRO B 1 217 ? 10.992 13.922 1.479 1 96.88 217 PRO B N 1
ATOM 5468 C CA . PRO B 1 217 ? 11.336 12.656 2.123 1 96.88 217 PRO B CA 1
ATOM 5469 C C . PRO B 1 217 ? 10.141 12 2.816 1 96.88 217 PRO B C 1
ATOM 5471 O O . PRO B 1 217 ? 10.305 11.008 3.535 1 96.88 217 PRO B O 1
ATOM 5474 N N . GLY B 1 218 ? 8.961 12.555 2.666 1 98.19 218 GLY B N 1
ATOM 5475 C CA . GLY B 1 218 ? 7.77 11.922 3.213 1 98.19 218 GLY B CA 1
ATOM 5476 C C . GLY B 1 218 ? 7.402 12.43 4.594 1 98.19 218 GLY B C 1
ATOM 5477 O O . GLY B 1 218 ? 7.055 11.648 5.48 1 98.19 218 GLY B O 1
ATOM 5478 N N . THR B 1 219 ? 7.496 13.742 4.82 1 98.44 219 THR B N 1
ATOM 5479 C CA . THR B 1 219 ? 7.203 14.32 6.129 1 98.44 219 THR B CA 1
ATOM 5480 C C . THR B 1 219 ? 5.746 14.07 6.516 1 98.44 219 THR B C 1
ATOM 5482 O O . THR B 1 219 ? 5.43 13.945 7.699 1 98.44 219 THR B O 1
ATOM 5485 N N . VAL B 1 220 ? 4.922 13.938 5.539 1 98.69 220 VAL B N 1
ATOM 5486 C CA . VAL B 1 220 ? 3.498 13.711 5.77 1 98.69 220 VAL B CA 1
ATOM 5487 C C . VAL B 1 220 ? 3.293 12.398 6.516 1 98.69 220 VAL B C 1
ATOM 5489 O O . VAL B 1 220 ? 2.588 12.352 7.527 1 98.69 220 VAL B O 1
ATOM 5492 N N . VAL B 1 221 ? 3.902 11.391 6.008 1 98.38 221 VAL B N 1
ATOM 5493 C CA . VAL B 1 221 ? 3.689 10.07 6.602 1 98.38 221 VAL B CA 1
ATOM 5494 C C . VAL B 1 221 ? 4.434 9.977 7.93 1 98.38 221 VAL B C 1
ATOM 5496 O O . VAL B 1 221 ? 3.967 9.312 8.867 1 98.38 221 VAL B O 1
ATOM 5499 N N . TYR B 1 222 ? 5.59 10.633 8.125 1 98.25 222 TYR B N 1
ATOM 5500 C CA . TYR B 1 222 ? 6.281 10.672 9.406 1 98.25 222 TYR B CA 1
ATOM 5501 C C . TYR B 1 222 ? 5.422 11.359 10.461 1 98.25 222 TYR B C 1
ATOM 5503 O O . TYR B 1 222 ? 5.332 10.891 11.602 1 98.25 222 TYR B O 1
ATOM 5511 N N . GLY B 1 223 ? 4.824 12.5 10.055 1 98.19 223 GLY B N 1
ATOM 5512 C CA . GLY B 1 223 ? 3.926 13.164 10.977 1 98.19 223 GLY B CA 1
ATOM 5513 C C . GLY B 1 223 ? 2.801 12.273 11.469 1 98.19 223 GLY B C 1
ATOM 5514 O O . GLY B 1 223 ? 2.494 12.25 12.664 1 98.19 223 GLY B O 1
ATOM 5515 N N . LEU B 1 224 ? 2.248 11.578 10.555 1 97.5 224 LEU B N 1
ATOM 5516 C CA . LEU B 1 224 ? 1.164 10.664 10.906 1 97.5 224 LEU B CA 1
ATOM 5517 C C . LEU B 1 224 ? 1.662 9.555 11.828 1 97.5 224 LEU B C 1
ATOM 5519 O O . LEU B 1 224 ? 0.993 9.203 12.805 1 97.5 224 LEU B O 1
ATOM 5523 N N . ALA B 1 225 ? 2.789 9 11.508 1 96.44 225 ALA B N 1
ATOM 5524 C CA . ALA B 1 225 ? 3.354 7.91 12.305 1 96.44 225 ALA B CA 1
ATOM 5525 C C . ALA B 1 225 ? 3.605 8.352 13.742 1 96.44 225 ALA B C 1
ATOM 5527 O O . ALA B 1 225 ? 3.275 7.629 14.688 1 96.44 225 ALA B O 1
ATOM 5528 N N . LEU B 1 226 ? 4.176 9.492 13.883 1 96.81 226 LEU B N 1
ATOM 5529 C CA . LEU B 1 226 ? 4.488 9.992 15.211 1 96.81 226 LEU B CA 1
ATOM 5530 C C . LEU B 1 226 ? 3.213 10.32 15.984 1 96.81 226 LEU B C 1
ATOM 5532 O O . LEU B 1 226 ? 3.139 10.086 17.188 1 96.81 226 LEU B O 1
ATOM 5536 N N . PHE B 1 227 ? 2.27 10.836 15.289 1 96.38 227 PHE B N 1
ATOM 5537 C CA . PHE B 1 227 ? 0.978 11.109 15.906 1 96.38 227 PHE B CA 1
ATOM 5538 C C . PHE B 1 227 ? 0.361 9.828 16.453 1 96.38 227 PHE B C 1
ATOM 5540 O O . PHE B 1 227 ? -0.049 9.773 17.625 1 96.38 227 PHE B O 1
ATOM 5547 N N . LEU B 1 228 ? 0.392 8.836 15.625 1 94.06 228 LEU B N 1
ATOM 5548 C CA . LEU B 1 228 ? -0.192 7.562 16.031 1 94.06 228 LEU B CA 1
ATOM 5549 C C . LEU B 1 228 ? 0.599 6.945 17.188 1 94.06 228 LEU B C 1
ATOM 5551 O O . LEU B 1 228 ? 0.018 6.352 18.094 1 94.06 228 LEU B O 1
ATOM 5555 N N . GLN B 1 229 ? 1.825 7.082 17.094 1 92.62 229 GLN B N 1
ATOM 5556 C CA . GLN B 1 229 ? 2.67 6.586 18.172 1 92.62 229 GLN B CA 1
ATOM 5557 C C . GLN B 1 229 ? 2.324 7.258 19.5 1 92.62 229 GLN B C 1
ATOM 5559 O O . GLN B 1 229 ? 2.322 6.613 20.547 1 92.62 229 GLN B O 1
ATOM 5564 N N . SER B 1 230 ? 2.059 8.508 19.422 1 93.5 230 SER B N 1
ATOM 5565 C CA . SER B 1 230 ? 1.742 9.266 20.625 1 93.5 230 SER B CA 1
ATOM 5566 C C . SER B 1 230 ? 0.379 8.875 21.188 1 93.5 230 SER B C 1
ATOM 5568 O O . SER B 1 230 ? 0.068 9.172 22.344 1 93.5 230 SER B O 1
ATOM 5570 N N . SER B 1 231 ? -0.358 8.234 20.391 1 91.81 231 SER B N 1
ATOM 5571 C CA . SER B 1 231 ? -1.708 7.879 20.812 1 91.81 231 SER B CA 1
ATOM 5572 C C . SER B 1 231 ? -1.729 6.527 21.531 1 91.81 231 SER B C 1
ATOM 5574 O O . SER B 1 231 ? -2.748 6.137 22.109 1 91.81 231 SER B O 1
ATOM 5576 N N . ILE B 1 232 ? -0.603 5.863 21.422 1 87.94 232 ILE B N 1
ATOM 5577 C CA . ILE B 1 232 ? -0.528 4.543 22.047 1 87.94 232 ILE B CA 1
ATOM 5578 C C . ILE B 1 232 ? -0.835 4.656 23.547 1 87.94 232 ILE B C 1
ATOM 5580 O O . ILE B 1 232 ? -0.296 5.527 24.234 1 87.94 232 ILE B O 1
ATOM 5584 N N . GLY B 1 233 ? -1.625 3.814 24.094 1 83.75 233 GLY B N 1
ATOM 5585 C CA . GLY B 1 233 ? -2.027 3.867 25.484 1 83.75 233 GLY B CA 1
ATOM 5586 C C . GLY B 1 233 ? -3.352 4.574 25.703 1 83.75 233 GLY B C 1
ATOM 5587 O O . GLY B 1 233 ? -4.012 4.371 26.719 1 83.75 233 GLY B O 1
ATOM 5588 N N . PHE B 1 234 ? -3.65 5.469 24.734 1 86.06 234 PHE B N 1
ATOM 5589 C CA . PHE B 1 234 ? -4.91 6.195 24.828 1 86.06 234 PHE B CA 1
ATOM 5590 C C . PHE B 1 234 ? -5.984 5.539 23.969 1 86.06 234 PHE B C 1
ATOM 5592 O O . PHE B 1 234 ? -7.145 5.465 24.375 1 86.06 234 PHE B O 1
ATOM 5599 N N . LEU B 1 235 ? -5.441 5.16 22.812 1 80 235 LEU B N 1
ATOM 5600 C CA . LEU B 1 235 ? -6.367 4.633 21.812 1 80 235 LEU B CA 1
ATOM 5601 C C . LEU B 1 235 ? -6.141 3.139 21.609 1 80 235 LEU B C 1
ATOM 5603 O O . LEU B 1 235 ? -5 2.672 21.609 1 80 235 LEU B O 1
ATOM 5607 N N . GLN B 1 236 ? -7.18 2.471 21.641 1 74.75 236 GLN B N 1
ATOM 5608 C CA . GLN B 1 236 ? -7.109 1.087 21.188 1 74.75 236 GLN B CA 1
ATOM 5609 C C . GLN B 1 236 ? -7.25 0.999 19.672 1 74.75 236 GLN B C 1
ATOM 5611 O O . GLN B 1 236 ? -8.359 0.86 19.141 1 74.75 236 GLN B O 1
ATOM 5616 N N . ILE B 1 237 ? -6.195 1.297 19.094 1 66.62 237 ILE B N 1
ATOM 5617 C CA . ILE B 1 237 ? -6.273 1.351 17.641 1 66.62 237 ILE B CA 1
ATOM 5618 C C . ILE B 1 237 ? -5.676 0.076 17.047 1 66.62 237 ILE B C 1
ATOM 5620 O O . ILE B 1 237 ? -4.625 -0.392 17.5 1 66.62 237 ILE B O 1
ATOM 5624 N N . PRO B 1 238 ? -6.484 -0.437 16.125 1 71 238 PRO B N 1
ATOM 5625 C CA . PRO B 1 238 ? -5.871 -1.496 15.328 1 71 238 PRO B CA 1
ATOM 5626 C C . PRO B 1 238 ? -4.73 -0.985 14.445 1 71 238 PRO B C 1
ATOM 5628 O O . PRO B 1 238 ? -4.504 0.225 14.367 1 71 238 PRO B O 1
ATOM 5631 N N . GLN B 1 239 ? -3.9 -1.881 13.945 1 81.56 239 GLN B N 1
ATOM 5632 C CA . GLN B 1 239 ? -2.887 -1.482 12.969 1 81.56 239 GLN B CA 1
ATOM 5633 C C . GLN B 1 239 ? -3.52 -0.776 11.773 1 81.56 239 GLN B C 1
ATOM 5635 O O . GLN B 1 239 ? -4.336 -1.364 11.062 1 81.56 239 GLN B O 1
ATOM 5640 N N . MET B 1 240 ? -3.219 0.548 11.727 1 87.06 240 MET B N 1
ATOM 5641 C CA . MET B 1 240 ? -3.771 1.393 10.672 1 87.06 240 MET B CA 1
ATOM 5642 C C . MET B 1 240 ? -3.148 1.055 9.32 1 87.06 240 MET B C 1
ATOM 5644 O O . MET B 1 240 ? -1.927 1.102 9.172 1 87.06 240 MET B O 1
ATOM 5648 N N . HIS B 1 241 ? -3.992 0.694 8.398 1 93.44 241 HIS B N 1
ATOM 5649 C CA . HIS B 1 241 ? -3.521 0.479 7.035 1 93.44 241 HIS B CA 1
ATOM 5650 C C . HIS B 1 241 ? -3.363 1.801 6.289 1 93.44 241 HIS B C 1
ATOM 5652 O O . HIS B 1 241 ? -4.316 2.578 6.191 1 93.44 241 HIS B O 1
ATOM 5658 N N . ILE B 1 242 ? -2.131 2.014 5.809 1 96.31 242 ILE B N 1
ATOM 5659 C CA . ILE B 1 242 ? -1.837 3.262 5.109 1 96.31 242 ILE B CA 1
ATOM 5660 C C . ILE B 1 242 ? -1.289 2.957 3.717 1 96.31 242 ILE B C 1
ATOM 5662 O O . ILE B 1 242 ? -0.284 2.256 3.578 1 96.31 242 ILE B O 1
ATOM 5666 N N . SER B 1 243 ? -1.965 3.381 2.699 1 97.94 243 SER B N 1
ATOM 5667 C CA . SER B 1 243 ? -1.417 3.428 1.347 1 97.94 243 SER B CA 1
ATOM 5668 C C . SER B 1 243 ? -0.894 4.82 1.012 1 97.94 243 SER B C 1
ATOM 5670 O O . SER B 1 243 ? -1.677 5.754 0.826 1 97.94 243 SER B O 1
ATOM 5672 N N . TYR B 1 244 ? 0.359 4.934 0.942 1 98.44 244 TYR B N 1
ATOM 5673 C CA . TYR B 1 244 ? 1.004 6.23 0.797 1 98.44 244 TYR B CA 1
ATOM 5674 C C . TYR B 1 244 ? 1.593 6.398 -0.599 1 98.44 244 TYR B C 1
ATOM 5676 O O . TYR B 1 244 ? 2.537 5.695 -0.968 1 98.44 244 TYR B O 1
ATOM 5684 N N . TYR B 1 245 ? 1.015 7.293 -1.336 1 98.12 245 TYR B N 1
ATOM 5685 C CA . TYR B 1 245 ? 1.485 7.656 -2.668 1 98.12 245 TYR B CA 1
ATOM 5686 C C . TYR B 1 245 ? 2.363 8.898 -2.613 1 98.12 245 TYR B C 1
ATOM 5688 O O . TYR B 1 245 ? 1.88 10 -2.322 1 98.12 245 TYR B O 1
ATOM 5696 N N . SER B 1 246 ? 3.615 8.703 -2.895 1 97.94 246 SER B N 1
ATOM 5697 C CA . SER B 1 246 ? 4.57 9.812 -2.889 1 97.94 246 SER B CA 1
ATOM 5698 C C . SER B 1 246 ? 4.848 10.312 -4.301 1 97.94 246 SER B C 1
ATOM 5700 O O . SER B 1 246 ? 5.422 9.586 -5.117 1 97.94 246 SER B O 1
ATOM 5702 N N . LEU B 1 247 ? 4.434 11.461 -4.605 1 96.44 247 LEU B N 1
ATOM 5703 C CA . LEU B 1 247 ? 4.754 12.125 -5.863 1 96.44 247 LEU B CA 1
ATOM 5704 C C . LEU B 1 247 ? 5.816 13.203 -5.652 1 96.44 247 LEU B C 1
ATOM 5706 O O . LEU B 1 247 ? 5.566 14.203 -4.977 1 96.44 247 LEU B O 1
ATOM 5710 N N . GLU B 1 248 ? 6.93 12.945 -6.184 1 95.06 248 GLU B N 1
ATOM 5711 C CA . GLU B 1 248 ? 8.07 13.82 -5.934 1 95.06 248 GLU B CA 1
ATOM 5712 C C . GLU B 1 248 ? 9 13.875 -7.141 1 95.06 248 GLU B C 1
ATOM 5714 O O . GLU B 1 248 ? 9.172 12.875 -7.844 1 95.06 248 GLU B O 1
ATOM 5719 N N . LYS B 1 249 ? 9.5 15.055 -7.355 1 91.88 249 LYS B N 1
ATOM 5720 C CA . LYS B 1 249 ? 10.359 15.281 -8.516 1 91.88 249 LYS B CA 1
ATOM 5721 C C . LYS B 1 249 ? 11.719 14.617 -8.32 1 91.88 249 LYS B C 1
ATOM 5723 O O . LYS B 1 249 ? 12.336 14.164 -9.289 1 91.88 249 LYS B O 1
ATOM 5728 N N . GLN B 1 250 ? 12.164 14.602 -7.109 1 91.19 250 GLN B N 1
ATOM 5729 C CA . GLN B 1 250 ? 13.508 14.102 -6.824 1 91.19 250 GLN B CA 1
ATOM 5730 C C . GLN B 1 250 ? 13.453 12.727 -6.164 1 91.19 250 GLN B C 1
ATOM 5732 O O . GLN B 1 250 ? 13.016 12.602 -5.02 1 91.19 250 GLN B O 1
ATOM 5737 N N . ASP B 1 251 ? 14.039 11.781 -6.82 1 92.38 251 ASP B N 1
ATOM 5738 C CA . ASP B 1 251 ? 14.023 10.422 -6.309 1 92.38 251 ASP B CA 1
ATOM 5739 C C . ASP B 1 251 ? 14.906 10.289 -5.07 1 92.38 251 ASP B C 1
ATOM 5741 O O . ASP B 1 251 ? 14.656 9.445 -4.207 1 92.38 251 ASP B O 1
ATOM 5745 N N . ALA B 1 252 ? 15.914 11.141 -4.949 1 93.38 252 ALA B N 1
ATOM 5746 C CA . ALA B 1 252 ? 16.828 11.07 -3.816 1 93.38 252 ALA B CA 1
ATOM 5747 C C . ALA B 1 252 ? 16.109 11.336 -2.502 1 93.38 252 ALA B C 1
ATOM 5749 O O . ALA B 1 252 ? 16.422 10.727 -1.478 1 93.38 252 ALA B O 1
ATOM 5750 N N . PHE B 1 253 ? 15.148 12.219 -2.518 1 95.25 253 PHE B N 1
ATOM 5751 C CA . PHE B 1 253 ? 14.359 12.508 -1.328 1 95.25 253 PHE B CA 1
ATOM 5752 C C . PHE B 1 253 ? 13.539 11.281 -0.922 1 95.25 253 PHE B C 1
ATOM 5754 O O . PHE B 1 253 ? 13.508 10.914 0.253 1 95.25 253 PHE B O 1
ATOM 5761 N N . GLN B 1 254 ? 12.938 10.719 -1.902 1 96.19 254 GLN B N 1
ATOM 5762 C CA . GLN B 1 254 ? 12.102 9.547 -1.649 1 96.19 254 GLN B CA 1
ATOM 5763 C C . GLN B 1 254 ? 12.93 8.383 -1.105 1 96.19 254 GLN B C 1
ATOM 5765 O O . GLN B 1 254 ? 12.531 7.73 -0.141 1 96.19 254 GLN B O 1
ATOM 5770 N N . TYR B 1 255 ? 14.078 8.227 -1.723 1 94.75 255 TYR B N 1
ATOM 5771 C CA . TYR B 1 255 ? 14.961 7.129 -1.331 1 94.75 255 TYR B CA 1
ATOM 5772 C C . TYR B 1 255 ? 15.445 7.309 0.101 1 94.75 255 TYR B C 1
ATOM 5774 O O . TYR B 1 255 ? 15.367 6.379 0.91 1 94.75 255 TYR B O 1
ATOM 5782 N N . ARG B 1 256 ? 15.938 8.445 0.442 1 96.31 256 ARG B N 1
ATOM 5783 C CA . ARG B 1 256 ? 16.469 8.695 1.775 1 96.31 256 ARG B CA 1
ATOM 5784 C C . ARG B 1 256 ? 15.375 8.672 2.826 1 96.31 256 ARG B C 1
ATOM 5786 O O . ARG B 1 256 ? 15.578 8.195 3.943 1 96.31 256 ARG B O 1
ATOM 5793 N N . GLY B 1 257 ? 14.273 9.258 2.449 1 97.81 257 GLY B N 1
ATOM 5794 C CA . GLY B 1 257 ? 13.141 9.18 3.355 1 97.81 257 GLY B CA 1
ATOM 5795 C C . GLY B 1 257 ? 12.742 7.762 3.701 1 97.81 257 GLY B C 1
ATOM 5796 O O . GLY B 1 257 ? 12.5 7.445 4.867 1 97.81 257 GLY B O 1
ATOM 5797 N N . LEU B 1 258 ? 12.727 6.938 2.707 1 96.94 258 LEU B N 1
ATOM 5798 C CA . LEU B 1 258 ? 12.352 5.543 2.912 1 96.94 258 LEU B CA 1
ATOM 5799 C C . LEU B 1 258 ? 13.398 4.812 3.742 1 96.94 258 LEU B C 1
ATOM 5801 O O . LEU B 1 258 ? 13.062 4 4.609 1 96.94 258 LEU B O 1
ATOM 5805 N N . GLN B 1 259 ? 14.672 5.047 3.459 1 95.75 259 GLN B N 1
ATOM 5806 C CA . GLN B 1 259 ? 15.734 4.402 4.227 1 95.75 259 GLN B CA 1
ATOM 5807 C C . GLN B 1 259 ? 15.641 4.766 5.707 1 95.75 259 GLN B C 1
ATOM 5809 O O . GLN B 1 259 ? 15.805 3.904 6.574 1 95.75 259 GLN B O 1
ATOM 5814 N N . PHE B 1 260 ? 15.414 6.031 6.02 1 97.81 260 PHE B N 1
ATOM 5815 C CA . PHE B 1 260 ? 15.266 6.434 7.414 1 97.81 260 PHE B CA 1
ATOM 5816 C C . PHE B 1 260 ? 14 5.832 8.023 1 97.81 260 PHE B C 1
ATOM 5818 O O . PHE B 1 260 ? 13.992 5.445 9.188 1 97.81 260 PHE B O 1
ATOM 5825 N N . TRP B 1 261 ? 12.945 5.773 7.23 1 97.44 261 TRP B N 1
ATOM 5826 C CA . TRP B 1 261 ? 11.703 5.156 7.684 1 97.44 261 TRP B CA 1
ATOM 5827 C C . TRP B 1 261 ? 11.938 3.717 8.133 1 97.44 261 TRP B C 1
ATOM 5829 O O . TRP B 1 261 ? 11.5 3.314 9.211 1 97.44 261 TRP B O 1
ATOM 5839 N N . ARG B 1 262 ? 12.602 2.963 7.32 1 93.69 262 ARG B N 1
ATOM 5840 C CA . ARG B 1 262 ? 12.883 1.562 7.613 1 93.69 262 ARG B CA 1
ATOM 5841 C C . ARG B 1 262 ? 13.695 1.421 8.898 1 93.69 262 ARG B C 1
ATOM 5843 O O . ARG B 1 262 ? 13.422 0.544 9.719 1 93.69 262 ARG B O 1
ATOM 5850 N N . ARG B 1 263 ? 14.586 2.285 9.07 1 94.12 263 ARG B N 1
ATOM 5851 C CA . ARG B 1 263 ? 15.477 2.223 10.227 1 94.12 263 ARG B CA 1
ATOM 5852 C C . ARG B 1 263 ? 14.758 2.66 11.492 1 94.12 263 ARG B C 1
ATOM 5854 O O . ARG B 1 263 ? 15.008 2.119 12.57 1 94.12 263 ARG B O 1
ATOM 5861 N N . TYR B 1 264 ? 13.906 3.615 11.367 1 95.75 264 TYR B N 1
ATOM 5862 C CA . TYR B 1 264 ? 13.344 4.27 12.547 1 95.75 264 TYR B CA 1
ATOM 5863 C C . TYR B 1 264 ? 11.977 3.697 12.891 1 95.75 264 TYR B C 1
ATOM 5865 O O . TYR B 1 264 ? 11.75 3.252 14.016 1 95.75 264 TYR B O 1
ATOM 5873 N N . ILE B 1 265 ? 11.125 3.645 11.898 1 93.88 265 ILE B N 1
ATOM 5874 C CA . ILE B 1 265 ? 9.742 3.275 12.172 1 93.88 265 ILE B CA 1
ATOM 5875 C C . ILE B 1 265 ? 9.586 1.76 12.078 1 93.88 265 ILE B C 1
ATOM 5877 O O . ILE B 1 265 ? 9.078 1.123 13 1 93.88 265 ILE B O 1
ATOM 5881 N N . GLU B 1 266 ? 10.055 1.164 11.039 1 89.38 266 GLU B N 1
ATOM 5882 C CA . GLU B 1 266 ? 9.789 -0.241 10.75 1 89.38 266 GLU B CA 1
ATOM 5883 C C . GLU B 1 266 ? 10.594 -1.157 11.664 1 89.38 266 GLU B C 1
ATOM 5885 O O . GLU B 1 266 ? 10.234 -2.32 11.859 1 89.38 266 GLU B O 1
ATOM 5890 N N . SER B 1 267 ? 11.602 -0.669 12.172 1 85 267 SER B N 1
ATOM 5891 C CA . SER B 1 267 ? 12.477 -1.494 13 1 85 267 SER B CA 1
ATOM 5892 C C . SER B 1 267 ? 11.914 -1.667 14.406 1 85 267 SER B C 1
ATOM 5894 O O . SER B 1 267 ? 12.391 -2.504 15.172 1 85 267 SER B O 1
ATOM 5896 N N . ARG B 1 268 ? 10.836 -0.955 14.648 1 84 268 ARG B N 1
ATOM 5897 C CA . ARG B 1 268 ? 10.219 -1.025 15.969 1 84 268 ARG B CA 1
ATOM 5898 C C . ARG B 1 268 ? 8.773 -1.498 15.875 1 84 268 ARG B C 1
ATOM 5900 O O . ARG B 1 268 ? 8.211 -1.567 14.781 1 84 268 ARG B O 1
ATOM 5907 N N . LYS B 1 269 ? 8.352 -1.968 17.016 1 80.94 269 LYS B N 1
ATOM 5908 C CA . LYS B 1 269 ? 6.938 -2.309 17.062 1 80.94 269 LYS B CA 1
ATOM 5909 C C . LYS B 1 269 ? 6.066 -1.072 16.844 1 80.94 269 LYS B C 1
ATOM 5911 O O . LYS B 1 269 ? 6.277 -0.041 17.484 1 80.94 269 LYS B O 1
ATOM 5916 N N . THR B 1 270 ? 5.242 -1.205 15.852 1 81 270 THR B N 1
ATOM 5917 C CA . THR B 1 270 ? 4.465 -0.027 15.484 1 81 270 THR B CA 1
ATOM 5918 C C . THR B 1 270 ? 3.023 -0.411 15.156 1 81 270 THR B C 1
ATOM 5920 O O . THR B 1 270 ? 2.74 -1.568 14.844 1 81 270 THR B O 1
ATOM 5923 N N . LEU B 1 271 ? 2.188 0.532 15.289 1 79 271 LEU B N 1
ATOM 5924 C CA . LEU B 1 271 ? 0.779 0.397 14.93 1 79 271 LEU B CA 1
ATOM 5925 C C . LEU B 1 271 ? 0.551 0.773 13.469 1 79 271 LEU B C 1
ATOM 5927 O O . LEU B 1 271 ? -0.591 0.811 13.008 1 79 271 LEU B O 1
ATOM 5931 N N . ILE B 1 272 ? 1.607 0.917 12.828 1 87.5 272 ILE B N 1
ATOM 5932 C CA . ILE B 1 272 ? 1.478 1.431 11.469 1 87.5 272 ILE B CA 1
ATOM 5933 C C . ILE B 1 272 ? 1.697 0.301 10.461 1 87.5 272 ILE B C 1
ATOM 5935 O O . ILE B 1 272 ? 2.705 -0.408 10.531 1 87.5 272 ILE B O 1
ATOM 5939 N N . ASN B 1 273 ? 0.742 0.082 9.672 1 93.62 273 ASN B N 1
ATOM 5940 C CA . ASN B 1 273 ? 0.827 -0.81 8.523 1 93.62 273 ASN B CA 1
ATOM 5941 C C . ASN B 1 273 ? 0.835 -0.031 7.211 1 93.62 273 ASN B C 1
ATOM 5943 O O . ASN B 1 273 ? -0.179 0.029 6.512 1 93.62 273 ASN B O 1
ATOM 5947 N N . ALA B 1 274 ? 2.057 0.505 6.938 1 96.12 274 ALA B N 1
ATOM 5948 C CA . ALA B 1 274 ? 2.166 1.445 5.824 1 96.12 274 ALA B CA 1
ATOM 5949 C C . ALA B 1 274 ? 2.725 0.761 4.578 1 96.12 274 ALA B C 1
ATOM 5951 O O . ALA B 1 274 ? 3.656 -0.041 4.672 1 96.12 274 ALA B O 1
ATOM 5952 N N . TYR B 1 275 ? 2.127 1.004 3.465 1 97.75 275 TYR B N 1
ATOM 5953 C CA . TYR B 1 275 ? 2.566 0.588 2.139 1 97.75 275 TYR B CA 1
ATOM 5954 C C . TYR B 1 275 ? 2.877 1.797 1.263 1 97.75 275 TYR B C 1
ATOM 5956 O O . TYR B 1 275 ? 2.16 2.801 1.304 1 97.75 275 TYR B O 1
ATOM 5964 N N . PHE B 1 276 ? 3.938 1.672 0.463 1 98 276 PHE B N 1
ATOM 5965 C CA . PHE B 1 276 ? 4.426 2.854 -0.239 1 98 276 PHE B CA 1
ATOM 5966 C C . PHE B 1 276 ? 4.367 2.648 -1.748 1 98 276 PHE B C 1
ATOM 5968 O O . PHE B 1 276 ? 4.652 1.555 -2.242 1 98 276 PHE B O 1
ATOM 5975 N N . ARG B 1 277 ? 3.99 3.611 -2.455 1 97.06 277 ARG B N 1
ATOM 5976 C CA . ARG B 1 277 ? 4.16 3.766 -3.896 1 97.06 277 ARG B CA 1
ATOM 5977 C C . ARG B 1 277 ? 4.867 5.074 -4.227 1 97.06 277 ARG B C 1
ATOM 5979 O O . ARG B 1 277 ? 4.34 6.156 -3.957 1 97.06 277 ARG B O 1
ATOM 5986 N N . PHE B 1 278 ? 6.07 4.918 -4.754 1 95.94 278 PHE B N 1
ATOM 5987 C CA . PHE B 1 278 ? 6.879 6.09 -5.078 1 95.94 278 PHE B CA 1
ATOM 5988 C C . PHE B 1 278 ? 6.848 6.371 -6.574 1 95.94 278 PHE B C 1
ATOM 5990 O O . PHE B 1 278 ? 7.234 5.523 -7.379 1 95.94 278 PHE B O 1
ATOM 5997 N N . VAL B 1 279 ? 6.414 7.527 -6.945 1 93.75 279 VAL B N 1
ATOM 5998 C CA . VAL B 1 279 ? 6.426 7.984 -8.328 1 93.75 279 VAL B CA 1
ATOM 5999 C C . VAL B 1 279 ? 7.273 9.25 -8.445 1 93.75 279 VAL B C 1
ATOM 6001 O O . VAL B 1 279 ? 6.949 10.281 -7.852 1 93.75 279 VAL B O 1
ATOM 6004 N N . THR B 1 280 ? 8.359 9.148 -9.18 1 92.44 280 THR B N 1
ATOM 6005 C CA . THR B 1 280 ? 9.25 10.281 -9.398 1 92.44 280 THR B CA 1
ATOM 6006 C C . THR B 1 280 ? 8.898 11 -10.695 1 92.44 280 THR B C 1
ATOM 6008 O O . THR B 1 280 ? 9.172 10.5 -11.789 1 92.44 280 THR B O 1
ATOM 6011 N N . ASP B 1 281 ? 8.344 12.141 -10.516 1 90.88 281 ASP B N 1
ATOM 6012 C CA . ASP B 1 281 ? 7.922 12.922 -11.68 1 90.88 281 ASP B CA 1
ATOM 6013 C C . ASP B 1 281 ? 7.758 14.398 -11.32 1 90.88 281 ASP B C 1
ATOM 6015 O O . ASP B 1 281 ? 7.484 14.734 -10.172 1 90.88 281 ASP B O 1
ATOM 6019 N N . ASP B 1 282 ? 7.961 15.156 -12.312 1 90.94 282 ASP B N 1
ATOM 6020 C CA . ASP B 1 282 ? 7.707 16.594 -12.172 1 90.94 282 ASP B CA 1
ATOM 6021 C C . ASP B 1 282 ? 6.227 16.906 -12.352 1 90.94 282 ASP B C 1
ATOM 6023 O O . ASP B 1 282 ? 5.609 16.484 -13.336 1 90.94 282 ASP B O 1
ATOM 6027 N N . ILE B 1 283 ? 5.703 17.672 -11.445 1 90.44 283 ILE B N 1
ATOM 6028 C CA . ILE B 1 283 ? 4.277 17.969 -11.508 1 90.44 283 ILE B CA 1
ATOM 6029 C C . ILE B 1 283 ? 3.971 18.75 -12.789 1 90.44 283 ILE B C 1
ATOM 6031 O O . ILE B 1 283 ? 2.871 18.641 -13.336 1 90.44 283 ILE B O 1
ATOM 6035 N N . PHE B 1 284 ? 4.863 19.469 -13.289 1 91 284 PHE B N 1
ATOM 6036 C CA . PHE B 1 284 ? 4.633 20.312 -14.461 1 91 284 PHE B CA 1
ATOM 6037 C C . PHE B 1 284 ? 4.598 19.453 -15.727 1 91 284 PHE B C 1
ATOM 6039 O O . PHE B 1 284 ? 4.168 19.922 -16.781 1 91 284 PHE B O 1
ATOM 6046 N N . ASN B 1 285 ? 5.004 18.219 -15.578 1 87.38 285 ASN B N 1
ATOM 6047 C CA . ASN B 1 285 ? 4.914 17.266 -16.688 1 87.38 285 ASN B CA 1
ATOM 6048 C C . ASN B 1 285 ? 3.635 16.438 -16.625 1 87.38 285 ASN B C 1
ATOM 6050 O O . ASN B 1 285 ? 3.453 15.5 -17.406 1 87.38 285 ASN B O 1
ATOM 6054 N N . PHE B 1 286 ? 2.895 16.859 -15.789 1 85.62 286 PHE B N 1
ATOM 6055 C CA . PHE B 1 286 ? 1.702 16.047 -15.555 1 85.62 286 PHE B CA 1
ATOM 6056 C C . PHE B 1 286 ? 0.813 16.031 -16.797 1 85.62 286 PHE B C 1
ATOM 6058 O O . PHE B 1 286 ? 0.518 17.062 -17.375 1 85.62 286 PHE B O 1
ATOM 6065 N N . ASN B 1 287 ? 0.558 14.82 -17.188 1 80.44 287 ASN B N 1
ATOM 6066 C CA . ASN B 1 287 ? -0.393 14.523 -18.266 1 80.44 287 ASN B CA 1
ATOM 6067 C C . ASN B 1 287 ? -1.461 13.539 -17.797 1 80.44 287 ASN B C 1
ATOM 6069 O O . ASN B 1 287 ? -1.166 12.367 -17.562 1 80.44 287 ASN B O 1
ATOM 6073 N N . SER B 1 288 ? -2.609 14.055 -17.781 1 75.75 288 SER B N 1
ATOM 6074 C CA . SER B 1 288 ? -3.711 13.266 -17.234 1 75.75 288 SER B CA 1
ATOM 6075 C C . SER B 1 288 ? -3.92 11.984 -18.031 1 75.75 288 SER B C 1
ATOM 6077 O O . SER B 1 288 ? -4.293 10.953 -17.469 1 75.75 288 SER B O 1
ATOM 6079 N N . GLN B 1 289 ? -3.684 12.008 -19.234 1 72.38 289 GLN B N 1
ATOM 6080 C CA . GLN B 1 289 ? -3.914 10.852 -20.078 1 72.38 289 GLN B CA 1
ATOM 6081 C C . GLN B 1 289 ? -2.852 9.781 -19.859 1 72.38 289 GLN B C 1
ATOM 6083 O O . GLN B 1 289 ? -3.117 8.586 -20.031 1 72.38 289 GLN B O 1
ATOM 6088 N N . LEU B 1 290 ? -1.816 10.203 -19.391 1 75.31 290 LEU B N 1
ATOM 6089 C CA . LEU B 1 290 ? -0.697 9.281 -19.266 1 75.31 290 LEU B CA 1
ATOM 6090 C C . LEU B 1 290 ? -0.445 8.93 -17.812 1 75.31 290 LEU B C 1
ATOM 6092 O O . LEU B 1 290 ? 0.312 8 -17.5 1 75.31 290 LEU B O 1
ATOM 6096 N N . SER B 1 291 ? -1.164 9.57 -17.016 1 82.94 291 SER B N 1
ATOM 6097 C CA . SER B 1 291 ? -0.895 9.391 -15.586 1 82.94 291 SER B CA 1
ATOM 6098 C C . SER B 1 291 ? -1.523 8.102 -15.062 1 82.94 291 SER B C 1
ATOM 6100 O O . SER B 1 291 ? -2.611 7.715 -15.492 1 82.94 291 SER B O 1
ATOM 6102 N N . ASN B 1 292 ? -0.835 7.457 -14.195 1 86.75 292 ASN B N 1
ATOM 6103 C CA . ASN B 1 292 ? -1.339 6.262 -13.523 1 86.75 292 ASN B CA 1
ATOM 6104 C C . ASN B 1 292 ? -1.927 6.598 -12.156 1 86.75 292 ASN B C 1
ATOM 6106 O O . ASN B 1 292 ? -2.148 5.703 -11.336 1 86.75 292 ASN B O 1
ATOM 6110 N N . LEU B 1 293 ? -2.115 7.883 -11.938 1 91.19 293 LEU B N 1
ATOM 6111 C CA . LEU B 1 293 ? -2.742 8.258 -10.68 1 91.19 293 LEU B CA 1
ATOM 6112 C C . LEU B 1 293 ? -4.125 7.633 -10.555 1 91.19 293 LEU B C 1
ATOM 6114 O O . LEU B 1 293 ? -4.957 7.762 -11.453 1 91.19 293 LEU B O 1
ATOM 6118 N N . PRO B 1 294 ? -4.32 6.957 -9.523 1 92.25 294 PRO B N 1
ATOM 6119 C CA . PRO B 1 294 ? -5.629 6.316 -9.367 1 92.25 294 PRO B CA 1
ATOM 6120 C C . PRO B 1 294 ? -6.773 7.324 -9.289 1 92.25 294 PRO B C 1
ATOM 6122 O O . PRO B 1 294 ? -6.621 8.391 -8.68 1 92.25 294 PRO B O 1
ATOM 6125 N N . GLU B 1 295 ? -7.926 6.902 -9.766 1 90.88 295 GLU B N 1
ATOM 6126 C CA . GLU B 1 295 ? -9.109 7.762 -9.766 1 90.88 295 GLU B CA 1
ATOM 6127 C C . GLU B 1 295 ? -9.984 7.492 -8.539 1 90.88 295 GLU B C 1
ATOM 6129 O O . GLU B 1 295 ? -10.141 6.344 -8.125 1 90.88 295 GLU B O 1
ATOM 6134 N N . ASP B 1 296 ? -10.5 8.562 -7.973 1 91.62 296 ASP B N 1
ATOM 6135 C CA . ASP B 1 296 ? -11.438 8.477 -6.863 1 91.62 296 ASP B CA 1
ATOM 6136 C C . ASP B 1 296 ? -10.945 7.508 -5.793 1 91.62 296 ASP B C 1
ATOM 6138 O O . ASP B 1 296 ? -11.68 6.609 -5.375 1 91.62 296 ASP B O 1
ATOM 6142 N N . PHE B 1 297 ? -9.766 7.742 -5.395 1 94.94 297 PHE B N 1
ATOM 6143 C CA . PHE B 1 297 ? -9.133 6.727 -4.559 1 94.94 297 PHE B CA 1
ATOM 6144 C C . PHE B 1 297 ? -8.68 7.316 -3.229 1 94.94 297 PHE B C 1
ATOM 6146 O O . PHE B 1 297 ? -8.836 6.688 -2.18 1 94.94 297 PHE B O 1
ATOM 6153 N N . PHE B 1 298 ? -8.164 8.5 -3.213 1 97.38 298 PHE B N 1
ATOM 6154 C CA . PHE B 1 298 ? -7.445 9.023 -2.055 1 97.38 298 PHE B CA 1
ATOM 6155 C C . PHE B 1 298 ? -8.414 9.648 -1.056 1 97.38 298 PHE B C 1
ATOM 6157 O O . PHE B 1 298 ? -9.297 10.422 -1.438 1 97.38 298 PHE B O 1
ATOM 6164 N N . ASP B 1 299 ? -8.164 9.305 0.214 1 97 299 ASP B N 1
ATOM 6165 C CA . ASP B 1 299 ? -8.883 9.953 1.305 1 97 299 ASP B CA 1
ATOM 6166 C C . ASP B 1 299 ? -8.359 11.375 1.533 1 97 299 ASP B C 1
ATOM 6168 O O . ASP B 1 299 ? -9.117 12.266 1.9 1 97 299 ASP B O 1
ATOM 6172 N N . PHE B 1 300 ? -7.059 11.508 1.37 1 98.44 300 PHE B N 1
ATOM 6173 C CA . PHE B 1 300 ? -6.398 12.797 1.559 1 98.44 300 PHE B CA 1
ATOM 6174 C C . PHE B 1 300 ? -5.426 13.0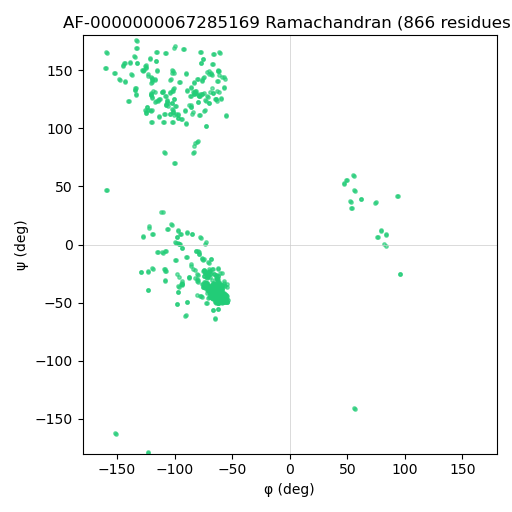78 0.419 1 98.44 300 PHE B C 1
ATOM 6176 O O . PHE B 1 300 ? -4.641 12.211 0.036 1 98.44 300 PHE B O 1
ATOM 6183 N N . ILE B 1 301 ? -5.5 14.219 -0.078 1 98.75 301 ILE B N 1
ATOM 6184 C CA . ILE B 1 301 ? -4.461 14.773 -0.941 1 98.75 301 ILE B CA 1
ATOM 6185 C C . ILE B 1 301 ? -3.781 15.945 -0.241 1 98.75 301 ILE B C 1
ATOM 6187 O O . ILE B 1 301 ? -4.445 16.891 0.188 1 98.75 301 ILE B O 1
ATOM 6191 N N . ILE B 1 302 ? -2.494 15.844 -0.143 1 98.75 302 ILE B N 1
ATOM 6192 C CA . ILE B 1 302 ? -1.788 16.828 0.678 1 98.75 302 ILE B CA 1
ATOM 6193 C C . ILE B 1 302 ? -0.767 17.578 -0.174 1 98.75 302 ILE B C 1
ATOM 6195 O O . ILE B 1 302 ? 0.001 16.953 -0.917 1 98.75 302 ILE B O 1
ATOM 6199 N N . ILE B 1 303 ? -0.794 18.828 -0.09 1 98.31 303 ILE B N 1
ATOM 6200 C CA . ILE B 1 303 ? 0.225 19.719 -0.652 1 98.31 303 ILE B CA 1
ATOM 6201 C C . ILE B 1 303 ? 0.857 20.547 0.46 1 98.31 303 ILE B C 1
ATOM 6203 O O . ILE B 1 303 ? 0.247 21.5 0.954 1 98.31 303 ILE B O 1
ATOM 6207 N N . SER B 1 304 ? 2.027 20.156 0.758 1 96.5 304 SER B N 1
ATOM 6208 C CA . SER B 1 304 ? 2.717 20.828 1.859 1 96.5 304 SER B CA 1
ATOM 6209 C C . SER B 1 304 ? 3.873 21.672 1.352 1 96.5 304 SER B C 1
ATOM 6211 O O . SER B 1 304 ? 4.895 21.156 0.905 1 96.5 304 SER B O 1
ATOM 6213 N N . HIS B 1 305 ? 3.711 23 1.324 1 92.38 305 HIS B N 1
ATOM 6214 C CA . HIS B 1 305 ? 4.746 24.016 1.107 1 92.38 305 HIS B CA 1
ATOM 6215 C C . HIS B 1 305 ? 5.133 24.094 -0.365 1 92.38 305 HIS B C 1
ATOM 6217 O O . HIS B 1 305 ? 6.078 24.797 -0.725 1 92.38 305 HIS B O 1
ATOM 6223 N N . CYS B 1 306 ? 4.473 23.406 -1.203 1 93.06 306 CYS B N 1
ATOM 6224 C CA . CYS B 1 306 ? 4.809 23.453 -2.621 1 93.06 306 CYS B CA 1
ATOM 6225 C C . CYS B 1 306 ? 3.865 24.391 -3.371 1 93.06 306 CYS B C 1
ATOM 6227 O O . CYS B 1 306 ? 3.088 23.953 -4.219 1 93.06 306 CYS B O 1
ATOM 6229 N N . PHE B 1 307 ? 4.023 25.641 -3.102 1 93.62 307 PHE B N 1
ATOM 6230 C CA . PHE B 1 307 ? 3.268 26.688 -3.764 1 93.62 307 PHE B CA 1
ATOM 6231 C C . PHE B 1 307 ? 4.203 27.75 -4.348 1 93.62 307 PHE B C 1
ATOM 6233 O O . PHE B 1 307 ? 5.273 28.016 -3.793 1 93.62 307 PHE B O 1
ATOM 6240 N N . PHE B 1 308 ? 3.795 28.359 -5.383 1 90.5 308 PHE B N 1
ATOM 6241 C CA . PHE B 1 308 ? 4.691 29.234 -6.121 1 90.5 308 PHE B CA 1
ATOM 6242 C C . PHE B 1 308 ? 4.203 30.672 -6.066 1 90.5 308 PHE B C 1
ATOM 6244 O O . PHE B 1 308 ? 2.994 30.922 -6.035 1 90.5 308 PHE B O 1
ATOM 6251 N N . LEU B 1 309 ? 5.188 31.578 -6.133 1 88.19 309 LEU B N 1
ATOM 6252 C CA . LEU B 1 309 ? 4.859 33 -6.055 1 88.19 309 LEU B CA 1
ATOM 6253 C C . LEU B 1 309 ? 4.758 33.625 -7.449 1 88.19 309 LEU B C 1
ATOM 6255 O O . LEU B 1 309 ? 3.943 34.5 -7.684 1 88.19 309 LEU B O 1
ATOM 6259 N N . GLU B 1 310 ? 5.641 33.125 -8.328 1 87.38 310 GLU B N 1
ATOM 6260 C CA . GLU B 1 310 ? 5.613 33.625 -9.695 1 87.38 310 GLU B CA 1
ATOM 6261 C C . GLU B 1 310 ? 4.277 33.344 -10.375 1 87.38 310 GLU B C 1
ATOM 6263 O O . GLU B 1 310 ? 3.836 32.188 -10.398 1 87.38 310 GLU B O 1
ATOM 6268 N N . SER B 1 311 ? 3.74 34.281 -10.953 1 88.38 311 SER B N 1
ATOM 6269 C CA . SER B 1 311 ? 2.355 34.219 -11.414 1 88.38 311 SER B CA 1
ATOM 6270 C C . SER B 1 311 ? 2.145 33.094 -12.414 1 88.38 311 SER B C 1
ATOM 6272 O O . SER B 1 311 ? 1.205 32.312 -12.289 1 88.38 311 SER B O 1
ATOM 6274 N N . GLN B 1 312 ? 2.98 33 -13.383 1 90.75 312 GLN B N 1
ATOM 6275 C CA . GLN B 1 312 ? 2.793 32 -14.414 1 90.75 312 GLN B CA 1
ATOM 6276 C C . GLN B 1 312 ? 2.92 30.594 -13.828 1 90.75 312 GLN B C 1
ATOM 6278 O O . GLN B 1 312 ? 2.113 29.703 -14.133 1 90.75 312 GLN B O 1
ATOM 6283 N N . LYS B 1 313 ? 3.895 30.422 -13.016 1 90.69 313 LYS B N 1
ATOM 6284 C CA . LYS B 1 313 ? 4.109 29.125 -12.391 1 90.69 313 LYS B CA 1
ATOM 6285 C C . LYS B 1 313 ? 2.982 28.781 -11.422 1 90.69 313 LYS B C 1
ATOM 6287 O O . LYS B 1 313 ? 2.57 27.625 -11.32 1 90.69 313 LYS B O 1
ATOM 6292 N N . LYS B 1 314 ? 2.602 29.797 -10.734 1 93.06 314 LYS B N 1
ATOM 6293 C CA . LYS B 1 314 ? 1.498 29.625 -9.797 1 93.06 314 LYS B CA 1
ATOM 6294 C C . LYS B 1 314 ? 0.231 29.156 -10.516 1 93.06 314 LYS B C 1
ATOM 6296 O O . LYS B 1 314 ? -0.416 28.203 -10.086 1 93.06 314 LYS B O 1
ATOM 6301 N N . GLN B 1 315 ? -0.08 29.797 -11.539 1 93.88 315 GLN B N 1
ATOM 6302 C CA . GLN B 1 315 ? -1.281 29.453 -12.297 1 93.88 315 GLN B CA 1
ATOM 6303 C C . GLN B 1 315 ? -1.189 28.047 -12.883 1 93.88 315 GLN B C 1
ATOM 6305 O O . GLN B 1 315 ? -2.162 27.297 -12.844 1 93.88 315 GLN B O 1
ATOM 6310 N N . ARG B 1 316 ? -0.061 27.781 -13.383 1 94.31 316 ARG B N 1
ATOM 6311 C CA . ARG B 1 316 ? 0.138 26.453 -13.969 1 94.31 316 ARG B CA 1
ATOM 6312 C C . ARG B 1 316 ? 0.037 25.375 -12.906 1 94.31 316 ARG B C 1
ATOM 6314 O O . ARG B 1 316 ? -0.626 24.344 -13.109 1 94.31 316 ARG B O 1
ATOM 6321 N N . ALA B 1 317 ? 0.724 25.594 -11.852 1 94.88 317 ALA B N 1
ATOM 6322 C CA . ALA B 1 317 ? 0.675 24.625 -10.766 1 94.88 317 ALA B CA 1
ATOM 6323 C C . ALA B 1 317 ? -0.753 24.438 -10.258 1 94.88 317 ALA B C 1
ATOM 6325 O O . ALA B 1 317 ? -1.205 23.312 -10.055 1 94.88 317 ALA B O 1
ATOM 6326 N N . ASN B 1 318 ? -1.411 25.516 -10.078 1 96.31 318 ASN B N 1
ATOM 6327 C CA . ASN B 1 318 ? -2.785 25.453 -9.594 1 96.31 318 ASN B CA 1
ATOM 6328 C C . ASN B 1 318 ? -3.674 24.641 -10.531 1 96.31 318 ASN B C 1
ATOM 6330 O O . ASN B 1 318 ? -4.504 23.859 -10.086 1 96.31 318 ASN B O 1
ATOM 6334 N N . SER B 1 319 ? -3.471 24.859 -11.766 1 95.69 319 SER B N 1
ATOM 6335 C CA . SER B 1 319 ? -4.246 24.109 -12.75 1 95.69 319 SER B CA 1
ATOM 6336 C C . SER B 1 319 ? -3.982 22.609 -12.656 1 95.69 319 SER B C 1
ATOM 6338 O O . SER B 1 319 ? -4.906 21.812 -12.766 1 95.69 319 SER B O 1
ATOM 6340 N N . ILE B 1 320 ? -2.787 22.312 -12.461 1 96.25 320 ILE B N 1
ATOM 6341 C CA . ILE B 1 320 ? -2.4 20.906 -12.352 1 96.25 320 ILE B CA 1
ATOM 6342 C C . ILE B 1 320 ? -2.982 20.312 -11.078 1 96.25 320 ILE B C 1
ATOM 6344 O O . ILE B 1 320 ? -3.537 19.219 -11.094 1 96.25 320 ILE B O 1
ATOM 6348 N N . TYR B 1 321 ? -2.826 21.062 -10 1 97.44 321 TYR B N 1
ATOM 6349 C CA . TYR B 1 321 ? -3.391 20.594 -8.742 1 97.44 321 TYR B CA 1
ATOM 6350 C C . TYR B 1 321 ? -4.891 20.344 -8.875 1 97.44 321 TYR B C 1
ATOM 6352 O O . TYR B 1 321 ? -5.402 19.328 -8.406 1 97.44 321 TYR B O 1
ATOM 6360 N N . GLN B 1 322 ? -5.551 21.25 -9.516 1 96.44 322 GLN B N 1
ATOM 6361 C CA . GLN B 1 322 ? -6.988 21.109 -9.727 1 96.44 322 GLN B CA 1
ATOM 6362 C C . GLN B 1 322 ? -7.312 19.828 -10.469 1 96.44 322 GLN B C 1
ATOM 6364 O O . GLN B 1 322 ? -8.227 19.094 -10.086 1 96.44 322 GLN B O 1
ATOM 6369 N N . LYS B 1 323 ? -6.594 19.594 -11.453 1 94.94 323 LYS B N 1
ATOM 6370 C CA . LYS B 1 323 ? -6.828 18.391 -12.258 1 94.94 323 LYS B CA 1
ATOM 6371 C C . LYS B 1 323 ? -6.598 17.125 -11.445 1 94.94 323 LYS B C 1
ATOM 6373 O O . LYS B 1 323 ? -7.41 16.203 -11.484 1 94.94 323 LYS B O 1
ATOM 6378 N N . ILE B 1 324 ? -5.477 17.109 -10.742 1 96.5 324 ILE B N 1
ATOM 6379 C CA . ILE B 1 324 ? -5.137 15.938 -9.938 1 96.5 324 ILE B CA 1
ATOM 6380 C C . ILE B 1 324 ? -6.211 15.711 -8.875 1 96.5 324 ILE B C 1
ATOM 6382 O O . ILE B 1 324 ? -6.711 14.594 -8.719 1 96.5 324 ILE B O 1
ATOM 6386 N N . ILE B 1 325 ? -6.578 16.766 -8.18 1 96.88 325 ILE B N 1
ATOM 6387 C CA . ILE B 1 325 ? -7.539 16.672 -7.086 1 96.88 325 ILE B CA 1
ATOM 6388 C C . ILE B 1 325 ? -8.898 16.234 -7.625 1 96.88 325 ILE B C 1
ATOM 6390 O O . ILE B 1 325 ? -9.523 15.312 -7.094 1 96.88 325 ILE B O 1
ATOM 6394 N N . ASN B 1 326 ? -9.328 16.766 -8.648 1 93.38 326 ASN B N 1
ATOM 6395 C CA . ASN B 1 326 ? -10.648 16.469 -9.211 1 93.38 326 ASN B CA 1
ATOM 6396 C C . ASN B 1 326 ? -10.75 15.023 -9.672 1 93.38 326 ASN B C 1
ATOM 6398 O O . ASN B 1 326 ? -11.82 14.414 -9.594 1 93.38 326 ASN B O 1
ATOM 6402 N N . THR B 1 327 ? -9.656 14.516 -10.055 1 92 327 THR B N 1
ATOM 6403 C CA . THR B 1 327 ? -9.688 13.18 -10.633 1 92 327 THR B CA 1
ATOM 6404 C C . THR B 1 327 ? -9.414 12.125 -9.57 1 92 327 THR B C 1
ATOM 6406 O O . THR B 1 327 ? -9.977 11.023 -9.617 1 92 327 THR B O 1
ATOM 6409 N N . SER B 1 328 ? -8.633 12.453 -8.602 1 95.38 328 SER B N 1
ATOM 6410 C CA . SER B 1 328 ? -8.039 11.391 -7.797 1 95.38 328 SER B CA 1
ATOM 6411 C C . SER B 1 328 ? -8.641 11.359 -6.395 1 95.38 328 SER B C 1
ATOM 6413 O O . SER B 1 328 ? -8.516 10.367 -5.684 1 95.38 328 SER B O 1
ATOM 6415 N N . ILE B 1 329 ? -9.219 12.445 -5.957 1 96.19 329 ILE B N 1
ATOM 6416 C CA . ILE B 1 329 ? -9.766 12.484 -4.605 1 96.19 329 ILE B CA 1
ATOM 6417 C C . ILE B 1 329 ? -11.078 11.711 -4.559 1 96.19 329 ILE B C 1
ATOM 6419 O O . ILE B 1 329 ? -11.867 11.758 -5.504 1 96.19 329 ILE B O 1
ATOM 6423 N N . ARG B 1 330 ? -11.281 11.016 -3.523 1 93.19 330 ARG B N 1
ATOM 6424 C CA . ARG B 1 330 ? -12.539 10.305 -3.344 1 93.19 330 ARG B CA 1
ATOM 6425 C C . ARG B 1 330 ? -13.664 11.266 -2.965 1 93.19 330 ARG B C 1
ATOM 6427 O O . ARG B 1 330 ? -13.406 12.375 -2.5 1 93.19 330 ARG B O 1
ATOM 6434 N N . LYS B 1 331 ? -14.977 10.938 -3.145 1 86.19 331 LYS B N 1
ATOM 6435 C CA . LYS B 1 331 ? -16.141 11.805 -2.908 1 86.19 331 LYS B CA 1
ATOM 6436 C C . LYS B 1 331 ? -16.125 12.352 -1.486 1 86.19 331 LYS B C 1
ATOM 6438 O O . LYS B 1 331 ? -16.406 13.539 -1.272 1 86.19 331 LYS B O 1
ATOM 6443 N N . ASN B 1 332 ? -15.656 11.641 -0.469 1 87 332 ASN B N 1
ATOM 6444 C CA . ASN B 1 332 ? -15.617 12.102 0.914 1 87 332 ASN B CA 1
ATOM 6445 C C . ASN B 1 332 ? -14.18 12.32 1.39 1 87 332 ASN B C 1
ATOM 6447 O O . ASN B 1 332 ? -13.914 12.336 2.594 1 87 332 ASN B O 1
ATOM 6451 N N . GLY B 1 333 ? -13.383 12.625 0.375 1 95.5 333 GLY B N 1
ATOM 6452 C CA . GLY B 1 333 ? -12 12.875 0.735 1 95.5 333 GLY B CA 1
ATOM 6453 C C . GLY B 1 333 ? -11.703 14.336 1.014 1 95.5 333 GLY B C 1
ATOM 6454 O O . GLY B 1 333 ? -12.555 15.195 0.774 1 95.5 333 GLY B O 1
ATOM 6455 N N . TYR B 1 334 ? -10.547 14.625 1.582 1 97.31 334 TYR B N 1
ATOM 6456 C CA . TYR B 1 334 ? -10.148 15.984 1.941 1 97.31 334 TYR B CA 1
ATOM 6457 C C . TYR B 1 334 ? -8.812 16.344 1.306 1 97.31 334 TYR B C 1
ATOM 6459 O O . TYR B 1 334 ? -7.984 15.469 1.044 1 97.31 334 TYR B O 1
ATOM 6467 N N . VAL B 1 335 ? -8.719 17.625 1.106 1 98.5 335 VAL B N 1
ATOM 6468 C CA . VAL B 1 335 ? -7.441 18.188 0.682 1 98.5 335 VAL B CA 1
ATOM 6469 C C . VAL B 1 335 ? -6.812 18.953 1.833 1 98.5 335 VAL B C 1
ATOM 6471 O O . VAL B 1 335 ? -7.477 19.781 2.471 1 98.5 335 VAL B O 1
ATOM 6474 N N . ILE B 1 336 ? -5.582 18.625 2.104 1 98.69 336 ILE B N 1
ATOM 6475 C CA . ILE B 1 336 ? -4.844 19.328 3.152 1 98.69 336 ILE B CA 1
ATOM 6476 C C . ILE B 1 336 ? -3.787 20.234 2.523 1 98.69 336 ILE B C 1
ATOM 6478 O O . ILE B 1 336 ? -2.896 19.766 1.816 1 98.69 336 ILE B O 1
ATOM 6482 N N . LEU B 1 337 ? -3.908 21.484 2.803 1 98.69 337 LEU B N 1
ATOM 6483 C CA . LEU B 1 337 ? -2.955 22.469 2.297 1 98.69 337 LEU B CA 1
ATOM 6484 C C . LEU B 1 337 ? -2.162 23.094 3.439 1 98.69 337 LEU B C 1
ATOM 6486 O O . LEU B 1 337 ? -2.746 23.594 4.402 1 98.69 337 LEU B O 1
ATOM 6490 N N . ILE B 1 338 ? -0.889 22.969 3.32 1 98.44 338 ILE B N 1
ATOM 6491 C CA . ILE B 1 338 ? -0.008 23.609 4.293 1 98.44 338 ILE B CA 1
ATOM 6492 C C . ILE B 1 338 ? 0.844 24.672 3.602 1 98.44 338 ILE B C 1
ATOM 6494 O O . ILE B 1 338 ? 1.579 24.375 2.658 1 98.44 338 ILE B O 1
ATOM 6498 N N . ILE B 1 339 ? 0.765 25.859 4.07 1 97.31 339 ILE B N 1
ATOM 6499 C CA . ILE B 1 339 ? 1.493 26.969 3.451 1 97.31 339 ILE B CA 1
ATOM 6500 C C . ILE B 1 339 ? 1.991 27.922 4.527 1 97.31 339 ILE B C 1
ATOM 6502 O O . ILE B 1 339 ? 1.289 28.188 5.508 1 97.31 339 ILE B O 1
ATOM 6506 N N . GLN B 1 340 ? 3.137 28.391 4.352 1 95.44 340 GLN B N 1
ATOM 6507 C CA . GLN B 1 340 ? 3.721 29.359 5.273 1 95.44 340 GLN B CA 1
ATOM 6508 C C . GLN B 1 340 ? 2.977 30.688 5.219 1 95.44 340 GLN B C 1
ATOM 6510 O O . GLN B 1 340 ? 2.543 31.125 4.148 1 95.44 340 GLN B O 1
ATOM 6515 N N . ASP B 1 341 ? 2.877 31.359 6.301 1 95.44 341 ASP B N 1
ATOM 6516 C CA . ASP B 1 341 ? 2.104 32.594 6.41 1 95.44 341 ASP B CA 1
ATOM 6517 C C . ASP B 1 341 ? 2.627 33.656 5.445 1 95.44 341 ASP B C 1
ATOM 6519 O O . ASP B 1 341 ? 1.857 34.25 4.676 1 95.44 341 ASP B O 1
ATOM 6523 N N . LYS B 1 342 ? 3.988 33.844 5.449 1 92 342 LYS B N 1
ATOM 6524 C CA . LYS B 1 342 ? 4.582 34.844 4.586 1 92 342 LYS B CA 1
ATOM 6525 C C . LYS B 1 342 ? 4.258 34.594 3.119 1 92 342 LYS B C 1
ATOM 6527 O O . LYS B 1 342 ? 3.91 35.5 2.377 1 92 342 LYS B O 1
ATOM 6532 N N . LYS B 1 343 ? 4.398 33.406 2.752 1 93 343 LYS B N 1
ATOM 6533 C CA . LYS B 1 343 ? 4.152 33.031 1.361 1 93 343 LYS B CA 1
ATOM 6534 C C . LYS B 1 343 ? 2.684 33.25 0.992 1 93 343 LYS B C 1
ATOM 6536 O O . LYS B 1 343 ? 2.375 33.719 -0.101 1 93 343 LYS B O 1
ATOM 6541 N N . LEU B 1 344 ? 1.792 32.844 1.838 1 96 344 LEU B N 1
ATOM 6542 C CA . LEU B 1 344 ? 0.362 32.969 1.587 1 96 344 LEU B CA 1
ATOM 6543 C C . LEU B 1 344 ? -0.007 34.438 1.362 1 96 344 LEU B C 1
ATOM 6545 O O . LEU B 1 344 ? -0.642 34.781 0.36 1 96 344 LEU B O 1
ATOM 6549 N N . PHE B 1 345 ? 0.401 35.312 2.193 1 95.62 345 PHE B N 1
ATOM 6550 C CA . PHE B 1 345 ? 0.016 36.688 2.121 1 95.62 345 PHE B CA 1
ATOM 6551 C C . PHE B 1 345 ? 0.73 37.406 0.969 1 95.62 345 PHE B C 1
ATOM 6553 O O . PHE B 1 345 ? 0.153 38.25 0.304 1 95.62 345 PHE B O 1
ATOM 6560 N N . LYS B 1 346 ? 1.938 37 0.735 1 92.19 346 LYS B N 1
ATOM 6561 C CA . LYS B 1 346 ? 2.674 37.562 -0.389 1 92.19 346 LYS B CA 1
ATOM 6562 C C . LYS B 1 346 ? 2.021 37.188 -1.718 1 92.19 346 LYS B C 1
ATOM 6564 O O . LYS B 1 346 ? 2.035 38 -2.664 1 92.19 346 LYS B O 1
ATOM 6569 N N . SER B 1 347 ? 1.523 36.062 -1.797 1 91.88 347 SER B N 1
ATOM 6570 C CA . SER B 1 347 ? 0.902 35.594 -3.027 1 91.88 347 SER B CA 1
ATOM 6571 C C . SER B 1 347 ? -0.296 36.438 -3.414 1 91.88 347 SER B C 1
ATOM 6573 O O . SER B 1 347 ? -0.679 36.5 -4.586 1 91.88 347 SER B O 1
ATOM 6575 N N . TYR B 1 348 ? -0.872 37.156 -2.516 1 92.88 348 TYR B N 1
ATOM 6576 C CA . TYR B 1 348 ? -2.051 37.969 -2.785 1 92.88 348 TYR B CA 1
ATOM 6577 C C . TYR B 1 348 ? -1.769 39.438 -2.514 1 92.88 348 TYR B C 1
ATOM 6579 O O . TYR B 1 348 ? -2.693 40.25 -2.436 1 92.88 348 TYR B O 1
ATOM 6587 N N . ASP B 1 349 ? -0.585 39.781 -2.289 1 92.25 349 ASP B N 1
ATOM 6588 C CA . ASP B 1 349 ? -0.113 41.125 -2.072 1 92.25 349 ASP B CA 1
ATOM 6589 C C . ASP B 1 349 ? -0.86 41.812 -0.918 1 92.25 349 ASP B C 1
ATOM 6591 O O . ASP B 1 349 ? -1.362 42.906 -1.058 1 92.25 349 ASP B O 1
ATOM 6595 N N . MET B 1 350 ? -0.97 41.094 0.115 1 93.19 350 MET B N 1
ATOM 6596 C CA . MET B 1 350 ? -1.628 41.594 1.316 1 93.19 350 MET B CA 1
ATOM 6597 C C . MET B 1 350 ? -0.673 41.594 2.506 1 93.19 350 MET B C 1
ATOM 6599 O O . MET B 1 350 ? 0.156 40.688 2.633 1 93.19 350 MET B O 1
ATOM 6603 N N . PRO B 1 351 ? -0.765 42.531 3.332 1 92.81 351 PRO B N 1
ATOM 6604 C CA . PRO B 1 351 ? 0.082 42.531 4.527 1 92.81 351 PRO B CA 1
ATOM 6605 C C . PRO B 1 351 ? -0.426 41.562 5.602 1 92.81 351 PRO B C 1
ATOM 6607 O O . PRO B 1 351 ? -1.621 41.281 5.652 1 92.81 351 PRO B O 1
ATOM 6610 N N . ARG B 1 352 ? 0.442 41.156 6.414 1 93.12 352 ARG B N 1
ATOM 6611 C CA . ARG B 1 352 ? 0.09 40.344 7.57 1 93.12 352 ARG B CA 1
ATOM 6612 C C . ARG B 1 352 ? -0.335 41.188 8.75 1 93.12 352 ARG B C 1
ATOM 6614 O O . ARG B 1 352 ? 0.482 41.938 9.312 1 93.12 352 ARG B O 1
ATOM 6621 N N . THR B 1 353 ? -1.535 41.094 9.062 1 92.62 353 THR B N 1
ATOM 6622 C CA . THR B 1 353 ? -2.107 41.875 10.156 1 92.62 353 THR B CA 1
ATOM 6623 C C . THR B 1 353 ? -2.938 41 11.078 1 92.62 353 THR B C 1
ATOM 6625 O O . THR B 1 353 ? -3.096 39.781 10.812 1 92.62 353 THR B O 1
ATOM 6628 N N . GLU B 1 354 ? -3.428 41.625 12.18 1 94.19 354 GLU B N 1
ATOM 6629 C CA . GLU B 1 354 ? -4.246 40.875 13.125 1 94.19 354 GLU B CA 1
ATOM 6630 C C . GLU B 1 354 ? -5.707 40.844 12.688 1 94.19 354 GLU B C 1
ATOM 6632 O O . GLU B 1 354 ? -6.555 40.25 13.375 1 94.19 354 GLU B O 1
ATOM 6637 N N . ASP B 1 355 ? -5.973 41.312 11.484 1 91.88 355 ASP B N 1
ATOM 6638 C CA . ASP B 1 355 ? -7.34 41.375 10.984 1 91.88 355 ASP B CA 1
ATOM 6639 C C . ASP B 1 355 ? -7.82 40 10.523 1 91.88 355 ASP B C 1
ATOM 6641 O O . ASP B 1 355 ? -7.465 39.562 9.43 1 91.88 355 ASP B O 1
ATOM 6645 N N . ILE B 1 356 ? -8.703 39.469 11.211 1 90.31 356 ILE B N 1
ATOM 6646 C CA . ILE B 1 356 ? -9.188 38.094 10.969 1 90.31 356 ILE B CA 1
ATOM 6647 C C . ILE B 1 356 ? -10 38.062 9.68 1 90.31 356 ILE B C 1
ATOM 6649 O O . ILE B 1 356 ? -9.961 37.094 8.945 1 90.31 356 ILE B O 1
ATOM 6653 N N . SER B 1 357 ? -10.734 39.125 9.43 1 90.06 357 SER B N 1
ATOM 6654 C CA . SER B 1 357 ? -11.547 39.156 8.219 1 90.06 357 SER B CA 1
ATOM 6655 C C . SER B 1 357 ? -10.68 39.125 6.969 1 90.06 357 SER B C 1
ATOM 6657 O O . SER B 1 357 ? -11.016 38.438 5.996 1 90.06 357 SER B O 1
ATOM 6659 N N . GLN B 1 358 ? -9.633 39.844 7.035 1 93.56 358 GLN B N 1
ATOM 6660 C CA . GLN B 1 358 ? -8.688 39.812 5.922 1 93.56 358 GLN B CA 1
ATOM 6661 C C . GLN B 1 358 ? -8.07 38.438 5.75 1 93.56 358 GLN B C 1
ATOM 6663 O O . GLN B 1 358 ? -7.914 37.969 4.625 1 93.56 358 GLN B O 1
ATOM 6668 N N . GLU B 1 359 ? -7.684 37.906 6.848 1 95.81 359 GLU B N 1
ATOM 6669 C CA . GLU B 1 359 ? -7.125 36.562 6.824 1 95.81 359 GLU B CA 1
ATOM 6670 C C . GLU B 1 359 ? -8.102 35.562 6.199 1 95.81 359 GLU B C 1
ATOM 6672 O O . GLU B 1 359 ? -7.723 34.781 5.324 1 95.81 359 GLU B O 1
ATOM 6677 N N . GLN B 1 360 ? -9.312 35.625 6.625 1 92.25 360 GLN B N 1
ATOM 6678 C CA . GLN B 1 360 ? -10.336 34.75 6.105 1 92.25 360 GLN B CA 1
ATOM 6679 C C . GLN B 1 360 ? -10.539 34.938 4.605 1 92.25 360 GLN B C 1
ATOM 6681 O O . GLN B 1 360 ? -10.742 33.969 3.869 1 92.25 360 GLN B O 1
ATOM 6686 N N . TYR B 1 361 ? -10.5 36.125 4.234 1 93.19 361 TYR B N 1
ATOM 6687 C CA . TYR B 1 361 ? -10.656 36.438 2.818 1 93.19 361 TYR B CA 1
ATOM 6688 C C . TYR B 1 361 ? -9.539 35.812 1.995 1 93.19 361 TYR B C 1
ATOM 6690 O O . TYR B 1 361 ? -9.797 35.188 0.963 1 93.19 361 TYR B O 1
ATOM 6698 N N . ILE B 1 362 ? -8.328 35.938 2.467 1 96.81 362 ILE B N 1
ATOM 6699 C CA . ILE B 1 362 ? -7.164 35.438 1.739 1 96.81 362 ILE B CA 1
ATOM 6700 C C . ILE B 1 362 ? -7.203 33.906 1.686 1 96.81 362 ILE B C 1
ATOM 6702 O O . ILE B 1 362 ? -6.918 33.312 0.646 1 96.81 362 ILE B O 1
ATOM 6706 N N . VAL B 1 363 ? -7.52 33.281 2.756 1 96.88 363 VAL B N 1
ATOM 6707 C CA . VAL B 1 363 ? -7.582 31.812 2.814 1 96.88 363 VAL B CA 1
ATOM 6708 C C . VAL B 1 363 ? -8.672 31.297 1.871 1 96.88 363 VAL B C 1
ATOM 6710 O O . VAL B 1 363 ? -8.461 30.328 1.141 1 96.88 363 VAL B O 1
ATOM 6713 N N . ASN B 1 364 ? -9.781 31.969 1.896 1 95.06 364 ASN B N 1
ATOM 6714 C CA . ASN B 1 364 ? -10.867 31.578 1.002 1 95.06 364 ASN B CA 1
ATOM 6715 C C . ASN B 1 364 ? -10.469 31.734 -0.463 1 95.06 364 ASN B C 1
ATOM 6717 O O . ASN B 1 364 ? -10.82 30.891 -1.294 1 95.06 364 ASN B O 1
ATOM 6721 N N . GLN B 1 365 ? -9.805 32.812 -0.741 1 94.88 365 GLN B N 1
ATOM 6722 C CA . GLN B 1 365 ? -9.336 33.031 -2.107 1 94.88 365 GLN B CA 1
ATOM 6723 C C . GLN B 1 365 ? -8.336 31.938 -2.52 1 94.88 365 GLN B C 1
ATOM 6725 O O . GLN B 1 365 ? -8.391 31.438 -3.645 1 94.88 365 GLN B O 1
ATOM 6730 N N . PHE B 1 366 ? -7.453 31.703 -1.607 1 97.69 366 PHE B N 1
ATOM 6731 C CA . PHE B 1 366 ? -6.441 30.672 -1.833 1 97.69 366 PHE B CA 1
ATOM 6732 C C . PHE B 1 366 ? -7.09 29.328 -2.156 1 97.69 366 PHE B C 1
ATOM 6734 O O . PHE B 1 366 ? -6.691 28.656 -3.105 1 97.69 366 PHE B O 1
ATOM 6741 N N . VAL B 1 367 ? -8.07 28.938 -1.448 1 97.44 367 VAL B N 1
ATOM 6742 C CA . VAL B 1 367 ? -8.789 27.672 -1.621 1 97.44 367 VAL B CA 1
ATOM 6743 C C . VAL B 1 367 ? -9.602 27.719 -2.914 1 97.44 367 VAL B C 1
ATOM 6745 O O . VAL B 1 367 ? -9.633 26.734 -3.662 1 97.44 367 VAL B O 1
ATOM 6748 N N . SER B 1 368 ? -10.195 28.812 -3.178 1 94.56 368 SER B N 1
ATOM 6749 C CA . SER B 1 368 ? -11.008 28.984 -4.379 1 94.56 368 SER B CA 1
ATOM 6750 C C . SER B 1 368 ? -10.148 28.891 -5.641 1 94.56 368 SER B C 1
ATOM 6752 O O . SER B 1 368 ? -10.609 28.406 -6.676 1 94.56 368 SER B O 1
ATOM 6754 N N . ASP B 1 369 ? -8.953 29.406 -5.535 1 96.06 369 ASP B N 1
ATOM 6755 C CA . ASP B 1 369 ? -8.031 29.344 -6.664 1 96.06 369 ASP B CA 1
ATOM 6756 C C . ASP B 1 369 ? -7.766 27.891 -7.07 1 96.06 369 ASP B C 1
ATOM 6758 O O . ASP B 1 369 ? -7.371 27.625 -8.211 1 96.06 369 ASP B O 1
ATOM 6762 N N . LEU B 1 370 ? -7.949 27.031 -6.137 1 97.38 370 LEU B N 1
ATOM 6763 C CA . LEU B 1 370 ? -7.758 25.609 -6.41 1 97.38 370 LEU B CA 1
ATOM 6764 C C . LEU B 1 370 ? -9.094 24.922 -6.688 1 97.38 370 LEU B C 1
ATOM 6766 O O . LEU B 1 370 ? -9.156 23.703 -6.797 1 97.38 370 LEU B O 1
ATOM 6770 N N . ASP B 1 371 ? -10.148 25.703 -6.766 1 95.81 371 ASP B N 1
ATOM 6771 C CA . ASP B 1 371 ? -11.508 25.219 -7.02 1 95.81 371 ASP B CA 1
ATOM 6772 C C . ASP B 1 371 ? -11.977 24.281 -5.906 1 95.81 371 ASP B C 1
ATOM 6774 O O . ASP B 1 371 ? -12.531 23.219 -6.176 1 95.81 371 ASP B O 1
ATOM 6778 N N . LEU B 1 372 ? -11.617 24.656 -4.73 1 96.75 372 LEU B N 1
ATOM 6779 C CA . LEU B 1 372 ? -12 23.875 -3.559 1 96.75 372 LEU B CA 1
ATOM 6780 C C . LEU B 1 372 ? -12.914 24.688 -2.648 1 96.75 372 LEU B C 1
ATOM 6782 O O . LEU B 1 372 ? -13.078 25.891 -2.842 1 96.75 372 LEU B O 1
ATOM 6786 N N . GLU B 1 373 ? -13.547 23.969 -1.731 1 93.44 373 GLU B N 1
ATOM 6787 C CA . GLU B 1 373 ? -14.352 24.594 -0.688 1 93.44 373 GLU B CA 1
ATOM 6788 C C . GLU B 1 373 ? -13.695 24.453 0.68 1 93.44 373 GLU B C 1
ATOM 6790 O O . GLU B 1 373 ? -13.273 23.359 1.063 1 93.44 373 GLU B O 1
ATOM 6795 N N . LEU B 1 374 ? -13.641 25.516 1.325 1 94.94 374 LEU B N 1
ATOM 6796 C CA . LEU B 1 374 ? -13 25.531 2.635 1 94.94 374 LEU B CA 1
ATOM 6797 C C . LEU B 1 374 ? -13.852 24.797 3.666 1 94.94 374 LEU B C 1
ATOM 6799 O O . LEU B 1 374 ? -15.055 25.047 3.781 1 94.94 374 LEU B O 1
ATOM 6803 N N . VAL B 1 375 ? -13.289 23.859 4.348 1 93.31 375 VAL B N 1
ATOM 6804 C CA . VAL B 1 375 ? -13.922 23.234 5.5 1 93.31 375 VAL B CA 1
ATOM 6805 C C . VAL B 1 375 ? -13.547 23.984 6.777 1 93.31 375 VAL B C 1
ATOM 6807 O O . VAL B 1 375 ? -14.406 24.594 7.422 1 93.31 375 VAL B O 1
ATOM 6810 N N . TRP B 1 376 ? -12.234 24.047 7.102 1 92.75 376 TRP B N 1
ATOM 6811 C CA . TRP B 1 376 ? -11.695 24.875 8.172 1 92.75 376 TRP B CA 1
ATOM 6812 C C . TRP B 1 376 ? -10.203 25.125 7.973 1 92.75 376 TRP B C 1
ATOM 6814 O O . TRP B 1 376 ? -9.578 24.516 7.09 1 92.75 376 TRP B O 1
ATOM 6824 N N . TYR B 1 377 ? -9.695 26.062 8.688 1 97 377 TYR B N 1
ATOM 6825 C CA . TYR B 1 377 ? -8.258 26.281 8.695 1 97 377 TYR B CA 1
ATOM 6826 C C . TYR B 1 377 ? -7.777 26.703 10.086 1 97 377 TYR B C 1
ATOM 6828 O O . TYR B 1 377 ? -8.57 27.172 10.906 1 97 377 TYR B O 1
ATOM 6836 N N . ARG B 1 378 ? -6.512 26.438 10.289 1 96.94 378 ARG B N 1
ATOM 6837 C CA . ARG B 1 378 ? -5.816 26.891 11.492 1 96.94 378 ARG B CA 1
ATOM 6838 C C . ARG B 1 378 ? -4.465 27.5 11.141 1 96.94 378 ARG B C 1
ATOM 6840 O O . ARG B 1 378 ? -3.752 26.984 10.273 1 96.94 378 ARG B O 1
ATOM 6847 N N . TYR B 1 379 ? -4.25 28.625 11.766 1 98 379 TYR B N 1
ATOM 6848 C CA . TYR B 1 379 ? -2.912 29.203 11.711 1 98 379 TYR B CA 1
ATOM 6849 C C . TYR B 1 379 ? -2.057 28.703 12.867 1 98 379 TYR B C 1
ATOM 6851 O O . TYR B 1 379 ? -2.252 29.125 14.016 1 98 379 TYR B O 1
ATOM 6859 N N . LEU B 1 380 ? -1.148 27.797 12.555 1 97.94 380 LEU B N 1
ATOM 6860 C CA . LEU B 1 380 ? -0.206 27.281 13.539 1 97.94 380 LEU B CA 1
ATOM 6861 C C . LEU B 1 380 ? 1.03 28.156 13.625 1 97.94 380 LEU B C 1
ATOM 6863 O O . LEU B 1 380 ? 1.785 28.281 12.656 1 97.94 380 LEU B O 1
ATOM 6867 N N . THR B 1 381 ? 1.281 28.703 14.781 1 97.19 381 THR B N 1
ATOM 6868 C CA . THR B 1 381 ? 2.395 29.641 14.922 1 97.19 381 THR B CA 1
ATOM 6869 C C . THR B 1 381 ? 3.051 29.5 16.297 1 97.19 381 THR B C 1
ATOM 6871 O O . THR B 1 381 ? 2.4 29.094 17.266 1 97.19 381 THR B O 1
ATOM 6874 N N . SER B 1 382 ? 4.277 29.844 16.312 1 97.19 382 SER B N 1
ATOM 6875 C CA . SER B 1 382 ? 5.012 29.859 17.578 1 97.19 382 SER B CA 1
ATOM 6876 C C . SER B 1 382 ? 4.758 31.141 18.359 1 97.19 382 SER B C 1
ATOM 6878 O O . SER B 1 382 ? 4.895 31.156 19.578 1 97.19 382 SER B O 1
ATOM 6880 N N . ARG B 1 383 ? 4.352 32.156 17.656 1 95.69 383 ARG B N 1
ATOM 6881 C CA . ARG B 1 383 ? 4.168 33.438 18.281 1 95.69 383 ARG B CA 1
ATOM 6882 C C . ARG B 1 383 ? 2.701 33.688 18.609 1 95.69 383 ARG B C 1
ATOM 6884 O O . ARG B 1 383 ? 1.82 33 18.109 1 95.69 383 ARG B O 1
ATOM 6891 N N . ASP B 1 384 ? 2.521 34.812 19.391 1 93.81 384 ASP B N 1
ATOM 6892 C CA . ASP B 1 384 ? 1.158 35.156 19.781 1 93.81 384 ASP B CA 1
ATOM 6893 C C . ASP B 1 384 ? 0.59 36.219 18.844 1 93.81 384 ASP B C 1
ATOM 6895 O O . ASP B 1 384 ? -0.563 36.625 19 1 93.81 384 ASP B O 1
ATOM 6899 N N . SER B 1 385 ? 1.427 36.594 17.859 1 93.69 385 SER B N 1
ATOM 6900 C CA . SER B 1 385 ? 1.015 37.656 16.953 1 93.69 385 SER B CA 1
ATOM 6901 C C . SER B 1 385 ? 1.177 37.219 15.492 1 93.69 385 SER B C 1
ATOM 6903 O O . SER B 1 385 ? 2.082 36.469 15.164 1 93.69 385 SER B O 1
ATOM 6905 N N . ARG B 1 386 ? 0.283 37.812 14.656 1 94.5 386 ARG B N 1
ATOM 6906 C CA . ARG B 1 386 ? 0.375 37.594 13.219 1 94.5 386 ARG B CA 1
ATOM 6907 C C . ARG B 1 386 ? 1.334 38.562 12.57 1 94.5 386 ARG B C 1
ATOM 6909 O O . ARG B 1 386 ? 1.751 38.375 11.422 1 94.5 386 ARG B O 1
ATOM 6916 N N . ARG B 1 387 ? 1.613 39.594 13.234 1 92.88 387 ARG B N 1
ATOM 6917 C CA . ARG B 1 387 ? 2.432 40.656 12.68 1 92.88 387 ARG B CA 1
ATOM 6918 C C . ARG B 1 387 ? 3.877 40.219 12.492 1 92.88 387 ARG B C 1
ATOM 6920 O O . ARG B 1 387 ? 4.391 39.406 13.289 1 92.88 387 ARG B O 1
ATOM 6927 N N . PRO B 1 388 ? 4.426 40.781 11.477 1 91.31 388 PRO B N 1
ATOM 6928 C CA . PRO B 1 388 ? 5.832 40.406 11.273 1 91.31 388 PRO B CA 1
ATOM 6929 C C . PRO B 1 388 ? 6.715 40.812 12.461 1 91.31 388 PRO B C 1
ATOM 6931 O O . PRO B 1 388 ? 6.422 41.781 13.148 1 91.31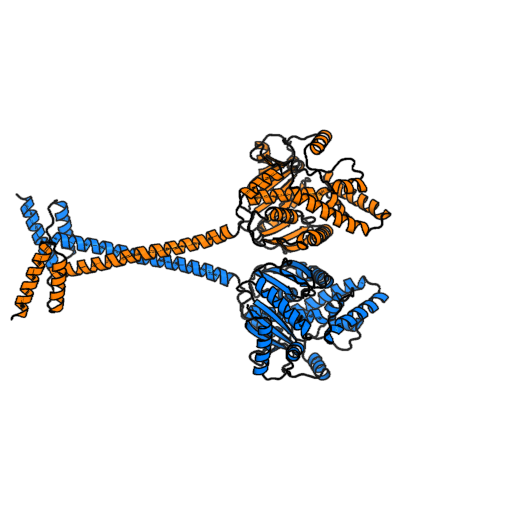 388 PRO B O 1
ATOM 6934 N N . CYS B 1 389 ? 7.629 40 12.664 1 89.75 389 CYS B N 1
ATOM 6935 C CA . CYS B 1 389 ? 8.609 40.25 13.719 1 89.75 389 CYS B CA 1
ATOM 6936 C C . CYS B 1 389 ? 10.023 40.25 13.156 1 89.75 389 CYS B C 1
ATOM 6938 O O . CYS B 1 389 ? 10.32 39.531 12.195 1 89.75 389 CYS B O 1
ATOM 6940 N N . SER B 1 390 ? 10.93 41.125 13.773 1 90.94 390 SER B N 1
ATOM 6941 C CA . SER B 1 390 ? 12.312 41.156 13.305 1 90.94 390 SER B CA 1
ATOM 6942 C C . SER B 1 390 ? 13.039 39.844 13.617 1 90.94 390 SER B C 1
ATOM 6944 O O . SER B 1 390 ? 12.656 39.125 14.547 1 90.94 390 SER B O 1
ATOM 6946 N N . ALA B 1 391 ? 14.016 39.594 12.859 1 88.31 391 ALA B N 1
ATOM 6947 C CA . ALA B 1 391 ? 14.797 38.375 13.023 1 88.31 391 ALA B CA 1
ATOM 6948 C C . ALA B 1 391 ? 15.438 38.312 14.414 1 88.31 391 ALA B C 1
ATOM 6950 O O . ALA B 1 391 ? 15.5 37.25 15.031 1 88.31 391 ALA B O 1
ATOM 6951 N N . ILE B 1 392 ? 15.891 39.438 14.875 1 90.12 392 ILE B N 1
ATOM 6952 C CA . ILE B 1 392 ? 16.578 39.5 16.172 1 90.12 392 ILE B CA 1
ATOM 6953 C C . ILE B 1 392 ? 15.57 39.25 17.297 1 90.12 392 ILE B C 1
ATOM 6955 O O . ILE B 1 392 ? 15.867 38.5 18.234 1 90.12 392 ILE B O 1
ATOM 6959 N N . GLU B 1 393 ? 14.5 39.844 17.188 1 91.94 393 GLU B N 1
ATOM 6960 C CA . GLU B 1 393 ? 13.461 39.656 18.188 1 91.94 393 GLU B CA 1
ATOM 6961 C C . GLU B 1 393 ? 12.984 38.219 18.234 1 91.94 393 GLU B C 1
ATOM 6963 O O . GLU B 1 393 ? 12.758 37.656 19.312 1 91.94 393 GLU B O 1
ATOM 6968 N N . PHE B 1 394 ? 12.844 37.688 17.141 1 92.88 394 PHE B N 1
ATOM 6969 C CA . PHE B 1 394 ? 12.375 36.312 17.078 1 92.88 394 PHE B CA 1
ATOM 6970 C C . PHE B 1 394 ? 13.422 35.375 17.656 1 92.88 394 PHE B C 1
ATOM 6972 O O . PHE B 1 394 ? 13.086 34.375 18.312 1 92.88 394 PHE B O 1
ATOM 6979 N N . ALA B 1 395 ? 14.648 35.625 17.281 1 91.75 395 ALA B N 1
ATOM 6980 C CA . ALA B 1 395 ? 15.719 34.75 17.797 1 91.75 395 ALA B CA 1
ATOM 6981 C C . ALA B 1 395 ? 15.727 34.75 19.328 1 91.75 395 ALA B C 1
ATOM 6983 O O . ALA B 1 395 ? 15.906 33.688 19.938 1 91.75 395 ALA B O 1
ATOM 6984 N N . LYS B 1 396 ? 15.562 35.875 19.875 1 92.56 396 LYS B N 1
ATOM 6985 C CA . LYS B 1 396 ? 15.492 35.969 21.328 1 92.56 396 LYS B CA 1
ATOM 6986 C C . LYS B 1 396 ? 14.281 35.219 21.875 1 92.56 396 LYS B C 1
ATOM 6988 O O . LYS B 1 396 ? 14.398 34.469 22.859 1 92.56 396 LYS B O 1
ATOM 6993 N N . PHE B 1 397 ? 13.234 35.406 21.219 1 94.56 397 PHE B N 1
ATOM 6994 C CA . PHE B 1 397 ? 12.008 34.719 21.609 1 94.56 397 PHE B CA 1
ATOM 6995 C C . PHE B 1 397 ? 12.18 33.219 21.531 1 94.56 397 PHE B C 1
ATOM 6997 O O . PHE B 1 397 ? 11.805 32.5 22.453 1 94.56 397 PHE B O 1
ATOM 7004 N N . ALA B 1 398 ? 12.656 32.781 20.469 1 95.12 398 ALA B N 1
ATOM 7005 C CA . ALA B 1 398 ? 12.836 31.344 20.25 1 95.12 398 ALA B CA 1
ATOM 7006 C C . ALA B 1 398 ? 13.758 30.734 21.297 1 95.12 398 ALA B C 1
ATOM 7008 O O . ALA B 1 398 ? 13.484 29.656 21.812 1 95.12 398 ALA B O 1
ATOM 7009 N N . ASP B 1 399 ? 14.805 31.391 21.562 1 93.62 399 ASP B N 1
ATOM 7010 C CA . ASP B 1 399 ? 15.781 30.891 22.516 1 93.62 399 ASP B CA 1
ATOM 7011 C C . ASP B 1 399 ? 15.18 30.781 23.922 1 93.62 399 ASP B C 1
ATOM 7013 O O . ASP B 1 399 ? 15.516 29.875 24.672 1 93.62 399 ASP B O 1
ATOM 7017 N N . GLU B 1 400 ? 14.281 31.609 24.172 1 94.19 400 GLU B N 1
ATOM 7018 C CA . GLU B 1 400 ? 13.734 31.703 25.531 1 94.19 400 GLU B CA 1
ATOM 7019 C C . GLU B 1 400 ? 12.492 30.828 25.672 1 94.19 400 GLU B C 1
ATOM 7021 O O . GLU B 1 400 ? 12.266 30.234 26.734 1 94.19 400 GLU B O 1
ATOM 7026 N N . LYS B 1 401 ? 11.734 30.719 24.625 1 95.12 401 LYS B N 1
ATOM 7027 C CA . LYS B 1 401 ? 10.375 30.219 24.844 1 95.12 401 LYS B CA 1
ATOM 7028 C C . LYS B 1 401 ? 10.133 28.922 24.078 1 95.12 401 LYS B C 1
ATOM 7030 O O . LYS B 1 401 ? 9.211 28.172 24.391 1 95.12 401 LYS B O 1
ATOM 7035 N N . LEU B 1 402 ? 10.898 28.672 23.094 1 97.19 402 LEU B N 1
ATOM 7036 C CA . LEU B 1 402 ? 10.594 27.531 22.234 1 97.19 402 LEU B CA 1
ATOM 7037 C C . LEU B 1 402 ? 11.492 26.344 22.562 1 97.19 402 LEU B C 1
ATOM 7039 O O . LEU B 1 402 ? 12.625 26.531 23.016 1 97.19 402 LEU B O 1
ATOM 7043 N N . PRO B 1 403 ? 10.93 25.141 22.344 1 96.31 403 PRO B N 1
ATOM 7044 C CA . PRO B 1 403 ? 11.766 23.953 22.547 1 96.31 403 PRO B CA 1
ATOM 7045 C C . PRO B 1 403 ? 12.961 23.891 21.594 1 96.31 403 PRO B C 1
ATOM 7047 O O . PRO B 1 403 ? 12.828 24.234 20.422 1 96.31 403 PRO B O 1
ATOM 7050 N N . LYS B 1 404 ? 14 23.469 22.156 1 95.19 404 LYS B N 1
ATOM 7051 C CA . LYS B 1 404 ? 15.227 23.359 21.375 1 95.19 404 LYS B CA 1
ATOM 7052 C C . LYS B 1 404 ? 15.344 22 20.719 1 95.19 404 LYS B C 1
ATOM 7054 O O . LYS B 1 404 ? 14.789 21.016 21.219 1 95.19 404 LYS B O 1
ATOM 7059 N N . GLN B 1 405 ? 15.969 21.969 19.516 1 95.88 405 GLN B N 1
ATOM 7060 C CA . GLN B 1 405 ? 16.406 20.719 18.922 1 95.88 405 GLN B CA 1
ATOM 7061 C C . GLN B 1 405 ? 17.719 20.25 19.531 1 95.88 405 GLN B C 1
ATOM 7063 O O . GLN B 1 405 ? 18.797 20.484 18.953 1 95.88 405 GLN B O 1
ATOM 7068 N N . LEU B 1 406 ? 17.656 19.547 20.516 1 92 406 LEU B N 1
ATOM 7069 C CA . LEU B 1 406 ? 18.75 19.266 21.438 1 92 406 LEU B CA 1
ATOM 7070 C C . LEU B 1 406 ? 19.922 18.594 20.719 1 92 406 LEU B C 1
ATOM 7072 O O . LEU B 1 406 ? 21.078 18.969 20.938 1 92 406 LEU B O 1
ATOM 7076 N N . TYR B 1 407 ? 19.641 17.672 19.922 1 91.38 407 TYR B N 1
ATOM 7077 C CA . TYR B 1 407 ? 20.688 16.859 19.297 1 91.38 407 TYR B CA 1
ATOM 7078 C C . TYR B 1 407 ? 21.078 17.422 17.938 1 91.38 407 TYR B C 1
ATOM 7080 O O . TYR B 1 407 ? 22.25 17.406 17.562 1 91.38 407 TYR B O 1
ATOM 7088 N N . MET B 1 408 ? 20.125 17.953 17.266 1 94.56 408 MET B N 1
ATOM 7089 C CA . MET B 1 408 ? 20.359 18.438 15.914 1 94.56 408 MET B CA 1
ATOM 7090 C C . MET B 1 408 ? 21.203 19.703 15.922 1 94.56 408 MET B C 1
ATOM 7092 O O . MET B 1 408 ? 21.984 19.938 15 1 94.56 408 MET B O 1
ATOM 7096 N N . THR B 1 409 ? 21.109 20.453 16.969 1 93.56 409 THR B N 1
ATOM 7097 C CA . THR B 1 409 ? 21.828 21.719 17.078 1 93.56 409 THR B CA 1
ATOM 7098 C C . THR B 1 409 ? 23.328 21.484 16.906 1 93.56 409 THR B C 1
ATOM 7100 O O . THR B 1 409 ? 23.984 22.203 16.156 1 93.56 409 THR B O 1
ATOM 7103 N N . SER B 1 410 ? 23.797 20.516 17.531 1 91.81 410 SER B N 1
ATOM 7104 C CA . SER B 1 410 ? 25.234 20.234 17.484 1 91.81 410 SER B CA 1
ATOM 7105 C C . SER B 1 410 ? 25.688 19.891 16.062 1 91.81 410 SER B C 1
ATOM 7107 O O . SER B 1 410 ? 26.75 20.312 15.617 1 91.81 410 SER B O 1
ATOM 7109 N N . LEU B 1 411 ? 24.906 19.125 15.398 1 91.56 411 LEU B N 1
ATOM 7110 C CA . LEU B 1 411 ? 25.234 18.719 14.039 1 91.56 411 LEU B CA 1
ATOM 7111 C C . LEU B 1 411 ? 25.234 19.922 13.094 1 91.56 411 LEU B C 1
ATOM 7113 O O . LEU B 1 411 ? 26.109 20.047 12.242 1 91.56 411 LEU B O 1
ATOM 7117 N N . ILE B 1 412 ? 24.266 20.766 13.273 1 92.69 412 ILE B N 1
ATOM 7118 C CA . ILE B 1 412 ? 24.125 21.938 12.414 1 92.69 412 ILE B CA 1
ATOM 7119 C C . ILE B 1 412 ? 25.281 22.906 12.68 1 92.69 412 ILE B C 1
ATOM 7121 O O . ILE B 1 412 ? 25.828 23.484 11.742 1 92.69 412 ILE B O 1
ATOM 7125 N N . GLN B 1 413 ? 25.625 23.047 13.867 1 92 413 GLN B N 1
ATOM 7126 C CA . GLN B 1 413 ? 26.719 23.938 14.227 1 92 413 GLN B CA 1
ATOM 7127 C C . GLN B 1 413 ? 28.047 23.406 13.68 1 92 413 GLN B C 1
ATOM 7129 O O . GLN B 1 413 ? 28.906 24.188 13.25 1 92 413 GLN B O 1
ATOM 7134 N N . LYS B 1 414 ? 28.188 22.172 13.625 1 88.94 414 LYS B N 1
ATOM 7135 C CA . LYS B 1 414 ? 29.422 21.531 13.156 1 88.94 414 LYS B CA 1
ATOM 7136 C C . LYS B 1 414 ? 29.609 21.75 11.656 1 88.94 414 LYS B C 1
ATOM 7138 O O . LYS B 1 414 ? 30.703 22.047 11.203 1 88.94 414 LYS B O 1
ATOM 7143 N N . TYR B 1 415 ? 28.531 21.688 10.945 1 89.25 415 TYR B N 1
ATOM 7144 C CA . TYR B 1 415 ? 28.703 21.625 9.5 1 89.25 415 TYR B CA 1
ATOM 7145 C C . TYR B 1 415 ? 28.312 22.938 8.844 1 89.25 415 TYR B C 1
ATOM 7147 O O . TYR B 1 415 ? 28.75 23.25 7.734 1 89.25 415 TYR B O 1
ATOM 7155 N N . PHE B 1 416 ? 27.484 23.797 9.43 1 88.81 416 PHE B N 1
ATOM 7156 C CA . PHE B 1 416 ? 26.953 24.969 8.75 1 88.81 416 PHE B CA 1
ATOM 7157 C C . PHE B 1 416 ? 27.312 26.234 9.516 1 88.81 416 PHE B C 1
ATOM 7159 O O . PHE B 1 416 ? 26.828 27.328 9.195 1 88.81 416 PHE B O 1
ATOM 7166 N N . ASP B 1 417 ? 28.109 26.281 10.352 1 82.81 417 ASP B N 1
ATOM 7167 C CA . ASP B 1 417 ? 28.641 27.422 11.102 1 82.81 417 ASP B CA 1
ATOM 7168 C C . ASP B 1 417 ? 27.516 28.219 11.75 1 82.81 417 ASP B C 1
ATOM 7170 O O . ASP B 1 417 ? 27.531 29.453 11.734 1 82.81 417 ASP B O 1
ATOM 7174 N N . GLN B 1 418 ? 26.438 27.562 12.133 1 85.5 418 GLN B N 1
ATOM 7175 C CA . GLN B 1 418 ? 25.359 28.203 12.875 1 85.5 418 GLN B CA 1
ATOM 7176 C C . GLN B 1 418 ? 25.766 28.438 14.328 1 85.5 418 GLN B C 1
ATOM 7178 O O . GLN B 1 418 ? 26.266 27.531 14.992 1 85.5 418 GLN B O 1
ATOM 7183 N N . ARG B 1 419 ? 25.578 29.625 14.797 1 84.44 419 ARG B N 1
ATOM 7184 C CA . ARG B 1 419 ? 26.062 29.969 16.125 1 84.44 419 ARG B CA 1
ATOM 7185 C C . ARG B 1 419 ? 24.953 29.891 17.156 1 84.44 419 ARG B C 1
ATOM 7187 O O . ARG B 1 419 ? 25.219 29.875 18.359 1 84.44 419 ARG B O 1
ATOM 7194 N N . HIS B 1 420 ? 23.719 29.812 16.703 1 86.31 420 HIS B N 1
ATOM 7195 C CA . HIS B 1 420 ? 22.594 29.766 17.625 1 86.31 420 HIS B CA 1
ATOM 7196 C C . HIS B 1 420 ? 21.969 28.375 17.656 1 86.31 420 HIS B C 1
ATOM 7198 O O . HIS B 1 420 ? 22.281 27.531 16.812 1 86.31 420 HIS B O 1
ATOM 7204 N N . ASN B 1 421 ? 21.188 28.188 18.656 1 90.5 421 ASN B N 1
ATOM 7205 C CA . ASN B 1 421 ? 20.484 26.922 18.781 1 90.5 421 ASN B CA 1
ATOM 7206 C C . ASN B 1 421 ? 19.312 26.828 17.797 1 90.5 421 ASN B C 1
ATOM 7208 O O . ASN B 1 421 ? 18.672 27.828 17.484 1 90.5 421 ASN B O 1
ATOM 7212 N N . SER B 1 422 ? 19.141 25.609 17.312 1 93.31 422 SER B N 1
ATOM 7213 C CA . SER B 1 422 ? 17.953 25.344 16.516 1 93.31 422 SER B CA 1
ATOM 7214 C C . SER B 1 422 ? 16.75 25.047 17.391 1 93.31 422 SER B C 1
ATOM 7216 O O . SER B 1 422 ? 16.875 24.391 18.422 1 93.31 422 SER B O 1
ATOM 7218 N N . ASN B 1 423 ? 15.602 25.578 17.031 1 95.62 423 ASN B N 1
ATOM 7219 C CA . ASN B 1 423 ? 14.359 25.391 17.797 1 95.62 423 ASN B CA 1
ATOM 7220 C C . ASN B 1 423 ? 13.25 24.828 16.906 1 95.62 423 ASN B C 1
ATOM 7222 O O . ASN B 1 423 ? 13.328 24.891 15.68 1 95.62 423 ASN B O 1
ATOM 7226 N N . TYR B 1 424 ? 12.344 24.172 17.516 1 96.69 424 TYR B N 1
ATOM 7227 C CA . TYR B 1 424 ? 11.094 23.844 16.844 1 96.69 424 TYR B CA 1
ATOM 7228 C C . TYR B 1 424 ? 10.203 25.078 16.719 1 96.69 424 TYR B C 1
ATOM 7230 O O . TYR B 1 424 ? 9.781 25.656 17.719 1 96.69 424 TYR B O 1
ATOM 7238 N N . LYS B 1 425 ? 9.969 25.484 15.516 1 95.44 425 LYS B N 1
ATOM 7239 C CA . LYS B 1 425 ? 9.148 26.672 15.281 1 95.44 425 LYS B CA 1
ATOM 7240 C C . LYS B 1 425 ? 8.102 26.406 14.211 1 95.44 425 LYS B C 1
ATOM 7242 O O . LYS B 1 425 ? 8.281 25.547 13.352 1 95.44 425 LYS B O 1
ATOM 7247 N N . LEU B 1 426 ? 7.039 27.156 14.227 1 96.38 426 LEU B N 1
ATOM 7248 C CA . LEU B 1 426 ? 5.938 27.016 13.281 1 96.38 426 LEU B CA 1
ATOM 7249 C C . LEU B 1 426 ? 5.457 28.391 12.812 1 96.38 426 LEU B C 1
ATOM 7251 O O . LEU B 1 426 ? 5.477 29.344 13.578 1 96.38 426 LEU B O 1
ATOM 7255 N N . ASP B 1 427 ? 5.02 28.516 11.625 1 96.62 427 ASP B N 1
ATOM 7256 C CA . ASP B 1 427 ? 4.367 29.688 11.023 1 96.62 427 ASP B CA 1
ATOM 7257 C C . ASP B 1 427 ? 3.559 29.281 9.789 1 96.62 427 ASP B C 1
ATOM 7259 O O . ASP B 1 427 ? 3.645 29.938 8.75 1 96.62 427 ASP B O 1
ATOM 7263 N N . ASP B 1 428 ? 2.799 28.25 9.93 1 97.69 428 ASP B N 1
ATOM 7264 C CA . ASP B 1 428 ? 2.133 27.641 8.781 1 97.69 428 ASP B CA 1
ATOM 7265 C C . ASP B 1 428 ? 0.615 27.672 8.945 1 97.69 428 ASP B C 1
ATOM 7267 O O . ASP B 1 428 ? 0.104 27.516 10.062 1 97.69 428 ASP B O 1
ATOM 7271 N N . TYR B 1 429 ? -0.032 27.891 7.887 1 98.25 429 TYR B N 1
ATOM 7272 C CA . TYR B 1 429 ? -1.466 27.625 7.816 1 98.25 429 TYR B CA 1
ATOM 7273 C C . TYR B 1 429 ? -1.738 26.188 7.441 1 98.25 429 TYR B C 1
ATOM 7275 O O . TYR B 1 429 ? -1.15 25.656 6.488 1 98.25 429 TYR B O 1
ATOM 7283 N N . THR B 1 430 ? -2.551 25.5 8.227 1 98.38 430 THR B N 1
ATOM 7284 C CA . THR B 1 430 ? -3.123 24.203 7.879 1 98.38 430 THR B CA 1
ATOM 7285 C C . THR B 1 430 ? -4.574 24.359 7.43 1 98.38 430 THR B C 1
ATOM 7287 O O . THR B 1 430 ? -5.434 24.75 8.219 1 98.38 430 THR B O 1
ATOM 7290 N N . ILE B 1 431 ? -4.797 24.031 6.188 1 98.38 431 ILE B N 1
ATOM 7291 C CA . ILE B 1 431 ? -6.102 24.266 5.578 1 98.38 431 ILE B CA 1
ATOM 7292 C C . ILE B 1 431 ? -6.707 22.938 5.125 1 98.38 431 ILE B C 1
ATOM 7294 O O . ILE B 1 431 ? -6.055 22.156 4.426 1 98.38 431 ILE B O 1
ATOM 7298 N N . ILE B 1 432 ? -7.895 22.656 5.543 1 97.62 432 ILE B N 1
ATOM 7299 C CA . ILE B 1 432 ? -8.648 21.484 5.109 1 97.62 432 ILE B CA 1
ATOM 7300 C C . ILE B 1 432 ? -9.766 21.906 4.16 1 97.62 432 ILE B C 1
ATOM 7302 O O . ILE B 1 432 ? -10.57 22.781 4.488 1 97.62 432 ILE B O 1
ATOM 7306 N N . ALA B 1 433 ? -9.719 21.328 3.012 1 97.5 433 ALA B N 1
ATOM 7307 C CA . ALA B 1 433 ? -10.695 21.688 1.985 1 97.5 433 ALA B CA 1
ATOM 7308 C C . ALA B 1 433 ? -11.297 20.438 1.351 1 97.5 433 ALA B C 1
ATOM 7310 O O . ALA B 1 433 ? -10.852 19.312 1.608 1 97.5 433 ALA B O 1
ATOM 7311 N N . LYS B 1 434 ? -12.359 20.656 0.573 1 93.94 434 LYS B N 1
ATOM 7312 C CA . LYS B 1 434 ? -13.055 19.609 -0.16 1 93.94 434 LYS B CA 1
ATOM 7313 C C . LYS B 1 434 ? -13.336 20.031 -1.598 1 93.94 434 LYS B C 1
ATOM 7315 O O . LYS B 1 434 ? -13.328 21.219 -1.912 1 93.94 434 LYS B O 1
ATOM 7320 N N . LYS B 1 435 ? -13.586 18.984 -2.357 1 92.12 435 LYS B N 1
ATOM 7321 C CA . LYS B 1 435 ? -13.992 19.234 -3.736 1 92.12 435 LYS B CA 1
ATOM 7322 C C . LYS B 1 435 ? -15.453 19.688 -3.805 1 92.12 435 LYS B C 1
ATOM 7324 O O . LYS B 1 435 ? -16.281 19.234 -3.031 1 92.12 435 LYS B O 1
#